Protein AF-A0A4C1VM02-F1 (afdb_monomer)

Radius of gyration: 30.29 Å; Cα contacts (8 Å, |Δi|>4): 1482; chains: 1; bounding box: 76×73×77 Å

pLDDT: mean 91.13, std 8.9, range [28.73, 98.75]

Structure (mmCIF, N/CA/C/O backbone):
data_AF-A0A4C1VM02-F1
#
_entry.id   AF-A0A4C1VM02-F1
#
loop_
_at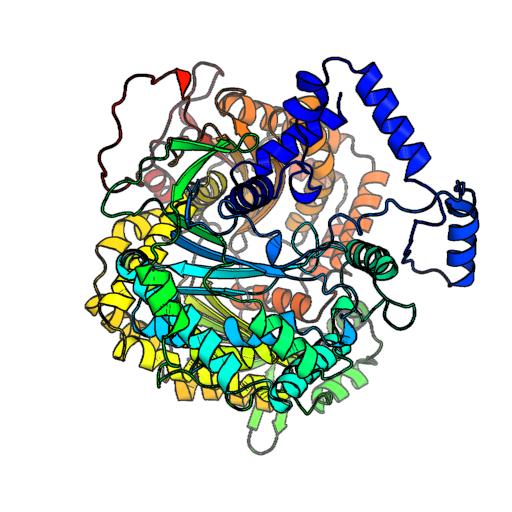om_site.group_PDB
_atom_site.id
_atom_site.type_symbol
_atom_site.label_atom_id
_atom_site.label_alt_id
_atom_site.label_comp_id
_atom_site.label_asym_id
_atom_site.label_entity_id
_atom_site.label_seq_id
_atom_site.pdbx_PDB_ins_code
_atom_site.Cartn_x
_atom_site.Cartn_y
_atom_site.Cartn_z
_atom_site.occupancy
_atom_site.B_iso_or_equiv
_atom_site.auth_seq_id
_atom_site.auth_comp_id
_atom_site.auth_asym_id
_atom_site.auth_atom_id
_atom_site.pdbx_PDB_model_num
ATOM 1 N N . MET A 1 1 ? -15.018 18.216 -27.702 1.00 53.81 1 MET A N 1
ATOM 2 C CA . MET A 1 1 ? -14.534 19.223 -26.729 1.00 53.81 1 MET A CA 1
ATOM 3 C C . MET A 1 1 ? -14.419 18.675 -25.298 1.00 53.81 1 MET A C 1
ATOM 5 O O . MET A 1 1 ? -13.305 18.647 -24.804 1.00 53.81 1 MET A O 1
ATOM 9 N N . ILE A 1 2 ? -15.485 18.165 -24.656 1.00 54.44 2 ILE A N 1
ATOM 10 C CA . ILE A 1 2 ? -15.432 17.633 -23.265 1.00 54.44 2 ILE A CA 1
ATOM 11 C C . ILE A 1 2 ? -14.379 16.519 -23.084 1.00 54.44 2 ILE A C 1
ATOM 13 O O . ILE A 1 2 ? -13.540 16.613 -22.197 1.00 54.44 2 ILE A O 1
ATOM 17 N N . THR A 1 3 ? -14.352 15.518 -23.970 1.00 60.91 3 THR A N 1
ATOM 18 C CA . THR A 1 3 ? -13.375 14.411 -23.918 1.00 60.91 3 THR A CA 1
ATOM 19 C C . THR A 1 3 ? -11.927 14.871 -24.117 1.00 60.91 3 THR A C 1
ATOM 21 O O . THR A 1 3 ? -11.017 14.317 -23.515 1.00 60.91 3 THR A O 1
ATOM 24 N N . VAL A 1 4 ? -11.705 15.912 -24.928 1.00 68.56 4 VAL A N 1
ATOM 25 C CA . VAL A 1 4 ? -10.360 16.463 -25.172 1.00 68.56 4 VAL A CA 1
ATOM 26 C C . VAL A 1 4 ? -9.853 17.197 -23.930 1.00 68.56 4 VAL A C 1
ATOM 28 O O . VAL A 1 4 ? -8.710 17.008 -23.536 1.00 68.56 4 VAL A O 1
ATOM 31 N N . VAL A 1 5 ? -10.718 17.976 -23.270 1.00 66.38 5 VAL A N 1
ATOM 32 C CA . VAL A 1 5 ? -10.384 18.635 -21.996 1.00 66.38 5 VAL A CA 1
ATOM 33 C C . VAL A 1 5 ? -10.113 17.602 -20.901 1.00 66.38 5 VAL A C 1
ATOM 35 O O . VAL A 1 5 ? -9.213 17.794 -20.094 1.00 66.38 5 VAL A O 1
ATOM 38 N N . GLN A 1 6 ? -10.848 16.487 -20.884 1.00 66.88 6 GLN A N 1
ATOM 39 C CA . GLN A 1 6 ? -10.584 15.394 -19.949 1.00 66.88 6 GLN A CA 1
ATOM 40 C C . GLN A 1 6 ? -9.211 14.748 -20.189 1.00 66.88 6 GLN A C 1
ATOM 42 O O . GLN A 1 6 ? -8.465 14.567 -19.232 1.00 66.88 6 GLN A O 1
ATOM 47 N N . LYS A 1 7 ? -8.852 14.465 -21.448 1.00 71.44 7 LYS A N 1
ATOM 48 C CA . LYS A 1 7 ? -7.531 13.925 -21.810 1.00 71.44 7 LYS A CA 1
ATOM 49 C C . LYS A 1 7 ? -6.387 14.869 -21.452 1.00 71.44 7 LYS A C 1
ATOM 51 O O . LYS A 1 7 ? -5.363 14.427 -20.950 1.00 71.44 7 LYS A O 1
ATOM 56 N N . ASP A 1 8 ? -6.582 16.168 -21.641 1.00 72.31 8 ASP A N 1
ATOM 57 C CA . ASP A 1 8 ? -5.615 17.180 -21.215 1.00 72.31 8 ASP A CA 1
ATOM 58 C C . ASP A 1 8 ? -5.427 17.203 -19.693 1.00 72.31 8 ASP A C 1
ATOM 60 O O . ASP A 1 8 ? -4.310 17.327 -19.201 1.00 72.31 8 ASP A O 1
ATOM 64 N N . LEU A 1 9 ? -6.511 16.997 -18.940 1.00 68.25 9 LEU A N 1
ATOM 65 C CA . LEU A 1 9 ? -6.456 16.875 -17.487 1.00 68.25 9 LEU A CA 1
ATOM 66 C C . LEU A 1 9 ? -5.727 15.596 -17.040 1.00 68.25 9 LEU A C 1
ATOM 68 O O . LEU A 1 9 ? -4.938 15.650 -16.100 1.00 68.25 9 LEU A O 1
ATOM 72 N N . GLU A 1 10 ? -5.966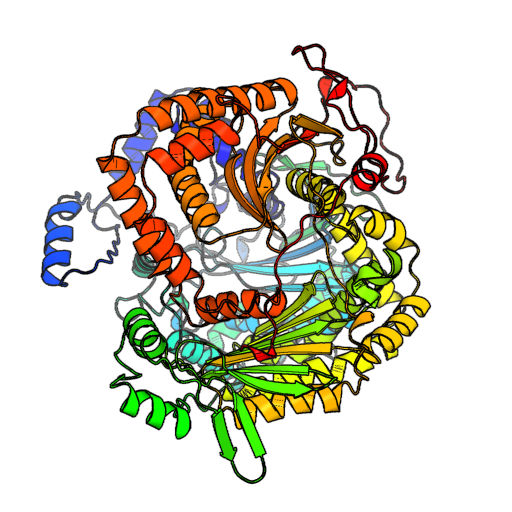 14.463 -17.711 1.00 72.50 10 GLU A N 1
ATOM 73 C CA . GLU A 1 10 ? -5.233 13.203 -17.494 1.00 72.50 10 GLU A CA 1
ATOM 74 C C . GLU A 1 10 ? -3.734 13.394 -17.764 1.00 72.50 10 GLU A C 1
ATOM 76 O O . GLU A 1 10 ? -2.906 13.064 -16.912 1.00 72.50 10 GLU A O 1
ATOM 81 N N . PHE A 1 11 ? -3.384 14.014 -18.895 1.00 79.56 11 PHE A N 1
ATOM 82 C CA . PHE A 1 11 ? -2.004 14.357 -19.228 1.00 79.56 11 PHE A CA 1
ATOM 83 C C . PHE A 1 11 ? -1.385 15.305 -18.193 1.00 79.56 11 PHE A C 1
ATOM 85 O O . PHE A 1 11 ? -0.263 15.072 -17.762 1.00 79.56 11 PHE A O 1
ATOM 92 N N . ALA A 1 12 ? -2.105 16.325 -17.719 1.00 71.50 12 ALA A N 1
ATOM 93 C CA . ALA A 1 12 ? -1.606 17.250 -16.700 1.00 71.50 12 ALA A CA 1
ATOM 94 C C . ALA A 1 12 ? -1.297 16.560 -15.356 1.00 71.50 12 ALA A C 1
ATOM 96 O O . ALA A 1 12 ? -0.389 16.986 -14.641 1.00 71.50 12 ALA A O 1
ATOM 97 N N . ILE A 1 13 ? -2.023 15.490 -15.013 1.00 72.62 13 ILE A N 1
ATOM 98 C CA . ILE A 1 13 ? -1.744 14.657 -13.831 1.00 72.62 13 ILE A CA 1
ATOM 99 C C . ILE A 1 13 ? -0.514 13.769 -14.064 1.00 72.62 13 ILE A C 1
ATOM 101 O O . ILE A 1 13 ? 0.285 13.582 -13.147 1.00 72.62 13 ILE A O 1
ATOM 105 N N . ALA A 1 14 ? -0.351 13.240 -15.278 1.00 76.12 14 ALA A N 1
ATOM 106 C CA . ALA A 1 14 ? 0.776 12.397 -15.669 1.00 76.12 14 ALA A CA 1
ATOM 107 C C . ALA A 1 14 ? 2.077 13.179 -15.933 1.00 76.12 14 ALA A C 1
ATOM 109 O O . ALA A 1 14 ? 3.157 12.618 -15.757 1.00 76.12 14 ALA A O 1
ATOM 110 N N . ALA A 1 15 ? 1.992 14.452 -16.324 1.00 79.44 15 ALA A N 1
ATOM 111 C CA . ALA A 1 15 ? 3.110 15.315 -16.704 1.00 79.44 15 ALA A CA 1
ATOM 112 C C . ALA A 1 15 ? 4.238 15.444 -15.655 1.00 79.44 15 ALA A C 1
ATOM 114 O O . ALA A 1 15 ? 5.406 15.419 -16.056 1.00 79.44 15 ALA A O 1
ATOM 115 N N . PRO A 1 16 ? 3.953 15.567 -14.337 1.00 79.06 16 PRO A N 1
ATOM 116 C CA . PRO A 1 16 ? 4.996 15.603 -13.312 1.00 79.06 16 PRO A CA 1
ATOM 117 C C . PRO A 1 16 ? 5.557 14.220 -12.933 1.00 79.06 16 PRO A C 1
ATOM 119 O O . PRO A 1 16 ? 6.432 14.160 -12.075 1.00 79.06 16 PRO A O 1
ATOM 122 N N . SER A 1 17 ? 5.063 13.114 -13.507 1.00 84.75 17 SER A N 1
ATOM 123 C CA . SER A 1 17 ? 5.568 11.766 -13.207 1.00 84.75 17 SER A CA 1
ATOM 124 C C . SER A 1 17 ? 6.902 11.515 -13.906 1.00 84.75 17 SER A C 1
ATOM 126 O O . SER A 1 17 ? 6.950 11.440 -15.134 1.00 84.75 17 SER A O 1
ATOM 128 N N . ASP A 1 18 ? 7.971 11.323 -13.132 1.00 87.38 18 ASP A N 1
ATOM 129 C CA . ASP A 1 18 ? 9.303 11.004 -13.663 1.00 87.38 18 ASP A CA 1
ATOM 130 C C . ASP A 1 18 ? 9.307 9.724 -14.527 1.00 87.38 18 ASP A C 1
ATOM 132 O O . ASP A 1 18 ? 9.963 9.700 -15.567 1.00 87.38 18 ASP A O 1
ATOM 136 N N . SER A 1 19 ? 8.492 8.713 -14.188 1.00 89.00 19 SER A N 1
ATOM 137 C CA . SER A 1 19 ? 8.353 7.486 -14.997 1.00 89.00 19 SER A CA 1
ATOM 138 C C . SER A 1 19 ? 7.801 7.781 -16.392 1.00 89.00 19 SER A C 1
ATOM 140 O O . SER A 1 19 ? 8.413 7.414 -17.388 1.00 89.00 19 SER A O 1
ATOM 142 N N . ASN A 1 20 ? 6.694 8.527 -16.484 1.00 90.75 20 ASN A N 1
ATOM 143 C CA . ASN A 1 20 ? 6.077 8.847 -17.778 1.00 90.75 20 ASN A CA 1
ATOM 144 C C . ASN A 1 20 ? 6.999 9.717 -18.647 1.00 90.75 20 ASN A C 1
ATOM 146 O O . ASN A 1 20 ? 7.056 9.553 -19.864 1.00 90.75 20 ASN A O 1
ATOM 150 N N . ARG A 1 21 ? 7.735 10.639 -18.013 1.00 92.44 21 ARG A N 1
ATOM 151 C CA . ARG A 1 21 ? 8.733 11.499 -18.666 1.00 92.44 21 ARG A CA 1
ATOM 152 C C . ARG A 1 21 ? 9.873 10.675 -19.264 1.00 92.44 21 ARG A C 1
ATOM 154 O O . ARG A 1 21 ? 10.265 10.934 -20.402 1.00 92.44 21 ARG A O 1
ATOM 161 N N . LYS A 1 22 ? 10.371 9.684 -18.515 1.00 93.38 22 LYS A N 1
ATOM 162 C CA . LYS A 1 22 ? 11.383 8.714 -18.957 1.00 93.38 22 LYS A CA 1
ATOM 163 C C . LYS A 1 22 ? 10.866 7.870 -20.118 1.00 93.38 22 LYS A C 1
ATOM 165 O O . LYS A 1 22 ? 11.532 7.787 -21.143 1.00 93.38 22 LYS A O 1
ATOM 170 N N . ASP A 1 23 ? 9.681 7.279 -19.985 1.00 92.38 23 ASP A N 1
ATOM 171 C CA . ASP A 1 23 ? 9.108 6.387 -21.001 1.00 92.38 23 ASP A CA 1
ATOM 172 C C . ASP A 1 23 ? 8.847 7.124 -22.318 1.00 92.38 23 ASP A C 1
ATOM 174 O O . ASP A 1 23 ? 9.139 6.605 -23.398 1.00 92.38 23 ASP A O 1
ATOM 178 N N . GLN A 1 24 ? 8.379 8.376 -22.249 1.00 94.50 24 GLN A N 1
ATOM 179 C CA . GLN A 1 24 ? 8.214 9.203 -23.441 1.00 94.50 24 GLN A CA 1
ATOM 180 C C . GLN A 1 24 ? 9.558 9.607 -24.066 1.00 94.50 24 GLN A C 1
ATOM 182 O O . GLN A 1 24 ? 9.666 9.616 -25.295 1.00 94.50 24 GLN A O 1
ATOM 187 N N . LEU A 1 25 ? 10.582 9.910 -23.257 1.00 95.69 25 LEU A N 1
ATOM 188 C CA . LEU A 1 25 ? 11.935 10.180 -23.754 1.00 95.69 25 LEU A CA 1
ATOM 189 C C . LEU A 1 25 ? 12.529 8.937 -24.434 1.00 95.69 25 LEU A C 1
ATOM 191 O O . LEU A 1 25 ? 13.024 9.040 -25.553 1.00 95.69 25 LEU A O 1
ATOM 195 N N . LEU A 1 26 ? 12.398 7.757 -23.824 1.00 94.38 26 LEU A N 1
ATOM 196 C CA . LEU A 1 26 ? 12.839 6.487 -24.404 1.00 94.38 26 LEU A CA 1
ATOM 197 C C . LEU A 1 26 ? 12.102 6.183 -25.717 1.00 94.38 26 LEU A C 1
ATOM 199 O O . LEU A 1 26 ? 12.716 5.807 -26.711 1.00 94.38 26 LEU A O 1
ATOM 203 N N . SER A 1 27 ? 10.792 6.422 -25.757 1.00 92.88 27 SER A N 1
ATOM 204 C CA . SER A 1 27 ? 9.992 6.303 -26.982 1.00 92.88 27 SER A CA 1
ATOM 205 C C . SER A 1 27 ? 10.488 7.258 -28.074 1.00 92.88 27 SER A C 1
ATOM 207 O O . SER A 1 27 ? 10.548 6.898 -29.249 1.00 92.88 27 SER A O 1
ATOM 209 N N . SER A 1 28 ? 10.900 8.474 -27.700 1.00 93.38 28 SER A N 1
ATOM 210 C CA . SER A 1 28 ? 11.355 9.501 -28.643 1.00 93.38 28 SER A CA 1
ATOM 211 C C . SER A 1 28 ? 12.677 9.177 -29.344 1.00 93.38 28 SER A C 1
ATOM 213 O O . SER A 1 28 ? 12.935 9.762 -30.391 1.00 93.38 28 SER A O 1
ATOM 215 N N . VAL A 1 29 ? 13.477 8.243 -28.817 1.00 92.50 29 VAL A N 1
ATOM 216 C CA . VAL A 1 29 ? 14.786 7.861 -29.385 1.00 92.50 29 VAL A CA 1
ATOM 217 C C . VAL A 1 29 ? 14.719 6.618 -30.280 1.00 92.50 29 VAL A C 1
ATOM 219 O O . VAL A 1 29 ? 15.728 6.207 -30.850 1.00 92.50 29 VAL A O 1
ATOM 222 N N . PHE A 1 30 ? 13.530 6.028 -30.462 1.00 90.81 30 PHE A N 1
ATOM 223 C CA . PHE A 1 30 ? 13.320 5.018 -31.502 1.00 90.81 30 PHE A CA 1
ATOM 224 C C . PHE A 1 30 ? 13.500 5.620 -32.911 1.00 90.81 30 PHE A C 1
ATOM 226 O O . PHE A 1 30 ? 13.250 6.821 -33.101 1.00 90.81 30 PHE A O 1
ATOM 233 N N . PRO A 1 31 ? 13.877 4.799 -33.917 1.00 88.38 31 PRO A N 1
ATOM 234 C CA . PRO A 1 31 ? 14.079 5.259 -35.290 1.00 88.38 31 PRO A CA 1
ATOM 235 C C . PRO A 1 31 ? 12.894 6.062 -35.842 1.00 88.38 31 PRO A C 1
ATOM 237 O O . PRO A 1 31 ? 11.730 5.777 -35.546 1.00 88.38 31 PRO A O 1
ATOM 240 N N . GLU A 1 32 ? 13.180 7.069 -36.669 1.00 87.44 32 GLU A N 1
ATOM 241 C CA . GLU A 1 32 ? 12.137 7.868 -37.314 1.00 87.44 32 GLU A CA 1
ATOM 242 C C . GLU A 1 32 ? 11.195 6.974 -38.143 1.00 87.44 32 GLU A C 1
ATOM 244 O O . GLU A 1 32 ? 11.627 6.060 -38.844 1.00 87.44 32 GLU A O 1
ATOM 249 N N . GLY A 1 33 ? 9.885 7.210 -38.026 1.00 87.62 33 GLY A N 1
ATOM 250 C CA . GLY A 1 33 ? 8.854 6.388 -38.668 1.00 87.62 33 GLY A CA 1
ATOM 251 C C . GLY A 1 33 ? 8.511 5.081 -37.940 1.00 87.62 33 GLY A C 1
ATOM 252 O O . GLY A 1 33 ? 7.565 4.407 -38.349 1.00 87.62 33 GLY A O 1
ATOM 253 N N . HIS A 1 34 ? 9.215 4.726 -36.858 1.00 91.00 34 HIS A N 1
ATOM 254 C CA . HIS A 1 34 ? 8.871 3.568 -36.033 1.00 91.00 34 HIS A CA 1
ATOM 255 C C . HIS A 1 34 ? 7.634 3.857 -35.148 1.00 91.00 34 HIS A C 1
ATOM 257 O O . HIS A 1 34 ? 7.614 4.886 -34.463 1.00 91.00 34 HIS A O 1
ATOM 263 N N . PRO A 1 35 ? 6.625 2.960 -35.071 1.00 92.00 35 PRO A N 1
ATOM 264 C CA . PRO A 1 35 ? 5.401 3.184 -34.288 1.00 92.00 35 PRO A CA 1
ATOM 265 C C . PRO A 1 35 ? 5.632 3.468 -32.798 1.00 92.00 35 PRO A C 1
ATOM 267 O O . PRO A 1 35 ? 4.889 4.247 -32.202 1.00 92.00 35 PRO A O 1
ATOM 270 N N . ALA A 1 36 ? 6.691 2.901 -32.210 1.00 90.00 36 ALA A N 1
ATOM 271 C CA . ALA A 1 36 ? 7.087 3.149 -30.817 1.00 90.00 36 ALA A CA 1
ATOM 272 C C . ALA A 1 36 ? 7.369 4.629 -30.492 1.00 90.00 36 ALA A C 1
ATOM 274 O O . ALA A 1 36 ? 7.287 5.019 -29.336 1.00 90.00 36 ALA A O 1
ATOM 275 N N . ARG A 1 37 ? 7.646 5.477 -31.494 1.00 91.12 37 ARG A N 1
ATOM 276 C CA . ARG A 1 37 ? 7.894 6.917 -31.303 1.00 91.12 37 ARG A CA 1
ATOM 277 C C . ARG A 1 37 ? 6.613 7.734 -31.059 1.00 91.12 37 ARG A C 1
ATOM 279 O O . ARG A 1 37 ? 6.670 8.950 -30.871 1.00 91.12 37 ARG A O 1
ATOM 286 N N . THR A 1 38 ? 5.444 7.094 -31.094 1.00 89.75 38 THR A N 1
ATOM 287 C CA . THR A 1 38 ? 4.135 7.755 -30.982 1.00 89.75 38 THR A CA 1
ATOM 288 C C . THR A 1 38 ? 3.884 8.302 -29.576 1.00 89.75 38 THR A C 1
ATOM 290 O O . THR A 1 38 ? 4.141 7.641 -28.577 1.00 89.75 38 THR A O 1
ATOM 293 N N . PHE A 1 39 ? 3.307 9.503 -29.490 1.00 91.81 39 PHE A N 1
ATOM 294 C CA . PHE A 1 39 ? 2.791 10.055 -28.235 1.00 91.81 39 PHE A CA 1
ATOM 295 C C . PHE A 1 39 ? 1.411 9.467 -27.917 1.00 91.81 39 PHE A C 1
ATOM 297 O O . PHE A 1 39 ? 0.426 9.795 -28.581 1.00 91.81 39 PHE A O 1
ATOM 304 N N . THR A 1 40 ? 1.340 8.595 -26.910 1.00 88.25 40 THR A N 1
ATOM 305 C CA . THR A 1 40 ? 0.159 7.759 -26.619 1.00 88.25 40 THR A CA 1
ATOM 306 C C . THR A 1 40 ? -0.864 8.396 -25.673 1.00 88.25 40 THR A C 1
ATOM 308 O O . THR A 1 40 ? -2.022 7.987 -25.673 1.00 88.25 40 THR A O 1
ATOM 311 N N . TRP A 1 41 ? -0.485 9.419 -24.900 1.00 87.06 41 TRP A N 1
ATOM 312 C CA . TRP A 1 41 ? -1.382 10.059 -23.924 1.00 87.06 41 TRP A CA 1
ATOM 313 C C . TRP A 1 41 ? -2.473 10.920 -24.574 1.00 87.06 41 TRP A C 1
ATOM 315 O O . TRP A 1 41 ? -3.638 10.875 -24.170 1.00 87.06 41 TRP A O 1
ATOM 325 N N . GLY A 1 42 ? -2.092 11.709 -25.584 1.00 87.12 42 GLY A N 1
ATOM 326 C CA . GLY A 1 42 ? -2.926 12.784 -26.120 1.00 87.12 42 GLY A CA 1
ATOM 327 C C . GLY A 1 42 ? -3.015 13.996 -25.178 1.00 87.12 42 GLY A C 1
ATOM 328 O O . GLY A 1 42 ? -2.939 13.868 -23.962 1.00 87.12 42 GLY A O 1
ATOM 329 N N . ASN A 1 43 ? -3.165 15.199 -25.733 1.00 84.56 43 ASN A N 1
ATOM 330 C CA . ASN A 1 43 ? -3.414 16.438 -24.981 1.00 84.56 43 ASN A CA 1
ATOM 331 C C . ASN A 1 43 ? -4.098 17.481 -25.885 1.00 84.56 43 ASN A C 1
ATOM 333 O O . ASN A 1 43 ? -4.375 17.199 -27.055 1.00 84.56 43 ASN A O 1
ATOM 337 N N . LEU A 1 44 ? -4.379 18.691 -25.376 1.00 84.62 44 LEU A N 1
ATOM 338 C CA . LEU A 1 44 ? -4.961 19.759 -26.207 1.00 84.62 44 LEU A CA 1
ATOM 339 C C . LEU A 1 44 ? -4.104 20.063 -27.436 1.00 84.62 44 LEU A C 1
ATOM 341 O O . LEU A 1 44 ? -4.643 20.261 -28.525 1.00 84.62 44 LEU A O 1
ATOM 345 N N . ARG A 1 45 ? -2.779 20.023 -27.286 1.00 87.25 45 ARG A N 1
ATOM 346 C CA . ARG A 1 45 ? -1.859 20.276 -28.389 1.00 87.25 45 ARG A CA 1
ATOM 347 C C . ARG A 1 45 ? -2.008 19.232 -29.498 1.00 87.25 45 ARG A C 1
ATOM 349 O O . ARG A 1 45 ? -2.219 19.611 -30.642 1.00 87.25 45 ARG A O 1
ATOM 356 N N . SER A 1 46 ? -1.942 17.938 -29.188 1.00 88.69 46 SER A N 1
ATOM 357 C CA . SER A 1 46 ? -1.965 16.870 -30.198 1.00 88.69 46 SER A CA 1
ATOM 358 C C . SER A 1 46 ? -3.354 16.588 -30.773 1.00 88.69 46 SER A C 1
ATOM 360 O O . SER A 1 46 ? -3.458 16.173 -31.923 1.00 88.69 46 SER A O 1
ATOM 362 N N . LEU A 1 47 ? -4.420 16.814 -29.998 1.00 87.62 47 LEU A N 1
ATOM 363 C CA . LEU A 1 47 ? -5.793 16.492 -30.400 1.00 87.62 47 LEU A CA 1
ATOM 364 C C . LEU A 1 47 ? -6.586 17.701 -30.907 1.00 87.62 47 LEU A C 1
ATOM 366 O O . LEU A 1 47 ? -7.631 17.504 -31.517 1.00 87.62 47 LEU A O 1
ATOM 370 N N . ARG A 1 48 ? -6.130 18.938 -30.671 1.00 85.19 48 ARG A N 1
ATOM 371 C CA . ARG A 1 48 ? -6.813 20.159 -31.127 1.00 85.19 48 ARG A CA 1
ATOM 372 C C . ARG A 1 48 ? -5.862 21.122 -31.826 1.00 85.19 48 ARG A C 1
ATOM 374 O O . ARG A 1 48 ? -6.079 21.426 -32.995 1.00 85.19 48 ARG A O 1
ATOM 381 N N . ASP A 1 49 ? -4.821 21.592 -31.142 1.00 86.31 49 ASP A N 1
ATOM 382 C CA . ASP A 1 49 ? -4.040 22.740 -31.621 1.00 86.31 49 ASP A CA 1
ATOM 383 C C . ASP A 1 49 ? -3.188 22.398 -32.864 1.00 86.31 49 ASP A C 1
ATOM 385 O O . ASP A 1 49 ? -3.181 23.162 -33.824 1.00 86.31 49 ASP A O 1
ATOM 389 N N . GLU A 1 50 ? -2.524 21.233 -32.894 1.00 87.62 50 GLU A N 1
ATOM 390 C CA . GLU A 1 50 ? -1.756 20.740 -34.056 1.00 87.62 50 GLU A CA 1
ATOM 391 C C . GLU A 1 50 ? -2.661 20.168 -35.164 1.00 87.62 50 GLU A C 1
ATOM 393 O O . GLU A 1 50 ? -2.256 20.120 -36.326 1.00 87.62 50 GLU A O 1
ATOM 398 N N . VAL A 1 51 ? -3.895 19.754 -34.841 1.00 86.88 51 VAL A N 1
ATOM 399 C CA . VAL A 1 51 ? -4.874 19.300 -35.847 1.00 86.88 51 VAL A CA 1
ATOM 400 C C . VAL A 1 51 ? -5.470 20.495 -36.592 1.00 86.88 51 VAL A C 1
ATOM 402 O O . VAL A 1 51 ? -5.653 20.424 -37.809 1.00 86.88 51 VAL A O 1
ATOM 405 N N . GLY A 1 52 ? -5.771 21.577 -35.864 1.00 82.00 52 GLY A N 1
ATOM 406 C CA . GLY A 1 52 ? -6.279 22.848 -36.387 1.00 82.00 52 GLY A CA 1
ATOM 407 C C . GLY A 1 52 ? -7.709 22.811 -36.943 1.00 82.00 52 GLY A C 1
ATOM 408 O O . GLY A 1 52 ? -8.203 23.847 -37.379 1.00 82.00 52 GLY A O 1
ATOM 409 N N . ASP A 1 53 ? -8.366 21.645 -36.944 1.00 85.69 53 ASP A N 1
ATOM 410 C CA . ASP A 1 53 ? -9.700 21.426 -37.513 1.00 85.69 53 ASP A CA 1
ATOM 411 C C . ASP A 1 53 ? -10.450 20.295 -36.779 1.00 85.69 53 ASP A C 1
ATOM 413 O O . ASP A 1 53 ? -10.102 19.112 -36.880 1.00 85.69 53 ASP A O 1
ATOM 417 N N . ASP A 1 54 ? -11.517 20.663 -36.065 1.00 84.31 54 ASP A N 1
ATOM 418 C CA . ASP A 1 54 ? -12.383 19.729 -35.339 1.00 84.31 54 ASP A CA 1
ATOM 419 C C . ASP A 1 54 ? -13.077 18.723 -36.282 1.00 84.31 54 ASP A C 1
ATOM 421 O O . ASP A 1 54 ? -13.287 17.568 -35.896 1.00 84.31 54 ASP A O 1
ATOM 425 N N . GLU A 1 55 ? -13.398 19.098 -37.532 1.00 87.62 55 GLU A N 1
ATOM 426 C CA . GLU A 1 55 ? -13.974 18.160 -38.505 1.00 87.62 55 GLU A CA 1
ATOM 427 C C . GLU A 1 55 ? -12.967 17.096 -38.935 1.00 87.62 55 GLU A C 1
ATOM 429 O O . GLU A 1 55 ? -13.343 15.942 -39.162 1.00 87.62 55 GLU A O 1
ATOM 434 N N . LYS A 1 56 ? -11.689 17.462 -39.052 1.00 88.75 56 LYS A N 1
ATOM 435 C CA . LYS A 1 56 ? -10.618 16.527 -39.400 1.00 88.75 56 LYS A CA 1
ATOM 436 C C . LYS A 1 56 ? -10.426 15.489 -38.298 1.00 88.75 56 LYS A C 1
ATOM 438 O O . LYS A 1 56 ? -10.371 14.298 -38.603 1.00 88.75 56 LYS A O 1
ATOM 443 N N . LEU A 1 57 ? -10.400 15.917 -37.031 1.00 88.25 57 LEU A N 1
ATOM 444 C CA . LEU A 1 57 ? -10.350 15.001 -35.887 1.00 88.25 57 LEU A CA 1
ATOM 445 C C . LEU A 1 57 ? -11.577 14.082 -35.860 1.00 88.25 57 LEU A C 1
ATOM 447 O O . LEU A 1 57 ? -11.445 12.872 -35.683 1.00 88.25 57 LEU A O 1
ATOM 451 N N . TYR A 1 58 ? -12.769 14.647 -36.069 1.00 88.88 58 TYR A N 1
ATOM 452 C CA . TYR A 1 58 ? -14.015 13.887 -36.113 1.00 88.88 58 TYR A CA 1
ATOM 453 C C . TYR A 1 58 ? -13.987 12.812 -37.211 1.00 88.88 58 TYR A C 1
ATOM 455 O O . TYR A 1 58 ? -14.259 11.640 -36.938 1.00 88.88 58 TYR A O 1
ATOM 463 N N . LYS A 1 59 ? -13.600 13.178 -38.440 1.00 93.00 59 LYS A N 1
ATOM 464 C CA . LYS A 1 59 ? -13.469 12.240 -39.567 1.00 93.00 59 LYS A CA 1
ATOM 465 C C . LYS A 1 59 ? -12.450 11.143 -39.263 1.00 93.00 59 LYS A C 1
ATOM 467 O O . LYS A 1 59 ? -12.791 9.971 -39.413 1.00 93.00 59 LYS A O 1
ATOM 472 N N . ALA A 1 60 ? -11.273 11.502 -38.745 1.00 91.38 60 ALA A N 1
ATOM 473 C CA . ALA A 1 60 ? -10.230 10.548 -38.371 1.00 91.38 60 ALA A CA 1
ATOM 474 C C . ALA A 1 60 ? -10.706 9.556 -37.294 1.00 91.38 60 ALA A C 1
ATOM 476 O O . ALA A 1 60 ? -10.527 8.350 -37.445 1.00 91.38 60 ALA A O 1
ATOM 477 N N . ALA A 1 61 ? -11.394 10.027 -36.248 1.00 91.38 61 ALA A N 1
ATOM 478 C CA . ALA A 1 61 ? -11.949 9.159 -35.209 1.00 91.38 61 ALA A CA 1
ATOM 479 C C . ALA A 1 61 ? -12.996 8.179 -35.772 1.00 91.38 61 ALA A C 1
ATOM 481 O O . ALA A 1 61 ? -13.018 6.998 -35.417 1.00 91.38 61 ALA A O 1
ATOM 482 N N . HIS A 1 62 ? -13.850 8.640 -36.691 1.00 94.00 62 HIS A N 1
ATOM 483 C CA . HIS A 1 62 ? -14.841 7.791 -37.352 1.00 94.00 62 HIS A CA 1
ATOM 484 C C . HIS A 1 62 ? -14.229 6.807 -38.358 1.00 94.00 62 HIS A C 1
ATOM 486 O O . HIS A 1 62 ? -14.751 5.703 -38.527 1.00 94.00 62 HIS A O 1
ATOM 492 N N . GLU A 1 63 ? -13.152 7.175 -39.046 1.00 95.00 63 GLU A N 1
ATOM 493 C CA . GLU A 1 63 ? -12.371 6.270 -39.897 1.00 95.00 63 GLU A CA 1
ATOM 494 C C . GLU A 1 63 ? -11.673 5.197 -39.066 1.00 95.00 63 GLU A C 1
ATOM 496 O O . GLU A 1 63 ? -11.841 4.009 -39.350 1.00 95.00 63 GLU A O 1
ATOM 501 N N . PHE A 1 64 ? -11.011 5.598 -37.979 1.00 93.50 64 PHE A N 1
ATOM 502 C CA . PHE A 1 64 ? -10.374 4.685 -37.038 1.00 93.50 64 PHE A CA 1
ATOM 503 C C . PHE A 1 64 ? -11.390 3.693 -36.458 1.00 93.50 64 PHE A C 1
ATOM 505 O O . PHE A 1 64 ? -11.197 2.479 -36.537 1.00 93.50 64 PHE A O 1
ATOM 512 N N . ARG A 1 65 ? -12.541 4.182 -35.973 1.00 94.00 65 ARG A N 1
ATOM 513 C CA . ARG A 1 65 ? -13.629 3.320 -35.487 1.00 94.00 65 ARG A CA 1
ATOM 514 C C . ARG A 1 65 ? -14.075 2.324 -36.561 1.00 94.00 65 ARG A C 1
ATOM 516 O O . ARG A 1 65 ? -14.137 1.134 -36.283 1.00 94.00 65 ARG A O 1
ATOM 523 N N . ARG A 1 66 ? -14.354 2.770 -37.791 1.00 93.19 66 ARG A N 1
ATOM 524 C CA . ARG A 1 66 ? -14.798 1.877 -38.883 1.00 93.19 66 ARG A CA 1
ATOM 525 C C . ARG A 1 66 ? -13.754 0.816 -39.253 1.00 93.19 66 ARG A C 1
ATOM 527 O O . ARG A 1 66 ? -14.126 -0.302 -39.607 1.00 93.19 66 ARG A O 1
ATOM 534 N N . ARG A 1 67 ? -12.462 1.149 -39.180 1.00 93.62 67 ARG A N 1
ATOM 535 C CA . ARG A 1 67 ? -11.345 0.256 -39.528 1.00 93.62 67 ARG A CA 1
ATOM 536 C C . ARG A 1 67 ? -10.998 -0.738 -38.418 1.00 93.62 67 ARG A C 1
ATOM 538 O O . ARG A 1 67 ? -10.659 -1.890 -38.726 1.00 93.62 67 ARG A O 1
ATOM 545 N N . HIS A 1 68 ? -11.042 -0.307 -37.159 1.00 93.44 68 HIS A N 1
ATOM 546 C CA . HIS A 1 68 ? -10.496 -1.064 -36.028 1.00 93.44 68 HIS A CA 1
ATOM 547 C C . HIS A 1 68 ? -11.561 -1.677 -35.109 1.00 93.44 68 HIS A C 1
ATOM 549 O O . HIS A 1 68 ? -11.336 -2.785 -34.631 1.00 93.44 68 HIS A O 1
ATOM 555 N N . TYR A 1 69 ? -12.734 -1.052 -34.928 1.00 94.56 69 TYR A N 1
ATOM 556 C CA . TYR A 1 69 ? -13.797 -1.562 -34.047 1.00 94.56 69 TYR A CA 1
ATOM 557 C C . TYR A 1 69 ? -14.698 -2.542 -34.811 1.00 94.56 69 TYR A C 1
ATOM 559 O O . TYR A 1 69 ? -15.800 -2.198 -35.239 1.00 94.56 69 TYR A O 1
ATOM 567 N N . SER A 1 70 ? -14.201 -3.764 -35.002 1.00 94.81 70 SER A N 1
ATOM 568 C CA . SER A 1 70 ? -14.867 -4.848 -35.729 1.00 94.81 70 SER A CA 1
ATOM 569 C C . SER A 1 70 ? -14.908 -6.118 -34.884 1.00 94.81 70 SER A C 1
ATOM 571 O O . SER A 1 70 ? -13.903 -6.455 -34.260 1.00 94.81 70 SER A O 1
ATOM 573 N N . ALA A 1 71 ? -16.032 -6.843 -34.897 1.00 94.69 71 ALA A N 1
ATOM 574 C CA . ALA A 1 71 ? -16.283 -7.951 -33.966 1.00 94.69 71 ALA A CA 1
ATOM 575 C C . ALA A 1 71 ? -15.212 -9.059 -33.987 1.00 94.69 71 ALA A C 1
ATOM 577 O O . ALA A 1 71 ? -14.885 -9.603 -32.943 1.00 94.69 71 ALA A O 1
ATOM 578 N N . HIS A 1 72 ? -14.599 -9.353 -35.142 1.00 93.69 72 HIS A N 1
ATOM 579 C CA . HIS A 1 72 ? -13.556 -10.389 -35.261 1.00 93.69 72 HIS A CA 1
ATOM 580 C C . HIS A 1 72 ? -12.220 -10.038 -34.585 1.00 93.69 72 HIS A C 1
ATOM 582 O O . HIS A 1 72 ? -11.317 -10.867 -34.576 1.00 93.69 72 HIS A O 1
ATOM 588 N N . ARG A 1 73 ? -12.073 -8.813 -34.062 1.00 93.00 73 ARG A N 1
ATOM 589 C CA . ARG A 1 73 ? -10.916 -8.362 -33.271 1.00 93.00 73 ARG A CA 1
ATOM 590 C C . ARG A 1 73 ? -11.278 -8.014 -31.831 1.00 93.00 73 ARG A C 1
ATOM 592 O O . ARG A 1 73 ? -10.450 -7.438 -31.141 1.00 93.00 73 ARG A O 1
ATOM 599 N N . MET A 1 74 ? -12.511 -8.271 -31.411 1.00 94.94 74 MET A N 1
ATOM 600 C CA . MET A 1 74 ? -12.961 -7.981 -30.056 1.00 94.94 74 MET A CA 1
ATOM 601 C C . MET A 1 74 ? -12.947 -9.257 -29.229 1.00 94.94 74 MET A C 1
ATOM 603 O O . MET A 1 74 ? -13.354 -10.318 -29.698 1.00 94.94 74 MET A O 1
ATOM 607 N N . THR A 1 75 ? -12.524 -9.121 -27.984 1.00 96.12 75 THR A N 1
ATOM 608 C CA . THR A 1 75 ? -12.705 -10.105 -26.922 1.00 96.12 75 THR A CA 1
ATOM 609 C C . THR A 1 75 ? -13.656 -9.505 -25.885 1.00 96.12 75 THR A C 1
ATOM 611 O O . THR A 1 75 ? -13.841 -8.287 -25.814 1.00 96.12 75 THR A O 1
ATOM 614 N N . LEU A 1 76 ? -14.346 -10.356 -25.127 1.00 95.69 76 LEU A N 1
ATOM 615 C CA . LEU A 1 76 ? -15.321 -9.918 -24.132 1.00 95.69 76 LEU A CA 1
ATOM 616 C C . LEU A 1 76 ? -15.387 -10.931 -22.995 1.00 95.69 76 LEU A C 1
ATOM 618 O O . LEU A 1 76 ? -15.653 -12.107 -23.235 1.00 95.69 76 LEU A O 1
ATOM 622 N N . ALA A 1 77 ? -15.235 -10.453 -21.766 1.00 95.50 77 ALA A N 1
ATOM 623 C CA . ALA A 1 77 ? -15.513 -11.208 -20.554 1.00 95.50 77 ALA A CA 1
ATOM 624 C C . ALA A 1 77 ? -16.675 -10.557 -19.786 1.00 95.50 77 ALA A C 1
ATOM 626 O O . ALA A 1 77 ? -16.788 -9.334 -19.719 1.00 95.50 77 ALA A O 1
ATOM 627 N N . VAL A 1 78 ? -17.561 -11.379 -19.217 1.00 94.38 78 VAL A N 1
ATOM 628 C CA . VAL A 1 78 ? -18.707 -10.929 -18.413 1.00 94.38 78 VAL A CA 1
ATOM 629 C C . VAL A 1 78 ? -18.818 -11.809 -17.174 1.00 94.38 78 VAL A C 1
ATOM 631 O O . VAL A 1 78 ? -18.896 -13.030 -17.287 1.00 94.38 78 VAL A O 1
ATOM 634 N N . GLN A 1 79 ? -18.893 -11.187 -15.997 1.00 92.12 79 GLN A N 1
ATOM 635 C CA . GLN A 1 79 ? -19.096 -11.864 -14.717 1.00 92.12 79 GLN A CA 1
ATOM 636 C C . GLN A 1 79 ? -20.426 -11.415 -14.099 1.00 92.12 79 GLN A C 1
ATOM 638 O O . GLN A 1 79 ? -20.646 -10.229 -13.859 1.00 92.12 79 GLN A O 1
ATOM 643 N N . ALA A 1 80 ? -21.331 -12.360 -13.825 1.00 91.25 80 ALA A N 1
ATOM 644 C CA . ALA A 1 80 ? -22.566 -12.095 -13.085 1.00 91.25 80 ALA A CA 1
ATOM 645 C C . ALA A 1 80 ? -23.063 -13.341 -12.342 1.00 91.25 80 ALA A C 1
ATOM 647 O O . ALA A 1 80 ? -22.706 -14.470 -12.668 1.00 91.25 80 ALA A O 1
ATOM 648 N N . ARG A 1 81 ? -23.968 -13.144 -11.376 1.00 89.25 81 ARG A N 1
ATOM 649 C CA . ARG A 1 81 ? -24.639 -14.226 -10.627 1.00 89.25 81 ARG A CA 1
ATOM 650 C C . ARG A 1 81 ? -25.819 -14.819 -11.409 1.00 89.25 81 ARG A C 1
ATOM 652 O O . ARG A 1 81 ? -26.941 -14.873 -10.911 1.00 89.25 81 ARG A O 1
ATOM 659 N N . MET A 1 82 ? -25.579 -15.201 -12.657 1.00 91.12 82 MET A N 1
ATOM 660 C CA . MET A 1 82 ? -26.560 -15.782 -13.576 1.00 91.12 82 MET A CA 1
ATOM 661 C C . MET A 1 82 ? -26.020 -17.112 -14.108 1.00 91.12 82 MET A C 1
ATOM 663 O O . MET A 1 82 ? -24.813 -17.335 -14.107 1.00 91.12 82 MET A O 1
ATOM 667 N N . SER A 1 83 ? -26.897 -18.009 -14.564 1.00 95.31 83 SER A N 1
ATOM 668 C CA . SER A 1 83 ? -26.457 -19.231 -15.250 1.00 95.31 83 SER A CA 1
ATOM 669 C C . SER A 1 83 ? -25.714 -18.890 -16.543 1.00 95.31 83 SER A C 1
ATOM 671 O O . SER A 1 83 ? -26.089 -17.922 -17.210 1.00 95.31 83 SER A O 1
ATOM 673 N N . LEU A 1 84 ? -24.753 -19.728 -16.941 1.00 96.69 84 LEU A N 1
ATOM 674 C CA . LEU A 1 84 ? -23.998 -19.553 -18.187 1.00 96.69 84 LEU A CA 1
ATOM 675 C C . LEU A 1 84 ? -24.907 -19.421 -19.419 1.00 96.69 84 LEU A C 1
ATOM 677 O O . LEU A 1 84 ? -24.675 -18.529 -20.223 1.00 96.69 84 LEU A O 1
ATOM 681 N N . ASP A 1 85 ? -25.990 -20.199 -19.514 1.00 96.50 85 ASP A N 1
ATOM 682 C CA . ASP A 1 85 ? -26.944 -20.108 -20.636 1.00 96.50 85 ASP A CA 1
ATOM 683 C C . ASP A 1 85 ? -27.597 -18.722 -20.739 1.00 96.50 85 ASP A C 1
ATOM 685 O O . ASP A 1 85 ? -27.699 -18.135 -21.815 1.00 96.50 85 ASP A O 1
ATOM 689 N N . ALA A 1 86 ? -28.010 -18.169 -19.595 1.00 96.19 86 ALA A N 1
ATOM 690 C CA . ALA A 1 86 ? -28.587 -16.833 -19.534 1.00 96.19 86 ALA A CA 1
ATOM 691 C C . ALA A 1 86 ? -27.539 -15.770 -19.888 1.00 96.19 86 ALA A C 1
ATOM 693 O O . ALA A 1 86 ? -27.823 -14.895 -20.699 1.00 96.19 86 ALA A O 1
ATOM 694 N N . LEU A 1 87 ? -26.325 -15.861 -19.331 1.00 96.31 87 LEU A N 1
ATOM 695 C CA . LEU A 1 87 ? -25.223 -14.951 -19.667 1.00 96.31 87 LEU A CA 1
ATOM 696 C C . LEU A 1 87 ? -24.887 -14.986 -21.155 1.00 96.31 87 LEU A C 1
ATOM 698 O O . LEU A 1 87 ? -24.756 -13.933 -21.771 1.00 96.31 87 LEU A O 1
ATOM 702 N N . GLN A 1 88 ? -24.808 -16.177 -21.742 1.00 96.62 88 GLN A N 1
ATOM 703 C CA . GLN A 1 88 ? -24.575 -16.352 -23.167 1.00 96.62 88 GLN A CA 1
ATOM 704 C C . GLN A 1 88 ? -25.675 -15.675 -23.986 1.00 96.62 88 GLN A C 1
ATOM 706 O O . GLN A 1 88 ? -25.359 -14.924 -24.905 1.00 96.62 88 GLN A O 1
ATOM 711 N N . GLN A 1 89 ? -26.950 -15.882 -23.640 1.00 96.69 89 GLN A N 1
ATOM 712 C CA . GLN A 1 89 ? -28.057 -15.232 -24.343 1.00 96.69 89 GLN A CA 1
ATOM 713 C C . GLN A 1 89 ? -27.973 -13.704 -24.231 1.00 96.69 89 GLN A C 1
ATOM 715 O O . GLN A 1 89 ? -28.089 -13.016 -25.239 1.00 96.69 89 GLN A O 1
ATOM 720 N N . TYR A 1 90 ? -27.670 -13.171 -23.043 1.00 95.81 90 TYR A N 1
ATOM 721 C CA . TYR A 1 90 ? -27.449 -11.735 -22.844 1.00 95.81 90 TYR A CA 1
ATOM 722 C C . TYR A 1 90 ? -26.299 -11.194 -23.699 1.00 95.81 90 TYR A C 1
ATOM 724 O O . TYR A 1 90 ? -26.427 -10.122 -24.294 1.00 95.81 90 TYR A O 1
ATOM 732 N N . VAL A 1 91 ? -25.183 -11.922 -23.779 1.00 96.25 91 VAL A N 1
ATOM 733 C CA . VAL A 1 91 ? -24.034 -11.542 -24.609 1.00 96.25 91 VAL A CA 1
ATOM 734 C C . VAL A 1 91 ? -24.412 -11.549 -26.090 1.00 96.25 91 VAL A C 1
ATOM 736 O O . VAL A 1 91 ? -24.116 -10.582 -26.789 1.00 96.25 91 VAL A O 1
ATOM 739 N N . VAL A 1 92 ? -25.110 -12.582 -26.567 1.00 96.56 92 VAL A N 1
ATOM 740 C CA . VAL A 1 92 ? -25.571 -12.680 -27.962 1.00 96.56 92 VAL A CA 1
ATOM 741 C C . VAL A 1 92 ? -26.551 -11.556 -28.300 1.00 96.56 92 VAL A C 1
ATOM 743 O O . VAL A 1 92 ? -26.371 -10.879 -29.311 1.00 96.56 92 VAL A O 1
ATOM 746 N N . ASP A 1 93 ? -27.538 -11.305 -27.442 1.00 96.25 93 ASP A N 1
ATOM 747 C CA . ASP A 1 93 ? -28.561 -10.279 -27.665 1.00 96.25 93 ASP A CA 1
ATOM 748 C C . ASP A 1 93 ? -27.971 -8.860 -27.664 1.00 96.25 93 ASP A C 1
ATOM 750 O O . ASP A 1 93 ? -28.445 -7.991 -28.397 1.00 96.25 93 ASP A O 1
ATOM 754 N N . THR A 1 94 ? -26.923 -8.625 -26.865 1.00 96.38 94 THR A N 1
ATOM 755 C CA . THR A 1 94 ? -26.310 -7.297 -26.692 1.00 96.38 94 THR A CA 1
ATOM 756 C C . THR A 1 94 ? -25.176 -7.035 -27.684 1.00 96.38 94 THR A C 1
ATOM 758 O O . THR A 1 94 ? -25.129 -5.975 -28.308 1.00 96.38 94 THR A O 1
ATOM 761 N N . PHE A 1 95 ? -24.249 -7.985 -27.835 1.00 96.19 95 PHE A N 1
ATOM 762 C CA . PHE A 1 95 ? -23.001 -7.816 -28.589 1.00 96.19 95 PHE A CA 1
ATOM 763 C C . PHE A 1 95 ? -22.980 -8.596 -29.910 1.00 96.19 95 PHE A C 1
ATOM 765 O O . PHE A 1 95 ? -22.175 -8.282 -30.785 1.00 96.19 95 PHE A O 1
ATOM 772 N N . GLY A 1 96 ? -23.888 -9.558 -30.115 1.00 94.31 96 GLY A N 1
ATOM 773 C CA . GLY A 1 96 ? -23.943 -10.372 -31.337 1.00 94.31 96 GLY A CA 1
ATOM 774 C C . GLY A 1 96 ? -24.279 -9.586 -32.610 1.00 94.31 96 GLY A C 1
ATOM 775 O O . GLY A 1 96 ? -24.071 -10.084 -33.712 1.00 94.31 96 GLY A O 1
ATOM 776 N N . GLN A 1 97 ? -24.765 -8.347 -32.475 1.00 94.56 97 GLN A N 1
ATOM 777 C CA . GLN A 1 97 ? -25.054 -7.448 -33.599 1.00 94.56 97 GLN A CA 1
ATOM 778 C C . GLN A 1 97 ? -23.866 -6.555 -33.999 1.00 94.56 97 GLN A C 1
ATOM 780 O O . GLN A 1 97 ? -23.990 -5.766 -34.940 1.00 94.56 97 GLN A O 1
ATOM 785 N N . ILE A 1 98 ? -22.721 -6.631 -33.305 1.00 95.31 98 ILE A N 1
ATOM 786 C CA . ILE A 1 98 ? -21.541 -5.834 -33.667 1.00 95.31 98 ILE A CA 1
ATOM 787 C C . ILE A 1 98 ? -21.037 -6.286 -35.047 1.00 95.31 98 ILE A C 1
ATOM 789 O O . ILE A 1 98 ? -20.787 -7.473 -35.256 1.00 95.31 98 ILE A O 1
ATOM 793 N N . PRO A 1 99 ? -20.861 -5.362 -36.009 1.00 94.12 99 PRO A N 1
ATOM 794 C CA . PRO A 1 99 ? -20.493 -5.730 -37.366 1.00 94.12 99 PRO A CA 1
ATOM 795 C C . PRO A 1 99 ? -19.048 -6.231 -37.463 1.00 94.12 99 PRO A C 1
ATOM 797 O O . PRO A 1 99 ? -18.140 -5.756 -36.776 1.00 94.12 99 PRO A O 1
ATOM 800 N N . THR A 1 100 ? -18.827 -7.141 -38.410 1.00 95.50 100 THR A N 1
ATOM 801 C CA . THR A 1 100 ? -17.499 -7.588 -38.835 1.00 95.50 100 THR A CA 1
ATOM 802 C C . THR A 1 100 ? -17.151 -6.950 -40.177 1.00 95.50 100 THR A C 1
ATOM 804 O O . THR A 1 100 ? -17.838 -7.171 -41.170 1.00 95.50 100 THR A O 1
ATOM 807 N N . ASN A 1 101 ? -16.066 -6.178 -40.238 1.00 94.62 101 ASN A N 1
ATOM 808 C CA . ASN A 1 101 ? -15.552 -5.615 -41.492 1.00 94.62 101 ASN A CA 1
ATOM 809 C C . ASN A 1 101 ? -14.596 -6.569 -42.240 1.00 94.62 101 ASN A C 1
ATOM 811 O O . ASN A 1 101 ? -14.244 -6.293 -43.382 1.00 94.62 101 ASN A O 1
ATOM 815 N N . SER A 1 102 ? -14.183 -7.679 -41.608 1.00 91.81 102 SER A N 1
ATOM 816 C CA . SER A 1 102 ? -13.279 -8.719 -42.141 1.00 91.81 102 SER A CA 1
ATOM 817 C C . SER A 1 102 ? -11.928 -8.210 -42.661 1.00 91.81 102 SER A C 1
ATOM 819 O O . SER A 1 102 ? -11.232 -8.912 -43.390 1.00 91.81 102 SER A O 1
ATOM 821 N N . LEU A 1 103 ? -11.527 -6.993 -42.288 1.00 94.00 103 LEU A N 1
ATOM 822 C CA . LEU A 1 103 ? -10.234 -6.447 -42.679 1.00 94.00 103 LEU A CA 1
ATOM 823 C C . LEU A 1 103 ? -9.111 -7.142 -41.888 1.00 94.00 103 LEU A C 1
ATOM 825 O O . LEU A 1 103 ? -9.310 -7.470 -40.709 1.00 94.00 103 LEU A O 1
ATOM 829 N N . PRO A 1 104 ? -7.912 -7.319 -42.467 1.00 90.75 104 PRO A N 1
ATOM 830 C CA . PRO A 1 104 ? -6.757 -7.824 -41.728 1.00 90.75 104 PRO A CA 1
ATOM 831 C C . PRO A 1 104 ? -6.284 -6.804 -40.681 1.00 90.75 104 PRO A C 1
ATOM 833 O O . PRO A 1 104 ? -6.542 -5.599 -40.808 1.00 90.75 104 PRO A O 1
ATOM 836 N N . SER A 1 105 ? -5.616 -7.271 -39.624 1.00 86.81 105 SER A N 1
ATOM 837 C CA . SER A 1 105 ? -4.867 -6.389 -38.719 1.00 86.81 105 SER A CA 1
ATOM 838 C C . SER A 1 105 ? -3.809 -5.596 -39.493 1.00 86.81 105 SER A C 1
ATOM 840 O O . SER A 1 105 ? -3.492 -5.916 -40.638 1.00 86.81 105 SER A O 1
ATOM 842 N N . GLU A 1 106 ? -3.305 -4.521 -38.896 1.00 89.19 106 GLU A N 1
ATOM 843 C CA . GLU A 1 106 ? -2.124 -3.860 -39.451 1.00 89.19 106 GLU A CA 1
ATOM 844 C C . GLU A 1 106 ? -0.916 -4.792 -39.338 1.00 89.19 106 GLU A C 1
ATOM 846 O O . GLU A 1 106 ? -0.802 -5.561 -38.380 1.00 89.19 106 GLU A O 1
ATOM 851 N N . ASP A 1 107 ? -0.061 -4.761 -40.358 1.00 89.75 107 ASP A N 1
ATOM 852 C CA . ASP A 1 107 ? 1.155 -5.560 -40.395 1.00 89.75 107 ASP A CA 1
ATOM 853 C C . ASP A 1 107 ? 2.306 -4.754 -39.792 1.00 89.75 107 ASP A C 1
ATOM 855 O O . ASP A 1 107 ? 2.801 -3.803 -40.397 1.00 89.75 107 ASP A O 1
ATOM 859 N N . PHE A 1 108 ? 2.710 -5.141 -38.584 1.00 91.69 108 PHE A N 1
ATOM 860 C CA . PHE A 1 108 ? 3.838 -4.541 -37.874 1.00 91.69 108 PHE A CA 1
ATOM 861 C C . PHE A 1 108 ? 5.150 -5.313 -38.064 1.00 91.69 108 PHE A C 1
ATOM 863 O O . PHE A 1 108 ? 6.176 -4.906 -37.522 1.00 91.69 108 PHE A O 1
ATOM 870 N N . SER A 1 109 ? 5.161 -6.391 -38.858 1.00 89.88 109 SER A N 1
ATOM 871 C CA . SER A 1 109 ? 6.378 -7.164 -39.128 1.00 89.88 109 SER A CA 1
ATOM 872 C C . SER A 1 109 ? 7.538 -6.355 -39.736 1.00 89.88 109 SER A C 1
ATOM 874 O O . SER A 1 109 ? 8.681 -6.664 -39.393 1.00 89.88 109 SER A O 1
ATOM 876 N N . PRO A 1 110 ? 7.326 -5.277 -40.530 1.00 91.94 110 PRO A N 1
ATOM 877 C CA . PRO A 1 110 ? 8.428 -4.431 -41.002 1.00 91.94 110 PRO A CA 1
ATOM 878 C C . PRO A 1 110 ? 9.179 -3.694 -39.883 1.00 91.94 110 PRO A C 1
ATOM 880 O O . PRO A 1 110 ? 10.307 -3.250 -40.089 1.00 91.94 110 PRO A O 1
ATOM 883 N N . TYR A 1 111 ? 8.553 -3.561 -38.713 1.00 91.31 111 TYR A N 1
ATOM 884 C CA . TYR A 1 111 ? 9.101 -2.909 -37.524 1.00 91.31 111 TYR A CA 1
ATOM 885 C C . TYR A 1 111 ? 9.612 -3.919 -36.489 1.00 91.31 111 TYR A C 1
ATOM 887 O O . TYR A 1 111 ? 9.956 -3.539 -35.373 1.00 91.31 111 TYR A O 1
ATOM 895 N N . ALA A 1 112 ? 9.648 -5.212 -36.832 1.00 91.19 112 ALA A N 1
ATOM 896 C CA . ALA A 1 112 ? 10.187 -6.231 -35.946 1.00 91.19 112 ALA A CA 1
ATOM 897 C C . ALA A 1 112 ? 11.658 -5.943 -35.618 1.00 91.19 112 ALA A C 1
ATOM 899 O O . ALA A 1 112 ? 12.447 -5.585 -36.496 1.00 91.19 112 ALA A O 1
ATOM 900 N N . PHE A 1 113 ? 12.019 -6.136 -34.351 1.00 87.31 113 PHE A N 1
ATOM 901 C CA . PHE A 1 113 ? 13.365 -5.892 -33.856 1.00 87.31 113 PHE A CA 1
ATOM 902 C C . PHE A 1 113 ? 14.415 -6.714 -34.604 1.00 87.31 113 PHE A C 1
ATOM 904 O O . PHE A 1 113 ? 14.321 -7.938 -34.726 1.00 87.31 113 PHE A O 1
ATOM 911 N N . THR A 1 114 ? 15.495 -6.039 -34.984 1.00 82.81 114 THR A N 1
ATOM 912 C CA . THR A 1 114 ? 16.765 -6.656 -35.357 1.00 82.81 114 THR A CA 1
ATOM 913 C C . THR A 1 114 ? 17.910 -5.953 -34.616 1.00 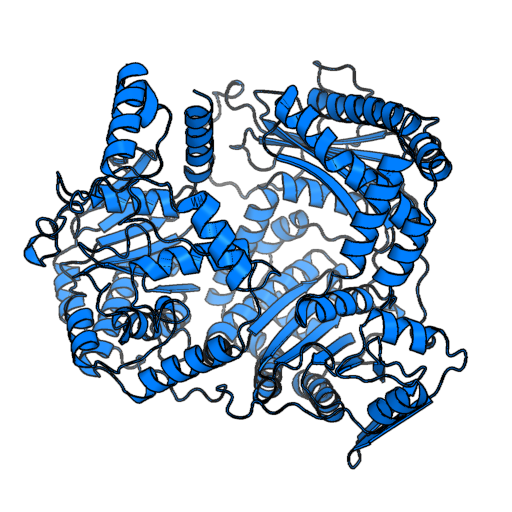82.81 114 THR A C 1
ATOM 915 O O . THR A 1 114 ? 17.892 -4.727 -34.494 1.00 82.81 114 THR A O 1
ATOM 918 N N . PRO A 1 115 ? 18.954 -6.673 -34.159 1.00 77.62 115 PRO A N 1
ATOM 919 C CA . PRO A 1 115 ? 20.058 -6.067 -33.397 1.00 77.62 115 PRO A CA 1
ATOM 920 C C . PRO A 1 115 ? 20.764 -4.892 -34.099 1.00 77.62 115 PRO A C 1
ATOM 922 O O . PRO A 1 115 ? 21.326 -4.010 -33.446 1.00 77.62 115 PRO A O 1
ATOM 925 N N . ASN A 1 116 ? 20.723 -4.865 -35.435 1.00 78.12 116 ASN A N 1
ATOM 926 C CA . ASN A 1 116 ? 21.338 -3.826 -36.263 1.00 78.12 116 ASN A CA 1
ATOM 927 C C . ASN A 1 116 ? 20.504 -2.536 -36.355 1.00 78.12 116 ASN A C 1
ATOM 929 O O . ASN A 1 116 ? 21.023 -1.528 -36.819 1.00 78.12 116 ASN A O 1
ATOM 933 N N . GLN A 1 117 ? 19.231 -2.552 -35.944 1.00 77.19 117 GLN A N 1
ATOM 934 C CA . GLN A 1 117 ? 18.357 -1.369 -35.945 1.00 77.19 117 GLN A CA 1
ATOM 935 C C . GLN A 1 117 ? 18.529 -0.486 -34.705 1.00 77.19 117 GLN A C 1
ATOM 937 O O . GLN A 1 117 ? 17.997 0.622 -34.680 1.00 77.19 117 GLN A O 1
ATOM 942 N N . ILE A 1 118 ? 19.253 -0.956 -33.685 1.00 84.50 118 ILE A N 1
ATOM 943 C CA . ILE A 1 118 ? 19.592 -0.130 -32.525 1.00 84.50 118 ILE A CA 1
ATOM 944 C C . ILE A 1 118 ? 20.574 0.946 -32.968 1.00 84.50 118 ILE A C 1
ATOM 946 O O . ILE A 1 118 ? 21.702 0.637 -33.359 1.00 84.50 118 ILE A O 1
ATOM 950 N N . THR A 1 119 ? 20.103 2.190 -32.933 1.00 89.88 119 THR A N 1
ATOM 951 C CA . THR A 1 119 ? 20.854 3.385 -33.310 1.00 89.88 119 THR A CA 1
ATOM 952 C C . THR A 1 119 ? 21.817 3.791 -32.202 1.00 89.88 119 THR A C 1
ATOM 954 O O . THR A 1 119 ? 21.582 3.503 -31.027 1.00 89.88 119 THR A O 1
ATOM 957 N N . ASP A 1 120 ? 22.862 4.533 -32.564 1.00 90.50 120 ASP A N 1
ATOM 958 C CA . ASP A 1 120 ? 23.768 5.149 -31.587 1.00 90.50 120 ASP A CA 1
ATOM 959 C C . ASP A 1 120 ? 23.018 6.135 -30.677 1.00 90.50 120 ASP A C 1
ATOM 961 O O . ASP A 1 120 ? 23.363 6.296 -29.510 1.00 90.50 120 ASP A O 1
ATOM 965 N N . GLU A 1 121 ? 21.941 6.752 -31.182 1.00 92.44 121 GLU A N 1
ATOM 966 C CA . GLU A 1 121 ? 21.040 7.577 -30.373 1.00 92.44 121 GLU A CA 1
ATOM 967 C C . GLU A 1 121 ? 20.402 6.756 -29.248 1.00 92.44 121 GLU A C 1
ATOM 969 O O . GLU A 1 121 ? 20.518 7.130 -28.086 1.00 92.44 121 GLU A O 1
ATOM 974 N N . PHE A 1 122 ? 19.821 5.593 -29.555 1.00 93.81 122 PHE A N 1
ATOM 975 C CA . PHE A 1 122 ? 19.281 4.709 -28.524 1.00 93.81 122 PHE A CA 1
ATOM 976 C C . PHE A 1 122 ? 20.381 4.214 -27.568 1.00 93.81 122 PHE A C 1
ATOM 978 O O . PHE A 1 122 ? 20.194 4.247 -26.352 1.00 93.81 122 PHE A O 1
ATOM 985 N N . ALA A 1 123 ? 21.529 3.783 -28.097 1.00 95.31 123 ALA A N 1
ATOM 986 C CA . ALA A 1 123 ? 22.646 3.228 -27.330 1.00 95.31 123 ALA A CA 1
ATOM 987 C C . ALA A 1 123 ? 23.554 4.317 -26.711 1.00 95.31 123 ALA A C 1
ATOM 989 O O . ALA A 1 123 ? 24.751 4.388 -26.983 1.00 95.31 123 ALA A O 1
ATOM 990 N N . SER A 1 124 ? 22.970 5.198 -25.896 1.00 97.31 124 SER A N 1
ATOM 991 C CA . SER A 1 124 ? 23.640 6.353 -25.278 1.00 97.31 124 SER A CA 1
ATOM 992 C C . SER A 1 124 ? 23.332 6.484 -23.781 1.00 97.31 124 SER A C 1
ATOM 994 O O . SER A 1 124 ? 22.414 5.849 -23.252 1.00 97.31 124 SER A O 1
ATOM 996 N N . ILE A 1 125 ? 24.090 7.352 -23.104 1.00 97.94 125 ILE A N 1
ATOM 997 C CA . ILE A 1 125 ? 23.814 7.833 -21.747 1.00 97.94 125 ILE A CA 1
ATOM 998 C C . ILE A 1 125 ? 22.965 9.105 -21.834 1.00 97.94 125 ILE A C 1
ATOM 1000 O O . ILE A 1 125 ? 23.261 10.025 -22.595 1.00 97.94 125 ILE A O 1
ATOM 1004 N N . TYR A 1 126 ? 21.925 9.171 -21.015 1.00 98.12 126 TYR A N 1
ATOM 1005 C CA . TYR A 1 126 ? 21.034 10.311 -20.876 1.00 98.12 126 TYR A CA 1
ATOM 1006 C C . TYR A 1 126 ? 21.028 10.771 -19.423 1.00 98.12 126 TYR A C 1
ATOM 1008 O O . TYR A 1 126 ? 20.556 10.060 -18.536 1.00 98.12 126 TYR A O 1
ATOM 1016 N N . TYR A 1 127 ? 21.507 11.983 -19.176 1.00 97.44 127 TYR A N 1
ATOM 1017 C CA . TYR A 1 127 ? 21.316 12.662 -17.901 1.00 97.44 127 TYR A CA 1
ATOM 1018 C C . TYR A 1 127 ? 19.978 13.387 -17.958 1.00 97.44 127 TYR A C 1
ATOM 1020 O O . TYR A 1 127 ? 19.801 14.307 -18.753 1.00 97.44 127 TYR A O 1
ATOM 1028 N N . VAL A 1 128 ? 19.021 12.959 -17.144 1.00 96.75 128 VAL A N 1
ATOM 1029 C CA . VAL A 1 128 ? 17.632 13.424 -17.206 1.00 96.75 128 VAL A CA 1
ATOM 1030 C C . VAL A 1 128 ? 17.313 14.208 -15.944 1.00 96.75 128 VAL A C 1
ATOM 1032 O O . VAL A 1 128 ? 17.551 13.724 -14.838 1.00 96.75 128 VAL A O 1
ATOM 1035 N N . LYS A 1 129 ? 16.755 15.413 -16.091 1.00 93.81 129 LYS A N 1
ATOM 1036 C CA . LYS A 1 129 ? 16.368 16.249 -14.952 1.00 93.81 129 LYS A CA 1
ATOM 1037 C C . LYS A 1 129 ? 15.078 15.727 -14.311 1.00 93.81 129 LYS A C 1
ATOM 1039 O O . LYS A 1 129 ? 14.018 15.817 -14.947 1.00 93.81 129 LYS A O 1
ATOM 1044 N N . PRO A 1 130 ? 15.117 15.232 -13.061 1.00 91.25 130 PRO A N 1
ATOM 1045 C CA . PRO A 1 130 ? 13.915 14.753 -12.406 1.00 91.25 130 PRO A CA 1
ATOM 1046 C C . PRO A 1 130 ? 13.092 15.908 -11.822 1.00 91.25 130 PRO A C 1
ATOM 1048 O O . PRO A 1 130 ? 13.619 16.942 -11.396 1.00 91.25 130 PRO A O 1
ATOM 1051 N N . VAL A 1 131 ? 11.778 15.705 -11.769 1.00 84.44 131 VAL A N 1
ATOM 1052 C CA . VAL A 1 131 ? 10.817 16.570 -11.073 1.00 84.44 131 VAL A CA 1
ATOM 1053 C C . VAL A 1 131 ? 10.868 16.309 -9.568 1.00 84.44 131 VAL A C 1
ATOM 1055 O O . VAL A 1 131 ? 10.798 17.243 -8.767 1.00 84.44 131 VAL A O 1
ATOM 1058 N N . SER A 1 132 ? 10.999 15.041 -9.178 1.00 80.50 132 SER A N 1
ATOM 1059 C CA . SER A 1 132 ? 11.111 14.617 -7.782 1.00 80.50 132 SER A CA 1
ATOM 1060 C C . SER A 1 132 ? 12.567 14.639 -7.297 1.00 80.50 132 SER A C 1
ATOM 1062 O O . SER A 1 132 ? 13.505 14.561 -8.087 1.00 80.50 132 SER A O 1
ATOM 1064 N N . ASP A 1 133 ? 12.789 14.686 -5.978 1.00 79.94 133 ASP A N 1
ATOM 1065 C CA . ASP A 1 133 ? 14.119 14.446 -5.387 1.00 79.94 133 ASP A CA 1
ATOM 1066 C C . ASP A 1 133 ? 14.456 12.941 -5.411 1.00 79.94 133 ASP A C 1
ATOM 1068 O O . ASP A 1 133 ? 14.369 12.245 -4.392 1.00 79.94 133 ASP A O 1
ATOM 1072 N N . THR A 1 134 ? 14.775 12.430 -6.604 1.00 85.00 134 THR A N 1
ATOM 1073 C CA . THR A 1 134 ? 15.201 11.044 -6.848 1.00 85.00 134 THR A CA 1
ATOM 1074 C C . THR A 1 134 ? 16.661 10.975 -7.300 1.00 85.00 134 THR A C 1
ATOM 1076 O O . THR A 1 134 ? 17.260 11.966 -7.721 1.00 85.00 134 THR A O 1
ATOM 1079 N N . THR A 1 135 ? 17.262 9.802 -7.140 1.00 92.69 135 THR A N 1
ATOM 1080 C CA . THR A 1 135 ? 18.607 9.479 -7.622 1.00 92.69 135 THR A CA 1
ATOM 1081 C C . THR A 1 135 ? 18.596 8.019 -8.053 1.00 92.69 135 THR A C 1
ATOM 1083 O O . THR A 1 135 ? 18.547 7.121 -7.216 1.00 92.69 135 THR A O 1
ATOM 1086 N N . GLU A 1 136 ? 18.583 7.779 -9.357 1.00 95.19 136 GLU A N 1
ATOM 1087 C CA . GLU A 1 136 ? 18.426 6.440 -9.924 1.00 95.19 136 GLU A CA 1
ATOM 1088 C C . GLU A 1 136 ? 19.087 6.325 -11.297 1.00 95.19 136 GLU A C 1
ATOM 1090 O O . GLU A 1 136 ? 19.248 7.317 -12.012 1.00 95.19 136 GLU A O 1
ATOM 1095 N N . VAL A 1 137 ? 19.455 5.098 -11.660 1.00 97.62 137 VAL A N 1
ATOM 1096 C CA . VAL A 1 137 ? 19.958 4.746 -12.989 1.00 97.62 137 VAL A CA 1
ATOM 1097 C C . VAL A 1 137 ? 19.098 3.643 -13.590 1.00 97.62 137 VAL A C 1
ATOM 1099 O O . VAL A 1 137 ? 18.760 2.673 -12.914 1.00 97.62 137 VAL A O 1
ATOM 1102 N N . HIS A 1 138 ? 18.748 3.797 -14.863 1.00 97.56 138 HIS A N 1
ATOM 1103 C CA . HIS A 1 138 ? 17.968 2.844 -15.645 1.00 97.56 138 HIS A CA 1
ATOM 1104 C C . HIS A 1 138 ? 18.809 2.336 -16.806 1.00 97.56 138 HIS A C 1
ATOM 1106 O O . HIS A 1 138 ? 19.355 3.138 -17.556 1.00 97.56 138 HIS A O 1
ATOM 1112 N N . LEU A 1 139 ? 18.881 1.020 -16.975 1.00 97.81 139 LEU A N 1
ATOM 1113 C CA . LEU A 1 139 ? 19.491 0.362 -18.125 1.00 97.81 139 LEU A CA 1
ATOM 1114 C C . LEU A 1 139 ? 18.382 -0.337 -18.899 1.00 97.81 139 LEU A C 1
ATOM 1116 O O . LEU A 1 139 ? 17.643 -1.114 -18.303 1.00 97.81 139 LEU A O 1
ATOM 1120 N N . THR A 1 140 ? 18.252 -0.075 -20.196 1.00 96.75 140 THR A N 1
ATOM 1121 C CA . THR A 1 140 ? 17.213 -0.681 -21.040 1.00 96.75 140 THR A CA 1
ATOM 1122 C C . THR A 1 140 ? 17.837 -1.326 -22.270 1.00 96.75 140 THR A C 1
ATOM 1124 O O . THR A 1 140 ? 18.574 -0.680 -23.014 1.00 96.75 140 THR A O 1
ATOM 1127 N N . TRP A 1 141 ? 17.500 -2.593 -22.507 1.00 95.50 141 TRP A N 1
ATOM 1128 C CA . TRP A 1 141 ? 17.819 -3.317 -23.734 1.00 95.50 141 TRP A CA 1
ATOM 1129 C C . TRP A 1 141 ? 16.547 -3.571 -24.530 1.00 95.50 141 TRP A C 1
ATOM 1131 O O . TRP A 1 141 ? 15.543 -4.025 -23.984 1.00 95.50 141 TRP A O 1
ATOM 1141 N N . CYS A 1 142 ? 16.611 -3.320 -25.832 1.00 93.69 142 CYS A N 1
ATOM 1142 C CA . CYS A 1 142 ? 15.576 -3.731 -26.767 1.00 93.69 142 CYS A CA 1
ATOM 1143 C C . CYS A 1 142 ? 15.951 -5.094 -27.357 1.00 93.69 142 CYS A C 1
ATOM 1145 O O . CYS A 1 142 ? 17.101 -5.316 -27.739 1.00 93.69 142 CYS A O 1
ATOM 1147 N N . MET A 1 143 ? 14.994 -6.015 -27.391 1.00 92.56 143 MET A N 1
ATOM 1148 C CA . MET A 1 143 ? 15.169 -7.388 -27.853 1.00 92.56 143 MET A CA 1
ATOM 1149 C C . MET A 1 143 ? 14.006 -7.819 -28.746 1.00 92.56 143 MET A C 1
ATOM 1151 O O . MET A 1 143 ? 13.010 -7.110 -28.907 1.00 92.56 143 MET A O 1
ATOM 1155 N N . ARG A 1 144 ? 14.135 -9.009 -29.343 1.00 93.44 144 ARG A N 1
ATOM 1156 C CA . ARG A 1 144 ? 13.063 -9.614 -30.144 1.00 93.44 144 ARG A CA 1
ATOM 1157 C C . ARG A 1 144 ? 11.767 -9.712 -29.334 1.00 93.44 144 ARG A C 1
ATOM 1159 O O . ARG A 1 144 ? 11.813 -9.829 -28.114 1.00 93.44 144 ARG A O 1
ATOM 1166 N N . SER A 1 145 ? 10.625 -9.708 -30.020 1.00 93.94 145 SER A N 1
ATOM 1167 C CA . SER A 1 145 ? 9.338 -9.931 -29.359 1.00 93.94 145 SER A CA 1
ATOM 1168 C C . SER A 1 145 ? 9.340 -11.271 -28.616 1.00 93.94 145 SER A C 1
ATOM 1170 O O . SER A 1 145 ? 9.761 -12.298 -29.161 1.00 93.94 145 SER A O 1
ATOM 1172 N N . LEU A 1 146 ? 8.881 -11.239 -27.366 1.00 94.31 146 LEU A N 1
ATOM 1173 C CA . LEU A 1 146 ? 8.759 -12.405 -26.492 1.00 94.31 146 LEU A CA 1
ATOM 1174 C C . LEU A 1 146 ? 7.307 -12.865 -26.307 1.00 94.31 146 LEU A C 1
ATOM 1176 O O . LEU A 1 146 ? 7.084 -13.848 -25.607 1.00 94.31 146 LEU A O 1
ATOM 1180 N N . VAL A 1 147 ? 6.335 -12.215 -26.963 1.00 91.94 147 VAL A N 1
ATOM 1181 C CA . VAL A 1 147 ? 4.884 -12.469 -26.804 1.00 91.94 147 VAL A CA 1
ATOM 1182 C C . VAL A 1 147 ? 4.524 -13.944 -27.021 1.00 91.94 147 VAL A C 1
ATOM 1184 O O . VAL A 1 147 ? 3.720 -14.517 -26.290 1.00 91.94 147 VAL A O 1
ATOM 1187 N N . SER A 1 148 ? 5.155 -14.603 -27.996 1.00 91.88 148 SER A N 1
ATOM 1188 C CA . SER A 1 148 ? 4.921 -16.025 -28.283 1.00 91.88 148 SER A CA 1
ATOM 1189 C C . SER A 1 148 ? 5.573 -16.989 -27.282 1.00 91.88 148 SER A C 1
ATOM 1191 O O . SER A 1 148 ? 5.327 -18.191 -27.348 1.00 91.88 148 SER A O 1
ATOM 1193 N N . GLU A 1 149 ? 6.415 -16.496 -26.373 1.00 94.56 149 GLU A N 1
ATOM 1194 C CA . GLU A 1 149 ? 7.197 -17.286 -25.409 1.00 94.56 149 GLU A CA 1
ATOM 1195 C C . GLU A 1 149 ? 6.641 -17.221 -23.986 1.00 94.56 149 GLU A C 1
ATOM 1197 O O . GLU A 1 149 ? 7.321 -17.578 -23.023 1.00 94.56 149 GLU A O 1
ATOM 1202 N N . TYR A 1 150 ? 5.364 -16.861 -23.846 1.00 94.38 150 TYR A N 1
ATOM 1203 C CA . TYR A 1 150 ? 4.664 -16.830 -22.560 1.00 94.38 150 TYR A CA 1
ATOM 1204 C C . TYR A 1 150 ? 4.700 -18.170 -21.804 1.00 94.38 150 TYR A C 1
ATOM 1206 O O . TYR A 1 150 ? 4.496 -18.196 -20.598 1.00 94.38 150 TYR A O 1
ATOM 1214 N N . GLN A 1 151 ? 4.950 -19.302 -22.472 1.00 96.00 151 GLN A N 1
ATOM 1215 C CA . GLN A 1 151 ? 5.035 -20.601 -21.796 1.00 96.00 151 GLN A CA 1
ATOM 1216 C C . GLN A 1 151 ? 6.325 -20.794 -20.991 1.00 96.00 151 GLN A C 1
ATOM 1218 O O . GLN A 1 151 ? 6.324 -21.537 -20.005 1.00 96.00 151 GLN A O 1
ATOM 1223 N N . SER A 1 152 ? 7.421 -20.166 -21.424 1.00 95.25 152 SER A N 1
ATOM 1224 C CA . SER A 1 152 ? 8.746 -20.289 -20.808 1.00 95.25 152 SER A CA 1
ATOM 1225 C C . SER A 1 152 ? 9.212 -19.023 -20.094 1.00 95.25 152 SER A C 1
ATOM 1227 O O . SER A 1 152 ? 10.042 -19.139 -19.196 1.00 95.25 152 SER A O 1
ATOM 1229 N N . LYS A 1 153 ? 8.681 -17.846 -20.468 1.00 95.56 153 LYS A N 1
ATOM 1230 C CA . LYS A 1 153 ? 8.942 -16.531 -19.847 1.00 95.56 153 LYS A CA 1
ATOM 1231 C C . LYS A 1 153 ? 10.438 -16.280 -19.572 1.00 95.56 153 LYS A C 1
ATOM 1233 O O . LYS A 1 153 ? 10.830 -16.005 -18.434 1.00 95.56 153 LYS A O 1
ATOM 1238 N N . PRO A 1 154 ? 11.314 -16.384 -20.591 1.00 96.06 154 PRO A N 1
ATOM 1239 C CA . PRO A 1 154 ? 12.761 -16.329 -20.381 1.00 96.06 154 PRO A CA 1
ATOM 1240 C C . PRO A 1 154 ? 13.233 -14.992 -19.789 1.00 96.06 154 PRO A C 1
ATOM 1242 O O . PRO A 1 154 ? 14.164 -14.974 -18.985 1.00 96.06 154 PRO A O 1
ATOM 1245 N N . HIS A 1 155 ? 12.583 -13.877 -20.136 1.00 95.12 155 HIS A N 1
ATOM 1246 C CA . HIS A 1 155 ? 12.877 -12.558 -19.569 1.00 95.12 155 HIS A CA 1
ATOM 1247 C C . HIS A 1 155 ? 12.500 -12.460 -18.092 1.00 95.12 155 HIS A C 1
ATOM 1249 O O . HIS A 1 155 ? 13.268 -11.884 -17.328 1.00 95.12 155 HIS A O 1
ATOM 1255 N N . GLN A 1 156 ? 11.384 -13.056 -17.663 1.00 95.31 156 GLN A N 1
ATOM 1256 C CA . GLN A 1 156 ? 11.015 -13.071 -16.246 1.00 95.31 156 GLN A CA 1
ATOM 1257 C C . GLN A 1 156 ? 11.996 -13.909 -15.414 1.00 95.31 156 GLN A C 1
ATOM 1259 O O . GLN A 1 156 ? 12.396 -13.479 -14.338 1.00 95.31 156 GLN A O 1
ATOM 1264 N N . TYR A 1 157 ? 12.482 -15.045 -15.935 1.00 96.75 157 TYR A N 1
ATOM 1265 C CA . TYR A 1 157 ? 13.540 -15.826 -15.274 1.00 96.75 157 TYR A CA 1
ATOM 1266 C C . TYR A 1 157 ? 14.815 -14.989 -15.048 1.00 96.75 157 TYR A C 1
ATOM 1268 O O . TYR A 1 157 ? 15.412 -15.019 -13.972 1.00 96.75 157 TYR A O 1
ATOM 1276 N N . ILE A 1 158 ? 15.236 -14.216 -16.055 1.00 96.94 158 ILE A N 1
ATOM 1277 C CA . ILE A 1 158 ? 16.418 -13.344 -15.952 1.00 96.94 158 ILE A CA 1
ATOM 1278 C C . ILE A 1 158 ? 16.158 -12.198 -14.976 1.00 96.94 158 ILE A C 1
ATOM 1280 O O . ILE A 1 158 ? 17.027 -11.880 -14.165 1.00 96.94 158 ILE A O 1
ATOM 1284 N N . SER A 1 159 ? 14.965 -11.605 -15.029 1.00 96.00 159 SER A N 1
ATOM 1285 C CA . SER A 1 159 ? 14.529 -10.569 -14.096 1.00 96.00 159 SER A CA 1
ATOM 1286 C C . SER A 1 159 ? 14.542 -11.071 -12.649 1.00 96.00 159 SER A C 1
ATOM 1288 O O . SER A 1 159 ? 15.095 -10.400 -11.781 1.00 96.00 159 SER A O 1
ATOM 1290 N N . HIS A 1 160 ? 14.062 -12.290 -12.392 1.00 95.06 160 HIS A N 1
ATOM 1291 C CA . HIS A 1 160 ? 14.088 -12.896 -11.061 1.00 95.06 160 HIS A CA 1
ATOM 1292 C C . HIS A 1 160 ? 15.513 -12.978 -10.487 1.00 95.06 160 HIS A C 1
ATOM 1294 O O . HIS A 1 160 ? 15.723 -12.711 -9.308 1.00 95.06 160 HIS A O 1
ATOM 1300 N N . LEU A 1 161 ? 16.512 -13.294 -11.317 1.00 96.69 161 LEU A N 1
ATOM 1301 C CA . LEU A 1 161 ? 17.911 -13.376 -10.885 1.00 96.69 161 LEU A CA 1
ATOM 1302 C C . LEU A 1 161 ? 18.587 -12.008 -10.768 1.00 96.69 161 LEU A C 1
ATOM 1304 O O . LEU A 1 161 ? 19.258 -11.734 -9.776 1.00 96.69 161 LEU A O 1
ATOM 1308 N N . LEU A 1 162 ? 18.426 -11.143 -11.771 1.00 96.12 162 LEU A N 1
ATOM 1309 C CA . LEU A 1 162 ? 19.071 -9.829 -11.791 1.00 96.12 162 LEU A CA 1
ATOM 1310 C C . LEU A 1 162 ? 18.472 -8.883 -10.741 1.00 96.12 162 LEU A C 1
ATOM 1312 O O . LEU A 1 162 ? 19.190 -8.060 -10.177 1.00 96.12 162 LEU A O 1
ATOM 1316 N N . GLY A 1 163 ? 17.175 -9.025 -10.465 1.00 95.25 163 GLY A N 1
ATOM 1317 C CA . GLY A 1 163 ? 16.446 -8.326 -9.411 1.00 95.25 163 GLY A CA 1
ATOM 1318 C C . GLY A 1 163 ? 16.430 -9.046 -8.060 1.00 95.25 163 GLY A C 1
ATOM 1319 O O . GLY A 1 163 ? 15.748 -8.577 -7.154 1.00 95.25 163 GLY A O 1
ATOM 1320 N N . HIS A 1 164 ? 17.148 -10.165 -7.905 1.00 94.69 164 HIS A N 1
ATOM 1321 C CA . HIS A 1 164 ? 17.210 -10.886 -6.634 1.00 94.69 164 HIS A CA 1
ATOM 1322 C C . HIS A 1 164 ? 17.807 -9.984 -5.543 1.00 94.69 164 HIS A C 1
ATOM 1324 O O . HIS A 1 164 ? 18.827 -9.336 -5.774 1.00 94.69 164 HIS A O 1
ATOM 1330 N N . GLU A 1 165 ? 17.229 -9.957 -4.339 1.00 93.69 165 GLU A N 1
ATOM 1331 C CA . GLU A 1 165 ? 17.731 -9.097 -3.248 1.00 93.69 165 GLU A CA 1
ATOM 1332 C C . GLU A 1 165 ? 18.397 -9.870 -2.102 1.00 93.69 165 GLU A C 1
ATOM 1334 O O . GLU A 1 165 ? 18.978 -9.266 -1.198 1.00 93.69 165 GLU A O 1
ATOM 1339 N N . GLY A 1 166 ? 18.356 -11.204 -2.141 1.00 92.50 166 GLY A N 1
ATOM 1340 C CA . GLY A 1 166 ? 19.019 -12.052 -1.151 1.00 92.50 166 GLY A CA 1
ATOM 1341 C C . GLY A 1 166 ? 20.544 -12.107 -1.302 1.00 92.50 166 GLY A C 1
ATOM 1342 O O . GLY A 1 166 ? 21.143 -11.481 -2.183 1.00 92.50 166 GLY A O 1
ATOM 1343 N N . LYS A 1 167 ? 21.189 -12.885 -0.434 1.00 92.12 167 LYS A N 1
ATOM 1344 C CA . LYS A 1 167 ? 22.651 -13.021 -0.368 1.00 92.12 167 LYS A CA 1
ATOM 1345 C C . LYS A 1 167 ? 23.272 -13.466 -1.695 1.00 92.12 167 LYS A C 1
ATOM 1347 O O . LYS A 1 167 ? 22.753 -14.353 -2.365 1.00 92.12 167 LYS A O 1
ATOM 1352 N N . GLY A 1 168 ? 24.392 -12.838 -2.056 1.00 92.75 168 GLY A N 1
ATOM 1353 C CA . GLY A 1 168 ? 25.117 -13.106 -3.308 1.00 92.75 168 GLY A CA 1
ATOM 1354 C C . GLY A 1 168 ? 24.572 -12.375 -4.536 1.00 92.75 168 GLY A C 1
ATOM 1355 O O . GLY A 1 168 ? 25.142 -12.488 -5.621 1.00 92.75 168 GLY A O 1
ATOM 1356 N N . SER A 1 169 ? 23.493 -11.605 -4.379 1.00 96.12 169 SER A N 1
ATOM 1357 C CA . SER A 1 169 ? 22.907 -10.805 -5.453 1.00 96.12 169 SER A CA 1
ATOM 1358 C C . SER A 1 169 ? 23.687 -9.530 -5.777 1.00 96.12 169 SER A C 1
ATOM 1360 O O . SER A 1 169 ? 24.494 -9.032 -4.982 1.00 96.12 169 SER A O 1
ATOM 1362 N N . LEU A 1 170 ? 23.365 -8.953 -6.939 1.00 96.88 170 LEU A N 1
ATOM 1363 C CA . LEU A 1 170 ? 23.796 -7.620 -7.346 1.00 96.88 170 LEU A CA 1
ATOM 1364 C C . LEU A 1 170 ? 23.417 -6.561 -6.300 1.00 96.88 170 LEU A C 1
ATOM 1366 O O . LEU A 1 170 ? 24.279 -5.798 -5.863 1.00 96.88 170 LEU A O 1
ATOM 1370 N N . LEU A 1 171 ? 22.160 -6.538 -5.837 1.00 95.06 171 LEU A N 1
ATOM 1371 C CA . LEU A 1 171 ? 21.733 -5.547 -4.849 1.00 95.06 171 LEU A CA 1
ATOM 1372 C C . LEU A 1 171 ? 22.446 -5.733 -3.501 1.00 95.06 171 LEU A C 1
ATOM 1374 O O . LEU A 1 171 ? 22.846 -4.735 -2.904 1.00 95.06 171 LEU A O 1
ATOM 1378 N N . SER A 1 172 ? 22.661 -6.970 -3.032 1.00 93.38 172 SER A N 1
ATOM 1379 C CA . SER A 1 172 ? 23.418 -7.231 -1.792 1.00 93.38 172 SER A CA 1
ATOM 1380 C C . SER A 1 172 ? 24.829 -6.630 -1.859 1.00 93.38 172 SER A C 1
ATOM 1382 O O . SER A 1 172 ? 25.273 -5.972 -0.915 1.00 93.38 172 SER A O 1
ATOM 1384 N N . TYR A 1 173 ? 25.524 -6.780 -2.991 1.00 95.19 173 TYR A N 1
ATOM 1385 C CA . TYR A 1 173 ? 26.842 -6.174 -3.205 1.00 95.19 173 TYR A CA 1
ATOM 1386 C C . TYR A 1 173 ? 26.794 -4.640 -3.193 1.00 95.19 173 TYR A C 1
ATOM 1388 O O . TYR A 1 173 ? 27.553 -4.006 -2.455 1.00 95.19 173 TYR A O 1
ATOM 1396 N N . LEU A 1 174 ? 25.876 -4.039 -3.959 1.00 94.88 174 LEU A N 1
ATOM 1397 C CA . LEU A 1 174 ? 25.738 -2.581 -4.039 1.00 94.88 174 LEU A CA 1
ATOM 1398 C C . LEU A 1 174 ? 25.344 -1.969 -2.685 1.00 94.88 174 LEU A C 1
ATOM 1400 O O . LEU A 1 174 ? 25.837 -0.902 -2.317 1.00 94.88 174 LEU A O 1
ATOM 1404 N N . ARG A 1 175 ? 24.506 -2.659 -1.902 1.00 90.25 175 ARG A N 1
ATOM 1405 C CA . ARG A 1 175 ? 24.112 -2.243 -0.548 1.00 90.25 175 ARG A CA 1
ATOM 1406 C C . ARG A 1 175 ? 25.273 -2.274 0.438 1.00 90.25 175 ARG A C 1
ATOM 1408 O O . ARG A 1 175 ? 25.408 -1.336 1.217 1.00 90.25 175 ARG A O 1
ATOM 1415 N N . LYS A 1 176 ? 26.137 -3.296 0.392 1.00 89.56 176 LYS A N 1
ATOM 1416 C CA . LYS A 1 176 ? 27.331 -3.390 1.262 1.00 89.56 176 LYS A CA 1
ATOM 1417 C C . LYS A 1 176 ? 28.314 -2.241 1.039 1.00 89.56 176 LYS A C 1
ATOM 1419 O O . LYS A 1 176 ? 28.996 -1.832 1.973 1.00 89.56 176 LYS A O 1
ATOM 1424 N N . LYS A 1 177 ? 28.351 -1.695 -0.178 1.00 91.12 177 LYS A N 1
ATOM 1425 C CA . LYS A 1 177 ? 29.108 -0.484 -0.528 1.00 91.12 177 LYS A CA 1
ATOM 1426 C C . LYS A 1 177 ? 28.336 0.818 -0.302 1.00 91.12 177 LYS A C 1
ATOM 1428 O O . LYS A 1 177 ? 28.881 1.889 -0.527 1.00 91.12 177 LYS A O 1
ATOM 1433 N N . VAL A 1 178 ? 27.087 0.737 0.162 1.00 89.12 178 VAL A N 1
ATOM 1434 C CA . VAL A 1 178 ? 26.184 1.881 0.360 1.00 89.12 178 VAL A CA 1
ATOM 1435 C C . VAL A 1 178 ? 25.934 2.642 -0.949 1.00 89.12 178 VAL A C 1
ATOM 1437 O O . VAL A 1 178 ? 25.648 3.830 -0.929 1.00 89.12 178 VAL A O 1
ATOM 1440 N N . TRP A 1 179 ? 26.015 1.973 -2.103 1.00 94.31 179 TRP A N 1
ATOM 1441 C CA . TRP A 1 179 ? 25.794 2.587 -3.417 1.00 94.31 179 TRP A CA 1
ATOM 1442 C C . TRP A 1 179 ? 24.328 2.551 -3.859 1.00 94.31 179 TRP A C 1
ATOM 1444 O O . TRP A 1 179 ? 23.865 3.473 -4.524 1.00 94.31 179 TRP A O 1
ATOM 1454 N N . ALA A 1 180 ? 23.571 1.524 -3.468 1.00 92.25 180 ALA A N 1
ATOM 1455 C CA . ALA A 1 180 ? 22.168 1.375 -3.856 1.00 92.25 180 ALA A CA 1
ATOM 1456 C C . ALA A 1 180 ? 21.268 0.971 -2.683 1.00 92.25 180 ALA A C 1
ATOM 1458 O O . ALA A 1 180 ? 21.712 0.348 -1.719 1.00 92.25 180 ALA A O 1
ATOM 1459 N N . LEU A 1 181 ? 19.984 1.319 -2.787 1.00 85.44 181 LEU A N 1
ATOM 1460 C CA . LEU A 1 181 ? 18.945 1.028 -1.790 1.00 85.44 181 LEU A CA 1
ATOM 1461 C C . LEU A 1 181 ? 17.879 0.041 -2.283 1.00 85.44 181 LEU A C 1
ATOM 1463 O O . LEU A 1 181 ? 17.174 -0.541 -1.450 1.00 85.44 181 LEU A O 1
ATOM 1467 N N . GLY A 1 182 ? 17.757 -0.130 -3.599 1.00 89.75 182 GLY A N 1
ATOM 1468 C CA . GLY A 1 182 ? 16.787 -1.013 -4.242 1.00 89.75 182 GLY A CA 1
ATOM 1469 C C . GLY A 1 182 ? 17.124 -1.245 -5.712 1.00 89.75 182 GLY A C 1
ATOM 1470 O O . GLY A 1 182 ? 17.858 -0.455 -6.315 1.00 89.75 182 GLY A O 1
ATOM 1471 N N . ILE A 1 183 ? 16.591 -2.331 -6.265 1.00 94.06 183 ILE A N 1
ATOM 1472 C CA . ILE A 1 183 ? 16.701 -2.693 -7.676 1.00 94.06 183 ILE A CA 1
ATOM 1473 C C . ILE A 1 183 ? 15.336 -3.169 -8.174 1.00 94.06 183 ILE A C 1
ATOM 1475 O O . ILE A 1 183 ? 14.618 -3.849 -7.450 1.00 94.06 183 ILE A O 1
ATOM 1479 N N . TYR A 1 184 ? 14.984 -2.825 -9.405 1.00 94.00 184 TYR A N 1
ATOM 1480 C CA . TYR A 1 184 ? 13.782 -3.309 -10.078 1.00 94.00 184 TYR A CA 1
ATOM 1481 C C . TYR A 1 184 ? 14.184 -3.742 -11.478 1.00 94.00 184 TYR A C 1
ATOM 1483 O O . TYR A 1 184 ? 14.910 -3.018 -12.156 1.00 94.00 184 TYR A O 1
ATOM 1491 N N . THR A 1 185 ? 13.773 -4.930 -11.908 1.00 94.25 185 THR A N 1
ATOM 1492 C CA . THR A 1 185 ? 14.167 -5.457 -13.218 1.00 94.25 185 THR A CA 1
ATOM 1493 C C . THR A 1 185 ? 12.986 -6.078 -13.940 1.00 94.25 185 THR A C 1
ATOM 1495 O O . THR A 1 185 ? 12.002 -6.440 -13.301 1.00 94.25 185 THR A O 1
ATOM 1498 N N . GLY A 1 186 ? 13.112 -6.239 -15.254 1.00 89.44 186 GLY A N 1
ATOM 1499 C CA . GLY A 1 186 ? 12.123 -6.901 -16.094 1.00 89.44 186 GLY A CA 1
ATOM 1500 C C . GLY A 1 186 ? 11.327 -5.913 -16.935 1.00 89.44 186 GLY A C 1
ATOM 1501 O O . GLY A 1 186 ? 11.831 -4.859 -17.329 1.00 89.44 186 GLY A O 1
ATOM 1502 N N . ASN A 1 187 ? 10.096 -6.293 -17.255 1.00 84.81 187 ASN A N 1
ATOM 1503 C CA . ASN A 1 187 ? 9.138 -5.453 -17.955 1.00 84.81 187 ASN A CA 1
ATOM 1504 C C . ASN A 1 187 ? 7.725 -5.689 -17.426 1.00 84.81 187 ASN A C 1
ATOM 1506 O O . ASN A 1 187 ? 7.471 -6.636 -16.687 1.00 84.81 187 ASN A O 1
ATOM 1510 N N . SER A 1 188 ? 6.818 -4.801 -17.811 1.00 75.50 188 SER A N 1
ATOM 1511 C CA . SER A 1 188 ? 5.417 -4.820 -17.395 1.00 75.50 188 SER A CA 1
ATOM 1512 C C . SER A 1 188 ? 4.531 -5.786 -18.199 1.00 75.50 188 SER A C 1
ATOM 1514 O O . SER A 1 188 ? 3.317 -5.763 -18.016 1.00 75.50 188 SER A O 1
ATOM 1516 N N . GLU A 1 189 ? 5.106 -6.559 -19.135 1.00 79.75 189 GLU A N 1
ATOM 1517 C CA . GLU A 1 189 ? 4.401 -7.378 -20.146 1.00 79.75 189 GLU A CA 1
ATOM 1518 C C . GLU A 1 189 ? 3.231 -6.674 -20.857 1.00 79.75 189 GLU A C 1
ATOM 1520 O O . GLU A 1 189 ? 2.335 -7.303 -21.415 1.00 79.75 189 GLU A O 1
ATOM 1525 N N . SER A 1 190 ? 3.262 -5.343 -20.889 1.00 76.69 190 SER A N 1
ATOM 1526 C CA . SER A 1 190 ? 2.204 -4.508 -21.437 1.00 76.69 190 SER A CA 1
ATOM 1527 C C . SER A 1 190 ? 2.777 -3.227 -22.046 1.00 76.69 190 SER A C 1
ATOM 1529 O O . SER A 1 190 ? 3.983 -2.957 -22.007 1.00 76.69 190 SER A O 1
ATOM 1531 N N . GLY A 1 191 ? 1.900 -2.435 -22.666 1.00 82.94 191 GLY A N 1
ATOM 1532 C CA . GLY A 1 191 ? 2.245 -1.116 -23.188 1.00 82.94 191 GLY A CA 1
ATOM 1533 C C . GLY A 1 191 ? 3.407 -1.136 -24.185 1.00 82.94 191 GLY A C 1
ATOM 1534 O O . GLY A 1 191 ? 3.427 -1.921 -25.132 1.00 82.94 191 GLY A O 1
ATOM 1535 N N . ILE A 1 192 ? 4.360 -0.220 -23.996 1.00 83.19 192 ILE A N 1
ATOM 1536 C CA . ILE A 1 192 ? 5.511 -0.058 -24.895 1.00 83.19 192 ILE A CA 1
ATOM 1537 C C . ILE A 1 192 ? 6.631 -1.071 -24.636 1.00 83.19 192 ILE A C 1
ATOM 1539 O O . ILE A 1 192 ? 7.514 -1.200 -25.484 1.00 83.19 192 ILE A O 1
ATOM 1543 N N . ASP A 1 193 ? 6.604 -1.780 -23.504 1.00 85.38 193 ASP A N 1
ATOM 1544 C CA . ASP A 1 193 ? 7.677 -2.694 -23.110 1.00 85.38 193 ASP A CA 1
ATOM 1545 C C . ASP A 1 193 ? 7.525 -4.083 -23.737 1.00 85.38 193 ASP A C 1
ATOM 1547 O O . ASP A 1 193 ? 8.488 -4.846 -23.806 1.00 85.38 193 ASP A O 1
ATOM 1551 N N . TYR A 1 194 ? 6.321 -4.445 -24.180 1.00 89.31 194 TYR A N 1
ATOM 1552 C CA . TYR A 1 194 ? 6.019 -5.800 -24.623 1.00 89.31 194 TYR A CA 1
ATOM 1553 C C . TYR A 1 194 ? 5.055 -5.785 -25.807 1.00 89.31 194 TYR A C 1
ATOM 1555 O O . TYR A 1 194 ? 3.839 -5.692 -25.661 1.00 89.31 194 TYR A O 1
ATOM 1563 N N . THR A 1 195 ? 5.614 -5.844 -27.016 1.00 91.81 195 THR A N 1
ATOM 1564 C CA . THR A 1 195 ? 4.855 -5.682 -28.260 1.00 91.81 195 THR A CA 1
ATOM 1565 C C . THR A 1 195 ? 5.113 -6.832 -29.230 1.00 91.81 195 THR A C 1
ATOM 1567 O O . THR A 1 195 ? 6.055 -7.614 -29.080 1.00 91.81 195 THR A O 1
ATOM 1570 N N . SER A 1 196 ? 4.310 -6.915 -30.292 1.00 91.50 196 SER A N 1
ATOM 1571 C CA . SER A 1 196 ? 4.563 -7.826 -31.418 1.00 91.50 196 SER A CA 1
ATOM 1572 C C . SER A 1 196 ? 5.806 -7.455 -32.242 1.00 91.50 196 SER A C 1
ATOM 1574 O O . SER A 1 196 ? 6.268 -8.269 -33.037 1.00 91.50 196 SER A O 1
ATOM 1576 N N . MET A 1 197 ? 6.360 -6.252 -32.055 1.00 93.44 197 MET A N 1
ATOM 1577 C CA . MET A 1 197 ? 7.551 -5.767 -32.761 1.00 93.44 197 MET A CA 1
ATOM 1578 C C . MET A 1 197 ? 8.835 -6.086 -31.984 1.00 93.44 197 MET A C 1
ATOM 1580 O O . MET A 1 197 ? 9.822 -6.544 -32.556 1.00 93.44 197 MET A O 1
ATOM 1584 N N . TYR A 1 198 ? 8.822 -5.851 -30.675 1.00 93.62 198 TYR A N 1
ATOM 1585 C CA . TYR A 1 198 ? 9.981 -5.955 -29.791 1.00 93.62 198 TYR A CA 1
ATOM 1586 C C . TYR A 1 198 ? 9.536 -6.115 -28.333 1.00 93.62 198 TYR A C 1
ATOM 1588 O O . TYR A 1 198 ? 8.381 -5.848 -27.988 1.00 93.62 198 TYR A O 1
ATOM 1596 N N . SER A 1 199 ? 10.478 -6.490 -27.475 1.00 95.00 199 SER A N 1
ATOM 1597 C CA . SER A 1 199 ? 10.334 -6.403 -26.023 1.00 95.00 199 SER A CA 1
ATOM 1598 C C . SER A 1 199 ? 11.463 -5.543 -25.453 1.00 95.00 199 SER A C 1
ATOM 1600 O O . SER A 1 199 ? 12.584 -5.576 -25.957 1.00 95.00 199 SER A O 1
ATOM 1602 N N . LEU A 1 200 ? 11.177 -4.752 -24.426 1.00 94.50 200 LEU A N 1
ATOM 1603 C CA . LEU A 1 200 ? 12.177 -4.051 -23.630 1.00 94.50 200 LEU A CA 1
ATOM 1604 C C . LEU A 1 200 ? 12.437 -4.855 -22.366 1.00 94.50 200 LEU A C 1
ATOM 1606 O O . LEU A 1 200 ? 11.525 -5.447 -21.794 1.00 94.50 200 LEU A O 1
ATOM 1610 N N . PHE A 1 201 ? 13.689 -4.882 -21.939 1.00 95.69 201 PHE A N 1
ATOM 1611 C CA . PHE A 1 201 ? 14.074 -5.344 -20.616 1.00 95.69 201 PHE A CA 1
ATOM 1612 C C . PHE A 1 201 ? 14.795 -4.201 -19.928 1.00 95.69 201 PHE A C 1
ATOM 1614 O O . PHE A 1 201 ? 15.802 -3.711 -20.449 1.00 95.69 201 PHE A O 1
ATOM 1621 N N . SER A 1 202 ? 14.297 -3.801 -18.765 1.00 95.06 202 SER A N 1
ATOM 1622 C CA . SER A 1 202 ? 14.855 -2.690 -18.011 1.00 95.06 202 SER A CA 1
ATOM 1623 C C . SER A 1 202 ? 15.368 -3.140 -16.650 1.00 95.06 202 SER A C 1
ATOM 1625 O O . SER A 1 202 ? 14.807 -4.032 -16.021 1.00 95.06 202 SER A O 1
ATOM 1627 N N . THR A 1 203 ? 16.435 -2.492 -16.192 1.00 96.69 203 THR A N 1
ATOM 1628 C CA . THR A 1 203 ? 16.990 -2.603 -14.842 1.00 96.69 203 THR A CA 1
ATOM 1629 C C . THR A 1 203 ? 17.120 -1.205 -14.261 1.00 96.69 203 THR A C 1
ATOM 1631 O O . THR A 1 203 ? 17.933 -0.411 -14.729 1.00 96.69 203 THR A O 1
ATOM 1634 N N . GLN A 1 204 ? 16.333 -0.909 -13.236 1.00 96.12 204 GLN A N 1
ATOM 1635 C CA . GLN A 1 204 ? 16.390 0.316 -12.449 1.00 96.12 204 GLN A CA 1
ATOM 1636 C C . GLN A 1 204 ? 17.138 0.048 -11.145 1.00 96.12 204 GLN A C 1
ATOM 1638 O O . GLN A 1 204 ? 16.786 -0.865 -10.401 1.00 96.12 204 GLN A O 1
ATOM 1643 N N . VAL A 1 205 ? 18.123 0.880 -10.820 1.00 96.62 205 VAL A N 1
ATOM 1644 C CA . VAL A 1 205 ? 18.821 0.870 -9.530 1.00 96.62 205 VAL A CA 1
ATOM 1645 C C . VAL A 1 205 ? 18.586 2.205 -8.833 1.00 96.62 205 VAL A C 1
ATOM 1647 O O . VAL A 1 205 ? 18.906 3.264 -9.374 1.00 96.62 205 VAL A O 1
ATOM 1650 N N . VAL A 1 206 ? 18.047 2.159 -7.614 1.00 94.06 206 VAL A N 1
ATOM 1651 C CA . VAL A 1 206 ? 17.860 3.342 -6.762 1.00 94.06 206 VAL A CA 1
ATOM 1652 C C . VAL A 1 206 ? 19.162 3.612 -6.020 1.00 94.06 206 VAL A C 1
ATOM 1654 O O . VAL A 1 206 ? 19.558 2.826 -5.155 1.00 94.06 206 VAL A O 1
ATOM 1657 N N . LEU A 1 207 ? 19.825 4.718 -6.346 1.00 93.38 207 LEU A N 1
ATOM 1658 C CA . LEU A 1 207 ? 21.166 5.042 -5.870 1.00 93.38 207 LEU A CA 1
ATOM 1659 C C . LEU A 1 207 ? 21.140 5.899 -4.601 1.00 93.38 207 LEU A C 1
ATOM 1661 O O . LEU A 1 207 ? 20.211 6.666 -4.329 1.00 93.38 207 LEU A O 1
ATOM 1665 N N . THR A 1 208 ? 22.210 5.794 -3.823 1.00 90.56 208 THR A N 1
ATOM 1666 C CA . THR A 1 208 ? 22.581 6.812 -2.836 1.00 90.56 208 THR A CA 1
ATOM 1667 C C . THR A 1 208 ? 23.386 7.927 -3.512 1.00 90.56 208 THR A C 1
ATOM 1669 O O . THR A 1 208 ? 23.726 7.839 -4.692 1.00 90.56 208 THR A O 1
ATOM 1672 N N . LYS A 1 209 ? 23.727 8.981 -2.761 1.00 87.81 209 LYS A N 1
ATOM 1673 C CA . LYS A 1 209 ? 24.678 9.992 -3.239 1.00 87.81 209 LYS A CA 1
ATOM 1674 C C . LYS A 1 209 ? 26.048 9.367 -3.543 1.00 87.81 209 LYS A C 1
ATOM 1676 O O . LYS A 1 209 ? 26.546 9.543 -4.644 1.00 87.81 209 LYS A O 1
ATOM 1681 N N . GLU A 1 210 ? 26.568 8.537 -2.638 1.00 89.75 210 GLU A N 1
ATOM 1682 C CA . GLU A 1 210 ? 27.818 7.792 -2.856 1.00 89.75 210 GLU A CA 1
ATOM 1683 C C . GLU A 1 210 ? 27.763 6.913 -4.113 1.00 89.75 210 GLU A C 1
ATOM 1685 O O . GLU A 1 210 ? 28.712 6.883 -4.889 1.00 89.75 210 GLU A O 1
ATOM 1690 N N . GLY A 1 211 ? 26.644 6.223 -4.357 1.00 94.00 211 GLY A N 1
ATOM 1691 C CA . GLY A 1 211 ? 26.478 5.400 -5.557 1.00 94.00 211 GLY A CA 1
ATOM 1692 C C . GLY A 1 211 ? 26.399 6.201 -6.853 1.00 94.00 211 GLY A C 1
ATOM 1693 O O . GLY A 1 211 ? 26.846 5.718 -7.886 1.00 94.00 211 GLY A O 1
ATOM 1694 N N . LEU A 1 212 ? 25.866 7.427 -6.808 1.00 94.69 212 LEU A N 1
ATOM 1695 C CA . LEU A 1 212 ? 25.901 8.348 -7.946 1.00 94.69 212 LEU A CA 1
ATOM 1696 C C . LEU A 1 212 ? 27.335 8.786 -8.267 1.00 94.69 212 LEU A C 1
ATOM 1698 O O . LEU A 1 212 ? 27.694 8.879 -9.437 1.00 94.69 212 LEU A O 1
ATOM 1702 N N . ASP A 1 213 ? 28.143 9.031 -7.239 1.00 93.44 213 ASP A N 1
ATOM 1703 C CA . ASP A 1 213 ? 29.534 9.464 -7.402 1.00 93.44 213 ASP A CA 1
ATOM 1704 C C . ASP A 1 213 ? 30.450 8.314 -7.878 1.00 93.44 213 ASP A C 1
ATOM 1706 O O . ASP A 1 213 ? 31.509 8.568 -8.440 1.00 93.44 213 ASP A O 1
ATOM 1710 N N . HIS A 1 214 ? 29.997 7.060 -7.739 1.00 95.44 214 HIS A N 1
ATOM 1711 C CA . HIS A 1 214 ? 30.661 5.837 -8.222 1.00 95.44 214 HIS A CA 1
ATOM 1712 C C . HIS A 1 214 ? 29.855 5.147 -9.340 1.00 95.44 214 HIS A C 1
ATOM 1714 O O . HIS A 1 214 ? 29.798 3.916 -9.423 1.00 95.44 214 HIS A O 1
ATOM 1720 N N . ILE A 1 215 ? 29.164 5.926 -10.182 1.00 95.25 215 ILE A N 1
ATOM 1721 C CA . ILE A 1 215 ? 28.241 5.386 -11.192 1.00 95.25 215 ILE A CA 1
ATOM 1722 C C . ILE A 1 215 ? 28.919 4.419 -12.174 1.00 95.25 215 ILE A C 1
ATOM 1724 O O . ILE A 1 215 ? 28.297 3.453 -12.610 1.00 95.25 215 ILE A O 1
ATOM 1728 N N . ASP A 1 216 ? 30.191 4.633 -12.502 1.00 94.62 216 ASP A N 1
ATOM 1729 C CA . ASP A 1 216 ? 30.950 3.766 -13.400 1.00 94.62 216 ASP A CA 1
ATOM 1730 C C . ASP A 1 216 ? 31.184 2.374 -12.791 1.00 94.62 216 ASP A C 1
ATOM 1732 O O . ASP A 1 216 ? 30.976 1.365 -13.470 1.00 94.62 216 ASP A O 1
ATOM 1736 N N . GLU A 1 217 ? 31.523 2.303 -11.500 1.00 96.38 217 GLU A N 1
ATOM 1737 C CA . GLU A 1 217 ? 31.665 1.044 -10.760 1.00 96.38 217 GLU A CA 1
ATOM 1738 C C . GLU A 1 217 ? 30.313 0.348 -10.537 1.00 96.38 217 GLU A C 1
ATOM 1740 O O . GLU A 1 217 ? 30.231 -0.883 -10.566 1.00 96.38 217 GLU A O 1
ATOM 1745 N N . VAL A 1 218 ? 29.230 1.112 -10.346 1.00 97.50 218 VAL A N 1
ATOM 1746 C CA . VAL A 1 218 ? 27.870 0.555 -10.268 1.00 97.50 218 VAL A CA 1
ATOM 1747 C C . VAL A 1 218 ? 27.494 -0.113 -11.591 1.00 97.50 218 VAL A C 1
ATOM 1749 O O . VAL A 1 218 ? 27.041 -1.258 -11.586 1.00 97.50 218 VAL A O 1
ATOM 1752 N N . LEU A 1 219 ? 27.708 0.565 -12.723 1.00 97.75 219 LEU A N 1
ATOM 1753 C CA . LEU A 1 219 ? 27.439 0.011 -14.053 1.00 97.75 219 LEU A CA 1
ATOM 1754 C C . LEU A 1 219 ? 28.314 -1.219 -14.335 1.00 97.75 219 LEU A C 1
ATOM 1756 O O . LEU A 1 219 ? 27.806 -2.234 -14.813 1.00 97.75 219 LEU A O 1
ATOM 1760 N N . GLU A 1 220 ? 29.599 -1.179 -13.972 1.00 97.44 220 GLU A N 1
ATOM 1761 C CA . GLU A 1 220 ? 30.489 -2.340 -14.079 1.00 97.44 220 GLU A CA 1
ATOM 1762 C C . GLU A 1 220 ? 29.972 -3.538 -13.269 1.00 97.44 220 GLU A C 1
ATOM 1764 O O . GLU A 1 220 ? 29.951 -4.656 -13.784 1.00 97.44 220 GLU A O 1
ATOM 1769 N N . ALA A 1 221 ? 29.502 -3.323 -12.036 1.00 97.75 221 ALA A N 1
ATOM 1770 C CA . ALA A 1 221 ? 28.947 -4.387 -11.203 1.00 97.75 221 ALA A CA 1
ATOM 1771 C C . ALA A 1 221 ? 27.709 -5.041 -11.843 1.00 97.75 221 ALA A C 1
ATOM 1773 O O . ALA A 1 221 ? 27.563 -6.264 -11.775 1.00 97.75 221 ALA A O 1
ATOM 1774 N N . ILE A 1 222 ? 26.848 -4.255 -12.504 1.00 97.88 222 ILE A N 1
ATOM 1775 C CA . ILE A 1 222 ? 25.686 -4.771 -13.246 1.00 97.88 222 ILE A CA 1
ATOM 1776 C C . ILE A 1 222 ? 26.150 -5.681 -14.389 1.00 97.88 222 ILE A C 1
ATOM 1778 O O . ILE A 1 222 ? 25.680 -6.815 -14.504 1.00 97.88 222 ILE A O 1
ATOM 1782 N N . PHE A 1 223 ? 27.107 -5.230 -15.205 1.00 97.88 223 PHE A N 1
ATOM 1783 C CA . PHE A 1 223 ? 27.635 -6.034 -16.311 1.00 97.88 223 PHE A CA 1
ATOM 1784 C C . PHE A 1 223 ? 28.420 -7.263 -15.835 1.00 97.88 223 PHE A C 1
ATOM 1786 O O . PHE A 1 223 ? 28.282 -8.333 -16.428 1.00 97.88 223 PHE A O 1
ATOM 1793 N N . SER A 1 224 ? 29.161 -7.166 -14.729 1.00 97.69 224 SER A N 1
ATOM 1794 C CA . SER A 1 224 ? 29.816 -8.311 -14.085 1.00 97.69 224 SER A CA 1
ATOM 1795 C C . SER A 1 224 ? 28.797 -9.360 -13.626 1.00 97.69 224 SER A C 1
ATOM 1797 O O . SER A 1 224 ? 29.006 -10.556 -13.841 1.00 97.69 224 SER A O 1
ATOM 1799 N N . TYR A 1 225 ? 27.649 -8.938 -13.082 1.00 97.94 225 TYR A N 1
ATOM 1800 C CA . TYR A 1 225 ? 26.568 -9.857 -12.721 1.00 97.94 225 TYR A CA 1
ATOM 1801 C C . TYR A 1 225 ? 25.919 -10.501 -13.956 1.00 97.94 225 TYR A C 1
ATOM 1803 O O . TYR A 1 225 ? 25.708 -11.712 -13.979 1.00 97.94 225 TYR A O 1
ATOM 1811 N N . ILE A 1 226 ? 25.667 -9.739 -15.025 1.00 97.25 226 ILE A N 1
ATOM 1812 C CA . ILE A 1 226 ? 25.168 -10.291 -16.299 1.00 97.25 226 ILE A CA 1
ATOM 1813 C C . ILE A 1 226 ? 26.164 -11.316 -16.874 1.00 97.25 226 ILE A C 1
ATOM 1815 O O . ILE A 1 226 ? 25.756 -12.384 -17.333 1.00 97.25 226 ILE A O 1
ATOM 1819 N N . ASN A 1 227 ? 27.470 -11.043 -16.808 1.00 95.94 227 ASN A N 1
ATOM 1820 C CA . ASN A 1 227 ? 28.511 -11.979 -17.240 1.00 95.94 227 ASN A CA 1
ATOM 1821 C C . ASN A 1 227 ? 28.548 -13.243 -16.368 1.00 95.94 227 ASN A C 1
ATOM 1823 O O . ASN A 1 227 ? 28.724 -14.338 -16.902 1.00 95.94 227 ASN A O 1
ATOM 1827 N N . MET A 1 228 ? 28.298 -13.126 -15.060 1.00 97.00 228 MET A N 1
ATOM 1828 C CA . MET A 1 228 ? 28.107 -14.279 -14.174 1.00 97.00 228 MET A CA 1
ATOM 1829 C C . MET A 1 228 ? 26.933 -15.146 -14.644 1.00 97.00 228 MET A C 1
ATOM 1831 O O . MET A 1 228 ? 27.106 -16.350 -14.831 1.00 97.00 228 MET A O 1
ATOM 1835 N N . LEU A 1 229 ? 25.773 -14.540 -14.925 1.00 96.94 229 LEU A N 1
ATOM 1836 C CA . LEU A 1 229 ? 24.594 -15.263 -15.419 1.00 96.94 229 LEU A CA 1
ATOM 1837 C C . LEU A 1 229 ? 24.856 -15.958 -16.764 1.00 96.94 229 LEU A C 1
ATOM 1839 O O . LEU A 1 229 ? 24.403 -17.082 -16.972 1.00 96.94 229 LEU A O 1
ATOM 1843 N N . ARG A 1 230 ? 25.629 -15.333 -17.662 1.00 95.50 230 ARG A N 1
ATOM 1844 C CA . ARG A 1 230 ? 26.064 -15.955 -18.926 1.00 95.50 230 ARG A CA 1
ATOM 1845 C C . ARG A 1 230 ? 27.005 -17.135 -18.708 1.00 95.50 230 ARG A C 1
ATOM 1847 O O . ARG A 1 230 ? 26.874 -18.136 -19.404 1.00 95.50 230 ARG A O 1
ATOM 1854 N N . HIS A 1 231 ? 27.950 -17.012 -17.777 1.00 94.19 231 HIS A N 1
ATOM 1855 C CA . HIS A 1 231 ? 28.946 -18.047 -17.502 1.00 94.19 231 HIS A CA 1
ATOM 1856 C C . HIS A 1 231 ? 28.330 -19.276 -16.827 1.00 94.19 231 HIS A C 1
ATOM 1858 O O . HIS A 1 231 ? 28.619 -20.404 -17.216 1.00 94.19 231 HIS A O 1
ATOM 1864 N N . VAL A 1 232 ? 27.474 -19.056 -15.826 1.00 95.19 232 VAL A N 1
ATOM 1865 C CA . VAL A 1 232 ? 26.794 -20.133 -15.093 1.00 95.19 232 VAL A CA 1
ATOM 1866 C C . VAL A 1 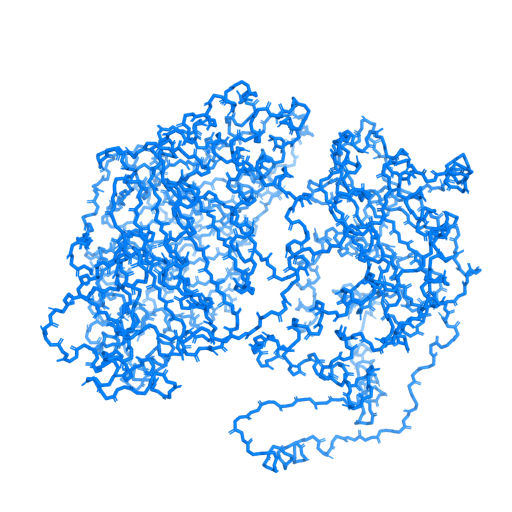232 ? 25.695 -20.774 -15.944 1.00 95.19 232 VAL A C 1
ATOM 1868 O O . VAL A 1 232 ? 25.512 -21.989 -15.900 1.00 95.19 232 VAL A O 1
ATOM 1871 N N . GLY A 1 233 ? 24.994 -19.968 -16.746 1.00 95.12 233 GLY A N 1
ATOM 1872 C CA . GLY A 1 233 ? 23.905 -20.410 -17.605 1.00 95.12 233 GLY A CA 1
ATOM 1873 C C . GLY A 1 233 ? 22.583 -20.673 -16.861 1.00 95.12 233 GLY A C 1
ATOM 1874 O O . GLY A 1 233 ? 22.478 -20.476 -15.646 1.00 95.12 233 GLY A O 1
ATOM 1875 N N . PRO A 1 234 ? 21.536 -21.093 -17.596 1.00 97.06 234 PRO A N 1
ATOM 1876 C CA . PRO A 1 234 ? 20.223 -21.397 -17.028 1.00 97.06 234 PRO A CA 1
ATOM 1877 C C . PRO A 1 234 ? 20.274 -22.549 -16.012 1.00 97.06 234 PRO A C 1
ATOM 1879 O O . PRO A 1 234 ? 20.950 -23.551 -16.234 1.00 97.06 234 PRO A O 1
ATOM 1882 N N . ASN A 1 235 ? 19.499 -22.445 -14.928 1.00 97.06 235 ASN A N 1
ATOM 1883 C CA . ASN A 1 235 ? 19.441 -23.432 -13.850 1.00 97.06 235 ASN A CA 1
ATOM 1884 C C . ASN A 1 235 ? 18.003 -23.939 -13.648 1.00 97.06 235 ASN A C 1
ATOM 1886 O O . ASN A 1 235 ? 17.097 -23.168 -13.333 1.00 97.06 235 ASN A O 1
ATOM 1890 N N . GLU A 1 236 ? 17.797 -25.245 -13.816 1.00 97.00 236 GLU A N 1
ATOM 1891 C CA . GLU A 1 236 ? 16.464 -25.859 -13.763 1.00 97.00 236 GLU A CA 1
ATOM 1892 C C . GLU A 1 236 ? 15.838 -25.830 -12.361 1.00 97.00 236 GLU A C 1
ATOM 1894 O O . GLU A 1 236 ? 14.626 -25.670 -12.242 1.00 97.00 236 GLU A O 1
ATOM 1899 N N . ARG A 1 237 ? 16.638 -25.912 -11.285 1.00 96.38 237 ARG A N 1
ATOM 1900 C CA . ARG A 1 237 ? 16.120 -25.787 -9.910 1.00 96.38 237 ARG A CA 1
ATOM 1901 C C . ARG A 1 237 ? 15.447 -24.431 -9.719 1.00 96.38 237 ARG A C 1
ATOM 1903 O O . ARG A 1 237 ? 14.322 -24.388 -9.245 1.00 96.38 237 ARG A O 1
ATOM 1910 N N . ILE A 1 238 ? 16.109 -23.349 -10.127 1.00 96.56 238 ILE A N 1
ATOM 1911 C CA . ILE A 1 238 ? 15.580 -21.984 -9.974 1.00 96.56 238 ILE A CA 1
ATOM 1912 C C . ILE A 1 238 ? 14.297 -21.815 -10.786 1.00 96.56 238 ILE A C 1
ATOM 1914 O O . ILE A 1 238 ? 13.320 -21.266 -10.289 1.00 96.56 238 ILE A O 1
ATOM 1918 N N . TYR A 1 239 ? 14.265 -22.348 -12.010 1.00 97.12 239 TYR A N 1
ATOM 1919 C CA . TYR A 1 239 ? 13.040 -22.366 -12.805 1.00 97.12 239 TYR A CA 1
ATOM 1920 C C . TYR A 1 239 ? 11.901 -23.098 -12.076 1.00 97.12 239 TYR A C 1
ATOM 1922 O O . TYR A 1 239 ? 10.784 -22.592 -12.012 1.00 97.12 239 TYR A O 1
ATOM 1930 N N . ASN A 1 240 ? 12.183 -24.268 -11.497 1.00 96.56 240 ASN A N 1
ATOM 1931 C CA . ASN A 1 240 ? 11.191 -25.049 -10.761 1.00 96.56 240 ASN A CA 1
ATOM 1932 C C . ASN A 1 240 ? 10.731 -24.354 -9.472 1.00 96.56 240 ASN A C 1
ATOM 1934 O O . ASN A 1 240 ? 9.559 -24.476 -9.119 1.00 96.56 240 ASN A O 1
ATOM 1938 N N . GLU A 1 241 ? 11.606 -23.615 -8.789 1.00 95.94 241 GLU A N 1
ATOM 1939 C CA . GLU A 1 241 ? 11.238 -22.791 -7.632 1.00 95.94 241 GLU A CA 1
ATOM 1940 C C . GLU A 1 241 ? 10.287 -21.662 -8.045 1.00 95.94 241 GLU A C 1
ATOM 1942 O O . GLU A 1 241 ? 9.203 -21.569 -7.474 1.00 95.94 241 GLU A O 1
ATOM 1947 N N . ILE A 1 242 ? 10.619 -20.888 -9.089 1.00 95.44 242 ILE A N 1
ATOM 1948 C CA . ILE A 1 242 ? 9.739 -19.838 -9.642 1.00 95.44 242 ILE A CA 1
ATOM 1949 C C . ILE A 1 242 ? 8.386 -20.435 -10.040 1.00 95.44 242 ILE A C 1
ATOM 1951 O O . ILE A 1 242 ? 7.336 -19.939 -9.639 1.00 95.44 242 ILE A O 1
ATOM 1955 N N . LYS A 1 243 ? 8.401 -21.551 -10.776 1.00 96.06 243 LYS A N 1
ATOM 1956 C CA . LYS A 1 243 ? 7.180 -22.254 -11.175 1.00 96.06 243 LYS A CA 1
ATOM 1957 C C . LYS A 1 243 ? 6.353 -22.694 -9.963 1.00 96.06 243 LYS A C 1
ATOM 1959 O O . LYS A 1 243 ? 5.139 -22.546 -9.982 1.00 96.06 243 LYS A O 1
ATOM 1964 N N . THR A 1 244 ? 6.988 -23.225 -8.918 1.00 95.31 244 THR A N 1
ATOM 1965 C CA . THR A 1 244 ? 6.298 -23.665 -7.693 1.00 95.31 244 THR A CA 1
ATOM 1966 C C . THR A 1 244 ? 5.668 -22.489 -6.954 1.00 95.31 244 THR A C 1
ATOM 1968 O O . THR A 1 244 ? 4.544 -22.621 -6.467 1.00 95.31 244 THR A O 1
ATOM 1971 N N . ILE A 1 245 ? 6.368 -21.353 -6.885 1.00 94.44 245 ILE A N 1
ATOM 1972 C CA . ILE A 1 245 ? 5.856 -20.107 -6.307 1.00 94.44 245 ILE A CA 1
ATOM 1973 C C . ILE A 1 245 ? 4.596 -19.681 -7.061 1.00 94.44 245 ILE A C 1
ATOM 1975 O O . ILE A 1 245 ? 3.535 -19.582 -6.449 1.00 94.44 245 ILE A O 1
ATOM 1979 N N . GLU A 1 246 ? 4.667 -19.543 -8.386 1.00 94.94 246 GLU A N 1
ATOM 1980 C CA . GLU A 1 246 ? 3.524 -19.094 -9.190 1.00 94.94 246 GLU A CA 1
ATOM 1981 C C . GLU A 1 246 ? 2.356 -20.087 -9.193 1.00 94.94 246 GLU A C 1
ATOM 1983 O O . GLU A 1 246 ? 1.205 -19.676 -9.047 1.00 94.94 246 GLU A O 1
ATOM 1988 N N . ASP A 1 247 ? 2.625 -21.395 -9.280 1.00 95.12 247 ASP A N 1
ATOM 1989 C CA . ASP A 1 247 ? 1.597 -22.443 -9.195 1.00 95.12 247 ASP A CA 1
ATOM 1990 C C . ASP A 1 247 ? 0.858 -22.384 -7.849 1.00 95.12 247 ASP A C 1
ATOM 1992 O O . ASP A 1 247 ? -0.369 -22.510 -7.785 1.00 95.12 247 ASP A O 1
ATOM 1996 N N . THR A 1 248 ? 1.604 -22.189 -6.760 1.00 93.81 248 THR A N 1
ATOM 1997 C CA . THR A 1 248 ? 1.049 -22.093 -5.406 1.00 93.81 248 THR A CA 1
ATOM 1998 C C . THR A 1 248 ? 0.234 -20.815 -5.250 1.00 93.81 248 THR A C 1
ATOM 2000 O O . THR A 1 248 ? -0.918 -20.865 -4.815 1.00 93.81 248 THR A O 1
ATOM 2003 N N . SER A 1 249 ? 0.807 -19.685 -5.658 1.00 92.44 249 SER A N 1
ATOM 2004 C CA . SER A 1 249 ? 0.186 -18.368 -5.587 1.00 92.44 249 SER A CA 1
ATOM 2005 C C . SER A 1 249 ? -1.102 -18.301 -6.413 1.00 92.44 249 SER A C 1
ATOM 2007 O O . SER A 1 249 ? -2.104 -17.750 -5.965 1.00 92.44 249 SER A O 1
ATOM 2009 N N . PHE A 1 250 ? -1.130 -18.941 -7.586 1.00 93.31 250 PHE A N 1
ATOM 2010 C CA . PHE A 1 250 ? -2.334 -19.082 -8.403 1.00 93.31 250 PHE A CA 1
ATOM 2011 C C . PHE A 1 250 ? -3.378 -20.004 -7.760 1.00 93.31 250 PHE A C 1
ATOM 2013 O O . PHE A 1 250 ? -4.563 -19.677 -7.744 1.00 93.31 250 PHE A O 1
ATOM 2020 N N . ARG A 1 251 ? -2.963 -21.146 -7.193 1.00 92.75 251 ARG A N 1
ATOM 2021 C CA . ARG A 1 251 ? -3.878 -22.100 -6.541 1.00 92.75 251 ARG A CA 1
ATOM 2022 C C . ARG A 1 251 ? -4.660 -21.473 -5.384 1.00 92.75 251 ARG A C 1
ATOM 2024 O O . ARG A 1 251 ? -5.794 -21.887 -5.139 1.00 92.75 251 ARG A O 1
ATOM 2031 N N . PHE A 1 252 ? -4.050 -20.532 -4.668 1.00 90.69 252 PHE A N 1
ATOM 2032 C CA . PHE A 1 252 ? -4.621 -19.892 -3.482 1.00 90.69 252 PHE A CA 1
ATOM 2033 C C . PHE A 1 252 ? -4.885 -18.395 -3.660 1.00 90.69 252 PHE A C 1
ATOM 2035 O O . PHE A 1 252 ? -5.062 -17.699 -2.661 1.00 90.69 252 PHE A O 1
ATOM 2042 N N . ILE A 1 253 ? -4.940 -17.899 -4.900 1.00 87.25 253 ILE A N 1
ATOM 2043 C CA . ILE A 1 253 ? -5.303 -16.506 -5.151 1.00 87.25 253 ILE A CA 1
ATOM 2044 C C . ILE A 1 253 ? -6.727 -16.233 -4.644 1.00 87.25 253 ILE A C 1
ATOM 2046 O O . ILE A 1 253 ? -7.644 -17.040 -4.825 1.00 87.25 253 ILE A O 1
ATOM 2050 N N . GLU A 1 254 ? -6.907 -15.090 -3.994 1.00 81.62 254 GLU A N 1
ATOM 2051 C CA . GLU A 1 254 ? -8.219 -14.605 -3.573 1.00 81.62 254 GLU A CA 1
ATOM 2052 C C . GLU A 1 254 ? -8.967 -13.972 -4.765 1.00 81.62 254 GLU A C 1
ATOM 2054 O O . GLU A 1 254 ? -8.366 -13.575 -5.765 1.00 81.62 254 GLU A O 1
ATOM 2059 N N . GLU A 1 255 ? -10.301 -13.916 -4.699 1.00 79.12 255 GLU A N 1
ATOM 2060 C CA . GLU A 1 255 ? -11.113 -13.340 -5.779 1.00 79.12 255 GLU A CA 1
ATOM 2061 C C . GLU A 1 255 ? -10.830 -11.832 -5.897 1.00 79.12 255 GLU A C 1
ATOM 2063 O O . GLU A 1 255 ? -11.068 -11.073 -4.957 1.00 79.12 255 GLU A O 1
ATOM 2068 N N . SER A 1 256 ? -10.319 -11.393 -7.050 1.00 78.44 256 SER A N 1
ATOM 2069 C CA . SER A 1 256 ? -10.066 -9.976 -7.324 1.00 78.44 256 SER A CA 1
ATOM 2070 C C . SER A 1 256 ? -11.365 -9.209 -7.591 1.00 78.44 256 SER A C 1
ATOM 2072 O O . SER A 1 256 ? -12.456 -9.782 -7.690 1.00 78.44 256 SER A O 1
ATOM 2074 N N . GLN A 1 257 ? -11.282 -7.878 -7.703 1.00 81.81 257 GLN A N 1
ATOM 2075 C CA . GLN A 1 257 ? -12.466 -7.093 -8.039 1.00 81.81 257 GLN A CA 1
ATOM 2076 C C . GLN A 1 257 ? -13.016 -7.531 -9.406 1.00 81.81 257 GLN A C 1
ATOM 2078 O O . GLN A 1 257 ? -12.263 -7.546 -10.380 1.00 81.81 257 GLN A O 1
ATOM 2083 N N . PRO A 1 258 ? -14.331 -7.811 -9.532 1.00 86.00 258 PRO A N 1
ATOM 2084 C CA . PRO A 1 258 ? -14.904 -8.324 -10.775 1.00 86.00 258 PRO A CA 1
ATOM 2085 C C . PRO A 1 258 ? -14.597 -7.484 -12.018 1.00 86.00 258 PRO A C 1
ATOM 2087 O O . PRO A 1 258 ? -14.470 -8.034 -13.103 1.00 86.00 258 PRO A O 1
ATOM 2090 N N . ALA A 1 259 ? -14.480 -6.159 -11.868 1.00 88.31 259 ALA A N 1
ATOM 2091 C CA . ALA A 1 259 ? -14.138 -5.261 -12.968 1.00 88.31 259 ALA A CA 1
ATOM 2092 C C . ALA A 1 259 ? -12.705 -5.489 -13.482 1.00 88.31 259 ALA A C 1
ATOM 2094 O O . ALA A 1 259 ? -12.520 -5.644 -14.684 1.00 88.31 259 ALA A O 1
ATOM 2095 N N . GLU A 1 260 ? -11.730 -5.577 -12.575 1.00 87.94 260 GLU A N 1
ATOM 2096 C CA . GLU A 1 260 ? -10.324 -5.849 -12.905 1.00 87.94 260 GLU A CA 1
ATOM 2097 C C . GLU A 1 260 ? -10.164 -7.261 -13.488 1.00 87.94 260 GLU A C 1
ATOM 2099 O O . GLU A 1 260 ? -9.431 -7.469 -14.452 1.00 87.94 260 GLU A O 1
ATOM 2104 N N . TYR A 1 261 ? -10.902 -8.238 -12.948 1.00 91.06 261 TYR A N 1
ATOM 2105 C CA . TYR A 1 261 ? -10.848 -9.620 -13.421 1.00 91.06 261 TYR A CA 1
ATOM 2106 C C . TYR A 1 261 ? -11.331 -9.770 -14.869 1.00 91.06 261 TYR A C 1
ATOM 2108 O O . TYR A 1 261 ? -10.665 -10.409 -15.684 1.00 91.06 261 TYR A O 1
ATOM 2116 N N . VAL A 1 262 ? -12.483 -9.179 -15.215 1.00 94.44 262 VAL A N 1
ATOM 2117 C CA . VAL A 1 262 ? -12.996 -9.260 -16.594 1.00 94.44 262 VAL A CA 1
ATOM 2118 C C . VAL A 1 262 ? -12.163 -8.430 -17.571 1.00 94.44 262 VAL A C 1
ATOM 2120 O O . VAL A 1 262 ? -12.072 -8.809 -18.735 1.00 94.44 262 VAL A O 1
ATOM 2123 N N . GLU A 1 263 ? -11.548 -7.336 -17.118 1.00 94.12 263 GLU A N 1
ATOM 2124 C CA . GLU A 1 263 ? -10.600 -6.547 -17.912 1.00 94.12 263 GLU A CA 1
ATOM 2125 C C . GLU A 1 263 ? -9.377 -7.392 -18.287 1.00 94.12 263 GLU A C 1
ATOM 2127 O O . GLU A 1 263 ? -9.147 -7.630 -19.472 1.00 94.12 263 GLU A O 1
ATOM 2132 N N . SER A 1 264 ? -8.687 -7.959 -17.292 1.00 91.81 264 SER A N 1
ATOM 2133 C CA . SER A 1 264 ? -7.534 -8.843 -17.507 1.00 91.81 264 SER A CA 1
ATOM 2134 C C . SER A 1 264 ? -7.886 -10.051 -18.381 1.00 91.81 264 SER A C 1
ATOM 2136 O O . SER A 1 264 ? -7.167 -10.364 -19.328 1.00 91.81 264 SER A O 1
ATOM 2138 N N . LEU A 1 265 ? -9.034 -10.699 -18.152 1.00 94.50 265 LEU A N 1
ATOM 2139 C CA . LEU A 1 265 ? -9.444 -11.844 -18.966 1.00 94.50 265 LEU A CA 1
ATOM 2140 C C . LEU A 1 265 ? -9.701 -11.448 -20.429 1.00 94.50 265 LEU A C 1
ATOM 2142 O O . LEU A 1 265 ? -9.345 -12.195 -21.342 1.00 94.50 265 LEU A O 1
ATOM 2146 N N . ALA A 1 266 ? -10.314 -10.284 -20.668 1.00 96.06 266 ALA A N 1
ATOM 2147 C CA . ALA A 1 266 ? -10.521 -9.767 -22.016 1.00 96.06 266 ALA A CA 1
ATOM 2148 C C . ALA A 1 266 ? -9.191 -9.496 -22.734 1.00 96.06 266 ALA A C 1
ATOM 2150 O O . ALA A 1 266 ? -9.056 -9.849 -23.908 1.00 96.06 266 ALA A O 1
ATOM 2151 N N . GLU A 1 267 ? -8.198 -8.954 -22.034 1.00 93.12 267 GLU A N 1
ATOM 2152 C CA . GLU A 1 267 ? -6.850 -8.754 -22.571 1.00 93.12 267 GLU A CA 1
ATOM 2153 C C . GLU A 1 267 ? -6.141 -10.082 -22.855 1.00 93.12 267 GLU A C 1
ATOM 2155 O O . GLU A 1 267 ? -5.663 -10.302 -23.967 1.00 93.12 267 GLU A O 1
ATOM 2160 N N . ASN A 1 268 ? -6.164 -11.018 -21.908 1.00 94.62 268 ASN A N 1
ATOM 2161 C CA . ASN A 1 268 ? -5.540 -12.336 -22.025 1.00 94.62 268 ASN A CA 1
ATOM 2162 C C . ASN A 1 268 ? -6.058 -13.131 -23.234 1.00 94.62 268 ASN A C 1
ATOM 2164 O O . ASN A 1 268 ? -5.296 -13.858 -23.878 1.00 94.62 268 ASN A O 1
ATOM 2168 N N . MET A 1 269 ? -7.329 -12.943 -23.608 1.00 96.12 269 MET A N 1
ATOM 2169 C CA . MET A 1 269 ? -7.910 -13.549 -24.810 1.00 96.12 269 MET A CA 1
ATOM 2170 C C . MET A 1 269 ? -7.270 -13.082 -26.128 1.00 96.12 269 MET A C 1
ATOM 2172 O O . MET A 1 269 ? -7.429 -13.758 -27.147 1.00 96.12 269 MET A O 1
ATOM 2176 N N . HIS A 1 270 ? -6.542 -11.961 -26.133 1.00 91.81 270 HIS A N 1
ATOM 2177 C CA . HIS A 1 270 ? -5.767 -11.508 -27.289 1.00 91.81 270 HIS A CA 1
ATOM 2178 C C . HIS A 1 270 ? -4.396 -12.182 -27.413 1.00 91.81 270 HIS A C 1
ATOM 2180 O O . HIS A 1 270 ? -3.860 -12.237 -28.521 1.00 91.81 270 HIS A O 1
ATOM 2186 N N . PHE A 1 271 ? -3.833 -12.686 -26.313 1.00 90.81 271 PHE A N 1
ATOM 2187 C CA . PHE A 1 271 ? -2.445 -13.154 -26.260 1.00 90.81 271 PHE A CA 1
ATOM 2188 C C . PHE A 1 271 ? -2.314 -14.669 -26.114 1.00 90.81 271 PHE A C 1
ATOM 2190 O O . PHE A 1 271 ? -1.365 -15.260 -26.633 1.00 90.81 271 PHE A O 1
ATOM 2197 N N . PHE A 1 272 ? -3.264 -15.312 -25.439 1.00 95.06 272 PHE A N 1
ATOM 2198 C CA . PHE A 1 272 ? -3.152 -16.713 -25.042 1.00 95.06 272 PHE A CA 1
ATOM 2199 C C . PHE A 1 272 ? -4.188 -17.593 -25.747 1.00 95.06 272 PHE A C 1
ATOM 2201 O O . PHE A 1 272 ? -5.217 -17.101 -26.204 1.00 95.06 272 PHE A O 1
ATOM 2208 N N . PRO A 1 273 ? -3.944 -18.907 -25.875 1.00 95.44 273 PRO A N 1
ATOM 2209 C CA . PRO A 1 273 ? -4.972 -19.842 -26.315 1.00 95.44 273 PRO A CA 1
ATOM 2210 C C . PRO A 1 273 ? -6.045 -20.049 -25.222 1.00 95.44 273 PRO A C 1
ATOM 2212 O O . PRO A 1 273 ? -5.782 -19.756 -24.052 1.00 95.44 273 PRO A O 1
ATOM 2215 N N . PRO A 1 274 ? -7.238 -20.578 -25.566 1.00 95.81 274 PRO A N 1
ATOM 2216 C CA . PRO A 1 274 ? -8.368 -20.699 -24.638 1.00 95.81 274 PRO A CA 1
ATOM 2217 C C . PRO A 1 274 ? -8.076 -21.430 -23.327 1.00 95.81 274 PRO A C 1
ATOM 2219 O O . PRO A 1 274 ? -8.568 -21.033 -22.273 1.00 95.81 274 PRO A O 1
ATOM 2222 N N . GLU A 1 275 ? -7.249 -22.472 -23.368 1.00 95.44 275 GLU A N 1
ATOM 2223 C CA . GLU A 1 275 ? -6.813 -23.223 -22.191 1.00 95.44 275 GLU A CA 1
ATOM 2224 C C . GLU A 1 275 ? -5.979 -22.392 -21.203 1.00 95.44 275 GLU A C 1
ATOM 2226 O O . GLU A 1 275 ? -5.852 -22.783 -20.045 1.00 95.44 275 GLU A O 1
ATOM 2231 N N . HIS A 1 276 ? -5.438 -21.247 -21.636 1.00 96.38 276 HIS A N 1
ATOM 2232 C CA . HIS A 1 276 ? -4.550 -20.387 -20.858 1.00 96.38 276 HIS A CA 1
ATOM 2233 C C . HIS A 1 276 ? -5.091 -18.965 -20.645 1.00 96.38 276 HIS A C 1
ATOM 2235 O O . HIS A 1 276 ? -4.358 -18.121 -20.145 1.00 96.38 276 HIS A O 1
ATOM 2241 N N . TYR A 1 277 ? -6.360 -18.667 -20.948 1.00 95.25 277 TYR A N 1
ATOM 2242 C CA . TYR A 1 277 ? -6.915 -17.321 -20.719 1.00 95.25 277 TYR A CA 1
ATOM 2243 C C . TYR A 1 277 ? -6.811 -16.845 -19.258 1.00 95.25 277 TYR A C 1
ATOM 2245 O O . TYR A 1 277 ? -6.664 -15.654 -19.008 1.00 95.25 277 TYR A O 1
ATOM 2253 N N . ILE A 1 278 ? -6.874 -17.770 -18.296 1.00 94.31 278 ILE A N 1
ATOM 2254 C CA . ILE A 1 278 ? -6.832 -17.461 -16.855 1.00 94.31 278 ILE A CA 1
ATOM 2255 C C . ILE A 1 278 ? -5.402 -17.544 -16.288 1.00 94.31 278 ILE A C 1
ATOM 2257 O O . ILE A 1 278 ? -5.135 -17.035 -15.207 1.00 94.31 278 ILE A O 1
ATOM 2261 N N . THR A 1 279 ? -4.492 -18.228 -16.983 1.00 95.06 279 THR A N 1
ATOM 2262 C CA . THR A 1 279 ? -3.205 -18.671 -16.420 1.00 95.06 279 THR A CA 1
ATOM 2263 C C . THR A 1 279 ? -1.984 -18.266 -17.246 1.00 95.06 279 THR A C 1
ATOM 2265 O O . THR A 1 279 ? -0.863 -18.449 -16.785 1.00 95.06 279 THR A O 1
ATOM 2268 N N . GLY A 1 280 ? -2.166 -17.798 -18.483 1.00 94.12 280 GLY A N 1
ATOM 2269 C CA . GLY A 1 280 ? -1.099 -17.617 -19.471 1.00 94.12 280 GLY A CA 1
ATOM 2270 C C . GLY A 1 280 ? -0.121 -16.492 -19.143 1.00 94.12 280 GLY A C 1
ATOM 2271 O O . GLY A 1 280 ? 1.076 -16.638 -19.383 1.00 94.12 280 GLY A O 1
ATOM 2272 N N . ASP A 1 281 ? -0.607 -15.420 -18.534 1.00 91.06 281 ASP A N 1
ATOM 2273 C CA . ASP A 1 281 ? 0.172 -14.296 -18.006 1.00 91.06 281 ASP A CA 1
ATOM 2274 C C . ASP A 1 281 ? 1.014 -14.688 -16.782 1.00 91.06 281 ASP A C 1
ATOM 2276 O O . ASP A 1 281 ? 2.100 -14.154 -16.580 1.00 91.06 281 ASP A O 1
ATOM 2280 N N . ARG A 1 282 ? 0.575 -15.686 -16.008 1.00 91.44 282 ARG A N 1
ATOM 2281 C CA . ARG A 1 282 ? 1.182 -16.011 -14.711 1.00 91.44 282 ARG A CA 1
ATOM 2282 C C . ARG A 1 282 ? 1.985 -17.308 -14.669 1.00 91.44 282 ARG A C 1
ATOM 2284 O O . ARG A 1 282 ? 3.134 -17.318 -14.243 1.00 91.44 282 ARG A O 1
ATOM 2291 N N . LEU A 1 283 ? 1.402 -18.418 -15.115 1.00 96.06 283 LEU A N 1
ATOM 2292 C CA . LEU A 1 283 ? 1.985 -19.745 -14.918 1.00 96.06 283 LEU A CA 1
ATOM 2293 C C . LEU A 1 283 ? 3.131 -20.045 -15.886 1.00 96.06 283 LEU A C 1
ATOM 2295 O O . LEU A 1 283 ? 3.196 -19.545 -17.013 1.00 96.06 283 LEU A O 1
ATOM 2299 N N . TYR A 1 284 ? 4.023 -20.922 -15.435 1.00 96.25 284 TYR A N 1
ATOM 2300 C CA . TYR A 1 284 ? 5.184 -21.400 -16.175 1.00 96.25 284 TYR A CA 1
ATOM 2301 C C . TYR A 1 284 ? 4.932 -22.833 -16.644 1.00 96.25 284 TYR A C 1
ATOM 2303 O O . TYR A 1 284 ? 4.684 -23.728 -15.837 1.00 96.25 284 TYR A O 1
ATOM 2311 N N . TYR A 1 285 ? 5.008 -23.072 -17.953 1.00 96.25 285 TYR A N 1
ATOM 2312 C CA . TYR A 1 285 ? 4.620 -24.355 -18.552 1.00 96.25 285 TYR A CA 1
ATOM 2313 C C . TYR A 1 285 ? 5.803 -25.173 -19.066 1.00 96.25 285 TYR A C 1
ATOM 2315 O O . TYR A 1 285 ? 5.741 -26.402 -19.080 1.00 96.25 285 TYR A O 1
ATOM 2323 N N . LYS A 1 286 ? 6.873 -24.508 -19.515 1.00 95.88 286 LYS A N 1
ATOM 2324 C CA . LYS A 1 286 ? 8.029 -25.152 -20.149 1.00 95.88 286 LYS A CA 1
ATOM 2325 C C . LYS A 1 286 ? 9.345 -24.513 -19.712 1.00 95.88 286 LYS A C 1
ATOM 2327 O O . LYS A 1 286 ? 9.537 -23.314 -19.897 1.00 95.88 286 LYS A O 1
ATOM 2332 N N . TYR A 1 287 ? 10.289 -25.326 -19.238 1.00 97.75 287 TYR A N 1
ATOM 2333 C CA . TYR A 1 287 ? 11.674 -24.892 -19.068 1.00 97.75 287 TYR A CA 1
ATOM 2334 C C . TYR A 1 287 ? 12.361 -24.789 -20.438 1.00 97.75 287 TYR A C 1
ATOM 2336 O O . TYR A 1 287 ? 12.456 -25.778 -21.170 1.00 97.75 287 TYR A O 1
ATOM 2344 N N . ASP A 1 288 ? 12.814 -23.589 -20.811 1.00 97.44 288 ASP A N 1
ATOM 2345 C CA . ASP A 1 288 ? 13.494 -23.333 -22.086 1.00 97.44 288 ASP A CA 1
ATOM 2346 C C . ASP A 1 288 ? 14.873 -22.691 -21.864 1.00 97.44 288 ASP A C 1
ATOM 2348 O O . ASP A 1 288 ? 15.018 -21.466 -21.954 1.00 97.44 288 ASP A O 1
ATOM 2352 N N . PRO A 1 289 ? 15.914 -23.495 -21.571 1.00 97.75 289 PRO A N 1
ATOM 2353 C CA . PRO A 1 289 ? 17.251 -22.962 -21.325 1.00 97.75 289 PRO A CA 1
ATOM 2354 C C . PRO A 1 289 ? 17.806 -22.220 -22.546 1.00 97.75 289 PRO A C 1
ATOM 2356 O O . PRO A 1 289 ? 18.515 -21.231 -22.389 1.00 97.75 289 PRO A O 1
ATOM 2359 N N . LYS A 1 290 ? 17.445 -22.638 -23.767 1.00 97.25 290 LYS A N 1
ATOM 2360 C CA . LYS A 1 290 ? 17.905 -21.982 -24.993 1.00 97.25 290 LYS A CA 1
ATOM 2361 C C . LYS A 1 290 ? 17.331 -20.568 -25.110 1.00 97.25 290 LYS A C 1
ATOM 2363 O O . LYS A 1 290 ? 18.095 -19.639 -25.364 1.00 97.25 290 LYS A O 1
ATOM 2368 N N . GLY A 1 291 ? 16.027 -20.400 -24.877 1.00 96.00 291 GLY A N 1
ATOM 2369 C CA . GLY A 1 291 ? 15.385 -19.081 -24.864 1.00 96.00 291 GLY A CA 1
ATOM 2370 C C . GLY A 1 291 ? 16.005 -18.142 -23.823 1.00 96.00 291 GLY A C 1
ATOM 2371 O O . GLY A 1 291 ? 16.317 -16.995 -24.138 1.00 96.00 291 GLY A O 1
ATOM 2372 N N . ILE A 1 292 ? 16.282 -18.648 -22.614 1.00 97.12 292 ILE A N 1
ATOM 2373 C CA . ILE A 1 292 ? 16.964 -17.883 -21.553 1.00 97.12 292 ILE A CA 1
ATOM 2374 C C . ILE A 1 292 ? 18.364 -17.440 -22.008 1.00 97.12 292 ILE A C 1
ATOM 2376 O O . ILE A 1 292 ? 18.726 -16.273 -21.852 1.00 97.12 292 ILE A O 1
ATOM 2380 N N . THR A 1 293 ? 19.152 -18.342 -22.602 1.00 97.31 293 THR A N 1
ATOM 2381 C CA . THR A 1 293 ? 20.490 -18.011 -23.113 1.00 97.31 293 THR A CA 1
ATOM 2382 C C . THR A 1 293 ? 20.437 -16.955 -24.217 1.00 97.31 293 THR A C 1
ATOM 2384 O O . THR A 1 293 ? 21.213 -16.006 -24.168 1.00 97.31 293 THR A O 1
ATOM 2387 N N . GLU A 1 294 ? 19.519 -17.064 -25.180 1.00 94.62 294 GLU A N 1
ATOM 2388 C CA . GLU A 1 294 ? 19.386 -16.091 -26.276 1.00 94.62 294 GLU A CA 1
ATOM 2389 C C . GLU A 1 294 ? 19.018 -14.684 -25.778 1.00 94.62 294 GLU A C 1
ATOM 2391 O O . GLU A 1 294 ? 19.574 -13.689 -26.258 1.00 94.62 294 GLU A O 1
ATOM 2396 N N . VAL A 1 295 ? 18.130 -14.584 -24.781 1.00 94.44 295 VAL A N 1
ATOM 2397 C CA . VAL A 1 295 ? 17.789 -13.296 -24.158 1.00 94.44 295 VAL A CA 1
ATOM 2398 C C . VAL A 1 295 ? 19.002 -12.714 -23.420 1.00 94.44 295 VAL A C 1
ATOM 2400 O O . VAL A 1 295 ? 19.356 -11.559 -23.660 1.00 94.44 295 VAL A O 1
ATOM 2403 N N . LEU A 1 296 ? 19.720 -13.508 -22.612 1.00 94.94 296 LEU A N 1
ATOM 2404 C CA . LEU A 1 296 ? 20.956 -13.065 -21.938 1.00 94.94 296 LEU A CA 1
ATOM 2405 C C . LEU A 1 296 ? 22.050 -12.622 -22.924 1.00 94.94 296 LEU A C 1
ATOM 2407 O O . LEU A 1 296 ? 22.791 -11.666 -22.661 1.00 94.94 296 LEU A O 1
ATOM 2411 N N . SER A 1 297 ? 22.171 -13.299 -24.067 1.00 92.81 297 SER A N 1
ATOM 2412 C CA . SER A 1 297 ? 23.111 -12.936 -25.133 1.00 92.81 297 SER A CA 1
ATOM 2413 C C . SER A 1 297 ? 22.766 -11.607 -25.808 1.00 92.81 297 SER A C 1
ATOM 2415 O O . SER A 1 297 ? 23.653 -10.987 -26.383 1.00 92.81 297 SER A O 1
ATOM 2417 N N . SER A 1 298 ? 21.518 -11.140 -25.707 1.00 91.56 298 SER A N 1
ATOM 2418 C CA . SER A 1 298 ? 21.075 -9.863 -26.284 1.00 91.56 298 SER A CA 1
ATOM 2419 C C . SER A 1 298 ? 21.404 -8.650 -25.399 1.00 91.56 298 SER A C 1
ATOM 2421 O O . SER A 1 298 ? 21.398 -7.520 -25.883 1.00 91.56 298 SER A O 1
ATOM 2423 N N . MET A 1 299 ? 21.730 -8.860 -24.117 1.00 93.75 299 MET A N 1
ATOM 2424 C CA . MET A 1 299 ? 22.026 -7.795 -23.140 1.00 93.75 299 MET A CA 1
ATOM 2425 C C . MET A 1 299 ? 23.450 -7.221 -23.293 1.00 93.75 299 MET A C 1
ATOM 2427 O O . MET A 1 299 ? 24.258 -7.241 -22.359 1.00 93.75 299 MET A O 1
ATOM 2431 N N . LEU A 1 300 ? 23.814 -6.802 -24.502 1.00 92.81 300 LEU A N 1
ATOM 2432 C CA . LEU A 1 300 ? 25.173 -6.381 -24.846 1.00 92.81 300 LEU A CA 1
ATOM 2433 C C . LEU A 1 300 ? 25.490 -4.965 -24.319 1.00 92.81 300 LEU A C 1
ATOM 2435 O O . LEU A 1 300 ? 24.603 -4.103 -24.354 1.00 92.81 300 LEU A O 1
ATOM 2439 N N . PRO A 1 301 ? 26.730 -4.701 -23.853 1.00 94.75 301 PRO A N 1
ATOM 2440 C CA . PRO A 1 301 ? 27.168 -3.372 -23.416 1.00 94.75 301 PRO A CA 1
ATOM 2441 C C . PRO A 1 301 ? 26.959 -2.272 -24.463 1.00 94.75 301 PRO A C 1
ATOM 2443 O O . PRO A 1 301 ? 26.531 -1.177 -24.132 1.00 94.75 301 PRO A O 1
ATOM 2446 N N . GLU A 1 302 ? 27.195 -2.564 -25.737 1.00 93.62 302 GLU A N 1
ATOM 2447 C CA . GLU A 1 302 ? 27.093 -1.616 -26.851 1.00 93.62 302 GLU A CA 1
ATOM 2448 C C . GLU A 1 302 ? 25.659 -1.391 -27.363 1.00 93.62 302 GLU A C 1
ATOM 2450 O O . GLU A 1 302 ? 25.450 -0.630 -28.305 1.00 93.62 302 GLU A O 1
ATOM 2455 N N . LYS A 1 303 ? 24.660 -2.069 -26.781 1.00 93.44 303 LYS A N 1
ATOM 2456 C CA . LYS A 1 303 ? 23.240 -1.979 -27.176 1.00 93.44 303 LYS A CA 1
ATOM 2457 C C . LYS A 1 303 ? 22.328 -1.453 -26.065 1.00 93.44 303 LYS A C 1
ATOM 2459 O O . LYS A 1 303 ? 21.108 -1.485 -26.217 1.00 93.44 303 LYS A O 1
ATOM 2464 N N . VAL A 1 304 ? 22.904 -1.001 -24.954 1.00 96.25 304 VAL A N 1
ATOM 2465 C CA . VAL A 1 304 ? 22.164 -0.520 -23.784 1.00 96.25 304 VAL A CA 1
ATOM 2466 C C . VAL A 1 304 ? 21.810 0.961 -23.916 1.00 96.25 304 VAL A C 1
ATOM 2468 O O . VAL A 1 304 ? 22.638 1.772 -24.321 1.00 96.25 304 VAL A O 1
ATOM 2471 N N . ASN A 1 305 ? 20.597 1.327 -23.514 1.00 97.38 305 ASN A N 1
ATOM 2472 C CA . ASN A 1 305 ? 20.227 2.707 -23.215 1.00 97.38 305 ASN A CA 1
ATOM 2473 C C . ASN A 1 305 ? 20.381 2.955 -21.707 1.00 97.38 305 ASN A C 1
ATOM 2475 O O . ASN A 1 305 ? 19.839 2.179 -20.916 1.00 97.38 305 ASN A O 1
ATOM 2479 N N . ILE A 1 306 ? 21.100 4.007 -21.306 1.00 98.31 306 ILE A N 1
ATOM 2480 C CA . ILE A 1 306 ? 21.332 4.342 -19.892 1.00 98.31 306 ILE A CA 1
ATOM 2481 C C . ILE A 1 306 ? 20.694 5.695 -19.586 1.00 98.31 306 ILE A C 1
ATOM 2483 O O . ILE A 1 306 ? 21.067 6.693 -20.190 1.00 98.31 306 ILE A O 1
ATOM 2487 N N . MET A 1 307 ? 19.779 5.762 -18.618 1.00 98.12 307 MET A N 1
ATOM 2488 C CA . MET A 1 307 ? 19.200 7.024 -18.139 1.00 98.12 307 MET A CA 1
ATOM 2489 C C . MET A 1 307 ? 19.526 7.240 -16.660 1.00 98.12 307 MET A C 1
ATOM 2491 O O . MET A 1 307 ? 19.175 6.410 -15.824 1.00 98.12 307 MET A O 1
ATOM 2495 N N . ILE A 1 308 ? 20.172 8.359 -16.329 1.00 97.50 308 ILE A N 1
ATOM 2496 C CA . ILE A 1 308 ? 20.540 8.746 -14.961 1.00 97.50 308 ILE A CA 1
ATOM 2497 C C . ILE A 1 308 ? 19.676 9.940 -14.551 1.00 97.50 308 ILE A C 1
ATOM 2499 O O . ILE A 1 308 ? 19.761 11.017 -15.145 1.00 97.50 308 ILE A O 1
ATOM 2503 N N . LEU A 1 309 ? 18.838 9.751 -13.532 1.00 95.69 309 LEU A N 1
ATOM 2504 C CA . LEU A 1 309 ? 17.929 10.770 -13.010 1.00 95.69 309 LEU A CA 1
ATOM 2505 C C . LEU A 1 309 ? 18.441 11.229 -11.647 1.00 95.69 309 LEU A C 1
ATOM 2507 O O . LEU A 1 309 ? 18.404 10.461 -10.687 1.00 95.69 309 LEU A O 1
ATOM 2511 N N . SER A 1 310 ? 18.922 12.470 -11.544 1.00 92.81 310 SER A N 1
ATOM 2512 C CA . SER A 1 310 ? 19.384 13.042 -10.273 1.00 92.81 310 SER A CA 1
ATOM 2513 C C . SER A 1 310 ? 19.429 14.569 -10.294 1.00 92.81 310 SER A C 1
ATOM 2515 O O . SER A 1 310 ? 19.701 15.181 -11.321 1.00 92.81 310 SER A O 1
ATOM 2517 N N . ASN A 1 311 ? 19.220 15.189 -9.131 1.00 87.62 311 ASN A N 1
ATOM 2518 C CA . ASN A 1 311 ? 19.500 16.612 -8.887 1.00 87.62 311 ASN A CA 1
ATOM 2519 C C . ASN A 1 311 ? 20.753 16.820 -8.007 1.00 87.62 311 ASN A C 1
ATOM 2521 O O . ASN A 1 311 ? 21.000 17.928 -7.536 1.00 87.62 311 ASN A O 1
ATOM 2525 N N . LYS A 1 312 ? 21.526 15.755 -7.741 1.00 87.12 312 LYS A N 1
ATOM 2526 C CA . LYS A 1 312 ? 22.591 15.722 -6.721 1.00 87.12 312 LYS A CA 1
ATOM 2527 C C . LYS A 1 312 ? 24.003 15.555 -7.286 1.00 87.12 312 LYS A C 1
ATOM 2529 O O . LYS A 1 312 ? 24.892 15.114 -6.562 1.00 87.12 312 LYS A O 1
ATOM 2534 N N . TYR A 1 313 ? 24.228 15.857 -8.559 1.00 86.56 313 TYR A N 1
ATOM 2535 C CA . TYR A 1 313 ? 25.570 15.796 -9.144 1.00 86.56 313 TYR A CA 1
ATOM 2536 C C . TYR A 1 313 ? 26.533 16.749 -8.418 1.00 86.56 313 TYR A C 1
ATOM 2538 O O . TYR A 1 313 ? 26.133 17.847 -8.031 1.00 86.56 313 TYR A O 1
ATOM 2546 N N . GLU A 1 314 ? 27.793 16.340 -8.217 1.00 81.69 314 GLU A N 1
ATOM 2547 C CA . GLU A 1 314 ? 28.817 17.244 -7.660 1.00 81.69 314 GLU A CA 1
ATOM 2548 C C . GLU A 1 314 ? 29.072 18.430 -8.590 1.00 81.69 314 GLU A C 1
ATOM 2550 O O . GLU A 1 314 ? 29.144 19.578 -8.154 1.00 81.69 314 GLU A O 1
ATOM 2555 N N . THR A 1 315 ? 29.160 18.137 -9.887 1.00 82.88 315 THR A N 1
ATOM 2556 C CA . THR A 1 315 ? 29.217 19.139 -10.947 1.00 82.88 315 THR A CA 1
ATOM 2557 C C . THR A 1 315 ? 27.830 19.246 -11.577 1.00 82.88 315 THR A C 1
ATOM 2559 O O . THR A 1 315 ? 27.313 18.227 -12.038 1.00 82.88 315 THR A O 1
ATOM 2562 N N . PRO A 1 316 ? 27.199 20.435 -11.595 1.00 85.88 316 PRO A N 1
ATOM 2563 C CA . PRO A 1 316 ? 25.897 20.612 -12.225 1.00 85.88 316 PRO A CA 1
ATOM 2564 C C . PRO A 1 316 ? 25.910 20.152 -13.685 1.00 85.88 316 PRO A C 1
ATOM 2566 O O . PRO A 1 316 ? 26.794 20.534 -14.448 1.00 85.88 316 PRO A O 1
ATOM 2569 N N . VAL A 1 317 ? 24.917 19.349 -14.065 1.00 90.12 317 VAL A N 1
ATOM 2570 C CA . VAL A 1 317 ? 24.705 18.944 -15.458 1.00 90.12 317 VAL A CA 1
ATOM 2571 C C . VAL A 1 317 ? 24.004 20.079 -16.201 1.00 90.12 317 VAL A C 1
ATOM 2573 O O . VAL A 1 317 ? 22.971 20.578 -15.746 1.00 90.12 317 VAL A O 1
ATOM 2576 N N . GLU A 1 318 ? 24.555 20.481 -17.344 1.00 92.75 318 GLU A N 1
ATOM 2577 C CA . GLU A 1 318 ? 23.889 21.391 -18.275 1.00 92.75 318 GLU A CA 1
ATOM 2578 C C . GLU A 1 318 ? 22.947 20.589 -19.176 1.00 92.75 318 GLU A C 1
ATOM 2580 O O . GLU A 1 318 ? 23.388 19.769 -19.974 1.00 92.75 318 GLU A O 1
ATOM 2585 N N . TYR A 1 319 ? 21.640 20.807 -19.029 1.00 94.50 319 TYR A N 1
ATOM 2586 C CA . TYR A 1 319 ? 20.627 20.168 -19.868 1.00 94.50 319 TYR A CA 1
ATOM 2587 C C . TYR A 1 319 ? 20.410 21.000 -21.138 1.00 94.50 319 TYR A C 1
ATOM 2589 O O . TYR A 1 319 ? 19.870 22.107 -21.075 1.00 94.50 319 TYR A O 1
ATOM 2597 N N . ASP A 1 320 ? 20.845 20.478 -22.282 1.00 95.75 320 ASP A N 1
ATOM 2598 C CA . ASP A 1 320 ? 20.876 21.164 -23.578 1.00 95.75 320 ASP A CA 1
ATOM 2599 C C . ASP A 1 320 ? 19.755 20.733 -24.539 1.00 95.75 320 ASP A C 1
ATOM 2601 O O . ASP A 1 320 ? 19.572 21.346 -25.594 1.00 95.75 320 ASP A O 1
ATOM 2605 N N . ALA A 1 321 ? 18.958 19.729 -24.163 1.00 96.88 321 ALA A N 1
ATOM 2606 C CA . ALA A 1 321 ? 17.836 19.228 -24.946 1.00 96.88 321 ALA A CA 1
ATOM 2607 C C . ALA A 1 321 ? 16.538 19.127 -24.130 1.00 96.88 321 ALA A C 1
ATOM 2609 O O . ALA A 1 321 ? 16.542 19.003 -22.904 1.00 96.88 321 ALA A O 1
ATOM 2610 N N . ILE A 1 322 ? 15.400 19.192 -24.833 1.00 96.62 322 ILE A N 1
ATOM 2611 C CA . ILE A 1 322 ? 14.058 19.130 -24.242 1.00 96.62 322 ILE A CA 1
ATOM 2612 C C . ILE A 1 322 ? 13.171 18.194 -25.071 1.00 96.62 322 ILE A C 1
ATOM 2614 O O . ILE A 1 322 ? 12.970 18.415 -26.266 1.00 96.62 322 ILE A O 1
ATOM 2618 N N . GLU A 1 323 ? 12.599 17.173 -24.431 1.00 95.75 323 GLU A N 1
ATOM 2619 C CA . GLU A 1 323 ? 11.605 16.283 -25.044 1.00 95.75 323 GLU A CA 1
ATOM 2620 C C . GLU A 1 323 ? 10.300 17.045 -25.349 1.00 95.75 323 GLU A C 1
ATOM 2622 O O . GLU A 1 323 ? 9.814 17.836 -24.537 1.00 95.75 323 GLU A O 1
ATOM 2627 N N . LYS A 1 324 ? 9.720 16.803 -26.533 1.00 93.31 324 LYS A N 1
ATOM 2628 C CA . LYS A 1 324 ? 8.623 17.591 -27.121 1.00 93.31 324 LYS A CA 1
ATOM 2629 C C . LYS A 1 324 ? 7.361 17.672 -26.252 1.00 93.31 324 LYS A C 1
ATOM 2631 O O . LYS A 1 324 ? 6.718 18.727 -26.241 1.00 93.31 324 LYS A O 1
ATOM 2636 N N . TRP A 1 325 ? 6.933 16.568 -25.645 1.00 92.56 325 TRP A N 1
ATOM 2637 C CA . TRP A 1 325 ? 5.586 16.436 -25.086 1.00 92.56 325 TRP A CA 1
ATOM 2638 C C . TRP A 1 325 ? 5.530 16.737 -23.597 1.00 92.56 325 TRP A C 1
ATOM 2640 O O . TRP A 1 325 ? 4.709 17.550 -23.176 1.00 92.56 325 TRP A O 1
ATOM 2650 N N . PHE A 1 326 ? 6.407 16.121 -22.812 1.00 91.62 326 PHE A N 1
ATOM 2651 C CA . PHE A 1 326 ? 6.482 16.305 -21.367 1.00 91.62 326 PHE A CA 1
ATOM 2652 C C . PHE A 1 326 ? 7.408 17.460 -20.969 1.00 91.62 326 PHE A C 1
ATOM 2654 O O . PHE A 1 326 ? 7.394 17.873 -19.807 1.00 91.62 326 PHE A O 1
ATOM 2661 N N . GLY A 1 327 ? 8.210 18.000 -21.892 1.00 92.75 327 GLY A N 1
ATOM 2662 C CA . GLY A 1 327 ? 9.203 19.020 -21.557 1.00 92.75 327 GLY A CA 1
ATOM 2663 C C . GLY A 1 327 ? 10.301 18.451 -20.660 1.00 92.75 327 GLY A C 1
ATOM 2664 O O . GLY A 1 327 ? 10.699 19.078 -19.678 1.00 92.75 327 GLY A O 1
ATOM 2665 N N . THR A 1 328 ? 10.710 17.209 -20.914 1.00 94.62 328 THR A N 1
ATOM 2666 C CA . THR A 1 328 ? 11.798 16.555 -20.181 1.00 94.62 328 THR A CA 1
ATOM 2667 C C . THR A 1 328 ? 13.117 17.174 -20.596 1.00 94.62 328 THR A C 1
ATOM 2669 O O . THR A 1 328 ? 13.529 16.998 -21.734 1.00 94.62 328 THR A O 1
ATOM 2672 N N . GLU A 1 329 ? 13.751 17.916 -19.692 1.00 96.44 329 GLU A N 1
ATOM 2673 C CA . GLU A 1 329 ? 15.101 18.449 -19.887 1.00 96.44 329 GLU A CA 1
ATOM 2674 C C . GLU A 1 329 ? 16.120 17.316 -19.712 1.00 96.44 329 GLU A C 1
ATOM 2676 O O . GLU A 1 329 ? 16.072 16.582 -18.717 1.00 96.44 329 GLU A O 1
ATOM 2681 N N . TYR A 1 330 ? 17.020 17.154 -20.679 1.00 97.25 330 TYR A N 1
ATOM 2682 C CA . TYR A 1 330 ? 18.049 16.119 -20.649 1.00 97.25 330 TYR A CA 1
ATOM 2683 C C . TYR A 1 330 ? 19.336 16.561 -21.352 1.00 97.25 330 TYR A C 1
ATOM 2685 O O . TYR A 1 330 ? 19.346 17.530 -22.110 1.00 97.25 330 TYR A O 1
ATOM 2693 N N . HIS A 1 331 ? 20.409 15.821 -21.089 1.00 97.19 331 HIS A N 1
ATOM 2694 C CA . HIS A 1 331 ? 21.674 15.879 -21.810 1.00 97.19 331 HIS A CA 1
ATOM 2695 C C . HIS A 1 331 ? 22.035 14.477 -22.300 1.00 97.19 331 HIS A C 1
ATOM 2697 O O . HIS A 1 331 ? 21.971 13.517 -21.526 1.00 97.19 331 HIS A O 1
ATOM 2703 N N . ARG A 1 332 ? 22.385 14.346 -23.582 1.00 96.69 332 ARG A N 1
ATOM 2704 C CA . ARG A 1 332 ? 22.798 13.074 -24.191 1.00 96.69 332 ARG A CA 1
ATOM 2705 C C . ARG A 1 332 ? 24.316 13.030 -24.321 1.00 96.69 332 ARG A C 1
ATOM 2707 O O . ARG A 1 332 ? 24.922 13.975 -24.813 1.00 96.69 332 ARG A O 1
ATOM 2714 N N . GLN A 1 333 ? 24.891 11.881 -23.992 1.00 95.81 333 GLN A N 1
ATOM 2715 C CA . GLN A 1 333 ? 26.301 11.578 -24.177 1.00 95.81 333 GLN A CA 1
ATOM 2716 C C . GLN A 1 333 ? 26.466 10.168 -24.756 1.00 95.81 333 GLN A C 1
ATOM 2718 O O . GLN A 1 333 ? 25.802 9.230 -24.314 1.00 95.81 333 GLN A O 1
ATOM 2723 N N . ASP A 1 334 ? 27.376 9.995 -25.714 1.00 96.75 334 ASP A N 1
ATOM 2724 C CA . ASP A 1 334 ? 27.757 8.658 -26.177 1.00 96.75 334 ASP A CA 1
ATOM 2725 C C . ASP A 1 334 ? 28.463 7.881 -25.047 1.00 96.75 334 ASP A C 1
ATOM 2727 O O . ASP A 1 334 ? 29.163 8.460 -24.204 1.00 96.75 334 ASP A O 1
ATOM 2731 N N . ILE A 1 335 ? 28.292 6.556 -25.022 1.00 96.38 335 ILE A N 1
ATOM 2732 C CA . ILE A 1 335 ? 28.948 5.706 -24.022 1.00 96.38 335 ILE A CA 1
ATOM 2733 C C . ILE A 1 335 ? 30.468 5.748 -24.261 1.00 96.38 335 ILE A C 1
ATOM 2735 O O . ILE A 1 335 ? 30.916 5.425 -25.365 1.00 96.38 335 ILE A O 1
ATOM 2739 N N . PRO A 1 336 ? 31.292 6.104 -23.255 1.00 96.00 336 PRO A N 1
ATOM 2740 C CA . PRO A 1 336 ? 32.740 6.115 -23.420 1.00 96.00 336 PRO A CA 1
ATOM 2741 C C . PRO A 1 336 ? 33.276 4.739 -23.833 1.00 96.00 336 PRO A C 1
ATOM 2743 O O . PRO A 1 336 ? 32.949 3.728 -23.211 1.00 96.00 336 PRO A O 1
ATOM 2746 N N . GLN A 1 337 ? 34.170 4.692 -24.827 1.00 95.00 337 GLN A N 1
ATOM 2747 C CA . GLN A 1 337 ? 34.765 3.426 -25.282 1.00 95.00 337 GLN A CA 1
ATOM 2748 C C . GLN A 1 337 ? 35.493 2.686 -24.150 1.00 95.00 337 GLN A C 1
ATOM 2750 O O . GLN A 1 337 ? 35.469 1.461 -24.092 1.00 95.00 337 GLN A O 1
ATOM 2755 N N . GLU A 1 338 ? 36.100 3.427 -23.219 1.00 95.62 338 GLU A N 1
ATOM 2756 C CA . GLU A 1 338 ? 36.732 2.849 -22.033 1.00 95.62 338 GLU A CA 1
ATOM 2757 C C . GLU A 1 338 ? 35.734 2.045 -21.187 1.00 95.62 338 GLU A C 1
ATOM 2759 O O . GLU A 1 338 ? 36.071 0.967 -20.703 1.00 95.62 338 GLU A O 1
ATOM 2764 N N . TRP A 1 339 ? 34.500 2.537 -21.038 1.00 96.00 339 TRP A N 1
ATOM 2765 C CA . TRP A 1 339 ? 33.448 1.848 -20.293 1.00 96.00 339 TRP A CA 1
ATOM 2766 C C . TRP A 1 339 ? 32.993 0.591 -21.032 1.00 96.00 339 TRP A C 1
ATOM 2768 O O . TRP A 1 339 ? 32.954 -0.477 -20.430 1.00 96.00 339 TRP A O 1
ATOM 2778 N N . LEU A 1 340 ? 32.752 0.680 -22.346 1.00 95.44 340 LEU A N 1
ATOM 2779 C CA . LEU A 1 340 ? 32.398 -0.479 -23.177 1.00 95.44 340 LEU A CA 1
ATOM 2780 C C . LEU A 1 340 ? 33.460 -1.583 -23.109 1.00 95.44 340 LEU A C 1
ATOM 2782 O O . LEU A 1 340 ? 33.132 -2.756 -22.909 1.00 95.44 340 LEU A O 1
ATOM 2786 N N . ASP A 1 341 ? 34.736 -1.212 -23.227 1.00 94.12 341 ASP A N 1
ATOM 2787 C CA . ASP A 1 341 ? 35.862 -2.141 -23.138 1.00 94.12 341 ASP A CA 1
ATOM 2788 C C . ASP A 1 341 ? 35.946 -2.798 -21.757 1.00 94.12 341 ASP A C 1
ATOM 2790 O O . ASP A 1 341 ? 36.264 -3.987 -21.663 1.00 94.12 341 ASP A O 1
ATOM 2794 N N . ARG A 1 342 ? 35.663 -2.034 -20.696 1.00 95.12 342 ARG A N 1
ATOM 2795 C CA . ARG A 1 342 ? 35.667 -2.508 -19.310 1.00 95.12 342 ARG A CA 1
ATOM 2796 C C . ARG A 1 342 ? 34.518 -3.487 -19.069 1.00 95.12 342 ARG A C 1
ATOM 2798 O O . ARG A 1 342 ? 34.758 -4.616 -18.652 1.00 95.12 342 ARG A O 1
ATOM 2805 N N . TRP A 1 343 ? 33.290 -3.113 -19.423 1.00 96.25 343 TRP A N 1
ATOM 2806 C CA . TRP A 1 343 ? 32.083 -3.929 -19.248 1.00 96.25 343 TRP A CA 1
ATOM 2807 C C . TRP A 1 343 ? 32.098 -5.217 -20.076 1.00 96.25 343 TRP A C 1
ATOM 2809 O O . TRP A 1 343 ? 31.598 -6.250 -19.636 1.00 96.25 343 TRP A O 1
ATOM 2819 N N . SER A 1 344 ? 32.711 -5.190 -21.260 1.00 92.44 344 SER A N 1
ATOM 2820 C CA . SER A 1 344 ? 32.830 -6.379 -22.113 1.00 92.44 344 SER A CA 1
ATOM 2821 C C . SER A 1 344 ? 33.842 -7.401 -21.583 1.00 92.44 344 SER A C 1
ATOM 2823 O O . SER A 1 344 ? 33.759 -8.577 -21.930 1.00 92.44 344 SER A O 1
ATOM 2825 N N . LYS A 1 345 ? 34.810 -6.965 -20.765 1.00 93.19 345 LYS A N 1
ATOM 2826 C CA . LYS A 1 345 ? 35.918 -7.792 -20.251 1.00 93.19 345 LYS A CA 1
ATOM 2827 C C . LYS A 1 345 ? 35.826 -8.074 -18.752 1.00 93.19 345 LYS A C 1
ATOM 2829 O O . LYS A 1 345 ? 36.658 -8.816 -18.237 1.00 93.19 345 LYS A O 1
ATOM 2834 N N . VAL A 1 346 ? 34.880 -7.458 -18.042 1.00 96.06 346 VAL A N 1
ATOM 2835 C CA . VAL A 1 346 ? 34.772 -7.619 -16.591 1.00 96.06 346 VAL A CA 1
ATOM 2836 C C . VAL A 1 346 ? 34.402 -9.060 -16.244 1.00 96.06 346 VAL A C 1
ATOM 2838 O O . VAL A 1 346 ? 33.389 -9.599 -16.697 1.00 96.06 346 VAL A O 1
ATOM 2841 N N . GLU A 1 347 ? 35.241 -9.678 -15.419 1.00 95.00 347 GLU A N 1
ATOM 2842 C CA . GLU A 1 347 ? 35.001 -11.016 -14.890 1.00 95.00 347 GLU A CA 1
ATOM 2843 C C . GLU A 1 347 ? 33.935 -10.984 -13.779 1.00 95.00 347 GLU A C 1
ATOM 2845 O O . GLU A 1 347 ? 33.801 -9.977 -13.069 1.00 95.00 347 GLU A O 1
ATOM 2850 N N . PRO A 1 348 ? 33.185 -12.083 -13.575 1.00 95.19 348 PRO A N 1
ATOM 2851 C CA . PRO A 1 348 ? 32.263 -12.218 -12.454 1.00 95.19 348 PRO A CA 1
ATOM 2852 C C . PRO A 1 348 ? 32.937 -11.920 -11.108 1.00 95.19 348 PRO A C 1
ATOM 2854 O O . PRO A 1 348 ? 33.926 -12.559 -10.732 1.00 95.19 348 PRO A O 1
ATOM 2857 N N . TYR A 1 349 ? 32.397 -10.970 -10.343 1.00 96.31 349 TYR A N 1
ATOM 2858 C CA . TYR A 1 349 ? 32.903 -10.708 -8.998 1.00 96.31 349 TYR A CA 1
ATOM 2859 C C . TYR A 1 349 ? 32.711 -11.930 -8.094 1.00 96.31 349 TYR A C 1
ATOM 2861 O O . TYR A 1 349 ? 31.657 -12.558 -8.081 1.00 96.31 349 TYR A O 1
ATOM 2869 N N . LYS A 1 350 ? 33.711 -12.224 -7.253 1.00 93.06 350 LYS A N 1
ATOM 2870 C CA . LYS A 1 350 ? 33.729 -13.411 -6.370 1.00 93.06 350 LYS A CA 1
ATOM 2871 C C . LYS A 1 350 ? 32.560 -13.495 -5.384 1.00 93.06 350 LYS A C 1
ATOM 2873 O O . LYS A 1 350 ? 32.287 -14.566 -4.857 1.00 93.06 350 LYS A O 1
ATOM 2878 N N . HIS A 1 351 ? 31.929 -12.363 -5.082 1.00 90.62 351 HIS A N 1
ATOM 2879 C CA . HIS A 1 351 ? 30.786 -12.293 -4.174 1.00 90.62 351 HIS A CA 1
ATOM 2880 C C . HIS A 1 351 ? 29.464 -12.666 -4.850 1.00 90.62 351 HIS A C 1
ATOM 2882 O O . HIS A 1 351 ? 28.489 -12.906 -4.142 1.00 90.62 351 HIS A O 1
ATOM 2888 N N . PHE A 1 352 ? 29.423 -12.700 -6.184 1.00 96.94 352 PHE A N 1
ATOM 2889 C CA . PHE A 1 352 ? 28.230 -13.055 -6.934 1.00 96.94 352 PHE A CA 1
ATOM 2890 C C . PHE A 1 352 ? 28.069 -14.565 -7.020 1.00 96.94 352 PHE A C 1
ATOM 2892 O O . PHE A 1 352 ? 28.985 -15.287 -7.413 1.00 96.94 352 PHE A O 1
ATOM 2899 N N . HIS A 1 353 ? 26.878 -15.036 -6.675 1.00 95.56 353 HIS A N 1
ATOM 2900 C CA . HIS A 1 353 ? 26.470 -16.419 -6.863 1.00 95.56 353 HIS A CA 1
ATOM 2901 C C . HIS A 1 353 ? 24.957 -16.493 -7.074 1.00 95.56 353 HIS A C 1
ATOM 2903 O O . HIS A 1 353 ? 24.226 -15.543 -6.784 1.00 95.56 353 HIS A O 1
ATOM 2909 N N . LEU A 1 354 ? 24.487 -17.628 -7.594 1.00 95.75 354 LEU A N 1
ATOM 2910 C CA . LEU A 1 354 ? 23.055 -17.898 -7.678 1.00 95.75 354 LEU A CA 1
ATOM 2911 C C . LEU A 1 354 ? 22.436 -18.005 -6.269 1.00 95.75 354 LEU A C 1
ATOM 2913 O O . LEU A 1 354 ? 23.143 -18.396 -5.333 1.00 95.75 354 LEU A O 1
ATOM 2917 N N . PRO A 1 355 ? 21.136 -17.703 -6.112 1.00 94.56 355 PRO A N 1
ATOM 2918 C CA . PRO A 1 355 ? 20.423 -17.883 -4.849 1.00 94.56 355 PRO A CA 1
ATOM 2919 C C . PRO A 1 355 ? 20.537 -19.312 -4.311 1.00 94.56 355 PRO A C 1
ATOM 2921 O O . PRO A 1 355 ? 20.555 -20.272 -5.086 1.00 94.56 355 PRO A O 1
ATOM 2924 N N . GLU A 1 356 ? 20.586 -19.458 -2.988 1.00 93.69 356 GLU A N 1
ATOM 2925 C CA . GLU A 1 356 ? 20.475 -20.762 -2.321 1.00 93.69 356 GLU A CA 1
ATOM 2926 C C . GLU A 1 356 ? 19.038 -21.317 -2.430 1.00 93.69 356 GLU A C 1
ATOM 2928 O O . GLU A 1 356 ? 18.158 -20.688 -3.018 1.00 93.69 356 GLU A O 1
ATOM 2933 N N . GLU A 1 357 ? 18.801 -22.528 -1.928 1.00 94.25 357 GLU A N 1
ATOM 2934 C CA . GLU A 1 357 ? 17.460 -23.126 -1.902 1.00 94.25 357 GLU A CA 1
ATOM 2935 C C . GLU A 1 357 ? 16.545 -22.373 -0.928 1.00 94.25 357 GLU A C 1
ATOM 2937 O O . GLU A 1 357 ? 16.925 -22.075 0.209 1.00 94.25 357 GLU A O 1
ATOM 2942 N N . ASN A 1 358 ? 15.330 -22.051 -1.374 1.00 94.88 358 ASN A N 1
ATOM 2943 C CA . ASN A 1 358 ? 14.402 -21.258 -0.581 1.00 94.88 358 ASN A CA 1
ATOM 2944 C C . ASN A 1 358 ? 13.654 -22.108 0.462 1.00 94.88 358 ASN A C 1
ATOM 2946 O O . ASN A 1 358 ? 12.639 -22.741 0.169 1.00 94.88 358 ASN A O 1
ATOM 2950 N N . ILE A 1 359 ? 14.115 -22.048 1.714 1.00 94.31 359 ILE A N 1
ATOM 2951 C CA . ILE A 1 359 ? 13.537 -22.786 2.852 1.00 94.31 359 ILE A CA 1
ATOM 2952 C C . ILE A 1 359 ? 12.108 -22.362 3.230 1.00 94.31 359 ILE A C 1
ATOM 2954 O O . ILE A 1 359 ? 11.456 -23.049 4.014 1.00 94.31 359 ILE A O 1
ATOM 2958 N N . TYR A 1 360 ? 11.623 -21.227 2.719 1.00 95.75 360 TYR A N 1
ATOM 2959 C CA . TYR A 1 360 ? 10.295 -20.707 3.046 1.00 95.75 360 TYR A CA 1
ATOM 2960 C C . TYR A 1 360 ? 9.191 -21.255 2.139 1.00 95.75 360 TYR A C 1
ATOM 2962 O O . TYR A 1 360 ? 8.012 -21.044 2.440 1.00 95.75 360 TYR A O 1
ATOM 2970 N N . LEU A 1 361 ? 9.534 -21.992 1.074 1.00 94.50 361 LEU A N 1
ATOM 2971 C CA . LEU A 1 361 ? 8.549 -22.615 0.192 1.00 94.50 361 LEU A CA 1
ATOM 2972 C C . LEU A 1 361 ? 7.647 -23.575 0.976 1.00 94.50 361 LEU A C 1
ATOM 2974 O O . LEU A 1 361 ? 8.101 -24.495 1.660 1.00 94.50 361 LEU A O 1
ATOM 2978 N N . THR A 1 362 ? 6.341 -23.333 0.888 1.00 93.88 362 THR A N 1
ATOM 2979 C CA . THR A 1 362 ? 5.340 -24.138 1.590 1.00 93.88 362 THR A CA 1
ATOM 2980 C C . THR A 1 362 ? 5.085 -25.430 0.826 1.00 93.88 362 THR A C 1
ATOM 2982 O O . THR A 1 362 ? 4.874 -25.431 -0.383 1.00 93.88 362 THR A O 1
ATOM 2985 N N . THR A 1 363 ? 5.084 -26.542 1.552 1.00 93.38 363 THR A N 1
ATOM 2986 C CA . THR A 1 363 ? 4.814 -27.890 1.032 1.00 93.38 363 THR A CA 1
ATOM 2987 C C . THR A 1 363 ? 3.547 -28.497 1.628 1.00 93.38 363 THR A C 1
ATOM 2989 O O . THR A 1 363 ? 2.956 -29.396 1.031 1.00 93.38 363 THR A O 1
ATOM 2992 N N . ASN A 1 364 ? 3.102 -27.994 2.782 1.00 93.69 364 ASN A N 1
ATOM 2993 C CA . ASN A 1 364 ? 1.883 -28.407 3.456 1.00 93.69 364 ASN A CA 1
ATOM 2994 C C . ASN A 1 364 ? 0.833 -27.288 3.413 1.00 93.69 364 ASN A C 1
ATOM 2996 O O . ASN A 1 364 ? 1.005 -26.237 4.026 1.00 93.69 364 ASN A O 1
ATOM 3000 N N . PHE A 1 365 ? -0.279 -27.560 2.731 1.00 95.19 365 PHE A N 1
ATOM 3001 C CA . PHE A 1 365 ? -1.428 -26.657 2.612 1.00 95.19 365 PHE A CA 1
ATOM 3002 C C . PHE A 1 365 ? -2.679 -27.204 3.317 1.00 95.19 365 PHE A C 1
ATOM 3004 O O . PHE A 1 365 ? -3.799 -26.794 3.007 1.00 95.19 365 PHE A O 1
ATOM 3011 N N . ASP A 1 366 ? -2.510 -28.166 4.227 1.00 95.62 366 ASP A N 1
ATOM 3012 C CA . ASP A 1 366 ? -3.615 -28.755 4.970 1.00 95.62 366 ASP A CA 1
ATOM 3013 C C . ASP A 1 366 ? -4.252 -27.735 5.921 1.00 95.62 366 ASP A C 1
ATOM 3015 O O . ASP A 1 366 ? -3.597 -26.881 6.526 1.00 95.62 366 ASP A O 1
ATOM 3019 N N . LEU A 1 367 ? -5.570 -27.851 6.071 1.00 94.62 367 LEU A N 1
ATOM 3020 C CA . LEU A 1 367 ? -6.327 -2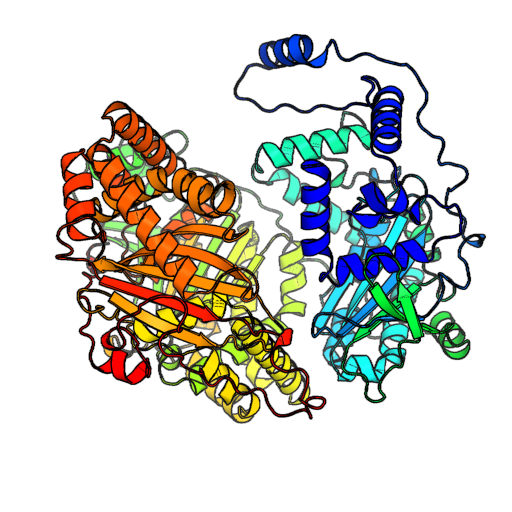7.020 6.996 1.00 94.62 367 LEU A CA 1
ATOM 3021 C C . LEU A 1 367 ? -6.287 -27.620 8.401 1.00 94.62 367 LEU A C 1
ATOM 3023 O O . LEU A 1 367 ? -6.687 -28.767 8.617 1.00 94.62 367 LEU A O 1
ATOM 3027 N N . VAL A 1 368 ? -5.864 -26.815 9.368 1.00 94.38 368 VAL A N 1
ATOM 3028 C CA . VAL A 1 368 ? -5.814 -27.167 10.783 1.00 94.38 368 VAL A CA 1
ATOM 3029 C C . VAL A 1 368 ? -7.246 -27.289 11.319 1.00 94.38 368 VAL A C 1
ATOM 3031 O O . VAL A 1 368 ? -8.030 -26.338 11.230 1.00 94.38 368 VAL A O 1
ATOM 3034 N N . PRO A 1 369 ? -7.638 -28.441 11.893 1.00 91.56 369 PRO A N 1
ATOM 3035 C CA . PRO A 1 369 ? -8.976 -28.603 12.436 1.00 91.56 369 PRO A CA 1
ATOM 3036 C C . PRO A 1 369 ? -9.179 -27.724 13.683 1.00 91.56 369 PRO A C 1
ATOM 3038 O O . PRO A 1 369 ? -8.264 -27.574 14.497 1.00 91.56 369 PRO A O 1
ATOM 3041 N N . PRO A 1 370 ? -10.393 -27.186 13.906 1.00 90.50 370 PRO A N 1
ATOM 3042 C CA . PRO A 1 370 ? -10.701 -26.460 15.130 1.00 90.50 370 PRO A CA 1
ATOM 3043 C C . PRO A 1 370 ? -10.486 -27.326 16.373 1.00 90.50 370 PRO A C 1
ATOM 3045 O O . PRO A 1 370 ? -10.894 -28.488 16.408 1.00 90.50 370 PRO A O 1
ATOM 3048 N N . ALA A 1 371 ? -9.913 -26.744 17.428 1.00 93.56 371 ALA A N 1
ATOM 3049 C CA . ALA A 1 371 ? -9.741 -27.445 18.696 1.00 93.56 371 ALA A CA 1
ATOM 3050 C C . ALA A 1 371 ? -11.093 -27.879 19.296 1.00 93.56 371 ALA A C 1
ATOM 3052 O O . ALA A 1 371 ? -12.116 -27.214 19.107 1.00 93.56 371 ALA A O 1
ATOM 3053 N N . GLY A 1 372 ? -11.083 -28.964 20.079 1.00 93.81 372 GLY A N 1
ATOM 3054 C CA . GLY A 1 372 ? -12.283 -29.585 20.659 1.00 93.81 372 GLY A CA 1
ATOM 3055 C C . GLY A 1 372 ? -13.301 -28.606 21.269 1.00 93.81 372 GLY A C 1
ATOM 3056 O O . GLY A 1 372 ? -14.484 -28.717 20.942 1.00 93.81 372 GLY A O 1
ATOM 3057 N N . PRO A 1 373 ? -12.887 -27.605 22.074 1.00 94.31 373 PRO A N 1
ATOM 3058 C CA . PRO A 1 373 ? -13.830 -26.644 22.644 1.00 94.31 373 PRO A CA 1
ATOM 3059 C C . PRO A 1 373 ? -14.580 -25.773 21.624 1.00 94.31 373 PRO A C 1
ATOM 3061 O O . PRO A 1 373 ? -15.753 -25.478 21.842 1.00 94.31 373 PRO A O 1
ATOM 3064 N N . TYR A 1 374 ? -13.966 -25.421 20.486 1.00 93.88 374 TYR A N 1
ATOM 3065 C CA . TYR A 1 374 ? -14.662 -24.713 19.400 1.00 93.88 374 TYR A CA 1
ATOM 3066 C C . TYR A 1 374 ? -15.742 -25.600 18.765 1.00 93.88 374 TYR A C 1
ATOM 3068 O O . TYR A 1 374 ? -16.862 -25.146 18.533 1.00 93.88 374 TYR A O 1
ATOM 3076 N N . LEU A 1 375 ? -15.431 -26.881 18.532 1.00 94.31 375 LEU A N 1
ATOM 3077 C CA . LEU A 1 375 ? -16.383 -27.853 17.980 1.00 94.31 375 LEU A CA 1
ATOM 3078 C C . LEU A 1 375 ? -17.550 -28.116 18.940 1.00 94.31 375 LEU A C 1
ATOM 3080 O O . LEU A 1 375 ? -18.701 -28.212 18.512 1.00 94.31 375 LEU A O 1
ATOM 3084 N N . GLN A 1 376 ? -17.261 -28.220 20.238 1.00 93.69 376 GLN A N 1
ATOM 3085 C CA . GLN A 1 376 ? -18.277 -28.412 21.266 1.00 93.69 376 GLN A CA 1
ATOM 3086 C C . GLN A 1 376 ? -19.220 -27.208 21.351 1.00 93.69 376 GLN A C 1
ATOM 3088 O O . GLN A 1 376 ? -20.435 -27.392 21.329 1.00 93.69 376 GLN A O 1
ATOM 3093 N N . GLU A 1 377 ? -18.679 -25.990 21.400 1.00 92.94 377 GLU A N 1
ATOM 3094 C CA . GLU A 1 377 ? -19.487 -24.769 21.462 1.00 92.94 377 GLU A CA 1
ATOM 3095 C C . GLU A 1 377 ? -20.359 -24.613 20.208 1.00 92.94 377 GLU A C 1
ATOM 3097 O O . GLU A 1 377 ? -21.545 -24.296 20.306 1.00 92.94 377 GLU A O 1
ATOM 3102 N N . ALA A 1 378 ? -19.816 -24.924 19.025 1.00 93.19 378 ALA A N 1
ATOM 3103 C CA . ALA A 1 378 ? -20.583 -24.907 17.784 1.00 93.19 378 ALA A CA 1
ATOM 3104 C C . ALA A 1 378 ? -21.745 -25.910 17.822 1.00 93.19 378 ALA A C 1
ATOM 3106 O O . ALA A 1 378 ? -22.873 -25.566 17.467 1.00 93.19 378 ALA A O 1
ATOM 3107 N N . LYS A 1 379 ? -21.506 -27.127 18.325 1.00 94.25 379 LYS A N 1
ATOM 3108 C CA . LYS A 1 379 ? -22.545 -28.151 18.489 1.00 94.25 379 LYS A CA 1
ATOM 3109 C C . LYS A 1 379 ? -23.624 -27.728 19.490 1.00 94.25 379 LYS A C 1
ATOM 3111 O O . LYS A 1 379 ? -24.803 -27.904 19.196 1.00 94.25 379 LYS A O 1
ATOM 3116 N N . GLU A 1 380 ? -23.241 -27.156 20.634 1.00 92.81 380 GLU A N 1
ATOM 3117 C CA . GLU A 1 380 ? -24.171 -26.640 21.654 1.00 92.81 380 GLU A CA 1
ATOM 3118 C C . GLU A 1 380 ? -25.087 -25.542 21.086 1.00 92.81 380 GLU A C 1
ATOM 3120 O O . GLU A 1 380 ? -26.277 -25.507 21.393 1.00 92.81 380 GLU A O 1
ATOM 3125 N N . LEU A 1 381 ? -24.556 -24.678 20.215 1.00 91.81 381 LEU A N 1
ATOM 3126 C CA . LEU A 1 381 ? -25.297 -23.590 19.570 1.00 91.81 381 LEU A CA 1
ATOM 3127 C C . LEU A 1 381 ? -26.027 -24.009 18.279 1.00 91.81 381 LEU A C 1
ATOM 3129 O O . LEU A 1 381 ? -26.710 -23.188 17.658 1.00 91.81 381 LEU A O 1
ATOM 3133 N N . GLY A 1 382 ? -25.878 -25.261 17.836 1.00 93.31 382 GLY A N 1
ATOM 3134 C CA . GLY A 1 382 ? -26.395 -25.728 16.548 1.00 93.31 382 GLY A CA 1
ATOM 3135 C C . GLY A 1 382 ? -25.812 -24.950 15.363 1.00 93.31 382 GLY A C 1
ATOM 3136 O O . GLY A 1 382 ? -26.537 -24.617 14.423 1.00 93.31 382 GLY A O 1
ATOM 3137 N N . ILE A 1 383 ? -24.539 -24.566 15.443 1.00 93.25 383 ILE A N 1
ATOM 3138 C CA . ILE A 1 383 ? -23.783 -23.860 14.408 1.00 93.25 383 ILE A CA 1
ATOM 3139 C C . ILE A 1 383 ? -23.019 -24.885 13.576 1.00 93.25 383 ILE A C 1
ATOM 3141 O O . ILE A 1 383 ? -22.219 -25.660 14.095 1.00 93.25 383 ILE A O 1
ATOM 3145 N N . ASP A 1 384 ? -23.226 -24.840 12.265 1.00 91.31 384 ASP A N 1
ATOM 3146 C CA . ASP A 1 384 ? -22.310 -25.455 11.314 1.00 91.31 384 ASP A CA 1
ATOM 3147 C C . ASP A 1 384 ? -21.198 -24.447 11.010 1.00 91.31 384 ASP A C 1
ATOM 3149 O O . ASP A 1 384 ? -21.452 -23.450 10.332 1.00 91.31 384 ASP A O 1
ATOM 3153 N N . LEU A 1 385 ? -19.987 -24.686 11.522 1.00 86.56 385 LEU A N 1
ATOM 3154 C CA . LEU A 1 385 ? -18.843 -23.786 11.332 1.00 86.56 385 LEU A CA 1
ATOM 3155 C C . LEU A 1 385 ? -18.479 -23.584 9.855 1.00 86.56 385 LEU A C 1
ATOM 3157 O O . LEU A 1 385 ? -17.877 -22.569 9.528 1.00 86.56 385 LEU A O 1
ATOM 3161 N N . LYS A 1 386 ? -18.845 -24.520 8.968 1.00 83.81 386 LYS A N 1
ATOM 3162 C CA . LYS A 1 386 ? -18.526 -24.438 7.537 1.00 83.81 386 LYS A CA 1
ATOM 3163 C C . LYS A 1 386 ? -19.546 -23.624 6.750 1.00 83.81 386 LYS A C 1
ATOM 3165 O O . LYS A 1 386 ? -19.173 -22.968 5.787 1.00 83.81 386 LYS A O 1
ATOM 3170 N N . ASN A 1 387 ? -20.824 -23.718 7.121 1.00 86.75 387 ASN A N 1
ATOM 3171 C CA . ASN A 1 387 ? -21.926 -23.222 6.289 1.00 86.75 387 ASN A CA 1
ATOM 3172 C C . ASN A 1 387 ? -22.748 -22.098 6.935 1.00 86.75 387 ASN A C 1
ATOM 3174 O O . ASN A 1 387 ? -23.522 -21.435 6.247 1.00 86.75 387 ASN A O 1
ATOM 3178 N N . SER A 1 388 ? -22.627 -21.876 8.246 1.00 87.31 388 SER A N 1
ATOM 3179 C CA . SER A 1 388 ? -23.379 -20.811 8.918 1.00 87.31 388 SER A CA 1
ATOM 3180 C C . SER A 1 388 ? -22.818 -19.445 8.542 1.00 87.31 388 SER A C 1
ATOM 3182 O O . SER A 1 388 ? -21.609 -19.226 8.597 1.00 87.31 388 SER A O 1
ATOM 3184 N N . SER A 1 389 ? -23.695 -18.492 8.223 1.00 85.12 389 SER A N 1
ATOM 3185 C CA . SER A 1 389 ? -23.258 -17.116 7.989 1.00 85.12 389 SER A CA 1
ATOM 3186 C C . SER A 1 389 ? -22.713 -16.492 9.278 1.00 85.12 389 SER A C 1
ATOM 3188 O O . SER A 1 389 ? -23.175 -16.813 10.375 1.00 85.12 389 SER A O 1
ATOM 3190 N N . VAL A 1 390 ? -21.783 -15.537 9.165 1.00 83.06 390 VAL A N 1
ATOM 3191 C CA . VAL A 1 390 ? -21.257 -14.795 10.331 1.00 83.06 390 VAL A CA 1
ATOM 3192 C C . VAL A 1 390 ? -22.393 -14.142 11.128 1.00 83.06 390 VAL A C 1
ATOM 3194 O O . VAL A 1 390 ? -22.366 -14.130 12.355 1.00 83.06 390 VAL A O 1
ATOM 3197 N N . LYS A 1 391 ? -23.442 -13.669 10.441 1.00 83.94 391 LYS A N 1
ATOM 3198 C CA . LYS A 1 391 ? -24.648 -13.110 11.068 1.00 83.94 391 LYS A CA 1
ATOM 3199 C C . LYS A 1 391 ? -25.404 -14.149 11.901 1.00 83.94 391 LYS A C 1
ATOM 3201 O O . LYS A 1 391 ? -25.845 -13.832 13.004 1.00 83.94 391 LYS A O 1
ATOM 3206 N N . ASP A 1 392 ? -25.543 -15.376 11.403 1.00 87.38 392 ASP A N 1
ATOM 3207 C CA . ASP A 1 392 ? -26.209 -16.458 12.135 1.00 87.38 392 ASP A CA 1
ATOM 3208 C C . ASP A 1 392 ? -25.383 -16.931 13.330 1.00 87.38 392 ASP A C 1
ATOM 3210 O O . ASP A 1 392 ? -25.947 -17.152 14.405 1.00 87.38 392 ASP A O 1
ATOM 3214 N N . ILE A 1 393 ? -24.060 -17.042 13.162 1.00 88.50 393 ILE A N 1
ATOM 3215 C CA . ILE A 1 393 ? -23.124 -17.340 14.253 1.00 88.50 393 ILE A CA 1
ATOM 3216 C C . ILE A 1 393 ? -23.275 -16.270 15.334 1.00 88.50 393 ILE A C 1
ATOM 3218 O O . ILE A 1 393 ? -23.611 -16.605 16.468 1.00 88.50 393 ILE A O 1
ATOM 3222 N N . HIS A 1 394 ? -23.133 -14.991 14.976 1.00 89.00 394 HIS A N 1
ATOM 3223 C CA . HIS A 1 394 ? -23.263 -13.881 15.917 1.00 89.00 394 HIS A CA 1
ATOM 3224 C C . HIS A 1 394 ? -24.615 -13.896 16.640 1.00 89.00 394 HIS A C 1
ATOM 3226 O O . HIS A 1 394 ? -24.666 -13.825 17.864 1.00 89.00 394 HIS A O 1
ATOM 3232 N N . LYS A 1 395 ? -25.726 -14.071 15.914 1.00 89.75 395 LYS A N 1
ATOM 3233 C CA . LYS A 1 395 ? -27.071 -14.126 16.505 1.00 89.75 395 LYS A CA 1
ATOM 3234 C C . LYS A 1 395 ? -27.218 -15.261 17.523 1.00 89.75 395 LYS A C 1
ATOM 3236 O O . LYS A 1 395 ? -27.801 -15.055 18.586 1.00 89.75 395 LYS A O 1
ATOM 3241 N N . LYS A 1 396 ? -26.708 -16.456 17.206 1.00 91.19 396 LYS A N 1
ATOM 3242 C CA . LYS A 1 396 ? -26.770 -17.624 18.096 1.00 91.19 396 LYS A CA 1
ATOM 3243 C C . LYS A 1 396 ? -25.890 -17.432 19.328 1.00 91.19 396 LYS A C 1
ATOM 3245 O O . LYS A 1 396 ? -26.382 -17.629 20.437 1.00 91.19 396 LYS A O 1
ATOM 3250 N N . VAL A 1 397 ? -24.652 -16.967 19.155 1.00 89.38 397 VAL A N 1
ATOM 3251 C CA . VAL A 1 397 ? -23.736 -16.690 20.273 1.00 89.38 397 VAL A CA 1
ATOM 3252 C C . VAL A 1 397 ? -24.309 -15.591 21.179 1.00 89.38 397 VAL A C 1
ATOM 3254 O O . VAL A 1 397 ? -24.383 -15.774 22.389 1.00 89.38 397 VAL A O 1
ATOM 3257 N N . SER A 1 398 ? -24.809 -14.488 20.617 1.00 87.00 398 SER A N 1
ATOM 3258 C CA . SER A 1 398 ? -25.380 -13.365 21.380 1.00 87.00 398 SER A CA 1
ATOM 3259 C C . SER A 1 398 ? -26.694 -13.695 22.098 1.00 87.00 398 SER A C 1
ATOM 3261 O O . SER A 1 398 ? -27.070 -13.000 23.038 1.00 87.00 398 SER A O 1
ATOM 3263 N N . SER A 1 399 ? -27.401 -14.758 21.698 1.00 85.88 399 SER A N 1
ATOM 3264 C CA . SER A 1 399 ? -28.603 -15.223 22.405 1.00 85.88 399 SER A CA 1
ATOM 3265 C C . SER A 1 399 ? -28.296 -15.969 23.713 1.00 85.88 399 SER A C 1
ATOM 3267 O O . SER A 1 399 ? -29.167 -16.082 24.581 1.00 85.88 399 SER A O 1
ATOM 3269 N N . LYS A 1 400 ? -27.057 -16.452 23.878 1.00 80.69 400 LYS A N 1
ATOM 3270 C CA . LYS A 1 400 ? -26.587 -17.152 25.076 1.00 80.69 400 LYS A CA 1
ATOM 3271 C C . LYS A 1 400 ? -26.240 -16.118 26.152 1.00 80.69 400 LYS A C 1
ATOM 3273 O O . LYS A 1 400 ? -25.373 -15.275 25.955 1.00 80.69 400 LYS A O 1
ATOM 3278 N N . LYS A 1 401 ? -26.940 -16.165 27.290 1.00 68.56 401 LYS A N 1
ATOM 3279 C CA . LYS A 1 401 ? -26.759 -15.210 28.405 1.00 68.56 401 LYS A CA 1
ATOM 3280 C C . LYS A 1 401 ? -25.653 -15.597 29.393 1.00 68.56 401 LYS A C 1
ATOM 3282 O O . LYS A 1 401 ? -25.313 -14.796 30.254 1.00 68.56 401 LYS A O 1
ATOM 3287 N N . GLU A 1 402 ? -25.133 -16.818 29.308 1.00 73.56 402 GLU A N 1
ATOM 3288 C CA . GLU A 1 402 ? -24.143 -17.342 30.251 1.00 73.56 402 GLU A CA 1
ATOM 3289 C C . GLU A 1 402 ? -22.720 -17.163 29.716 1.00 73.56 402 GLU A C 1
ATOM 3291 O O . GLU A 1 402 ? -22.383 -17.669 28.644 1.00 73.56 402 GLU A O 1
ATOM 3296 N N . HIS A 1 403 ? -21.873 -16.482 30.491 1.00 74.44 403 HIS A N 1
ATOM 3297 C CA . HIS A 1 403 ? -20.437 -16.425 30.238 1.00 74.44 403 HIS A CA 1
ATOM 3298 C C . HIS A 1 403 ? -19.794 -17.748 30.659 1.00 74.44 403 HIS A C 1
ATOM 3300 O O . HIS A 1 403 ? -19.846 -18.133 31.828 1.00 74.44 403 HIS A O 1
ATOM 3306 N N . LYS A 1 404 ? -19.181 -18.449 29.702 1.00 82.62 404 LYS A N 1
ATOM 3307 C CA . LYS A 1 404 ? -18.518 -19.736 29.928 1.00 82.62 404 LYS A CA 1
ATOM 3308 C C . LYS A 1 404 ? -17.007 -19.540 29.941 1.00 82.62 404 LYS A C 1
ATOM 3310 O O . LYS A 1 404 ? -16.446 -18.938 29.026 1.00 82.62 404 LYS A O 1
ATOM 3315 N N . GLN A 1 405 ? -16.359 -20.062 30.977 1.00 90.00 405 GLN A N 1
ATOM 3316 C CA . GLN A 1 405 ? -14.912 -20.228 30.997 1.00 90.00 405 GLN A CA 1
ATOM 3317 C C . GLN A 1 405 ? -14.560 -21.554 30.316 1.00 90.00 405 GLN A C 1
ATOM 3319 O O . GLN A 1 405 ? -15.169 -22.586 30.602 1.00 90.00 405 GLN A O 1
ATOM 3324 N N . VAL A 1 406 ? -13.588 -21.525 29.409 1.00 92.62 406 VAL A N 1
ATOM 3325 C CA . VAL A 1 406 ? -13.138 -22.688 28.639 1.00 92.62 406 VAL A CA 1
ATOM 3326 C C . VAL A 1 406 ? -11.633 -22.844 28.798 1.00 92.62 406 VAL A C 1
ATOM 3328 O O . VAL A 1 406 ? -10.892 -21.869 28.715 1.00 92.62 406 VAL A O 1
ATOM 3331 N N . ILE A 1 407 ? -11.180 -24.078 29.007 1.00 93.19 407 ILE A N 1
ATOM 3332 C CA . ILE A 1 407 ? -9.757 -24.414 29.085 1.00 93.19 407 ILE A CA 1
ATOM 3333 C C . ILE A 1 407 ? -9.372 -25.167 27.814 1.00 93.19 407 ILE A C 1
ATOM 3335 O O . ILE A 1 407 ? -9.930 -26.221 27.508 1.00 93.19 407 ILE A O 1
ATOM 3339 N N . LEU A 1 408 ? -8.409 -24.620 27.082 1.00 93.00 408 LEU A N 1
ATOM 3340 C CA . LEU A 1 408 ? -7.722 -25.277 25.977 1.00 93.00 408 LEU A CA 1
ATOM 3341 C C . LEU A 1 408 ? -6.480 -25.982 26.536 1.00 93.00 408 LEU A C 1
ATOM 3343 O O . LEU A 1 408 ? -5.739 -25.387 27.322 1.00 93.00 408 LEU A O 1
ATOM 3347 N N . LYS A 1 409 ? -6.266 -27.245 26.149 1.00 92.88 409 LYS A N 1
ATOM 3348 C CA . LYS A 1 409 ? -5.134 -28.066 26.595 1.00 92.88 409 LYS A CA 1
ATOM 3349 C C . LYS A 1 409 ? -4.529 -28.834 25.423 1.00 92.88 409 LYS A C 1
ATOM 3351 O O . LYS A 1 409 ? -5.270 -29.494 24.705 1.00 92.88 409 LYS A O 1
ATOM 3356 N N . GLU A 1 410 ? -3.209 -28.751 25.279 1.00 92.75 410 GLU A N 1
ATOM 3357 C CA . GLU A 1 410 ? -2.406 -29.492 24.299 1.00 92.75 410 GLU A CA 1
ATOM 3358 C C . GLU A 1 410 ? -1.060 -29.826 24.955 1.00 92.75 410 GLU A C 1
ATOM 3360 O O . GLU A 1 410 ? -0.291 -28.924 25.288 1.00 92.75 410 GLU A O 1
ATOM 3365 N N . GLY A 1 411 ? -0.795 -31.109 25.222 1.00 90.00 411 GLY A N 1
ATOM 3366 C CA . GLY A 1 411 ? 0.343 -31.509 26.059 1.00 90.00 411 GLY A CA 1
ATOM 3367 C C . GLY A 1 411 ? 0.332 -30.801 27.425 1.00 90.00 411 GLY A C 1
ATOM 3368 O O . GLY A 1 411 ? -0.650 -30.900 28.172 1.00 90.00 411 GLY A O 1
ATOM 3369 N N . ASP A 1 412 ? 1.411 -30.068 27.717 1.00 88.62 412 ASP A N 1
ATOM 3370 C CA . ASP A 1 412 ? 1.588 -29.261 28.935 1.00 88.62 412 ASP A CA 1
ATOM 3371 C C . ASP A 1 412 ? 1.098 -27.807 28.791 1.00 88.62 412 ASP A C 1
ATOM 3373 O O . ASP A 1 412 ? 1.006 -27.077 29.781 1.00 88.62 412 ASP A O 1
ATOM 3377 N N . LEU A 1 413 ? 0.757 -27.368 27.574 1.00 91.75 413 LEU A N 1
ATOM 3378 C CA . LEU A 1 413 ? 0.247 -26.021 27.334 1.00 91.75 413 LEU A CA 1
ATOM 3379 C C . LEU A 1 413 ? -1.221 -25.925 27.753 1.00 91.75 413 LEU A C 1
ATOM 3381 O O . LEU A 1 413 ? -2.055 -26.764 27.401 1.00 91.75 413 LEU A O 1
ATOM 3385 N N . LEU A 1 414 ? -1.539 -24.847 28.471 1.00 92.50 414 LEU A N 1
ATOM 3386 C CA . LEU A 1 414 ? -2.886 -24.500 28.911 1.00 92.50 414 LEU A CA 1
ATOM 3387 C C . LEU A 1 414 ? -3.209 -23.054 28.521 1.00 92.50 414 LEU A C 1
ATOM 3389 O O . LEU A 1 414 ? -2.376 -22.158 28.673 1.00 92.50 414 LEU A O 1
ATOM 3393 N N . ALA A 1 415 ? -4.432 -22.818 28.052 1.00 92.56 415 ALA A N 1
ATOM 3394 C CA . ALA A 1 415 ? -4.985 -21.478 27.887 1.00 92.56 415 ALA A CA 1
ATOM 3395 C C . ALA A 1 415 ? -6.411 -21.433 28.440 1.00 92.56 415 ALA A C 1
ATOM 3397 O O . ALA A 1 415 ? -7.283 -22.185 28.003 1.00 92.56 415 ALA A O 1
ATOM 3398 N N . THR A 1 416 ? -6.642 -20.546 29.405 1.00 91.81 416 THR A N 1
ATOM 3399 C CA . THR A 1 416 ? -7.964 -20.322 29.993 1.00 91.81 416 THR A CA 1
ATOM 3400 C C . THR A 1 416 ? -8.592 -19.108 29.336 1.00 91.81 416 THR A C 1
ATOM 3402 O O . THR A 1 416 ? -8.104 -17.993 29.496 1.00 91.81 416 THR A O 1
ATOM 3405 N N . VAL A 1 417 ? -9.689 -19.333 28.624 1.00 92.00 417 VAL A N 1
ATOM 3406 C CA . VAL A 1 417 ? -10.469 -18.291 27.965 1.00 92.00 417 VAL A CA 1
ATOM 3407 C C . VAL A 1 417 ? -11.693 -17.995 28.815 1.00 92.00 417 VAL A C 1
ATOM 3409 O O . VAL A 1 417 ? -12.548 -18.862 29.020 1.00 92.00 417 VAL A O 1
ATOM 3412 N N . ASN A 1 418 ? -11.779 -16.766 29.309 1.00 88.69 418 ASN A N 1
ATOM 3413 C CA . ASN A 1 418 ? -13.006 -16.251 29.901 1.00 88.69 418 ASN A CA 1
ATOM 3414 C C . ASN A 1 418 ? -13.923 -15.779 28.772 1.00 88.69 418 ASN A C 1
ATOM 3416 O O . ASN A 1 418 ? -13.429 -15.293 27.763 1.00 88.69 418 ASN A O 1
ATOM 3420 N N . ASN A 1 419 ? -15.238 -15.959 28.929 1.00 87.38 419 ASN A N 1
ATOM 3421 C CA . ASN A 1 419 ? -16.221 -15.526 27.931 1.00 87.38 419 ASN A CA 1
ATOM 3422 C C . ASN A 1 419 ? -15.914 -16.057 26.510 1.00 87.38 419 ASN A C 1
ATOM 3424 O O . ASN A 1 419 ? -15.892 -15.318 25.531 1.00 87.38 419 ASN A O 1
ATOM 3428 N N . PHE A 1 420 ? -15.671 -17.367 26.408 1.00 91.50 420 PHE A N 1
ATOM 3429 C CA . PHE A 1 420 ? -15.317 -18.022 25.148 1.00 91.50 420 PHE A CA 1
ATOM 3430 C C . PHE A 1 420 ? -16.393 -17.835 24.071 1.00 91.50 420 PHE A C 1
ATOM 3432 O O . PHE A 1 420 ? -17.575 -18.105 24.309 1.00 91.50 420 PHE A O 1
ATOM 3439 N N . ARG A 1 421 ? -15.982 -17.422 22.866 1.00 91.31 421 ARG A N 1
ATOM 3440 C CA . ARG A 1 421 ? -16.890 -17.130 21.748 1.00 91.31 421 ARG A CA 1
ATOM 3441 C C . ARG A 1 421 ? -16.354 -17.609 20.400 1.00 91.31 421 ARG A C 1
ATOM 3443 O O . ARG A 1 421 ? -15.150 -17.698 20.180 1.00 91.31 421 ARG A O 1
ATOM 3450 N N . LEU A 1 422 ? -17.277 -17.897 19.480 1.00 91.88 422 LEU A N 1
ATOM 3451 C CA . LEU A 1 422 ? -16.967 -18.340 18.112 1.00 91.88 422 LEU A CA 1
ATOM 3452 C C . LEU A 1 422 ? -16.867 -17.181 17.107 1.00 91.88 422 LEU A C 1
ATOM 3454 O O . LEU A 1 422 ? -16.223 -17.313 16.070 1.00 91.88 422 LEU A O 1
ATOM 3458 N N . ASP A 1 423 ? -17.528 -16.056 17.383 1.00 90.88 423 ASP A N 1
ATOM 3459 C CA . ASP A 1 423 ? -17.672 -14.925 16.461 1.00 90.88 423 ASP A CA 1
ATOM 3460 C C . ASP A 1 423 ? -16.578 -13.853 16.606 1.00 90.88 423 ASP A C 1
ATOM 3462 O O . ASP A 1 423 ? -16.491 -12.959 15.766 1.00 90.88 423 ASP A O 1
ATOM 3466 N N . GLN A 1 424 ? -15.693 -13.965 17.598 1.00 92.19 424 GLN A N 1
ATOM 3467 C CA . GLN A 1 424 ? -14.633 -12.991 17.887 1.00 92.19 424 GLN A CA 1
ATOM 3468 C C . GLN A 1 424 ? -13.305 -13.670 18.267 1.00 92.19 424 GLN A C 1
ATOM 3470 O O . GLN A 1 424 ? -13.301 -14.868 18.560 1.00 92.19 424 GLN A O 1
ATOM 3475 N N . PRO A 1 425 ? -12.182 -12.929 18.279 1.00 95.75 425 PRO A N 1
ATOM 3476 C CA . PRO A 1 425 ? -10.947 -13.403 18.887 1.00 95.75 425 PRO A CA 1
ATOM 3477 C C . PRO A 1 425 ? -11.103 -13.650 20.388 1.00 95.75 425 PRO A C 1
ATOM 3479 O O . PRO A 1 425 ? -11.759 -12.889 21.096 1.00 95.75 425 PRO A O 1
ATOM 3482 N N . ASN A 1 426 ? -10.456 -14.707 20.870 1.00 95.31 426 ASN A N 1
ATOM 3483 C CA . ASN A 1 426 ? -10.424 -15.087 22.276 1.00 95.31 426 ASN A CA 1
ATOM 3484 C C . ASN A 1 426 ? -9.064 -14.728 22.886 1.00 95.31 426 ASN A C 1
ATOM 3486 O O . ASN A 1 426 ? -8.020 -15.013 22.293 1.00 95.31 426 ASN A O 1
ATOM 3490 N N . LEU A 1 427 ? -9.068 -14.139 24.081 1.00 96.12 427 LEU A N 1
ATOM 3491 C CA . LEU A 1 427 ? -7.853 -13.818 24.828 1.00 96.12 427 LEU A CA 1
ATOM 3492 C C . LEU A 1 427 ? -7.274 -15.098 25.455 1.00 96.12 427 LEU A C 1
ATOM 3494 O O . LEU A 1 427 ? -7.823 -15.632 26.416 1.00 96.12 427 LEU A O 1
ATOM 3498 N N . LEU A 1 428 ? -6.165 -15.602 24.909 1.00 95.25 428 LEU A N 1
ATOM 3499 C CA . LEU A 1 428 ? -5.504 -16.828 25.378 1.00 95.25 428 LEU A CA 1
ATOM 3500 C C . LEU A 1 428 ? -4.485 -16.580 26.490 1.00 95.25 428 LEU A C 1
ATOM 3502 O O . LEU A 1 428 ? -4.198 -17.479 27.284 1.00 95.25 428 LEU A O 1
ATOM 3506 N N . ARG A 1 429 ? -3.868 -15.394 26.506 1.00 92.75 429 ARG A N 1
ATOM 3507 C CA . ARG A 1 429 ? -2.820 -15.033 27.465 1.00 92.75 429 ARG A CA 1
ATOM 3508 C C . ARG A 1 429 ? -2.912 -13.570 27.827 1.00 92.75 429 ARG A C 1
ATOM 3510 O O . ARG A 1 429 ? -3.077 -12.733 26.948 1.00 92.75 429 ARG A O 1
ATOM 3517 N N . LYS A 1 430 ? -2.721 -13.270 29.107 1.00 92.81 430 LYS A N 1
ATOM 3518 C CA . LYS A 1 430 ? -2.530 -11.912 29.604 1.00 92.81 430 LYS A CA 1
ATOM 3519 C C . LYS A 1 430 ? -1.563 -11.926 30.778 1.00 92.81 430 LYS A C 1
ATOM 3521 O O . LYS A 1 430 ? -1.794 -12.628 31.759 1.00 92.81 430 LYS A O 1
ATOM 3526 N N . ASN A 1 431 ? -0.485 -11.161 30.670 1.00 91.81 431 ASN A N 1
ATOM 3527 C CA . ASN A 1 431 ? 0.501 -10.952 31.728 1.00 91.81 431 ASN A CA 1
ATOM 3528 C C . ASN A 1 431 ? 1.117 -9.542 31.602 1.00 91.81 431 ASN A C 1
ATOM 3530 O O . ASN A 1 431 ? 0.618 -8.716 30.840 1.00 91.81 431 ASN A O 1
ATOM 3534 N N . ASN A 1 432 ? 2.186 -9.259 32.350 1.00 92.06 432 ASN A N 1
ATOM 3535 C CA . ASN A 1 432 ? 2.848 -7.946 32.329 1.00 92.06 432 ASN A CA 1
ATOM 3536 C C . ASN A 1 432 ? 3.621 -7.657 31.028 1.00 92.06 432 ASN A C 1
ATOM 3538 O O . ASN A 1 432 ? 3.972 -6.509 30.785 1.00 92.06 432 ASN A O 1
ATOM 3542 N N . HIS A 1 433 ? 3.889 -8.670 30.201 1.00 95.38 433 HIS A N 1
ATOM 3543 C CA . HIS A 1 433 ? 4.641 -8.526 28.952 1.00 95.38 433 HIS A CA 1
ATOM 3544 C C . HIS A 1 433 ? 3.733 -8.460 27.729 1.00 95.38 433 HIS A C 1
ATOM 3546 O O . HIS A 1 433 ? 4.092 -7.809 26.750 1.00 95.38 433 HIS A O 1
ATOM 3552 N N . MET A 1 434 ? 2.593 -9.156 27.750 1.00 95.75 434 MET A N 1
ATOM 3553 C CA . MET A 1 434 ? 1.744 -9.282 26.574 1.00 95.75 434 MET A CA 1
ATOM 3554 C C . MET A 1 434 ? 0.272 -9.575 26.870 1.00 95.75 434 MET A C 1
ATOM 3556 O O . MET A 1 434 ? -0.097 -10.096 27.928 1.00 95.75 434 MET A O 1
ATOM 3560 N N . GLU A 1 435 ? -0.545 -9.333 25.853 1.00 95.94 435 GLU A N 1
ATOM 3561 C CA . GLU A 1 435 ? -1.848 -9.959 25.655 1.00 95.94 435 GLU A CA 1
ATOM 3562 C C . GLU A 1 435 ? -1.892 -10.668 24.294 1.00 95.94 435 GLU A C 1
ATOM 3564 O O . GLU A 1 435 ? -1.476 -10.108 23.280 1.00 95.94 435 GLU A O 1
ATOM 3569 N N . LEU A 1 436 ? -2.373 -11.913 24.279 1.00 97.62 436 LEU A N 1
ATOM 3570 C CA . LEU A 1 436 ? -2.455 -12.751 23.082 1.00 97.62 436 LEU A CA 1
ATOM 3571 C C . LEU A 1 436 ? -3.907 -13.070 22.752 1.00 97.62 436 LEU A C 1
ATOM 3573 O O . LEU A 1 436 ? -4.553 -13.847 23.458 1.00 97.62 436 LEU A O 1
ATOM 3577 N N . TRP A 1 437 ? -4.373 -12.523 21.638 1.00 98.31 437 TRP A N 1
ATOM 3578 C CA . TRP A 1 437 ? -5.664 -12.811 21.036 1.00 98.31 437 TRP A CA 1
ATOM 3579 C C . TRP A 1 437 ? -5.514 -13.839 19.922 1.00 98.31 437 TRP A C 1
ATOM 3581 O O . TRP A 1 437 ? -4.601 -13.754 19.098 1.00 98.31 437 TRP A O 1
ATOM 3591 N N . TYR A 1 438 ? -6.431 -14.800 19.881 1.00 98.00 438 TYR A N 1
ATOM 3592 C CA . TYR A 1 438 ? -6.426 -15.860 18.883 1.00 98.00 438 TYR A CA 1
ATOM 3593 C C . TYR A 1 438 ? -7.816 -16.109 18.312 1.00 98.00 438 TYR A C 1
ATOM 3595 O O . TYR A 1 438 ? -8.802 -16.174 19.055 1.00 98.00 438 TYR A O 1
ATOM 3603 N N . LYS A 1 439 ? -7.882 -16.314 16.996 1.00 96.25 439 LYS A N 1
ATOM 3604 C CA . LYS A 1 439 ? -9.095 -16.765 16.315 1.00 96.25 439 LYS A CA 1
ATOM 3605 C C . LYS A 1 439 ? -8.755 -17.740 15.177 1.00 96.25 439 LYS A C 1
ATOM 3607 O O . LYS A 1 439 ? -8.064 -17.344 14.245 1.00 96.25 439 LYS A O 1
ATOM 3612 N N . PRO A 1 440 ? -9.245 -18.985 15.188 1.00 95.25 440 PRO A N 1
ATOM 3613 C CA . PRO A 1 440 ? -9.119 -19.860 14.021 1.00 95.25 440 PRO A CA 1
ATOM 3614 C C . PRO A 1 440 ? -9.997 -19.360 12.861 1.00 95.25 440 PRO A C 1
ATOM 3616 O O . PRO A 1 440 ? -11.047 -18.751 13.089 1.00 95.25 440 PRO A O 1
ATOM 3619 N N . ASP A 1 441 ? -9.602 -19.653 11.623 1.00 92.25 441 ASP A N 1
ATOM 3620 C CA . ASP A 1 441 ? -10.446 -19.397 10.452 1.00 92.25 441 ASP A CA 1
ATOM 3621 C C . ASP A 1 441 ? -11.417 -20.559 10.186 1.00 92.25 441 ASP A C 1
ATOM 3623 O O . ASP A 1 441 ? -11.023 -21.701 9.950 1.00 92.25 441 ASP A O 1
ATOM 3627 N N . PHE A 1 442 ? -12.714 -20.252 10.212 1.00 87.38 442 PHE A N 1
ATOM 3628 C CA . PHE A 1 442 ? -13.786 -21.185 9.854 1.00 87.38 442 PHE A CA 1
ATOM 3629 C C . PHE A 1 442 ? -14.422 -20.876 8.498 1.00 87.38 442 PHE A C 1
ATOM 3631 O O . PHE A 1 442 ? -15.099 -21.731 7.924 1.00 87.38 442 PHE A O 1
ATOM 3638 N N . LYS A 1 443 ? -14.246 -19.643 8.014 1.00 86.06 443 LYS A N 1
ATOM 3639 C CA . LYS A 1 443 ? -15.030 -19.053 6.933 1.00 86.06 443 LYS A CA 1
ATOM 3640 C C . LYS A 1 443 ? -14.310 -19.198 5.599 1.00 86.06 443 LYS A C 1
ATOM 3642 O O . LYS A 1 443 ? -14.898 -19.737 4.662 1.00 86.06 443 LYS A O 1
ATOM 3647 N N . PHE A 1 444 ? -13.070 -18.722 5.519 1.00 88.81 444 PHE A N 1
ATOM 3648 C CA . PHE A 1 444 ? -12.349 -18.592 4.252 1.00 88.81 444 PHE A CA 1
ATOM 3649 C C . PHE A 1 444 ? -11.666 -19.906 3.876 1.00 88.81 444 PHE A C 1
ATOM 3651 O O . PHE A 1 444 ? -11.794 -20.354 2.741 1.00 88.81 444 PHE A O 1
ATOM 3658 N N . ARG A 1 445 ? -11.082 -20.595 4.862 1.00 88.75 445 ARG A N 1
ATOM 3659 C CA . ARG A 1 445 ? -10.490 -21.936 4.749 1.00 88.75 445 ARG A CA 1
ATOM 3660 C C . ARG A 1 445 ? -9.347 -21.984 3.733 1.00 88.75 445 ARG A C 1
ATOM 3662 O O . ARG A 1 445 ? -9.236 -22.936 2.964 1.00 88.75 445 ARG A O 1
ATOM 3669 N N . PHE A 1 446 ? -8.505 -20.956 3.768 1.00 91.94 446 PHE A N 1
ATOM 3670 C CA . PHE A 1 446 ? -7.230 -20.912 3.057 1.00 91.94 446 PHE A CA 1
ATOM 3671 C C . PHE A 1 446 ? -6.100 -21.399 3.972 1.00 91.94 446 PHE A C 1
ATOM 3673 O O . PHE A 1 446 ? -6.213 -21.271 5.191 1.00 91.94 446 PHE A O 1
ATOM 3680 N N . PRO A 1 447 ? -4.989 -21.924 3.426 1.00 95.31 447 PRO A N 1
ATOM 3681 C CA . PRO A 1 447 ? -3.834 -22.364 4.209 1.00 95.31 447 PRO A CA 1
ATOM 3682 C C . PRO A 1 447 ? -2.986 -21.189 4.729 1.00 95.31 447 PRO A C 1
ATOM 3684 O O . PRO A 1 447 ? -1.766 -21.288 4.835 1.00 95.31 447 PRO A O 1
ATOM 3687 N N . THR A 1 448 ? -3.615 -20.054 5.025 1.00 95.69 448 THR A N 1
ATOM 3688 C CA . THR A 1 448 ? -2.954 -18.798 5.369 1.00 95.69 448 THR A CA 1
ATOM 3689 C C . THR A 1 448 ? -3.283 -18.367 6.791 1.00 95.69 448 THR A C 1
ATOM 3691 O O . THR A 1 448 ? -4.329 -18.699 7.354 1.00 95.69 448 THR A O 1
ATOM 3694 N N . ALA A 1 449 ? -2.367 -17.626 7.404 1.00 97.50 449 ALA A N 1
ATOM 3695 C CA . ALA A 1 449 ? -2.589 -16.998 8.698 1.00 97.50 449 ALA A CA 1
ATOM 3696 C C . ALA A 1 449 ? -1.969 -15.602 8.741 1.00 97.50 449 ALA A C 1
ATOM 3698 O O . ALA A 1 449 ? -1.040 -15.286 7.998 1.00 97.50 449 ALA A O 1
ATOM 3699 N N . LEU A 1 450 ? -2.508 -14.761 9.621 1.00 98.50 450 LEU A N 1
ATOM 3700 C CA . LEU A 1 450 ? -2.043 -13.404 9.863 1.00 98.50 450 LEU A CA 1
ATOM 3701 C C . LEU A 1 450 ? -1.671 -13.260 11.342 1.00 98.50 450 LEU A C 1
ATOM 3703 O O . LEU A 1 450 ? -2.471 -13.544 12.237 1.00 98.50 450 LEU A O 1
ATOM 3707 N N . LEU A 1 451 ? -0.429 -12.850 11.583 1.00 98.62 451 LEU A N 1
ATOM 3708 C CA . LEU A 1 451 ? 0.201 -12.741 12.891 1.00 98.62 451 LEU A CA 1
ATOM 3709 C C . LEU A 1 451 ? 0.621 -11.288 13.098 1.00 98.62 451 LEU A C 1
ATOM 3711 O O . LEU A 1 451 ? 1.597 -10.814 12.511 1.00 98.62 451 LEU A O 1
ATOM 3715 N N . TYR A 1 452 ? -0.153 -10.553 13.886 1.00 98.62 452 TYR A N 1
ATOM 3716 C CA . TYR A 1 452 ? 0.044 -9.129 14.128 1.00 98.62 452 TYR A CA 1
ATOM 3717 C C . TYR A 1 452 ? 0.525 -8.901 15.556 1.00 98.62 452 TYR A C 1
ATOM 3719 O O . TYR A 1 452 ? -0.052 -9.417 16.510 1.00 98.62 452 TYR A O 1
ATOM 3727 N N . PHE A 1 453 ? 1.569 -8.093 15.694 1.00 98.56 453 PHE A N 1
ATOM 3728 C CA . PHE A 1 453 ? 2.243 -7.781 16.946 1.00 98.56 453 PHE A CA 1
ATOM 3729 C C . PHE A 1 453 ? 2.363 -6.265 17.077 1.00 98.56 453 PHE A C 1
ATOM 3731 O O . PHE A 1 453 ? 2.802 -5.581 16.151 1.00 98.56 453 PHE A O 1
ATOM 3738 N N . TYR A 1 454 ? 1.993 -5.729 18.235 1.00 98.12 454 TYR A N 1
ATOM 3739 C CA . TYR A 1 454 ? 2.141 -4.317 18.549 1.00 98.12 454 TYR A CA 1
ATOM 3740 C C . TYR A 1 454 ? 2.986 -4.135 19.801 1.00 98.12 454 TYR A C 1
ATOM 3742 O O . TYR A 1 454 ? 2.516 -4.370 20.912 1.00 98.12 454 TYR A O 1
ATOM 3750 N N . PHE A 1 455 ? 4.232 -3.713 19.603 1.00 97.88 455 PHE A N 1
ATOM 3751 C CA . PHE A 1 455 ? 5.212 -3.444 20.646 1.00 97.88 455 PHE A CA 1
ATOM 3752 C C . PHE A 1 455 ? 5.044 -2.010 21.150 1.00 97.88 455 PHE A C 1
ATOM 3754 O O . PHE A 1 455 ? 5.504 -1.046 20.535 1.00 97.88 455 PHE A O 1
ATOM 3761 N N . ILE A 1 456 ? 4.353 -1.866 22.273 1.00 97.19 456 ILE A N 1
ATOM 3762 C CA . ILE A 1 456 ? 4.061 -0.589 22.916 1.00 97.19 456 ILE A CA 1
ATOM 3763 C C . ILE A 1 456 ? 5.220 -0.199 23.827 1.00 97.19 456 ILE A C 1
ATOM 3765 O O . ILE A 1 456 ? 5.674 -0.996 24.648 1.00 97.19 456 ILE A O 1
ATOM 3769 N N . THR A 1 457 ? 5.648 1.059 23.721 1.00 95.81 457 THR A N 1
ATOM 3770 C CA . THR A 1 457 ? 6.739 1.628 24.520 1.00 95.81 457 THR A CA 1
ATOM 3771 C C . THR A 1 457 ? 6.369 3.020 25.045 1.00 95.81 457 THR A C 1
ATOM 3773 O O . THR A 1 457 ? 5.768 3.812 24.305 1.00 95.81 457 THR A O 1
ATOM 3776 N N . PRO A 1 458 ? 6.748 3.379 26.289 1.00 92.44 458 PRO A N 1
ATOM 3777 C CA . PRO A 1 458 ? 6.596 4.745 26.799 1.00 92.44 458 PRO A CA 1
ATOM 3778 C C . PRO A 1 458 ? 7.398 5.779 25.993 1.00 92.44 458 PRO A C 1
ATOM 3780 O O . PRO A 1 458 ? 7.035 6.954 25.966 1.00 92.44 458 PRO A O 1
ATOM 3783 N N . LEU A 1 459 ? 8.477 5.361 25.318 1.00 93.69 459 LEU A N 1
ATOM 3784 C CA . LEU A 1 459 ? 9.382 6.264 24.601 1.00 93.69 459 LEU A CA 1
ATOM 3785 C C . LEU A 1 459 ? 8.730 6.916 23.373 1.00 93.69 459 LEU A C 1
ATOM 3787 O O . LEU A 1 459 ? 9.091 8.032 23.012 1.00 93.69 459 LEU A O 1
ATOM 3791 N N . SER A 1 460 ? 7.722 6.268 22.781 1.00 92.38 460 SER A N 1
ATOM 3792 C CA . SER A 1 460 ? 7.039 6.720 21.557 1.00 92.38 460 SER A CA 1
ATOM 3793 C C . SER A 1 460 ? 6.438 8.128 21.662 1.00 92.38 460 SER A C 1
ATOM 3795 O O . SER A 1 460 ? 6.431 8.871 20.683 1.00 92.38 460 SER A O 1
ATOM 3797 N N . LEU A 1 461 ? 5.964 8.511 22.852 1.00 91.38 461 LEU A N 1
ATOM 3798 C CA . LEU A 1 461 ? 5.331 9.807 23.125 1.00 91.38 461 LEU A CA 1
ATOM 3799 C C . LEU A 1 461 ? 6.075 10.625 24.193 1.00 91.38 461 LEU A C 1
ATOM 3801 O O . LEU A 1 461 ? 5.570 11.661 24.626 1.00 91.38 461 LEU A O 1
ATOM 3805 N N . LYS A 1 462 ? 7.262 10.178 24.628 1.00 92.00 462 LYS A N 1
ATOM 3806 C CA . LYS A 1 462 ? 8.055 10.840 25.677 1.00 92.00 462 LYS A CA 1
ATOM 3807 C C . LYS A 1 462 ? 8.620 12.178 25.207 1.00 92.00 462 LYS A C 1
ATOM 3809 O O . LYS A 1 462 ? 8.538 13.170 25.929 1.00 92.00 462 LYS A O 1
ATOM 3814 N N . SER A 1 463 ? 9.195 12.210 24.007 1.00 94.19 463 SER A N 1
ATOM 3815 C CA . SER A 1 463 ? 9.701 13.432 23.387 1.00 94.19 463 SER A CA 1
ATOM 3816 C C . SER A 1 463 ? 9.709 13.323 21.857 1.00 94.19 463 SER A C 1
ATOM 3818 O O . SER A 1 463 ? 9.779 12.216 21.317 1.00 94.19 463 SER A O 1
ATOM 3820 N N . PRO A 1 464 ? 9.709 14.453 21.122 1.00 94.75 464 PRO A N 1
ATOM 3821 C CA . PRO A 1 464 ? 9.893 14.428 19.673 1.00 94.75 464 PRO A CA 1
ATOM 3822 C C . PRO A 1 464 ? 11.218 13.795 19.226 1.00 94.75 464 PRO A C 1
ATOM 3824 O O . PRO A 1 464 ? 11.291 13.242 18.130 1.00 94.75 464 PRO A O 1
ATOM 3827 N N . ARG A 1 465 ? 12.258 13.854 20.073 1.00 96.06 465 ARG A N 1
ATOM 3828 C CA . ARG A 1 465 ? 13.566 13.246 19.793 1.00 96.06 465 ARG A CA 1
ATOM 3829 C C . ARG A 1 465 ? 13.484 11.719 19.855 1.00 96.06 465 ARG A C 1
ATOM 3831 O O . ARG A 1 465 ? 13.923 11.075 18.911 1.00 96.06 465 ARG A O 1
ATOM 3838 N N . ASP A 1 466 ? 12.851 11.165 20.890 1.00 95.75 466 ASP A N 1
ATOM 3839 C CA . ASP A 1 466 ? 12.642 9.714 21.044 1.00 95.75 466 ASP A CA 1
ATOM 3840 C C . ASP A 1 466 ? 11.764 9.143 19.921 1.00 95.75 466 ASP A C 1
ATOM 3842 O O . ASP A 1 466 ? 12.077 8.111 19.335 1.00 95.75 466 ASP A O 1
ATOM 3846 N N . ALA A 1 467 ? 10.698 9.852 19.544 1.00 95.88 467 ALA A N 1
ATOM 3847 C CA . ALA A 1 467 ? 9.852 9.452 18.420 1.00 95.88 467 ALA A CA 1
ATOM 3848 C C . ALA A 1 467 ? 10.606 9.472 17.076 1.00 95.88 467 ALA A C 1
ATOM 3850 O O . ALA A 1 467 ? 10.386 8.612 16.227 1.00 95.88 467 ALA A O 1
ATOM 3851 N N . CYS A 1 468 ? 11.508 10.440 16.875 1.00 96.94 468 CYS A N 1
ATOM 3852 C CA . CYS A 1 468 ? 12.376 10.484 15.697 1.00 96.94 468 CYS A CA 1
ATOM 3853 C C . CYS A 1 468 ? 13.378 9.316 15.687 1.00 96.94 468 CYS A C 1
ATOM 3855 O O . CYS A 1 468 ? 13.621 8.727 14.636 1.00 96.94 468 CYS A O 1
ATOM 3857 N N . LEU A 1 469 ? 13.920 8.952 16.854 1.00 96.88 469 LEU A N 1
ATOM 3858 C CA . LEU A 1 469 ? 14.801 7.794 17.019 1.00 96.88 469 LEU A CA 1
ATOM 3859 C C . LEU A 1 469 ? 14.068 6.474 16.748 1.00 96.88 469 LEU A C 1
ATOM 3861 O O . LEU A 1 469 ? 14.641 5.608 16.096 1.00 96.88 469 LEU A O 1
ATOM 3865 N N . LEU A 1 470 ? 12.799 6.341 17.149 1.00 96.88 470 LEU A N 1
ATOM 3866 C CA . LEU A 1 470 ? 11.969 5.173 16.828 1.00 96.88 470 LEU A CA 1
ATOM 3867 C C . LEU A 1 470 ? 11.750 5.020 15.317 1.00 96.88 470 LEU A C 1
ATOM 3869 O O . LEU A 1 470 ? 11.899 3.922 14.777 1.00 96.88 470 LEU A O 1
ATOM 3873 N N . ASP A 1 471 ? 11.439 6.122 14.629 1.00 96.50 471 ASP A N 1
ATOM 3874 C CA . ASP A 1 471 ? 11.284 6.145 13.172 1.00 96.50 471 ASP A CA 1
ATOM 3875 C C . ASP A 1 471 ? 12.594 5.758 12.459 1.00 96.50 471 ASP A C 1
ATOM 3877 O O . ASP A 1 471 ? 12.561 4.996 11.492 1.00 96.50 471 ASP A O 1
ATOM 3881 N N . LEU A 1 472 ? 13.742 6.257 12.936 1.00 95.75 472 LEU A N 1
ATOM 3882 C CA . LEU A 1 472 ? 15.064 5.934 12.385 1.00 95.75 472 LEU A CA 1
ATOM 3883 C C . LEU A 1 472 ? 15.473 4.486 12.664 1.00 95.75 472 LEU A C 1
ATOM 3885 O O . LEU A 1 472 ? 15.947 3.806 11.762 1.00 95.75 472 LEU A O 1
ATOM 3889 N N . TRP A 1 473 ? 15.281 4.003 13.892 1.00 95.75 473 TRP A N 1
ATOM 3890 C CA . TRP A 1 473 ? 15.603 2.626 14.266 1.00 95.75 473 TRP A CA 1
ATOM 3891 C C . TRP A 1 473 ? 14.788 1.632 13.435 1.00 95.75 473 TRP A C 1
ATOM 3893 O O . TRP A 1 473 ? 15.331 0.643 12.950 1.00 95.75 473 TRP A O 1
ATOM 3903 N N . THR A 1 474 ? 13.509 1.942 13.197 1.00 95.62 474 THR A N 1
ATOM 3904 C CA . THR A 1 474 ? 12.632 1.120 12.353 1.00 95.62 474 THR A CA 1
ATOM 3905 C C . THR A 1 474 ? 13.122 1.076 10.904 1.00 95.62 474 THR A C 1
ATOM 3907 O O . THR A 1 474 ? 13.158 -0.006 10.326 1.00 95.62 474 THR A O 1
ATOM 3910 N N . ASP A 1 475 ? 13.550 2.206 10.325 1.00 93.31 475 ASP A N 1
ATOM 3911 C CA . ASP A 1 475 ? 14.115 2.214 8.964 1.00 93.31 475 ASP A CA 1
ATOM 3912 C C . ASP A 1 475 ? 15.414 1.421 8.870 1.00 93.31 475 ASP A C 1
ATOM 3914 O O . ASP A 1 475 ? 15.637 0.723 7.884 1.00 93.31 475 ASP A O 1
ATOM 3918 N N . VAL A 1 476 ? 16.280 1.536 9.883 1.00 92.38 476 VAL A N 1
ATOM 3919 C CA . VAL A 1 476 ? 17.524 0.766 9.938 1.00 92.38 476 VAL A CA 1
ATOM 3920 C C . VAL A 1 476 ? 17.201 -0.726 9.976 1.00 92.38 476 VAL A C 1
ATOM 3922 O O . VAL A 1 476 ? 17.738 -1.477 9.169 1.00 92.38 476 VAL A O 1
ATOM 3925 N N . LEU A 1 477 ? 16.281 -1.152 10.847 1.00 93.31 477 LEU A N 1
ATOM 3926 C CA . LEU A 1 477 ? 15.847 -2.546 10.923 1.00 93.31 477 LEU A CA 1
ATOM 3927 C C . LEU A 1 477 ? 15.280 -3.038 9.589 1.00 93.31 477 LEU A C 1
ATOM 3929 O O . LEU A 1 477 ? 15.673 -4.099 9.116 1.00 93.31 477 LEU A O 1
ATOM 3933 N N . GLN A 1 478 ? 14.408 -2.260 8.947 1.00 91.69 478 GLN A N 1
ATOM 3934 C CA . GLN A 1 478 ? 13.882 -2.608 7.626 1.00 91.69 478 GLN A CA 1
ATOM 3935 C C . GLN A 1 478 ? 14.986 -2.732 6.581 1.00 91.69 478 GLN A C 1
ATOM 3937 O O . GLN A 1 478 ? 14.952 -3.652 5.769 1.00 91.69 478 GLN A O 1
ATOM 3942 N N . GLN A 1 479 ? 15.959 -1.821 6.594 1.00 86.50 479 GLN A N 1
ATOM 3943 C CA . GLN A 1 479 ? 17.055 -1.849 5.644 1.00 86.50 479 GLN A CA 1
ATOM 3944 C C . GLN A 1 479 ? 17.922 -3.092 5.844 1.00 86.50 479 GLN A C 1
ATOM 3946 O O . GLN A 1 479 ? 18.190 -3.767 4.858 1.00 86.50 479 GLN A O 1
ATOM 3951 N N . GLU A 1 480 ? 18.312 -3.438 7.072 1.00 86.25 480 GLU A N 1
ATOM 3952 C CA . GLU A 1 480 ? 19.118 -4.639 7.338 1.00 86.25 480 GLU A CA 1
ATOM 3953 C C . GLU A 1 480 ? 18.367 -5.931 6.982 1.00 86.25 480 GLU A C 1
ATOM 3955 O O . GLU A 1 480 ? 18.921 -6.806 6.316 1.00 86.25 480 GLU A O 1
ATOM 3960 N N . LEU A 1 481 ? 17.072 -6.007 7.303 1.00 91.19 481 LEU A N 1
ATOM 3961 C CA . LEU A 1 481 ? 16.247 -7.189 7.048 1.00 91.19 481 LEU A CA 1
ATOM 3962 C C . LEU A 1 481 ? 16.045 -7.514 5.566 1.00 91.19 481 LEU A C 1
ATOM 3964 O O . LEU A 1 481 ? 15.831 -8.679 5.246 1.00 91.19 481 LEU A O 1
ATOM 3968 N N . LYS A 1 482 ? 16.123 -6.534 4.652 1.00 88.44 482 LYS A N 1
ATOM 3969 C CA . LYS A 1 482 ? 15.827 -6.730 3.217 1.00 88.44 482 LYS A CA 1
ATOM 3970 C C . LYS A 1 482 ? 16.499 -7.962 2.604 1.00 88.44 482 LYS A C 1
ATOM 3972 O O . LYS A 1 482 ? 15.854 -8.679 1.852 1.00 88.44 482 LYS A O 1
ATOM 3977 N N . GLU A 1 483 ? 17.773 -8.214 2.927 1.00 89.75 483 GLU A N 1
ATOM 3978 C CA . GLU A 1 483 ? 18.517 -9.348 2.347 1.00 89.75 483 GLU A CA 1
ATOM 3979 C C . GLU A 1 483 ? 18.037 -10.694 2.911 1.00 89.75 483 GLU A C 1
ATOM 3981 O O . GLU A 1 483 ? 17.890 -11.659 2.162 1.00 89.75 483 GLU A O 1
ATOM 3986 N N . SER A 1 484 ? 17.778 -10.771 4.220 1.00 91.44 484 SER A N 1
ATOM 3987 C CA . SER A 1 484 ? 17.445 -12.024 4.907 1.00 91.44 484 SER A CA 1
ATOM 3988 C C . SER A 1 484 ? 15.982 -12.433 4.741 1.00 91.44 484 SER A C 1
ATOM 3990 O O . SER A 1 484 ? 15.687 -13.623 4.667 1.00 91.44 484 SER A O 1
ATOM 3992 N N . VAL A 1 485 ? 15.065 -11.467 4.634 1.00 94.69 485 VAL A N 1
ATOM 3993 C CA . VAL A 1 485 ? 13.625 -11.724 4.453 1.00 94.69 485 VAL A CA 1
ATOM 3994 C C . VAL A 1 485 ? 13.233 -11.950 2.992 1.00 94.69 485 VAL A C 1
ATOM 3996 O O . VAL A 1 485 ? 12.123 -12.408 2.731 1.00 94.69 485 VAL A O 1
ATOM 3999 N N . TYR A 1 486 ? 14.111 -11.645 2.028 1.00 93.75 486 TYR A N 1
ATOM 4000 C CA . TYR A 1 486 ? 13.787 -11.755 0.603 1.00 93.75 486 TYR A CA 1
ATOM 4001 C C . TYR A 1 486 ? 13.332 -13.164 0.179 1.00 93.75 486 TYR A C 1
ATOM 4003 O O . TYR A 1 486 ? 12.296 -13.259 -0.481 1.00 93.75 486 TYR A O 1
ATOM 4011 N N . PRO A 1 487 ? 13.995 -14.267 0.594 1.00 94.50 487 PRO A N 1
ATOM 4012 C CA . PRO A 1 487 ? 13.507 -15.612 0.285 1.00 94.50 487 PRO A CA 1
ATOM 4013 C C . PRO A 1 487 ? 12.090 -15.871 0.823 1.00 94.50 487 PRO A C 1
ATOM 4015 O O . PRO A 1 487 ? 11.271 -16.476 0.136 1.00 94.50 487 PRO A O 1
ATOM 4018 N N . ALA A 1 488 ? 11.758 -15.348 2.008 1.00 95.56 488 ALA A N 1
ATOM 4019 C CA . ALA A 1 488 ? 10.412 -15.457 2.567 1.00 95.56 488 ALA A CA 1
ATOM 4020 C C . ALA A 1 488 ? 9.382 -14.696 1.717 1.00 95.56 488 ALA A C 1
ATOM 4022 O O . ALA A 1 488 ? 8.338 -15.254 1.386 1.00 95.56 488 ALA A O 1
ATOM 4023 N N . ASN A 1 489 ? 9.709 -13.472 1.287 1.00 93.69 489 ASN A N 1
ATOM 4024 C CA . ASN A 1 489 ? 8.849 -12.678 0.405 1.00 93.69 489 ASN A CA 1
ATOM 4025 C C . ASN A 1 489 ? 8.585 -13.387 -0.936 1.00 93.69 489 ASN A C 1
ATOM 4027 O O . ASN A 1 489 ? 7.462 -13.349 -1.424 1.00 93.69 489 ASN A O 1
ATOM 4031 N N . MET A 1 490 ? 9.593 -14.058 -1.508 1.00 92.06 490 MET A N 1
ATOM 4032 C CA . MET A 1 490 ? 9.432 -14.866 -2.728 1.00 92.06 490 MET A CA 1
ATOM 4033 C C . MET A 1 490 ? 8.548 -16.099 -2.518 1.00 92.06 490 MET A C 1
ATOM 4035 O O . MET A 1 490 ? 7.953 -16.586 -3.465 1.00 92.06 490 MET A O 1
ATOM 4039 N N . ALA A 1 491 ? 8.434 -16.601 -1.290 1.00 93.50 491 ALA A N 1
ATOM 4040 C CA . ALA A 1 491 ? 7.557 -17.717 -0.944 1.00 93.50 491 ALA A CA 1
ATOM 4041 C C . ALA A 1 491 ? 6.148 -17.264 -0.497 1.00 93.50 491 ALA A C 1
ATOM 4043 O O . ALA A 1 491 ? 5.491 -17.979 0.263 1.00 93.50 491 ALA A O 1
ATOM 4044 N N . ASP A 1 492 ? 5.702 -16.072 -0.920 1.00 93.19 492 ASP A N 1
ATOM 4045 C CA . ASP A 1 492 ? 4.437 -15.431 -0.519 1.00 93.19 492 ASP A CA 1
ATOM 4046 C C . ASP A 1 492 ? 4.278 -15.241 1.006 1.00 93.19 492 ASP A C 1
ATOM 4048 O O . ASP A 1 492 ? 3.166 -15.166 1.543 1.00 93.19 492 ASP A O 1
ATOM 4052 N N . LEU A 1 493 ? 5.390 -15.129 1.742 1.00 95.69 493 LEU A N 1
ATOM 4053 C CA . LEU A 1 493 ? 5.382 -14.704 3.141 1.00 95.69 493 LEU A CA 1
ATOM 4054 C C . LEU A 1 493 ? 5.703 -13.216 3.214 1.00 95.69 493 LEU A C 1
ATOM 4056 O O . LEU A 1 493 ? 6.827 -12.774 3.007 1.00 95.69 493 LEU A O 1
ATOM 4060 N N . SER A 1 494 ? 4.694 -12.432 3.553 1.00 95.50 494 SER A N 1
ATOM 4061 C CA . SER A 1 494 ? 4.784 -10.982 3.660 1.00 95.50 494 SER A CA 1
ATOM 4062 C C . SER A 1 494 ? 5.028 -10.543 5.098 1.00 95.50 494 SER A C 1
ATOM 4064 O O . SER A 1 494 ? 4.517 -11.130 6.057 1.00 95.50 494 SER A O 1
ATOM 4066 N N . HIS A 1 495 ? 5.771 -9.450 5.250 1.00 96.81 495 HIS A N 1
ATOM 4067 C CA . HIS A 1 495 ? 5.905 -8.754 6.519 1.00 96.81 495 HIS A CA 1
ATOM 4068 C C . HIS A 1 495 ? 5.756 -7.243 6.331 1.00 96.81 495 HIS A C 1
ATOM 4070 O O . HIS A 1 495 ? 6.028 -6.690 5.267 1.00 96.81 495 HIS A O 1
ATOM 4076 N N . SER A 1 496 ? 5.328 -6.552 7.384 1.00 96.81 496 SER A N 1
ATOM 4077 C CA . SER A 1 496 ? 5.329 -5.093 7.433 1.00 96.81 496 SER A CA 1
ATOM 4078 C C . SER A 1 496 ? 5.751 -4.621 8.815 1.00 96.81 496 SER A C 1
ATOM 4080 O O . SER A 1 496 ? 5.238 -5.116 9.821 1.00 96.81 496 SER A O 1
ATOM 4082 N N . LEU A 1 497 ? 6.654 -3.646 8.849 1.00 96.50 497 LEU A N 1
ATOM 4083 C CA . LEU A 1 497 ? 7.103 -2.965 10.058 1.00 96.50 497 LEU A CA 1
ATOM 4084 C C . LEU A 1 497 ? 6.770 -1.484 9.917 1.00 96.50 497 LEU A C 1
ATOM 4086 O O . LEU A 1 497 ? 7.102 -0.867 8.908 1.00 96.50 497 LEU A O 1
ATOM 4090 N N . TYR A 1 498 ? 6.087 -0.904 10.896 1.00 96.12 498 TYR A N 1
ATOM 4091 C CA . TYR A 1 498 ? 5.820 0.530 10.894 1.00 96.12 498 TYR A CA 1
ATOM 4092 C C . TYR A 1 498 ? 5.579 1.063 12.299 1.00 96.12 498 TYR A C 1
ATOM 4094 O O . TYR A 1 498 ? 5.067 0.373 13.182 1.00 96.12 498 TYR A O 1
ATOM 4102 N N . VAL A 1 499 ? 5.914 2.333 12.494 1.00 95.88 499 VAL A N 1
ATOM 4103 C CA . VAL A 1 499 ? 5.658 3.037 13.748 1.00 95.88 499 VAL A CA 1
ATOM 4104 C C . VAL A 1 499 ? 4.189 3.463 13.797 1.00 95.88 499 VAL A C 1
ATOM 4106 O O . VAL A 1 499 ? 3.687 4.147 12.904 1.00 95.88 499 VAL A O 1
ATOM 4109 N N . GLY A 1 500 ? 3.486 3.018 14.835 1.00 91.38 500 GLY A N 1
ATOM 4110 C CA . GLY A 1 500 ? 2.152 3.480 15.210 1.00 91.38 500 GLY A CA 1
ATOM 4111 C C . GLY A 1 500 ? 2.208 4.499 16.350 1.00 91.38 500 GLY A C 1
ATOM 4112 O O . GLY A 1 500 ? 3.273 4.825 16.865 1.00 91.38 500 GLY A O 1
ATOM 4113 N N . ASP A 1 501 ? 1.046 4.966 16.808 1.00 88.50 501 ASP A N 1
ATOM 4114 C CA . ASP A 1 501 ? 0.976 6.103 17.742 1.00 88.50 501 ASP A CA 1
ATOM 4115 C C . ASP A 1 501 ? 1.611 5.838 19.127 1.00 88.50 501 ASP A C 1
ATOM 4117 O O . ASP A 1 501 ? 2.041 6.769 19.800 1.00 88.50 501 ASP A O 1
ATOM 4121 N N . ARG A 1 502 ? 1.657 4.574 19.568 1.00 93.06 502 ARG A N 1
ATOM 4122 C CA . ARG A 1 502 ? 2.171 4.122 20.879 1.00 93.06 502 ARG A CA 1
ATOM 4123 C C . ARG A 1 502 ? 3.428 3.237 20.807 1.00 93.06 502 ARG A C 1
ATOM 4125 O O . ARG A 1 502 ? 3.871 2.736 21.842 1.00 93.06 502 ARG A O 1
ATOM 4132 N N . GLY A 1 503 ? 3.989 2.994 19.620 1.00 95.44 503 GLY A N 1
ATOM 4133 C CA . GLY A 1 503 ? 5.116 2.066 19.459 1.00 95.44 503 GLY A CA 1
ATOM 4134 C C . GLY A 1 503 ? 5.224 1.445 18.066 1.00 95.44 503 GLY A C 1
ATOM 4135 O O . GLY A 1 503 ? 4.737 2.016 17.096 1.00 95.44 503 GLY A O 1
ATOM 4136 N N . LEU A 1 504 ? 5.838 0.268 17.961 1.00 97.38 504 LEU A N 1
ATOM 4137 C CA . LEU A 1 504 ? 6.134 -0.417 16.697 1.00 97.38 504 LEU A CA 1
ATOM 4138 C C . LEU A 1 504 ? 5.103 -1.508 16.395 1.00 97.38 504 LEU A C 1
ATOM 4140 O O . LEU A 1 504 ? 4.856 -2.376 17.227 1.00 97.38 504 LEU A O 1
ATOM 4144 N N . THR A 1 505 ? 4.541 -1.511 15.189 1.00 98.31 505 THR A N 1
ATOM 4145 C CA . THR A 1 505 ? 3.716 -2.616 14.685 1.00 98.31 505 THR A CA 1
ATOM 4146 C C . THR A 1 505 ? 4.532 -3.506 13.756 1.00 98.31 505 THR A C 1
ATOM 4148 O O . THR A 1 505 ? 5.166 -3.011 12.826 1.00 98.31 505 THR A O 1
ATOM 4151 N N . MET A 1 506 ? 4.459 -4.815 13.985 1.00 98.12 506 MET A N 1
ATOM 4152 C CA . MET A 1 506 ? 4.957 -5.864 13.103 1.00 98.12 506 MET A CA 1
ATOM 4153 C C . MET A 1 506 ? 3.783 -6.734 12.666 1.00 98.12 506 MET A C 1
ATOM 4155 O O . MET A 1 506 ? 3.065 -7.277 13.500 1.00 98.12 506 MET A O 1
ATOM 4159 N N . LYS A 1 507 ? 3.582 -6.879 11.361 1.00 98.38 507 LYS A N 1
ATOM 4160 C CA . LYS A 1 507 ? 2.591 -7.797 10.789 1.00 98.38 507 LYS A CA 1
ATOM 4161 C C . LYS A 1 507 ? 3.312 -8.821 9.939 1.00 98.38 507 LYS A C 1
ATOM 4163 O O . LYS A 1 507 ? 4.184 -8.432 9.169 1.00 98.38 507 LYS A O 1
ATOM 4168 N N . VAL A 1 508 ? 2.935 -10.084 10.071 1.00 98.31 508 VAL A N 1
ATOM 4169 C CA . VAL A 1 508 ? 3.448 -11.194 9.266 1.00 98.31 508 VAL A CA 1
ATOM 4170 C C . VAL A 1 508 ? 2.254 -11.977 8.731 1.00 98.31 508 VAL A C 1
ATOM 4172 O O . VAL A 1 508 ? 1.326 -12.271 9.486 1.00 98.31 508 VAL A O 1
ATOM 4175 N N . SER A 1 509 ? 2.233 -12.278 7.437 1.00 97.31 509 SER A N 1
ATOM 4176 C CA . SER A 1 509 ? 1.105 -12.954 6.788 1.00 97.31 509 SER A CA 1
ATOM 4177 C C . SER A 1 509 ? 1.537 -13.780 5.587 1.00 97.31 509 SER A C 1
ATOM 4179 O O . SER A 1 509 ? 2.464 -13.401 4.882 1.00 97.31 509 SER A O 1
ATOM 4181 N N . GLY A 1 510 ? 0.850 -14.890 5.337 1.00 95.69 510 GLY A N 1
ATOM 4182 C CA . GLY A 1 510 ? 1.160 -15.801 4.232 1.00 95.69 510 GLY A CA 1
ATOM 4183 C C . GLY A 1 510 ? 0.744 -17.229 4.563 1.00 95.69 510 GLY A C 1
ATOM 4184 O O . GLY A 1 510 ? -0.126 -17.437 5.414 1.00 95.69 510 GLY A O 1
ATOM 4185 N N . TYR A 1 511 ? 1.371 -18.209 3.917 1.00 95.81 511 TYR A N 1
ATOM 4186 C CA . TYR A 1 511 ? 1.116 -19.632 4.151 1.00 95.81 511 TYR A CA 1
ATOM 4187 C C . TYR A 1 511 ? 1.589 -20.101 5.530 1.00 95.81 511 TYR A C 1
ATOM 4189 O O . TYR A 1 511 ? 2.730 -19.868 5.928 1.00 95.81 511 TYR A O 1
ATOM 4197 N N . SER A 1 512 ? 0.717 -20.783 6.274 1.00 94.94 512 SER A N 1
ATOM 4198 C CA . SER A 1 512 ? 0.885 -20.950 7.720 1.00 94.94 512 SER A CA 1
ATOM 4199 C C . SER A 1 512 ? 2.064 -21.822 8.155 1.00 94.94 512 SER A C 1
ATOM 4201 O O . SER A 1 512 ? 2.620 -21.560 9.223 1.00 94.94 512 SER A O 1
ATOM 4203 N N . GLN A 1 513 ? 2.498 -22.785 7.333 1.00 95.06 513 GLN A N 1
ATOM 4204 C CA . GLN A 1 513 ? 3.574 -23.731 7.666 1.00 95.06 513 GLN A CA 1
ATOM 4205 C C . GLN A 1 513 ? 4.854 -23.025 8.143 1.00 95.06 513 GLN A C 1
ATOM 4207 O O . GLN A 1 513 ? 5.418 -23.402 9.168 1.00 95.06 513 GLN A O 1
ATOM 4212 N N . ASN A 1 514 ? 5.288 -21.981 7.430 1.00 94.94 514 ASN A N 1
ATOM 4213 C CA . ASN A 1 514 ? 6.614 -21.379 7.601 1.00 94.94 514 ASN A CA 1
ATOM 4214 C C . ASN A 1 514 ? 6.589 -19.976 8.244 1.00 94.94 514 ASN A C 1
ATOM 4216 O O . ASN A 1 514 ? 7.645 -19.377 8.444 1.00 94.94 514 ASN A O 1
ATOM 4220 N N . LEU A 1 515 ? 5.419 -19.444 8.632 1.00 95.50 515 LEU A N 1
ATOM 4221 C CA . LEU A 1 515 ? 5.308 -18.090 9.214 1.00 95.50 515 LEU A CA 1
ATOM 4222 C C . LEU A 1 515 ? 6.116 -17.912 10.502 1.00 95.50 515 LEU A C 1
ATOM 4224 O O . LEU A 1 515 ? 6.653 -16.833 10.754 1.00 95.50 515 LEU A O 1
ATOM 4228 N N . HIS A 1 516 ? 6.215 -18.964 11.314 1.00 95.94 516 HIS A N 1
ATOM 4229 C CA . HIS A 1 516 ? 6.974 -18.934 12.561 1.00 95.94 516 HIS A CA 1
ATOM 4230 C C . HIS A 1 516 ? 8.470 -18.665 12.325 1.00 95.94 516 HIS A C 1
ATOM 4232 O O . HIS A 1 516 ? 9.064 -17.916 13.097 1.00 95.94 516 HIS A O 1
ATOM 4238 N N . LEU A 1 517 ? 9.047 -19.185 11.233 1.00 96.88 517 LEU A N 1
ATOM 4239 C CA . LEU A 1 517 ? 10.444 -18.949 10.850 1.00 96.88 517 LEU A CA 1
ATOM 4240 C C . LEU A 1 517 ? 10.690 -17.477 10.507 1.00 96.88 517 LEU A C 1
ATOM 4242 O O . LEU A 1 517 ? 11.727 -16.918 10.852 1.00 96.88 517 LEU A O 1
ATOM 4246 N N . LEU A 1 518 ? 9.727 -16.830 9.843 1.00 97.31 518 LEU A N 1
ATOM 4247 C CA . LEU A 1 518 ? 9.831 -15.410 9.515 1.00 97.31 518 LEU A CA 1
ATOM 4248 C C . LEU A 1 518 ? 9.685 -14.536 10.769 1.00 97.31 518 LEU A C 1
ATOM 4250 O O . LEU A 1 518 ? 10.445 -13.588 10.936 1.00 97.31 518 LEU A O 1
ATOM 4254 N N . VAL A 1 519 ? 8.777 -14.872 11.694 1.00 97.88 519 VAL A N 1
ATOM 4255 C CA . VAL A 1 519 ? 8.697 -14.188 13.000 1.00 97.88 519 VAL A CA 1
ATOM 4256 C C . VAL A 1 519 ? 10.001 -14.354 13.789 1.00 97.88 519 VAL A C 1
ATOM 4258 O O . VAL A 1 519 ? 10.485 -13.392 14.388 1.00 97.88 519 VAL A O 1
ATOM 4261 N N . GLU A 1 520 ? 10.590 -15.549 13.785 1.00 96.19 520 GLU A N 1
ATOM 4262 C CA . GLU A 1 520 ? 11.865 -15.818 14.450 1.00 96.19 520 GLU A CA 1
ATOM 4263 C C . GLU A 1 520 ? 12.996 -14.967 13.865 1.00 96.19 520 GLU A C 1
ATOM 4265 O O . GLU A 1 520 ? 13.641 -14.248 14.625 1.00 96.19 520 GLU A O 1
ATOM 4270 N N . LEU A 1 521 ? 13.146 -14.945 12.535 1.00 95.31 521 LEU A N 1
ATOM 4271 C CA . LEU A 1 521 ? 14.121 -14.102 11.835 1.00 95.31 521 LEU A CA 1
ATOM 4272 C C . LEU A 1 521 ? 13.944 -12.613 12.169 1.00 95.31 521 LEU A C 1
ATOM 4274 O O . LEU A 1 521 ? 14.896 -11.932 12.538 1.00 95.31 521 LEU A O 1
ATOM 4278 N N . LEU A 1 522 ? 12.718 -12.089 12.069 1.00 96.38 522 LEU A N 1
ATOM 4279 C CA . LEU A 1 522 ? 12.455 -10.672 12.339 1.00 96.38 522 LEU A CA 1
ATOM 4280 C C . LEU A 1 522 ? 12.822 -10.295 13.778 1.00 96.38 522 LEU A C 1
ATOM 4282 O O . LEU A 1 522 ? 13.361 -9.218 14.019 1.00 96.38 522 LEU A O 1
ATOM 4286 N N . THR A 1 523 ? 12.525 -11.172 14.738 1.00 95.44 523 THR A N 1
ATOM 4287 C CA . THR A 1 523 ? 12.741 -10.902 16.165 1.00 95.44 523 THR A CA 1
ATOM 4288 C C . THR A 1 523 ? 14.177 -11.133 16.623 1.00 95.44 523 THR A C 1
ATOM 4290 O O . THR A 1 523 ? 14.616 -10.438 17.540 1.00 95.44 523 THR A O 1
ATOM 4293 N N . SER A 1 524 ? 14.928 -12.045 15.994 1.00 92.50 524 SER A N 1
ATOM 4294 C CA . SER A 1 524 ? 16.356 -12.233 16.278 1.00 92.50 524 SER A CA 1
ATOM 4295 C C . SER A 1 524 ? 17.185 -11.020 15.854 1.00 92.50 524 SER A C 1
ATOM 4297 O O . SER A 1 524 ? 18.093 -10.610 16.577 1.00 92.50 524 SER A O 1
ATOM 4299 N N . GLU A 1 525 ? 16.825 -10.391 14.735 1.00 92.31 525 GLU A N 1
ATOM 4300 C CA . GLU A 1 525 ? 17.548 -9.235 14.194 1.00 92.31 525 GLU A CA 1
ATOM 4301 C C . GLU A 1 525 ? 17.315 -7.937 14.983 1.00 92.31 525 GLU A C 1
ATOM 4303 O O . GLU A 1 525 ? 18.180 -7.059 14.996 1.00 92.31 525 GLU A O 1
ATOM 4308 N N . MET A 1 526 ? 16.199 -7.807 15.718 1.00 92.81 526 MET A N 1
ATOM 4309 C CA . MET A 1 526 ? 15.863 -6.569 16.443 1.00 92.81 526 MET A CA 1
ATOM 4310 C C . MET A 1 526 ? 16.967 -6.103 17.403 1.00 92.81 526 MET A C 1
ATOM 4312 O O . MET A 1 526 ? 17.231 -4.904 17.486 1.00 92.81 526 MET A O 1
ATOM 4316 N N . ARG A 1 527 ? 17.639 -7.019 18.117 1.00 87.69 527 ARG A N 1
ATOM 4317 C CA . ARG A 1 527 ? 18.750 -6.650 19.017 1.00 87.69 527 ARG A CA 1
ATOM 4318 C C . ARG A 1 527 ? 20.092 -6.484 18.302 1.00 87.69 527 ARG A C 1
ATOM 4320 O O . ARG A 1 527 ? 20.910 -5.687 18.759 1.00 87.69 527 ARG A O 1
ATOM 4327 N N . MET A 1 528 ? 20.310 -7.199 17.201 1.00 84.88 528 MET A N 1
ATOM 4328 C CA . MET A 1 528 ? 21.585 -7.217 16.472 1.00 84.88 528 MET A CA 1
ATOM 4329 C C . MET A 1 528 ? 21.783 -5.967 15.612 1.00 84.88 528 MET A C 1
ATOM 4331 O O . MET A 1 528 ? 22.882 -5.406 15.552 1.00 84.88 528 MET A O 1
ATOM 4335 N N . VAL A 1 529 ? 20.694 -5.460 15.029 1.00 82.75 529 VAL A N 1
ATOM 4336 C CA . VAL A 1 529 ? 20.719 -4.377 14.039 1.00 82.75 529 VAL A CA 1
ATOM 4337 C C . VAL A 1 529 ? 21.482 -3.136 14.515 1.00 82.75 529 VAL A C 1
ATOM 4339 O O . VAL A 1 529 ? 22.250 -2.520 13.781 1.00 82.75 529 VAL A O 1
ATOM 4342 N N . SER A 1 530 ? 21.316 -2.763 15.785 1.00 74.69 530 SER A N 1
ATOM 4343 C CA . SER A 1 530 ? 21.924 -1.543 16.326 1.00 74.69 530 SER A CA 1
ATOM 4344 C C . SER A 1 530 ? 23.389 -1.735 16.713 1.00 74.69 530 SER A C 1
ATOM 4346 O O . SER A 1 530 ? 24.141 -0.759 16.758 1.00 74.69 530 SER A O 1
ATOM 4348 N N . THR A 1 531 ? 23.827 -2.971 16.966 1.00 78.06 531 THR A N 1
ATOM 4349 C CA . THR A 1 531 ? 25.236 -3.251 17.268 1.00 78.06 531 THR A CA 1
ATOM 4350 C C . THR A 1 531 ? 26.109 -3.157 16.020 1.00 78.06 531 THR A C 1
ATOM 4352 O O . THR A 1 531 ? 27.178 -2.546 16.079 1.00 78.06 531 THR A O 1
ATOM 4355 N N . GLU A 1 532 ? 25.611 -3.649 14.885 1.00 78.75 532 GLU A N 1
ATOM 4356 C CA . GLU A 1 532 ? 26.354 -3.755 13.621 1.00 78.75 532 GLU A CA 1
ATOM 4357 C C . GLU A 1 532 ? 26.237 -2.505 12.731 1.00 78.75 532 GLU A C 1
ATOM 4359 O O . GLU A 1 532 ? 26.978 -2.353 11.761 1.00 78.75 532 GLU A O 1
ATOM 4364 N N . LEU A 1 533 ? 25.366 -1.557 13.099 1.00 85.19 533 LEU A N 1
ATOM 4365 C CA . LEU A 1 533 ? 25.139 -0.330 12.339 1.00 85.19 533 LEU A CA 1
ATOM 4366 C C . LEU A 1 533 ? 26.413 0.523 12.194 1.00 85.19 533 LEU A C 1
ATOM 4368 O O . LEU A 1 533 ? 27.020 0.950 13.190 1.00 85.19 533 LEU A O 1
ATOM 4372 N N . THR A 1 534 ? 26.761 0.812 10.937 1.00 87.06 534 THR A N 1
ATOM 4373 C CA . THR A 1 534 ? 27.894 1.654 10.524 1.00 87.06 534 THR A CA 1
ATOM 4374 C C . THR A 1 534 ? 27.480 3.119 10.330 1.00 87.06 534 THR A C 1
ATOM 4376 O O . THR A 1 534 ? 26.322 3.417 10.034 1.00 87.06 534 THR A O 1
ATOM 4379 N N . GLU A 1 535 ? 28.428 4.053 10.465 1.00 88.88 535 GLU A N 1
ATOM 4380 C CA . GLU A 1 535 ? 28.173 5.494 10.270 1.00 88.88 535 GLU A CA 1
ATOM 4381 C C . GLU A 1 535 ? 27.678 5.847 8.849 1.00 88.88 535 GLU A C 1
ATOM 4383 O O . GLU A 1 535 ? 26.744 6.649 8.738 1.00 88.88 535 GLU A O 1
ATOM 4388 N N . PRO A 1 536 ? 28.213 5.247 7.761 1.00 86.12 536 PRO A N 1
ATOM 4389 C CA . PRO A 1 536 ? 27.699 5.492 6.413 1.00 86.12 536 PRO A CA 1
ATOM 4390 C C . PRO A 1 536 ? 26.252 5.016 6.230 1.00 86.12 536 PRO A C 1
ATOM 4392 O O . PRO A 1 536 ? 25.427 5.767 5.712 1.00 86.12 536 PRO A O 1
ATOM 4395 N N . MET A 1 537 ? 25.911 3.812 6.716 1.00 83.38 537 MET A N 1
ATOM 4396 C CA . MET A 1 537 ? 24.538 3.292 6.646 1.00 83.38 537 MET A CA 1
ATOM 4397 C C . MET A 1 537 ? 23.578 4.169 7.456 1.00 83.38 537 MET A C 1
ATOM 4399 O O . MET A 1 537 ? 22.527 4.572 6.957 1.00 83.38 537 MET A O 1
ATOM 4403 N N . PHE A 1 538 ? 23.964 4.537 8.681 1.00 90.62 538 PHE A N 1
ATOM 4404 C CA . PHE A 1 538 ? 23.193 5.459 9.511 1.00 90.62 538 PHE A CA 1
ATOM 4405 C C . PHE A 1 538 ? 22.958 6.802 8.810 1.00 90.62 538 PHE A C 1
ATOM 4407 O O . PHE A 1 538 ? 21.831 7.299 8.790 1.00 90.62 538 PHE A O 1
ATOM 4414 N N . SER A 1 539 ? 23.996 7.374 8.196 1.00 89.12 539 SER A N 1
ATOM 4415 C CA . SER A 1 539 ? 23.894 8.643 7.473 1.00 89.12 539 SER A CA 1
ATOM 4416 C C . SER A 1 539 ? 22.945 8.550 6.279 1.00 89.12 539 SER A C 1
ATOM 4418 O O . SER A 1 539 ? 22.089 9.425 6.129 1.00 89.12 539 SER A O 1
ATOM 4420 N N . ALA A 1 540 ? 23.030 7.471 5.495 1.00 84.69 540 ALA A N 1
ATOM 4421 C CA . ALA A 1 540 ? 22.144 7.221 4.361 1.00 84.69 540 ALA A CA 1
ATOM 4422 C C . ALA A 1 540 ? 20.677 7.064 4.801 1.00 84.69 540 ALA A C 1
ATOM 4424 O O . ALA A 1 540 ? 19.789 7.726 4.259 1.00 84.69 540 ALA A O 1
ATOM 4425 N N . VAL A 1 541 ? 20.410 6.250 5.830 1.00 88.44 541 VAL A N 1
ATOM 4426 C CA . VAL A 1 541 ? 19.055 6.050 6.373 1.00 88.44 541 VAL A CA 1
ATOM 4427 C C . VAL A 1 541 ? 18.496 7.351 6.955 1.00 88.44 541 VAL A C 1
ATOM 4429 O O . VAL A 1 541 ? 17.347 7.711 6.692 1.00 88.44 541 VAL A O 1
ATOM 4432 N N . ARG A 1 542 ? 19.314 8.123 7.678 1.00 92.38 542 ARG A N 1
ATOM 4433 C CA . ARG A 1 542 ? 18.925 9.432 8.221 1.00 92.38 542 ARG A CA 1
ATOM 4434 C C . ARG A 1 542 ? 18.561 10.425 7.119 1.00 92.38 542 ARG A C 1
ATOM 4436 O O . ARG A 1 542 ? 17.590 11.165 7.274 1.00 92.38 542 ARG A O 1
ATOM 4443 N N . GLU A 1 543 ? 19.293 10.436 6.005 1.00 87.50 543 GLU A N 1
ATOM 4444 C CA . GLU A 1 543 ? 18.963 11.264 4.840 1.00 87.50 543 GLU A CA 1
ATOM 4445 C C . GLU A 1 543 ? 17.636 10.830 4.197 1.00 87.50 543 GLU A C 1
ATOM 4447 O O . GLU A 1 543 ? 16.782 11.672 3.912 1.00 87.50 543 GLU A O 1
ATOM 4452 N N . VAL A 1 544 ? 17.416 9.523 4.011 1.00 86.56 544 VAL A N 1
ATOM 4453 C CA . VAL A 1 544 ? 16.140 8.974 3.515 1.00 86.56 544 VAL A CA 1
ATOM 4454 C C . VAL A 1 544 ? 14.980 9.390 4.424 1.00 86.56 544 VAL A C 1
ATOM 4456 O O . VAL A 1 544 ? 13.970 9.902 3.935 1.00 86.56 544 VAL A O 1
ATOM 4459 N N . ARG A 1 545 ? 15.129 9.262 5.747 1.00 92.44 545 ARG A N 1
ATOM 4460 C CA . ARG A 1 545 ? 14.095 9.664 6.709 1.00 92.44 545 ARG A CA 1
ATOM 4461 C C . ARG A 1 545 ? 13.836 11.169 6.688 1.00 92.44 545 ARG A C 1
ATOM 4463 O O . ARG A 1 545 ? 12.676 11.585 6.700 1.00 92.44 545 ARG A O 1
ATOM 4470 N N . ALA A 1 546 ? 14.882 11.991 6.606 1.00 90.94 546 ALA A N 1
ATOM 4471 C CA . ALA A 1 546 ? 14.745 13.442 6.491 1.00 90.94 546 ALA A CA 1
ATOM 4472 C C . ALA A 1 546 ? 13.955 13.839 5.233 1.00 90.94 546 ALA A C 1
ATOM 4474 O O . ALA A 1 546 ? 13.016 14.638 5.318 1.00 90.94 546 ALA A O 1
ATOM 4475 N N . ARG A 1 547 ? 14.262 13.213 4.088 1.00 85.62 547 ARG A N 1
ATOM 4476 C CA . ARG A 1 547 ? 13.497 13.375 2.842 1.00 85.62 547 ARG A CA 1
ATOM 4477 C C . ARG A 1 547 ? 12.054 12.913 2.997 1.00 85.62 547 ARG A C 1
ATOM 4479 O O . ARG A 1 547 ? 11.142 13.615 2.571 1.00 85.62 547 ARG A O 1
ATOM 4486 N N . SER A 1 548 ? 11.817 11.781 3.660 1.00 89.25 548 SER A N 1
ATOM 4487 C CA . SER A 1 548 ? 10.462 11.298 3.944 1.00 89.25 548 SER A CA 1
ATOM 4488 C C . SER A 1 548 ? 9.651 12.322 4.743 1.00 89.25 548 SER A C 1
ATOM 4490 O O . SER A 1 548 ? 8.494 12.573 4.404 1.00 89.25 548 SER A O 1
ATOM 4492 N N . TYR A 1 549 ? 10.226 12.942 5.780 1.00 92.88 549 TYR A N 1
ATOM 4493 C CA . TYR A 1 549 ? 9.535 13.999 6.522 1.00 92.88 549 TYR A CA 1
ATOM 4494 C C . TYR A 1 549 ? 9.247 15.219 5.646 1.00 92.88 549 TYR A C 1
ATOM 4496 O O . TYR A 1 549 ? 8.114 15.704 5.639 1.00 92.88 549 TYR A O 1
ATOM 4504 N N . HIS A 1 550 ? 10.232 15.676 4.868 1.00 89.25 550 HIS A N 1
ATOM 4505 C CA . HIS A 1 550 ? 10.059 16.788 3.936 1.00 89.25 550 HIS A CA 1
ATOM 4506 C C . HIS A 1 550 ? 8.914 16.519 2.947 1.00 89.25 550 HIS A C 1
ATOM 4508 O O . HIS A 1 550 ? 7.965 17.299 2.868 1.00 89.25 550 HIS A O 1
ATOM 4514 N N . ASN A 1 551 ? 8.937 15.359 2.285 1.00 86.19 551 ASN A N 1
ATOM 4515 C CA . ASN A 1 551 ? 7.945 14.926 1.300 1.00 86.19 551 ASN A CA 1
ATOM 4516 C C . ASN A 1 551 ? 6.528 14.817 1.881 1.00 86.19 551 ASN A C 1
ATOM 4518 O O . ASN A 1 551 ? 5.543 15.048 1.175 1.00 86.19 551 ASN A O 1
ATOM 4522 N N . VAL A 1 552 ? 6.398 14.471 3.165 1.00 88.56 552 VAL A N 1
ATOM 4523 C CA . VAL A 1 552 ? 5.111 14.502 3.873 1.00 88.56 552 VAL A CA 1
ATOM 4524 C C . VAL A 1 552 ? 4.663 15.944 4.115 1.00 88.56 552 VAL A C 1
ATOM 4526 O O . VAL A 1 552 ? 3.501 16.258 3.877 1.00 88.56 552 VAL A O 1
ATOM 4529 N N . LEU A 1 553 ? 5.558 16.828 4.554 1.00 90.31 553 LEU A N 1
ATOM 4530 C CA . LEU A 1 553 ? 5.233 18.205 4.940 1.00 90.31 553 LEU A CA 1
ATOM 4531 C C . LEU A 1 553 ? 4.916 19.126 3.751 1.00 90.31 553 LEU A C 1
ATOM 4533 O O . LEU A 1 553 ? 4.067 20.007 3.884 1.00 90.31 553 LEU A O 1
ATOM 4537 N N . ILE A 1 554 ? 5.524 18.902 2.583 1.00 85.94 554 ILE A N 1
ATOM 4538 C CA . ILE A 1 554 ? 5.249 19.683 1.362 1.00 85.94 554 ILE A CA 1
ATOM 4539 C C . ILE A 1 554 ? 3.909 19.331 0.698 1.00 85.94 554 ILE A C 1
ATOM 4541 O O . ILE A 1 554 ? 3.440 20.071 -0.166 1.00 85.94 554 ILE A O 1
ATOM 4545 N N . LYS A 1 555 ? 3.274 18.212 1.081 1.00 87.50 555 LYS A N 1
ATOM 4546 C CA . LYS A 1 555 ? 1.964 17.793 0.560 1.00 87.50 555 LYS A CA 1
ATOM 4547 C C . LYS A 1 555 ? 0.844 18.493 1.348 1.00 87.50 555 LYS A C 1
ATOM 4549 O O . LYS A 1 555 ? 0.638 18.152 2.517 1.00 87.50 555 LYS A O 1
ATOM 4554 N N . PRO A 1 556 ? 0.030 19.379 0.732 1.00 89.00 556 PRO A N 1
ATOM 4555 C CA . PRO A 1 556 ? -0.948 20.189 1.469 1.00 89.00 556 PRO A CA 1
ATOM 4556 C C . PRO A 1 556 ? -1.949 19.369 2.295 1.00 89.00 556 PRO A C 1
ATOM 4558 O O . PRO A 1 556 ? -2.252 19.715 3.433 1.00 89.00 556 PRO A O 1
ATOM 4561 N N . HIS A 1 557 ? -2.425 18.232 1.777 1.00 89.50 557 HIS A N 1
ATOM 4562 C CA . HIS A 1 557 ? -3.370 17.377 2.504 1.00 89.50 557 HIS A CA 1
ATOM 4563 C C . HIS A 1 557 ? -2.761 16.708 3.752 1.00 89.50 557 HIS A C 1
ATOM 4565 O O . HIS A 1 557 ? -3.455 16.514 4.752 1.00 89.50 557 HIS A O 1
ATOM 4571 N N . LYS A 1 558 ? -1.466 16.355 3.721 1.00 92.56 558 LYS A N 1
ATOM 4572 C CA . LYS A 1 558 ? -0.758 15.795 4.882 1.00 92.56 558 LYS A CA 1
ATOM 4573 C C . LYS A 1 558 ? -0.495 16.880 5.920 1.00 92.56 558 LYS A C 1
ATOM 4575 O O . LYS A 1 558 ? -0.734 16.637 7.100 1.00 92.56 558 LYS A O 1
ATOM 4580 N N . LEU A 1 559 ? -0.105 18.079 5.483 1.00 93.94 559 LEU A N 1
ATOM 4581 C CA . LEU A 1 559 ? 0.052 19.235 6.363 1.00 93.94 559 LEU A CA 1
ATOM 4582 C C . LEU A 1 559 ? -1.272 19.616 7.046 1.00 93.94 559 LEU A C 1
ATOM 4584 O O . LEU A 1 559 ? -1.294 19.838 8.253 1.00 93.94 559 LEU A O 1
ATOM 4588 N N . ALA A 1 560 ? -2.393 19.593 6.318 1.00 94.25 560 ALA A N 1
ATOM 4589 C CA . ALA A 1 560 ? -3.723 19.819 6.888 1.00 94.25 560 ALA A CA 1
ATOM 4590 C C . ALA A 1 560 ? -4.091 18.776 7.959 1.00 94.25 560 ALA A C 1
ATOM 4592 O O . ALA A 1 560 ? -4.636 19.125 9.010 1.00 94.25 560 ALA A O 1
ATOM 4593 N N . LYS A 1 561 ? -3.777 17.491 7.720 1.00 94.88 561 LYS A N 1
ATOM 4594 C CA . LYS A 1 561 ? -3.954 16.431 8.726 1.00 94.88 561 LYS A CA 1
ATOM 4595 C C . LYS A 1 561 ? -3.107 16.719 9.960 1.00 94.88 561 LYS A C 1
ATOM 4597 O O . LYS A 1 561 ? -3.631 16.610 11.063 1.00 94.88 561 LYS A O 1
ATOM 4602 N N . ASP A 1 562 ? -1.843 17.075 9.772 1.00 95.25 562 ASP A N 1
ATOM 4603 C CA . ASP A 1 562 ? -0.945 17.348 10.884 1.00 95.25 562 ASP A CA 1
ATOM 4604 C C . ASP A 1 562 ? -1.433 18.518 11.754 1.00 95.25 562 ASP A C 1
ATOM 4606 O O . ASP A 1 562 ? -1.589 18.351 12.959 1.00 95.25 562 ASP A O 1
ATOM 4610 N N . VAL A 1 563 ? -1.770 19.662 11.146 1.00 95.44 563 VAL A N 1
ATOM 4611 C CA . VAL A 1 563 ? -2.287 20.839 11.868 1.00 95.44 563 VAL A CA 1
ATOM 4612 C C . VAL A 1 563 ? -3.543 20.483 12.667 1.00 95.44 563 VAL A C 1
ATOM 4614 O O . VAL A 1 563 ? -3.672 20.867 13.829 1.00 95.44 563 VAL A O 1
ATOM 4617 N N . ARG A 1 564 ? -4.452 19.692 12.079 1.00 95.94 564 ARG A N 1
ATOM 4618 C CA . ARG A 1 564 ? -5.650 19.208 12.775 1.00 95.94 564 ARG A CA 1
ATOM 4619 C C . ARG A 1 564 ? -5.296 18.312 13.962 1.00 95.94 564 ARG A C 1
ATOM 4621 O O . ARG A 1 564 ? -5.836 18.514 15.045 1.00 95.94 564 ARG A O 1
ATOM 4628 N N . MET A 1 565 ? -4.425 17.321 13.771 1.00 95.81 565 MET A N 1
ATOM 4629 C CA . MET A 1 565 ? -4.049 16.395 14.845 1.00 95.81 565 MET A CA 1
ATOM 4630 C C . MET A 1 565 ? -3.286 17.094 15.962 1.00 95.81 565 MET A C 1
ATOM 4632 O O . MET A 1 565 ? -3.524 16.776 17.121 1.00 95.81 565 MET A O 1
ATOM 4636 N N . ASN A 1 566 ? -2.469 18.095 15.640 1.00 95.19 566 ASN A N 1
ATOM 4637 C CA . ASN A 1 566 ? -1.743 18.852 16.645 1.00 95.19 566 ASN A CA 1
ATOM 4638 C C . ASN A 1 566 ? -2.675 19.549 17.643 1.00 95.19 566 ASN A C 1
ATOM 4640 O O . ASN A 1 566 ? -2.438 19.509 18.846 1.00 95.19 566 ASN A O 1
ATOM 4644 N N . VAL A 1 567 ? -3.782 20.114 17.156 1.00 96.31 567 VAL A N 1
ATOM 4645 C CA . VAL A 1 567 ? -4.806 20.733 18.011 1.00 96.31 567 VAL A CA 1
ATOM 4646 C C . VAL A 1 567 ? -5.620 19.694 18.778 1.00 96.31 567 VAL A C 1
ATOM 4648 O O . VAL A 1 567 ? -5.953 19.908 19.942 1.00 96.31 567 VAL A O 1
ATOM 4651 N N . LEU A 1 568 ? -5.974 18.582 18.129 1.00 96.50 568 LEU A N 1
ATOM 4652 C CA . LEU A 1 568 ? -6.903 17.608 18.699 1.00 96.50 568 LEU A CA 1
ATOM 4653 C C . LEU A 1 568 ? -6.255 16.623 19.669 1.00 96.50 568 LEU A C 1
ATOM 4655 O O . LEU A 1 568 ? -6.948 16.158 20.561 1.00 96.50 568 LEU A O 1
ATOM 4659 N N . LEU A 1 569 ? -4.988 16.255 19.502 1.00 95.56 569 LEU A N 1
ATOM 4660 C CA . LEU A 1 569 ? -4.382 15.142 20.233 1.00 95.56 569 LEU A CA 1
ATOM 4661 C C . LEU A 1 569 ? -3.399 15.619 21.299 1.00 95.56 569 LEU A C 1
ATOM 4663 O O . LEU A 1 569 ? -2.603 16.527 21.067 1.00 95.56 569 LEU A O 1
ATOM 4667 N N . ASP A 1 570 ? -3.428 14.977 22.464 1.00 92.94 570 ASP A N 1
ATOM 4668 C CA . ASP A 1 570 ? -2.488 15.237 23.551 1.00 92.94 570 ASP A CA 1
ATOM 4669 C C . ASP A 1 570 ? -2.081 13.946 24.298 1.00 92.94 570 ASP A C 1
ATOM 4671 O O . ASP A 1 570 ? -2.958 13.289 24.872 1.00 92.94 570 ASP A O 1
ATOM 4675 N N . PRO A 1 571 ? -0.786 13.573 24.321 1.00 93.19 571 PRO A N 1
ATOM 4676 C CA . PRO A 1 571 ? 0.310 14.185 23.559 1.00 93.19 571 PRO A CA 1
ATOM 4677 C C . PRO A 1 571 ? 0.195 13.889 22.051 1.00 93.19 571 PRO A C 1
ATOM 4679 O O . PRO A 1 571 ? -0.462 12.936 21.635 1.00 93.19 571 PRO A O 1
ATOM 4682 N N . TYR A 1 572 ? 0.847 14.710 21.225 1.00 93.44 572 TYR A N 1
ATOM 4683 C CA . TYR A 1 572 ? 1.017 14.479 19.787 1.00 93.44 572 TYR A CA 1
ATOM 4684 C C . TYR A 1 572 ? 2.398 14.959 19.364 1.00 93.44 572 TYR A C 1
ATOM 4686 O O . TYR A 1 572 ? 2.744 16.114 19.600 1.00 93.44 572 TYR A O 1
ATOM 4694 N N . VAL A 1 573 ? 3.181 14.075 18.749 1.00 93.75 573 VAL A N 1
ATOM 4695 C CA . VAL A 1 573 ? 4.491 14.429 18.201 1.00 93.75 573 VAL A CA 1
ATOM 4696 C C . VAL A 1 573 ? 4.324 14.780 16.731 1.00 93.75 573 VAL A C 1
ATOM 4698 O O . VAL A 1 573 ? 3.976 13.921 15.917 1.00 93.75 573 VAL A O 1
ATOM 4701 N N . THR A 1 574 ? 4.595 16.033 16.371 1.00 93.19 574 THR A N 1
ATOM 4702 C CA . THR A 1 574 ? 4.386 16.475 14.995 1.00 93.19 574 THR A CA 1
ATOM 4703 C C . THR A 1 574 ? 5.516 15.970 14.082 1.00 93.19 574 THR A C 1
ATOM 4705 O O . THR A 1 574 ? 6.697 16.030 14.440 1.00 93.19 574 THR A O 1
ATOM 4708 N N . PRO A 1 575 ? 5.207 15.510 12.856 1.00 93.38 575 PRO A N 1
ATOM 4709 C CA . PRO A 1 575 ? 6.182 15.350 11.785 1.00 93.38 575 PRO A CA 1
ATOM 4710 C C . PRO A 1 575 ? 7.128 16.544 11.594 1.00 93.38 575 PRO A C 1
ATOM 4712 O O . PRO A 1 575 ? 8.276 16.332 11.213 1.00 93.38 575 PRO A O 1
ATOM 4715 N N . ARG A 1 576 ? 6.686 17.782 11.875 1.00 93.38 576 ARG A N 1
ATOM 4716 C CA . ARG A 1 576 ? 7.550 18.974 11.812 1.00 93.38 576 ARG A CA 1
ATOM 4717 C C . ARG A 1 576 ? 8.658 18.941 12.855 1.00 93.38 576 ARG A C 1
ATOM 4719 O O . ARG A 1 576 ? 9.808 19.179 12.500 1.00 93.38 576 ARG A O 1
ATOM 4726 N N . ASP A 1 577 ? 8.329 18.628 14.106 1.00 93.31 577 ASP A N 1
ATOM 4727 C CA . ASP A 1 577 ? 9.320 18.569 15.187 1.00 93.31 577 ASP A CA 1
ATOM 4728 C C . ASP A 1 577 ? 10.369 17.499 14.874 1.00 93.31 577 ASP A C 1
ATOM 4730 O O . ASP A 1 577 ? 11.572 17.736 14.984 1.00 93.31 577 ASP A O 1
ATOM 4734 N N . LYS A 1 578 ? 9.924 16.340 14.370 1.00 95.06 578 LYS A N 1
ATOM 4735 C CA . LYS A 1 578 ? 10.828 15.272 13.919 1.00 95.06 578 LYS A CA 1
ATOM 4736 C C . LYS A 1 578 ? 11.719 15.725 12.756 1.00 95.06 578 LYS A C 1
ATOM 4738 O O . LYS A 1 578 ? 12.926 15.492 12.795 1.00 95.06 578 LYS A O 1
ATOM 4743 N N . ALA A 1 579 ? 11.162 16.433 11.770 1.00 93.69 579 ALA A N 1
ATOM 4744 C CA . ALA A 1 579 ? 11.906 16.968 10.626 1.00 93.69 579 ALA A CA 1
ATOM 4745 C C . ALA A 1 579 ? 12.982 17.993 11.023 1.00 93.69 579 ALA A C 1
ATOM 4747 O O . ALA A 1 579 ? 14.041 18.047 10.403 1.00 93.69 579 ALA A O 1
ATOM 4748 N N . GLN A 1 580 ? 12.735 18.794 12.063 1.00 91.81 580 GLN A N 1
ATOM 4749 C CA . GLN A 1 580 ? 13.723 19.741 12.590 1.00 91.81 580 GLN A CA 1
ATOM 4750 C C . GLN A 1 580 ? 14.863 19.033 13.336 1.00 91.81 580 GLN A C 1
ATOM 4752 O O . GLN A 1 580 ? 16.004 19.496 13.312 1.00 91.81 580 GLN A O 1
ATOM 4757 N N . LEU A 1 581 ? 14.565 17.908 13.992 1.00 93.88 581 LEU A N 1
ATOM 4758 C CA . LEU A 1 581 ? 15.515 17.187 14.839 1.00 93.88 581 LEU A CA 1
ATOM 4759 C C . LEU A 1 581 ? 16.361 16.158 14.086 1.00 93.88 581 LEU A C 1
ATOM 4761 O O . LEU A 1 581 ? 17.496 15.924 14.494 1.00 93.88 581 LEU A O 1
ATOM 4765 N N . VAL A 1 582 ? 15.841 15.559 13.008 1.00 94.69 582 VAL A N 1
ATOM 4766 C CA . VAL A 1 582 ? 16.445 14.395 12.327 1.00 94.69 582 VAL A CA 1
ATOM 4767 C C . VAL A 1 582 ? 17.914 14.599 11.952 1.00 94.69 582 VAL A C 1
ATOM 4769 O O . VAL A 1 582 ? 18.723 13.703 12.156 1.00 94.69 582 VAL A O 1
ATOM 4772 N N . HIS A 1 583 ? 18.297 15.792 11.488 1.00 90.75 583 HIS A N 1
ATOM 4773 C CA . HIS A 1 583 ? 19.679 16.093 11.093 1.00 90.75 583 HIS A CA 1
ATOM 4774 C C . HIS A 1 583 ? 20.656 16.181 12.274 1.00 90.75 583 HIS A C 1
ATOM 4776 O O . HIS A 1 583 ? 21.862 16.060 12.077 1.00 90.75 583 HIS A O 1
ATOM 4782 N N . ASN A 1 584 ? 20.144 16.391 13.488 1.00 91.94 584 ASN A N 1
ATOM 4783 C CA . ASN A 1 584 ? 20.930 16.554 14.710 1.00 91.94 584 ASN A CA 1
ATOM 4784 C C . ASN A 1 584 ? 20.953 15.275 15.564 1.00 91.94 584 ASN A C 1
ATOM 4786 O O . ASN A 1 584 ? 21.436 15.316 16.696 1.00 91.94 584 ASN A O 1
ATOM 4790 N N . VAL A 1 585 ? 20.380 14.174 15.073 1.00 94.81 585 VAL A N 1
ATOM 4791 C CA . VAL A 1 585 ? 20.454 12.858 15.716 1.00 94.81 585 VAL A CA 1
ATOM 4792 C C . VAL A 1 585 ? 21.782 12.196 15.357 1.00 94.81 585 VAL A C 1
ATOM 4794 O O . VAL A 1 585 ? 22.197 12.227 14.194 1.00 94.81 585 VAL A O 1
ATOM 4797 N N . THR A 1 586 ? 22.435 11.593 16.347 1.00 95.06 586 THR A N 1
ATOM 4798 C CA . THR A 1 586 ? 23.722 10.895 16.203 1.00 95.06 586 THR A CA 1
ATOM 4799 C C . THR A 1 586 ? 23.567 9.373 16.239 1.00 95.06 586 THR A C 1
ATOM 4801 O O . THR A 1 586 ? 22.601 8.851 16.801 1.00 95.06 586 THR A O 1
ATOM 4804 N N . LEU A 1 587 ? 24.545 8.649 15.682 1.00 95.12 587 LEU A N 1
ATOM 4805 C CA . LEU A 1 587 ? 24.583 7.184 15.734 1.00 95.12 587 LEU A CA 1
ATOM 4806 C C . LEU A 1 587 ? 24.590 6.670 17.182 1.00 95.12 587 LEU A C 1
ATOM 4808 O O . LEU A 1 587 ? 23.880 5.723 17.508 1.00 95.12 587 LEU A O 1
ATOM 4812 N N . THR A 1 588 ? 25.351 7.317 18.067 1.00 94.81 588 THR A N 1
ATOM 4813 C CA . THR A 1 588 ? 25.430 6.947 19.488 1.00 94.81 588 THR A CA 1
ATOM 4814 C C . THR A 1 588 ? 24.070 7.034 20.178 1.00 94.81 588 THR A C 1
ATOM 4816 O O . THR A 1 588 ? 23.701 6.124 20.916 1.00 94.81 588 THR A O 1
ATOM 4819 N N . GLU A 1 589 ? 23.300 8.093 19.909 1.00 95.12 589 GLU A N 1
ATOM 4820 C CA . GLU A 1 589 ? 21.943 8.232 20.449 1.00 95.12 589 GLU A CA 1
ATOM 4821 C C . GLU A 1 589 ? 21.009 7.140 19.932 1.00 95.12 589 GLU A C 1
ATOM 4823 O O . GLU A 1 589 ? 20.231 6.598 20.711 1.00 95.12 589 GLU A O 1
ATOM 4828 N N . LEU A 1 590 ? 21.110 6.779 18.649 1.00 95.69 590 LEU A N 1
ATOM 4829 C CA . LEU A 1 590 ? 20.318 5.692 18.075 1.00 95.69 590 LEU A CA 1
ATOM 4830 C C . LEU A 1 590 ? 20.648 4.339 18.714 1.00 95.69 590 LEU A C 1
ATOM 4832 O O . LEU A 1 590 ? 19.735 3.589 19.053 1.00 95.69 590 LEU A O 1
ATOM 4836 N N . LYS A 1 591 ? 21.937 4.045 18.932 1.00 94.50 591 LYS A N 1
ATOM 4837 C CA . LYS A 1 591 ? 22.373 2.805 19.593 1.00 94.50 591 LYS A CA 1
ATOM 4838 C C . LYS A 1 591 ? 21.888 2.724 21.039 1.00 94.50 591 LYS A C 1
ATOM 4840 O O . LYS A 1 591 ? 21.438 1.661 21.454 1.00 94.50 591 LYS A O 1
ATOM 4845 N N . GLN A 1 592 ? 21.943 3.830 21.783 1.00 94.06 592 GLN A N 1
ATOM 4846 C CA . GLN A 1 592 ? 21.419 3.874 23.150 1.00 94.06 592 GLN A CA 1
ATOM 4847 C C . GLN A 1 592 ? 19.895 3.711 23.168 1.00 94.06 592 GLN A C 1
ATOM 4849 O O . GLN A 1 592 ? 19.378 2.876 23.904 1.00 94.06 592 GLN A O 1
ATOM 4854 N N . PHE A 1 593 ? 19.185 4.453 22.313 1.00 95.31 593 PHE A N 1
ATOM 4855 C CA . PHE A 1 593 ? 17.731 4.364 22.198 1.00 95.31 593 PHE A CA 1
ATOM 4856 C C . PHE A 1 593 ? 17.264 2.942 21.884 1.00 95.31 593 PHE A C 1
ATOM 4858 O O . PHE A 1 593 ? 16.280 2.490 22.457 1.00 95.31 593 PHE A O 1
ATOM 4865 N N . ALA A 1 594 ? 17.965 2.228 21.001 1.00 94.44 594 ALA A N 1
ATOM 4866 C CA . ALA A 1 594 ? 17.629 0.854 20.651 1.00 94.44 594 ALA A CA 1
ATOM 4867 C C . ALA A 1 594 ? 17.627 -0.087 21.866 1.00 94.44 594 ALA A C 1
ATOM 4869 O O . ALA A 1 594 ? 16.731 -0.921 21.983 1.00 94.44 594 ALA A O 1
ATOM 4870 N N . GLN A 1 595 ? 18.599 0.062 22.775 1.00 92.38 595 GLN A N 1
ATOM 4871 C CA . GLN A 1 595 ? 18.635 -0.712 24.019 1.00 92.38 595 GLN A CA 1
ATOM 4872 C C . GLN A 1 595 ? 17.460 -0.323 24.919 1.00 92.38 595 GLN A C 1
ATOM 4874 O O . GLN A 1 595 ? 16.643 -1.173 25.261 1.00 92.38 595 GLN A O 1
ATOM 4879 N N . ASP A 1 596 ? 17.295 0.976 25.192 1.00 93.75 596 ASP A N 1
ATOM 4880 C CA . ASP A 1 596 ? 16.230 1.486 26.063 1.00 93.75 596 ASP A CA 1
ATOM 4881 C C . ASP A 1 596 ? 14.823 1.095 25.564 1.00 93.75 596 ASP A C 1
ATOM 4883 O O . ASP A 1 596 ? 13.922 0.810 26.355 1.00 93.75 596 ASP A O 1
ATOM 4887 N N . PHE A 1 597 ? 14.625 1.087 24.242 1.00 94.62 597 PHE A N 1
ATOM 4888 C CA . PHE A 1 597 ? 13.384 0.680 23.590 1.00 94.62 597 PHE A CA 1
ATOM 4889 C C . PHE A 1 597 ? 13.105 -0.813 23.773 1.00 94.62 597 PHE A C 1
ATOM 4891 O O . PHE A 1 597 ? 12.001 -1.170 24.183 1.00 94.62 597 PHE A O 1
ATOM 4898 N N . LEU A 1 598 ? 14.081 -1.676 23.483 1.00 94.94 598 LEU A N 1
ATOM 4899 C CA . LEU A 1 598 ? 13.903 -3.131 23.519 1.00 94.94 598 LEU A CA 1
ATOM 4900 C C . LEU A 1 598 ? 13.928 -3.711 24.935 1.00 94.94 598 LEU A C 1
ATOM 4902 O O . LEU A 1 598 ? 13.471 -4.833 25.133 1.00 94.94 598 LEU A O 1
ATOM 4906 N N . ASP A 1 599 ? 14.419 -2.967 25.922 1.00 94.12 599 ASP A N 1
ATOM 4907 C CA . ASP A 1 599 ? 14.454 -3.416 27.312 1.00 94.12 599 ASP A CA 1
ATOM 4908 C C . ASP A 1 599 ? 13.092 -3.311 28.005 1.00 94.12 599 ASP A C 1
ATOM 4910 O O . ASP A 1 599 ? 12.841 -4.054 28.953 1.00 94.12 599 ASP A O 1
ATOM 4914 N N . LYS A 1 600 ? 12.181 -2.445 27.532 1.00 94.75 600 LYS A N 1
ATOM 4915 C CA . LYS A 1 600 ? 10.883 -2.227 28.187 1.00 94.75 600 LYS A CA 1
ATOM 4916 C C . LYS A 1 600 ? 9.717 -2.076 27.210 1.00 94.75 600 LYS A C 1
ATOM 4918 O O . LYS A 1 600 ? 9.475 -0.997 26.664 1.00 94.75 600 LYS A O 1
ATOM 4923 N N . LEU A 1 601 ? 8.939 -3.150 27.053 1.00 96.50 601 LEU A N 1
ATOM 4924 C CA . LEU A 1 601 ? 7.858 -3.264 26.067 1.00 96.50 601 LEU A CA 1
ATOM 4925 C C . LEU A 1 601 ? 6.597 -3.923 26.638 1.00 96.50 601 LEU A C 1
ATOM 4927 O O . LEU A 1 601 ? 6.649 -4.784 27.515 1.00 96.50 601 LEU A O 1
ATOM 4931 N N . TYR A 1 602 ? 5.444 -3.564 26.081 1.00 97.31 602 TYR A N 1
ATOM 4932 C CA . TYR A 1 602 ? 4.206 -4.327 26.231 1.00 97.31 602 TYR A CA 1
ATOM 4933 C C . TYR A 1 602 ? 3.688 -4.735 24.855 1.00 97.31 602 TYR A C 1
ATOM 4935 O O . TYR A 1 602 ? 3.553 -3.888 23.978 1.00 97.31 602 TYR A O 1
ATOM 4943 N N . MET A 1 603 ? 3.394 -6.015 24.650 1.00 97.50 603 MET A N 1
ATOM 4944 C CA . MET A 1 603 ? 3.041 -6.548 23.337 1.00 97.50 603 MET A CA 1
ATOM 4945 C C . MET A 1 603 ? 1.551 -6.910 23.253 1.00 97.50 603 MET A C 1
ATOM 4947 O O . MET A 1 603 ? 1.092 -7.805 23.956 1.00 97.50 603 MET A O 1
ATOM 4951 N N . GLN A 1 604 ? 0.793 -6.270 22.360 1.00 97.88 604 GLN A N 1
ATOM 4952 C CA . GLN A 1 604 ? -0.535 -6.768 21.968 1.00 97.88 604 GLN A CA 1
ATOM 4953 C C . GLN A 1 604 ? -0.387 -7.666 20.740 1.00 97.88 604 GLN A C 1
ATOM 4955 O O . GLN A 1 604 ? 0.253 -7.264 19.769 1.00 97.88 604 GLN A O 1
ATOM 4960 N N . VAL A 1 605 ? -0.964 -8.867 20.767 1.00 98.44 605 VAL A N 1
ATOM 4961 C CA . VAL A 1 605 ? -0.840 -9.848 19.681 1.00 98.44 605 VAL A CA 1
ATOM 4962 C C . VAL A 1 605 ? -2.213 -10.295 19.202 1.00 98.44 605 VAL A C 1
ATOM 4964 O O . VAL A 1 605 ? -3.074 -10.611 20.019 1.00 98.44 605 VAL A O 1
ATOM 4967 N N . LEU A 1 606 ? -2.393 -10.374 17.885 1.00 98.75 606 LEU A N 1
ATOM 4968 C CA . LEU A 1 606 ? -3.500 -11.075 17.242 1.00 98.75 606 LEU A CA 1
ATOM 4969 C C . LEU A 1 606 ? -2.935 -12.124 16.287 1.00 98.75 606 LEU A C 1
ATOM 4971 O O . LEU A 1 606 ? -2.243 -11.782 15.332 1.00 98.75 606 LEU A O 1
ATOM 4975 N N . ILE A 1 607 ? -3.265 -13.390 16.525 1.00 98.50 607 ILE A N 1
ATOM 4976 C CA . ILE A 1 607 ? -2.981 -14.486 15.597 1.00 98.50 607 ILE A CA 1
ATOM 4977 C C . ILE A 1 607 ? -4.309 -15.050 15.110 1.00 98.50 607 ILE A C 1
ATOM 4979 O O . ILE A 1 607 ? -5.110 -15.550 15.902 1.00 98.50 607 ILE A O 1
ATOM 4983 N N . GLN A 1 608 ? -4.554 -14.959 13.807 1.00 98.25 608 GLN A N 1
ATOM 4984 C CA . GLN A 1 608 ? -5.810 -15.408 13.223 1.00 98.25 608 GLN A CA 1
ATOM 4985 C C . GLN A 1 608 ? -5.603 -16.062 11.852 1.00 98.25 608 GLN A C 1
ATOM 4987 O O . GLN A 1 608 ? -4.872 -15.536 11.017 1.00 98.25 608 GLN A O 1
ATOM 4992 N N . GLY A 1 609 ? -6.246 -17.213 11.627 1.00 97.06 609 GLY A N 1
ATOM 4993 C CA . GLY A 1 609 ? -6.133 -17.983 10.381 1.00 97.06 609 GLY A CA 1
ATOM 4994 C C . GLY A 1 609 ? -5.947 -19.489 10.581 1.00 97.06 609 GLY A C 1
ATOM 4995 O O . GLY A 1 609 ? -6.391 -20.052 11.585 1.00 97.06 609 GLY A O 1
ATOM 4996 N N . ASN A 1 610 ? -5.283 -20.129 9.617 1.00 96.88 610 ASN A N 1
ATOM 4997 C CA . ASN A 1 610 ? -4.965 -21.558 9.579 1.00 96.88 610 ASN A CA 1
ATOM 4998 C C . ASN A 1 610 ? -3.762 -21.929 10.466 1.00 96.88 610 ASN A C 1
ATOM 5000 O O . ASN A 1 610 ? -2.723 -22.368 9.975 1.00 96.88 610 ASN A O 1
ATOM 5004 N N . LEU A 1 611 ? -3.878 -21.716 11.774 1.00 96.31 611 LEU A N 1
ATOM 5005 C CA . LEU A 1 611 ? -2.833 -22.035 12.749 1.00 96.31 611 LEU A CA 1
ATOM 5006 C C . LEU A 1 611 ? -3.474 -22.597 14.017 1.00 96.31 611 LEU A C 1
ATOM 5008 O O . LEU A 1 611 ? -4.537 -22.120 14.411 1.00 96.31 611 LEU A O 1
ATOM 5012 N N . ALA A 1 612 ? -2.848 -23.566 14.686 1.00 96.19 612 ALA A N 1
ATOM 5013 C CA . ALA A 1 612 ? -3.377 -24.072 15.947 1.00 96.19 612 ALA A CA 1
ATOM 5014 C C . ALA A 1 612 ? -3.140 -23.086 17.107 1.00 96.19 612 ALA A C 1
ATOM 5016 O O . ALA A 1 612 ? -2.158 -22.344 17.155 1.00 96.19 612 ALA A O 1
ATOM 5017 N N . TRP A 1 613 ? -4.017 -23.114 18.115 1.00 96.62 613 TRP A N 1
ATOM 5018 C CA . TRP A 1 613 ? -3.936 -22.195 19.261 1.00 96.62 613 TRP A CA 1
ATOM 5019 C C . TRP A 1 613 ? -2.637 -22.353 20.073 1.00 96.62 613 TRP A C 1
ATOM 5021 O O . TRP A 1 613 ? -2.125 -21.376 20.619 1.00 96.62 613 TRP A O 1
ATOM 5031 N N . HIS A 1 614 ? -2.098 -23.573 20.165 1.00 96.25 614 HIS A N 1
ATOM 5032 C CA . HIS A 1 614 ? -0.860 -23.847 20.897 1.00 96.25 614 HIS A CA 1
ATOM 5033 C C . HIS A 1 614 ? 0.374 -23.358 20.124 1.00 96.25 614 HIS A C 1
ATOM 5035 O O . HIS A 1 614 ? 1.337 -22.901 20.733 1.00 96.25 614 HIS A O 1
ATOM 5041 N N . GLU A 1 615 ? 0.333 -23.374 18.789 1.00 96.50 615 GLU A N 1
ATOM 5042 C CA . GLU A 1 615 ? 1.359 -22.747 17.950 1.00 96.50 615 GLU A CA 1
ATOM 5043 C C . GLU A 1 615 ? 1.320 -21.227 18.095 1.00 96.50 615 GLU A C 1
ATOM 5045 O O . GLU A 1 615 ? 2.364 -20.612 18.285 1.00 96.50 615 GLU A O 1
ATOM 5050 N N . ALA A 1 616 ? 0.125 -20.622 18.115 1.00 97.25 616 ALA A N 1
ATOM 5051 C CA . ALA A 1 616 ? -0.038 -19.185 18.349 1.00 97.25 616 ALA A CA 1
ATOM 5052 C C . ALA A 1 616 ? 0.614 -18.749 19.673 1.00 97.25 616 ALA A C 1
ATOM 5054 O O . ALA A 1 616 ? 1.333 -17.752 19.743 1.00 97.25 616 ALA A O 1
ATOM 5055 N N . VAL A 1 617 ? 0.394 -19.544 20.722 1.00 97.12 617 VAL A N 1
ATOM 5056 C CA . VAL A 1 617 ? 1.042 -19.387 22.024 1.00 97.12 617 VAL A CA 1
ATOM 5057 C C . VAL A 1 617 ? 2.564 -19.480 21.914 1.00 97.12 617 VAL A C 1
ATOM 5059 O O . VAL A 1 617 ? 3.257 -18.582 22.391 1.00 97.12 617 VAL A O 1
ATOM 5062 N N . ASN A 1 618 ? 3.082 -20.537 21.286 1.00 96.88 618 ASN A N 1
ATOM 5063 C CA . ASN A 1 618 ? 4.522 -20.762 21.172 1.00 96.88 618 ASN A CA 1
ATOM 5064 C C . ASN A 1 618 ? 5.213 -19.636 20.399 1.00 96.88 618 ASN A C 1
ATOM 5066 O O . ASN A 1 618 ? 6.265 -19.167 20.825 1.00 96.88 618 ASN A O 1
ATOM 5070 N N . ILE A 1 619 ? 4.609 -19.159 19.308 1.00 97.75 619 ILE A N 1
ATOM 5071 C CA . ILE A 1 619 ? 5.139 -18.043 18.518 1.00 97.75 619 ILE A CA 1
ATOM 5072 C C . ILE A 1 619 ? 5.213 -16.776 19.375 1.00 97.75 619 ILE A C 1
ATOM 5074 O O . ILE A 1 619 ? 6.270 -16.153 19.445 1.00 97.75 619 ILE A O 1
ATOM 5078 N N . ALA A 1 620 ? 4.137 -16.416 20.083 1.00 97.25 620 ALA A N 1
ATOM 5079 C CA . ALA A 1 620 ? 4.125 -15.231 20.942 1.00 97.25 620 ALA A CA 1
ATOM 5080 C C . ALA A 1 620 ? 5.158 -15.315 22.084 1.00 97.25 620 ALA A C 1
ATOM 5082 O O . ALA A 1 620 ? 5.812 -14.324 22.410 1.00 97.25 620 ALA A O 1
ATOM 5083 N N . GLU A 1 621 ? 5.347 -16.495 22.676 1.00 95.56 621 GLU A N 1
ATOM 5084 C CA . GLU A 1 621 ? 6.385 -16.708 23.688 1.00 95.56 621 GLU A CA 1
ATOM 5085 C C . GLU A 1 621 ? 7.799 -16.684 23.111 1.00 95.56 621 GLU A C 1
ATOM 5087 O O . GLU A 1 621 ? 8.712 -16.189 23.770 1.00 95.56 621 GLU A O 1
ATOM 5092 N N . ASN A 1 622 ? 8.000 -17.186 21.893 1.00 96.19 622 ASN A N 1
ATOM 5093 C CA . ASN A 1 622 ? 9.295 -17.142 21.223 1.00 96.19 622 ASN A CA 1
ATOM 5094 C C . ASN A 1 622 ? 9.714 -15.702 20.909 1.00 96.19 622 ASN A C 1
ATOM 5096 O O . ASN A 1 622 ? 10.872 -15.366 21.126 1.00 96.19 622 ASN A O 1
ATOM 5100 N N . VAL A 1 623 ? 8.777 -14.819 20.540 1.00 97.56 623 VAL A N 1
ATOM 5101 C CA . VAL A 1 623 ? 9.049 -13.373 20.415 1.00 97.56 623 VAL A CA 1
ATOM 5102 C C . VAL A 1 623 ? 9.626 -12.818 21.727 1.00 97.56 623 VAL A C 1
ATOM 5104 O O . VAL A 1 623 ? 10.656 -12.142 21.715 1.00 97.56 623 VAL A O 1
ATOM 5107 N N . LEU A 1 624 ? 9.016 -13.157 22.872 1.00 95.81 624 LEU A N 1
ATOM 5108 C CA . LEU A 1 624 ? 9.517 -12.762 24.196 1.00 95.81 624 LEU A CA 1
ATOM 5109 C C . LEU A 1 624 ? 10.883 -13.375 24.523 1.00 95.81 624 LEU A C 1
ATOM 5111 O O . LEU A 1 624 ? 11.734 -12.691 25.087 1.00 95.81 624 LEU A O 1
ATOM 5115 N N . LYS A 1 625 ? 11.130 -14.634 24.155 1.00 95.00 625 LYS A N 1
ATOM 5116 C CA . LYS A 1 625 ? 12.428 -15.298 24.373 1.00 95.00 625 LYS A CA 1
ATOM 5117 C C . LYS A 1 625 ? 13.544 -14.726 23.498 1.00 95.00 625 LYS A C 1
ATOM 5119 O O . LYS A 1 625 ? 14.686 -14.689 23.955 1.00 95.00 625 LYS A O 1
ATOM 5124 N N . ASN A 1 626 ? 13.223 -14.286 22.284 1.00 94.50 626 ASN A N 1
ATOM 5125 C CA . ASN A 1 626 ? 14.182 -13.727 21.334 1.00 94.50 626 ASN A CA 1
ATOM 5126 C C . ASN A 1 626 ? 14.570 -12.300 21.727 1.00 94.50 626 ASN A C 1
ATOM 5128 O O . ASN A 1 626 ? 15.754 -12.000 21.875 1.00 94.50 626 ASN A O 1
ATOM 5132 N N . ILE A 1 627 ? 13.577 -11.441 21.980 1.00 95.00 627 ILE A N 1
ATOM 5133 C CA . ILE A 1 627 ? 13.819 -10.030 22.302 1.00 95.00 627 ILE A CA 1
ATOM 5134 C C . ILE A 1 627 ? 14.136 -9.831 23.788 1.00 95.00 627 ILE A C 1
ATOM 5136 O O . ILE A 1 627 ? 14.937 -8.971 24.098 1.00 95.00 627 ILE A O 1
ATOM 5140 N N . LYS A 1 628 ? 13.589 -10.608 24.729 1.00 94.44 628 LYS A N 1
ATOM 5141 C CA . LYS A 1 628 ? 13.896 -10.523 26.179 1.00 94.44 628 LYS A CA 1
ATOM 5142 C C . LYS A 1 628 ? 13.727 -9.114 26.771 1.00 94.44 628 LYS A C 1
ATOM 5144 O O . LYS A 1 628 ? 14.713 -8.413 26.970 1.00 94.44 628 LYS A O 1
ATOM 5149 N N . TRP A 1 629 ? 12.496 -8.707 27.065 1.00 95.69 629 TRP A N 1
ATOM 5150 C CA . TRP A 1 629 ? 12.189 -7.386 27.637 1.00 95.69 629 TRP A CA 1
ATOM 5151 C C . TRP A 1 629 ? 11.444 -7.484 28.972 1.00 95.69 629 TRP A C 1
ATOM 5153 O O . TRP A 1 629 ? 10.790 -8.490 29.262 1.00 95.69 629 TRP A O 1
ATOM 5163 N N . ASP A 1 630 ? 11.444 -6.387 29.725 1.00 95.56 630 ASP A N 1
ATOM 5164 C CA . ASP A 1 630 ? 10.637 -6.197 30.927 1.00 95.56 630 ASP A CA 1
ATOM 5165 C C . ASP A 1 630 ? 9.306 -5.490 30.629 1.00 95.56 630 ASP A C 1
ATOM 5167 O O . ASP A 1 630 ? 9.208 -4.592 29.790 1.00 95.56 630 ASP A O 1
ATOM 5171 N N . GLY A 1 631 ? 8.247 -5.887 31.336 1.00 93.56 631 GLY A N 1
ATOM 5172 C CA . GLY A 1 631 ? 6.926 -5.273 31.192 1.00 93.56 631 GLY A CA 1
ATOM 5173 C C . GLY A 1 631 ? 6.860 -3.869 31.816 1.00 93.56 631 GLY A C 1
ATOM 5174 O O . GLY A 1 631 ? 7.250 -3.711 32.978 1.00 93.56 631 GLY A O 1
ATOM 5175 N N . PRO A 1 632 ? 6.347 -2.837 31.117 1.00 92.88 632 PRO A N 1
ATOM 5176 C CA . PRO A 1 632 ? 6.112 -1.529 31.713 1.00 92.88 632 PRO A CA 1
ATOM 5177 C C . PRO A 1 632 ? 4.989 -1.567 32.748 1.00 92.88 632 PRO A C 1
ATOM 5179 O O . PRO A 1 632 ? 4.039 -2.346 32.648 1.00 92.88 632 PRO A O 1
ATOM 5182 N N . ALA A 1 633 ? 5.070 -0.677 33.735 1.00 89.81 633 ALA A N 1
ATOM 5183 C CA . ALA A 1 633 ? 3.975 -0.472 34.667 1.00 89.81 633 ALA A CA 1
ATOM 5184 C C . ALA A 1 633 ? 2.777 0.160 33.940 1.00 89.81 633 ALA A C 1
ATOM 5186 O O . ALA A 1 633 ? 2.926 0.929 32.989 1.00 89.81 633 ALA A O 1
ATOM 5187 N N . GLN A 1 634 ? 1.563 -0.125 34.413 1.00 84.94 634 GLN A N 1
ATOM 5188 C CA . GLN A 1 634 ? 0.329 0.308 33.746 1.00 84.94 634 GLN A CA 1
ATOM 5189 C C . GLN A 1 634 ? 0.239 1.832 33.541 1.00 84.94 634 GLN A C 1
ATOM 5191 O O . GLN A 1 634 ? -0.350 2.289 32.565 1.00 84.94 634 GLN A O 1
ATOM 5196 N N . ASN A 1 635 ? 0.810 2.618 34.454 1.00 86.12 635 ASN A N 1
ATOM 5197 C CA . ASN A 1 635 ? 0.844 4.082 34.406 1.00 86.12 635 ASN A CA 1
ATOM 5198 C C . ASN A 1 635 ? 1.908 4.652 33.453 1.00 86.12 635 ASN A C 1
ATOM 5200 O O . ASN A 1 635 ? 1.851 5.837 33.135 1.00 86.12 635 ASN A O 1
ATOM 5204 N N . GLU A 1 636 ? 2.874 3.842 33.024 1.00 88.31 636 GLU A N 1
ATOM 5205 C CA . GLU A 1 636 ? 3.895 4.231 32.047 1.00 88.31 636 GLU A CA 1
ATOM 5206 C C . GLU A 1 636 ? 3.406 4.032 30.609 1.00 88.31 636 GLU A C 1
ATOM 5208 O O . GLU A 1 636 ? 3.976 4.600 29.679 1.00 88.31 636 GLU A O 1
ATOM 5213 N N . LEU A 1 637 ? 2.346 3.243 30.405 1.00 88.62 637 LEU A N 1
ATOM 5214 C CA . LEU A 1 637 ? 1.799 3.014 29.075 1.00 88.62 637 LEU A CA 1
ATOM 5215 C C . LEU A 1 637 ? 1.252 4.322 28.472 1.00 88.62 637 LEU A C 1
ATOM 5217 O O . LEU A 1 637 ? 0.480 5.035 29.119 1.00 88.62 637 LEU A O 1
ATOM 5221 N N . PRO A 1 638 ? 1.599 4.636 27.211 1.00 89.62 638 PRO A N 1
ATOM 5222 C CA . PRO A 1 638 ? 1.172 5.870 26.565 1.00 89.62 638 PRO A CA 1
ATOM 5223 C C . PRO A 1 638 ? -0.356 5.947 26.429 1.00 89.62 638 PRO A C 1
ATOM 5225 O O . PRO A 1 638 ? -1.030 5.001 26.000 1.00 89.62 638 PRO A O 1
ATOM 5228 N N . HIS A 1 639 ? -0.909 7.114 26.762 1.00 87.56 639 HIS A N 1
ATOM 5229 C CA . HIS A 1 639 ? -2.339 7.404 26.688 1.00 87.56 639 HIS A CA 1
ATOM 5230 C C . HIS A 1 639 ? -2.588 8.698 25.918 1.00 87.56 639 HIS A C 1
ATOM 5232 O O . HIS A 1 639 ? -2.271 9.783 26.401 1.00 87.56 639 HIS A O 1
ATOM 5238 N N . ILE A 1 640 ? -3.203 8.569 24.744 1.00 91.75 640 ILE A N 1
ATOM 5239 C CA . ILE A 1 640 ? -3.557 9.697 23.882 1.00 91.75 640 ILE A CA 1
ATOM 5240 C C . ILE A 1 640 ? -4.967 10.161 24.231 1.00 91.75 640 ILE A C 1
ATOM 5242 O O . ILE A 1 640 ? -5.893 9.357 24.353 1.00 91.75 640 ILE A O 1
ATOM 5246 N N . LYS A 1 641 ? -5.120 11.470 24.408 1.00 93.06 641 LYS A N 1
ATOM 5247 C CA . LYS A 1 641 ? -6.383 12.136 24.723 1.00 93.06 641 LYS A CA 1
ATOM 5248 C C . LYS A 1 641 ? -6.808 13.016 23.559 1.00 93.06 641 LYS A C 1
ATOM 5250 O O . LYS A 1 641 ? -5.963 13.546 22.839 1.00 93.06 641 LYS A O 1
ATOM 5255 N N . VAL A 1 642 ? -8.117 13.213 23.421 1.00 96.19 642 VAL A N 1
ATOM 5256 C CA . VAL A 1 642 ? -8.695 14.085 22.393 1.00 96.19 642 VAL A CA 1
ATOM 5257 C C . VAL A 1 642 ? -9.249 15.351 23.037 1.00 96.19 642 VAL A C 1
ATOM 5259 O O . VAL A 1 642 ? -10.068 15.287 23.955 1.00 96.19 642 VAL A O 1
ATOM 5262 N N . ARG A 1 643 ? -8.794 16.507 22.558 1.00 97.12 643 ARG A N 1
ATOM 5263 C CA . ARG A 1 643 ? -9.229 17.835 22.983 1.00 97.12 643 ARG A CA 1
ATOM 5264 C C . ARG A 1 643 ? -10.605 18.169 22.413 1.00 97.12 643 ARG A C 1
ATOM 5266 O O . ARG A 1 643 ? -10.916 17.842 21.268 1.00 97.12 643 ARG A O 1
ATOM 5273 N N . GLU A 1 644 ? -11.422 18.830 23.219 1.00 97.38 644 GLU A N 1
ATOM 5274 C CA . GLU A 1 644 ? -12.742 19.324 22.847 1.00 97.38 644 GLU A CA 1
ATOM 5275 C C . GLU A 1 644 ? -12.621 20.741 22.277 1.00 97.38 644 GLU A C 1
ATOM 5277 O O . GLU A 1 644 ? -12.204 21.672 22.963 1.00 97.38 644 GLU A O 1
ATOM 5282 N N . LEU A 1 645 ? -12.988 20.920 21.011 1.00 97.31 645 LEU A N 1
ATOM 5283 C CA . LEU A 1 645 ? -13.049 22.229 20.366 1.00 97.31 645 LEU A CA 1
ATOM 5284 C C . LEU A 1 645 ? -14.150 23.085 20.999 1.00 97.31 645 LEU A C 1
ATOM 5286 O O . LEU A 1 645 ? -15.173 22.535 21.384 1.00 97.31 645 LEU A O 1
ATOM 5290 N N . PRO A 1 646 ? -14.028 24.421 21.057 1.00 95.56 646 PRO A N 1
ATOM 5291 C CA . PRO A 1 646 ? -15.084 25.294 21.568 1.00 95.56 646 PRO A CA 1
ATOM 5292 C C . PRO A 1 646 ? -16.337 25.277 20.674 1.00 95.56 646 PRO A C 1
ATOM 5294 O O . PRO A 1 646 ? -16.277 24.900 19.504 1.00 95.56 646 PRO A O 1
ATOM 5297 N N . ILE A 1 647 ? -17.481 25.691 21.231 1.00 95.25 647 ILE A N 1
ATOM 5298 C CA . ILE A 1 647 ? -18.713 25.874 20.447 1.00 95.25 647 ILE A CA 1
ATOM 5299 C C . ILE A 1 647 ? -18.499 27.051 19.492 1.00 95.25 647 ILE A C 1
ATOM 5301 O O . ILE A 1 647 ? -17.943 28.081 19.875 1.00 95.25 647 ILE A O 1
ATOM 5305 N N . GLY A 1 648 ? -18.968 26.900 18.259 1.00 94.12 648 GLY A N 1
ATOM 5306 C CA . GLY A 1 648 ? -18.822 27.864 17.183 1.00 94.12 648 GLY A CA 1
ATOM 5307 C C . GLY A 1 648 ? -17.756 27.442 16.180 1.00 94.12 648 GLY A C 1
ATOM 5308 O O . GLY A 1 648 ? -17.569 26.260 15.889 1.00 94.12 648 GLY A O 1
ATOM 5309 N N . GLU A 1 649 ? -17.094 28.439 15.609 1.00 94.25 649 GLU A N 1
ATOM 5310 C CA . GLU A 1 649 ? -16.140 28.271 14.524 1.00 94.25 649 GLU A CA 1
ATOM 5311 C C . GLU A 1 649 ? -14.763 28.789 14.922 1.00 94.25 649 GLU A C 1
ATOM 5313 O O . GLU A 1 649 ? -14.624 29.863 15.506 1.00 94.25 649 GLU A O 1
ATOM 5318 N N . LYS A 1 650 ? -13.736 28.022 14.557 1.00 96.56 650 LYS A N 1
ATOM 5319 C CA . LYS A 1 650 ? -12.342 28.450 14.555 1.00 96.56 650 LYS A CA 1
ATOM 5320 C C . LYS A 1 650 ? -11.693 28.133 13.214 1.00 96.56 650 LYS A C 1
ATOM 5322 O O . LYS A 1 650 ? -12.056 27.161 12.551 1.00 96.56 650 LYS A O 1
ATOM 5327 N N . LYS A 1 651 ? -10.734 28.959 12.809 1.00 96.62 651 LYS A N 1
ATOM 5328 C CA . LYS A 1 651 ? -9.997 28.845 11.551 1.00 96.62 651 LYS A CA 1
ATOM 5329 C C . LYS A 1 651 ? -8.500 28.795 11.828 1.00 96.62 651 LYS A C 1
ATOM 5331 O O . LYS A 1 651 ? -7.968 29.637 12.543 1.00 96.62 651 LYS A O 1
ATOM 5336 N N . LEU A 1 652 ? -7.835 27.819 11.226 1.00 96.31 652 LEU A N 1
ATOM 5337 C CA . LEU A 1 652 ? -6.386 27.689 11.162 1.00 96.31 652 LEU A CA 1
ATOM 5338 C C . LEU A 1 652 ? -5.983 27.820 9.706 1.00 96.31 652 LEU A C 1
ATOM 5340 O O . LEU A 1 652 ? -6.119 26.876 8.927 1.00 96.31 652 LEU A O 1
ATOM 5344 N N . ARG A 1 653 ? -5.511 29.009 9.344 1.00 96.06 653 ARG A N 1
ATOM 5345 C CA . ARG A 1 653 ? -5.008 29.293 8.008 1.00 96.06 653 ARG A CA 1
ATOM 5346 C C . ARG A 1 653 ? -3.497 29.380 8.069 1.00 96.06 653 ARG A C 1
ATOM 5348 O O . ARG A 1 653 ? -2.963 30.213 8.795 1.00 96.06 653 ARG A O 1
ATOM 5355 N N . VAL A 1 654 ? -2.827 28.524 7.313 1.00 95.19 654 VAL A N 1
ATOM 5356 C CA . VAL A 1 654 ? -1.368 28.495 7.237 1.00 95.19 654 VAL A CA 1
ATOM 5357 C C . VAL A 1 654 ? -0.909 28.490 5.788 1.00 95.19 654 VAL A C 1
ATOM 5359 O O . VAL A 1 654 ? -1.588 27.953 4.907 1.00 95.19 654 VAL A O 1
ATOM 5362 N N . MET A 1 655 ? 0.250 29.087 5.537 1.00 94.00 655 MET A N 1
ATOM 5363 C CA . MET A 1 655 ? 0.891 28.974 4.232 1.00 94.00 655 MET A CA 1
ATOM 5364 C C . MET A 1 655 ? 1.392 27.541 4.007 1.00 94.00 655 MET A C 1
ATOM 5366 O O . MET A 1 655 ? 1.840 26.870 4.940 1.00 94.00 655 MET A O 1
ATOM 5370 N N . SER A 1 656 ? 1.302 27.064 2.768 1.00 91.94 656 SER A N 1
ATOM 5371 C CA . SER A 1 656 ? 1.915 25.809 2.339 1.00 91.94 656 SER A CA 1
ATOM 5372 C C . SER A 1 656 ? 3.413 25.828 2.640 1.00 91.94 656 SER A C 1
ATOM 5374 O O . SER A 1 656 ? 4.060 26.864 2.532 1.00 91.94 656 SER A O 1
ATOM 5376 N N . LEU A 1 657 ? 3.987 24.674 2.974 1.00 89.75 657 LEU A N 1
ATOM 5377 C CA . LEU A 1 657 ? 5.443 24.536 3.086 1.00 89.75 657 LEU A CA 1
ATOM 5378 C C . LEU A 1 657 ? 6.111 24.321 1.717 1.00 89.75 657 LEU A C 1
ATOM 5380 O O . LEU A 1 657 ? 7.330 24.394 1.607 1.00 89.75 657 LEU A O 1
ATOM 5384 N N . ASN A 1 658 ? 5.322 24.079 0.665 1.00 85.56 658 ASN A N 1
ATOM 5385 C CA . ASN A 1 658 ? 5.801 24.025 -0.712 1.00 85.56 658 ASN A CA 1
ATOM 5386 C C . ASN A 1 658 ? 5.633 25.393 -1.387 1.00 85.56 658 ASN A C 1
ATOM 5388 O O . ASN A 1 658 ? 4.518 25.762 -1.772 1.00 85.56 658 ASN A O 1
ATOM 5392 N N . THR A 1 659 ? 6.742 26.116 -1.548 1.00 82.81 659 THR A N 1
ATOM 5393 C CA . THR A 1 659 ? 6.799 27.451 -2.168 1.00 82.81 659 THR A CA 1
ATOM 5394 C C . THR A 1 659 ? 6.509 27.448 -3.667 1.00 82.81 659 THR A C 1
ATOM 5396 O O . THR A 1 659 ? 6.053 28.459 -4.192 1.00 82.81 659 THR A O 1
ATOM 5399 N N . ALA A 1 660 ? 6.700 26.316 -4.350 1.00 78.00 660 ALA A N 1
ATOM 5400 C CA . ALA A 1 660 ? 6.417 26.171 -5.779 1.00 78.00 660 ALA A CA 1
ATOM 5401 C C . ALA A 1 660 ? 4.948 25.812 -6.076 1.00 78.00 660 ALA A C 1
ATOM 5403 O O . ALA A 1 660 ? 4.490 25.935 -7.209 1.00 78.00 660 ALA A O 1
ATOM 5404 N N . SER A 1 661 ? 4.189 25.355 -5.076 1.00 78.38 661 SER A N 1
ATOM 5405 C CA . SER A 1 661 ? 2.818 24.878 -5.274 1.00 78.38 661 SER A CA 1
ATOM 5406 C C . SER A 1 661 ? 1.791 26.005 -5.181 1.00 78.38 661 SER A C 1
ATOM 5408 O O . SER A 1 661 ? 1.624 26.614 -4.123 1.00 78.38 661 SER A O 1
ATOM 5410 N N . THR A 1 662 ? 0.992 26.177 -6.235 1.00 85.44 662 THR A N 1
ATOM 5411 C CA . THR A 1 662 ? -0.227 27.010 -6.239 1.00 85.44 662 THR A CA 1
ATOM 5412 C C . THR A 1 662 ? -1.426 26.315 -5.582 1.00 85.44 662 THR A C 1
ATOM 5414 O O . THR A 1 662 ? -2.420 26.963 -5.242 1.00 85.44 662 THR A O 1
ATOM 5417 N N . ASN A 1 663 ? -1.348 24.996 -5.366 1.00 86.56 663 ASN A N 1
ATOM 5418 C CA . ASN A 1 663 ? -2.444 24.214 -4.800 1.00 86.56 663 ASN A CA 1
ATOM 5419 C C . ASN A 1 663 ? -2.737 24.631 -3.356 1.00 86.56 663 ASN A C 1
ATOM 5421 O O . ASN A 1 663 ? -1.838 24.702 -2.516 1.00 86.56 663 ASN A O 1
ATOM 5425 N N . SER A 1 664 ? -4.019 24.834 -3.074 1.00 92.38 664 SER A N 1
ATOM 5426 C CA . SER A 1 664 ? -4.563 25.122 -1.751 1.00 92.38 664 SER A CA 1
ATOM 5427 C C . SER A 1 664 ? -5.562 24.036 -1.353 1.00 92.38 664 SER A C 1
ATOM 5429 O O . SER A 1 664 ? -6.195 23.410 -2.202 1.00 92.38 664 SER A O 1
ATOM 5431 N N . ILE A 1 665 ? -5.738 23.813 -0.055 1.00 94.75 665 ILE A N 1
ATOM 5432 C CA . ILE A 1 665 ? -6.734 22.871 0.466 1.00 94.75 665 ILE A CA 1
ATOM 5433 C C . ILE A 1 665 ? -7.502 23.508 1.615 1.00 94.75 665 ILE A C 1
ATOM 5435 O O . ILE A 1 665 ? -6.917 24.088 2.529 1.00 94.75 665 ILE A O 1
ATOM 5439 N N . VAL A 1 666 ? -8.823 23.361 1.575 1.00 97.50 666 VAL A N 1
ATOM 5440 C CA . VAL A 1 666 ? -9.730 23.741 2.658 1.00 97.50 666 VAL A CA 1
ATOM 5441 C C . VAL A 1 666 ? -10.374 22.472 3.187 1.00 97.50 666 VAL A C 1
ATOM 5443 O O . VAL A 1 666 ? -11.014 21.736 2.440 1.00 97.50 666 VAL A O 1
ATOM 5446 N N . THR A 1 667 ? -10.183 22.194 4.472 1.00 97.62 667 THR A N 1
ATOM 5447 C CA . THR A 1 667 ? -10.828 21.088 5.182 1.00 97.62 667 THR A CA 1
ATOM 5448 C C . THR A 1 667 ? -11.606 21.643 6.359 1.00 97.62 667 THR A C 1
ATOM 5450 O O . THR A 1 667 ? -11.024 22.033 7.370 1.00 97.62 667 THR A O 1
ATOM 5453 N N . ASN A 1 668 ? -12.929 21.630 6.252 1.00 98.00 668 ASN A N 1
ATOM 5454 C CA . ASN A 1 668 ? -13.799 21.974 7.365 1.00 98.00 668 ASN A CA 1
ATOM 5455 C C . ASN A 1 668 ? -14.065 20.720 8.181 1.00 98.00 668 ASN A C 1
ATOM 5457 O O . ASN A 1 668 ? -14.742 19.813 7.705 1.00 98.00 668 ASN A O 1
ATOM 5461 N N . TYR A 1 669 ? -13.500 20.660 9.385 1.00 98.00 669 TYR A N 1
ATOM 5462 C CA . TYR A 1 669 ? -13.710 19.585 10.344 1.00 98.00 669 TYR A CA 1
ATOM 5463 C C . TYR A 1 669 ? -14.762 19.995 11.374 1.00 98.00 669 TYR A C 1
ATOM 5465 O O . TYR A 1 669 ? -14.657 21.055 11.988 1.00 98.00 669 TYR A O 1
ATOM 5473 N N . TYR A 1 670 ? -15.753 19.137 11.581 1.00 97.50 670 TYR A N 1
ATOM 5474 C CA . TYR A 1 670 ? -16.837 19.330 12.534 1.00 97.50 670 TYR A CA 1
ATOM 5475 C C . TYR A 1 670 ? -16.740 18.224 13.585 1.00 97.50 670 TYR A C 1
ATOM 5477 O O . TYR A 1 670 ? -16.942 17.048 13.273 1.00 97.50 670 TYR A O 1
ATOM 5485 N N . GLN A 1 671 ? -16.368 18.594 14.810 1.00 97.56 671 GLN A N 1
ATOM 5486 C CA . GLN A 1 671 ? -16.202 17.655 15.916 1.00 97.56 671 GLN A CA 1
ATOM 5487 C C . GLN A 1 671 ? -17.544 17.404 16.605 1.00 97.56 671 GLN A C 1
ATOM 5489 O O . GLN A 1 671 ? -18.286 18.340 16.900 1.00 97.56 671 GLN A O 1
ATOM 5494 N N . CYS A 1 672 ? -17.827 16.136 16.883 1.00 94.62 672 CYS A N 1
ATOM 5495 C CA . CYS A 1 672 ? -18.975 15.697 17.667 1.00 94.62 672 CYS A CA 1
ATOM 5496 C C . CYS A 1 672 ? -18.510 15.318 19.090 1.00 94.62 672 CYS A C 1
ATOM 5498 O O . CYS A 1 672 ? -17.545 15.878 19.610 1.00 94.62 672 CYS A O 1
ATOM 5500 N N . GLY A 1 673 ? -19.209 14.391 19.747 1.00 92.75 673 GLY A N 1
ATOM 5501 C CA . GLY A 1 673 ? -18.824 13.855 21.055 1.00 92.75 673 GLY A CA 1
ATOM 5502 C C . GLY A 1 673 ? -18.109 12.503 20.980 1.00 92.75 673 GLY A C 1
ATOM 5503 O O . GLY A 1 673 ? -17.663 12.062 19.917 1.00 92.75 673 GLY A O 1
ATOM 5504 N N . ALA A 1 674 ? -18.039 11.830 22.131 1.00 93.50 674 ALA A N 1
ATOM 5505 C CA . ALA A 1 674 ? -17.671 10.419 22.196 1.00 93.50 674 ALA A CA 1
ATOM 5506 C C . ALA A 1 674 ? -18.634 9.581 21.338 1.00 93.50 674 ALA A C 1
ATOM 5508 O O . ALA A 1 674 ? -19.846 9.816 21.327 1.00 93.50 674 ALA A O 1
ATOM 5509 N N . ALA A 1 675 ? -18.086 8.625 20.596 1.00 92.25 675 ALA A N 1
ATOM 5510 C CA . ALA A 1 675 ? -18.843 7.813 19.666 1.00 92.25 675 ALA A CA 1
ATOM 5511 C C . ALA A 1 675 ? -19.828 6.902 20.407 1.00 92.25 675 ALA A C 1
ATOM 5513 O O . ALA A 1 675 ? -19.487 6.229 21.377 1.00 92.25 675 ALA A O 1
ATOM 5514 N N . THR A 1 676 ? -21.060 6.856 19.907 1.00 91.62 676 THR A N 1
ATOM 5515 C CA . THR A 1 676 ? -22.062 5.861 20.297 1.00 91.62 676 THR A CA 1
ATOM 5516 C C . THR A 1 676 ? -22.612 5.209 19.032 1.00 91.62 676 THR A C 1
ATOM 5518 O O . THR A 1 676 ? -22.619 5.865 17.986 1.00 91.62 676 THR A O 1
ATOM 5521 N N . PRO A 1 677 ? -23.122 3.963 19.087 1.00 91.00 677 PRO A N 1
ATOM 5522 C CA . PRO A 1 677 ? -23.687 3.311 17.905 1.00 91.00 677 PRO A CA 1
ATOM 5523 C C . PRO A 1 677 ? -24.777 4.146 17.216 1.00 91.00 677 PRO A C 1
ATOM 5525 O O . PRO A 1 677 ? -24.856 4.170 15.992 1.00 91.00 677 PRO A O 1
ATOM 5528 N N . GLN A 1 678 ? -25.584 4.881 17.990 1.00 92.88 678 GLN A N 1
ATOM 5529 C CA . GLN A 1 678 ? -26.629 5.754 17.454 1.00 92.88 678 GLN A CA 1
ATOM 5530 C C . GLN A 1 678 ? -26.058 6.979 16.723 1.00 92.88 678 GLN A C 1
ATOM 5532 O O . GLN A 1 678 ? -26.500 7.285 15.618 1.00 92.88 678 GLN A O 1
ATOM 5537 N N . GLU A 1 679 ? -25.080 7.672 17.315 1.00 93.31 679 GLU A N 1
ATOM 5538 C CA . GLU A 1 679 ? -24.437 8.844 16.698 1.00 93.31 679 GLU A CA 1
ATOM 5539 C C . GLU A 1 679 ? -23.669 8.466 15.427 1.00 93.31 679 GLU A C 1
ATOM 5541 O O . GLU A 1 679 ? -23.770 9.157 14.413 1.00 93.31 679 GLU A O 1
ATOM 5546 N N . VAL A 1 680 ? -22.962 7.331 15.455 1.00 95.25 680 VAL A N 1
ATOM 5547 C CA . VAL A 1 680 ? -22.277 6.783 14.276 1.00 95.25 680 VAL A CA 1
ATOM 5548 C C . VAL A 1 680 ? -23.290 6.480 13.173 1.00 95.25 680 VAL A C 1
ATOM 5550 O O . VAL A 1 680 ? -23.136 6.975 12.061 1.00 95.25 680 VAL A O 1
ATOM 5553 N N . ALA A 1 681 ? -24.373 5.762 13.487 1.00 96.38 681 ALA A N 1
ATOM 5554 C CA . ALA A 1 681 ? -25.412 5.419 12.519 1.00 96.38 681 ALA A CA 1
ATOM 5555 C C . ALA A 1 681 ? -26.062 6.651 11.866 1.00 96.38 681 ALA A C 1
ATOM 5557 O O . ALA A 1 681 ? -26.257 6.682 10.650 1.00 96.38 681 ALA A O 1
ATOM 5558 N N . ILE A 1 682 ? -26.388 7.680 12.656 1.00 96.31 682 ILE A N 1
ATOM 5559 C CA . ILE A 1 682 ? -26.949 8.938 12.141 1.00 96.31 682 ILE A CA 1
ATOM 5560 C C . ILE A 1 682 ? -25.962 9.612 11.184 1.00 96.31 682 ILE A C 1
ATOM 5562 O O . ILE A 1 682 ? -26.353 10.028 10.091 1.00 96.31 682 ILE A O 1
ATOM 5566 N N . LEU A 1 683 ? -24.689 9.709 11.575 1.00 96.06 683 LEU A N 1
ATOM 5567 C CA . LEU A 1 683 ? -23.675 10.375 10.770 1.00 96.06 683 LEU A CA 1
ATOM 5568 C C . LEU A 1 683 ? -23.369 9.619 9.472 1.00 96.06 683 LEU A C 1
ATOM 5570 O O . LEU A 1 683 ? -23.234 10.251 8.427 1.00 96.06 683 LEU A O 1
ATOM 5574 N N . GLU A 1 684 ? -23.313 8.288 9.503 1.00 96.06 684 GLU A N 1
ATOM 5575 C CA . GLU A 1 684 ? -23.127 7.467 8.301 1.00 96.06 684 GLU A CA 1
ATOM 5576 C C . GLU A 1 684 ? -24.280 7.641 7.308 1.00 96.06 684 GLU A C 1
ATOM 5578 O O . GLU A 1 684 ? -24.040 7.841 6.116 1.00 96.06 684 GLU A O 1
ATOM 5583 N N . VAL A 1 685 ? -25.528 7.655 7.792 1.00 97.00 685 VAL A N 1
ATOM 5584 C CA . VAL A 1 685 ? -26.702 7.943 6.951 1.00 97.00 685 VAL A CA 1
ATOM 5585 C C . VAL A 1 685 ? -26.592 9.333 6.324 1.00 97.00 685 VAL A C 1
ATOM 5587 O O . VAL A 1 685 ? -26.835 9.484 5.126 1.00 97.00 685 VAL A O 1
ATOM 5590 N N . LEU A 1 686 ? -26.203 10.352 7.098 1.00 96.44 686 LEU A N 1
ATOM 5591 C CA . LEU A 1 686 ? -26.038 11.713 6.583 1.00 96.44 686 LEU A CA 1
ATOM 5592 C C . LEU A 1 686 ? -24.921 11.811 5.543 1.00 96.44 686 LEU A C 1
ATOM 5594 O O . LEU A 1 686 ? -25.112 12.478 4.531 1.00 96.44 686 LEU A O 1
ATOM 5598 N N . LEU A 1 687 ? -23.781 11.155 5.763 1.00 95.94 687 LEU A N 1
ATOM 5599 C CA . LEU A 1 687 ? -22.653 11.191 4.832 1.00 95.94 687 LEU A CA 1
ATOM 5600 C C . LEU A 1 687 ? -22.953 10.442 3.533 1.00 95.94 687 LEU A C 1
ATOM 5602 O O . LEU A 1 687 ? -22.653 10.975 2.469 1.00 95.94 687 LEU A O 1
ATOM 5606 N N . MET A 1 688 ? -23.631 9.291 3.591 1.00 95.75 688 MET A N 1
ATOM 5607 C CA . MET A 1 688 ? -24.063 8.584 2.379 1.00 95.75 688 MET A CA 1
ATOM 5608 C C . MET A 1 688 ? -25.053 9.418 1.553 1.00 95.75 688 MET A C 1
ATOM 5610 O O . MET A 1 688 ? -25.006 9.415 0.328 1.00 95.75 688 MET A O 1
ATOM 5614 N N . LEU A 1 689 ? -25.938 10.174 2.210 1.00 95.81 689 LEU A N 1
ATOM 5615 C CA . LEU A 1 689 ? -26.834 11.113 1.525 1.00 95.81 689 LEU A CA 1
ATOM 5616 C C . LEU A 1 689 ? -26.096 12.339 0.964 1.00 95.81 689 LEU A C 1
ATOM 5618 O O . LEU A 1 689 ? -26.596 12.971 0.037 1.00 95.81 689 LEU A O 1
ATOM 5622 N N . MET A 1 690 ? -24.952 12.708 1.543 1.00 95.62 690 MET A N 1
ATOM 5623 C CA . MET A 1 690 ? -24.184 13.905 1.193 1.00 95.62 690 MET A CA 1
ATOM 5624 C C . MET A 1 690 ? -23.151 13.665 0.089 1.00 95.62 690 MET A C 1
ATOM 5626 O O . MET A 1 690 ? -22.773 14.627 -0.577 1.00 95.62 690 MET A O 1
ATOM 5630 N N . GLU A 1 691 ? -22.709 12.422 -0.110 1.00 93.06 691 GLU A N 1
ATOM 5631 C CA . GLU A 1 691 ? -21.606 12.051 -1.005 1.00 93.06 691 GLU A CA 1
ATOM 5632 C C . GLU A 1 691 ? -21.792 12.539 -2.450 1.00 93.06 691 GLU A C 1
ATOM 5634 O O . GLU A 1 691 ? -20.928 13.240 -2.976 1.00 93.06 691 GLU A O 1
ATOM 5639 N N . GLU A 1 692 ? -22.934 12.247 -3.074 1.00 94.12 692 GLU A N 1
ATOM 5640 C CA . GLU A 1 692 ? -23.220 12.722 -4.434 1.00 94.12 692 GLU A CA 1
ATOM 5641 C C . GLU A 1 692 ? -23.476 14.244 -4.474 1.00 94.12 692 GLU A C 1
ATOM 5643 O O . GLU A 1 692 ? -22.792 14.931 -5.242 1.00 94.12 692 GLU A O 1
ATOM 5648 N N . PRO A 1 693 ? -24.324 14.834 -3.600 1.00 96.19 693 PRO A N 1
ATOM 5649 C CA . PRO A 1 693 ? -24.598 16.270 -3.648 1.00 96.19 693 PRO A CA 1
ATOM 5650 C C . PRO A 1 693 ? -23.383 17.168 -3.398 1.00 96.19 693 PRO A C 1
ATOM 5652 O O . PRO A 1 693 ? -23.314 18.264 -3.961 1.00 96.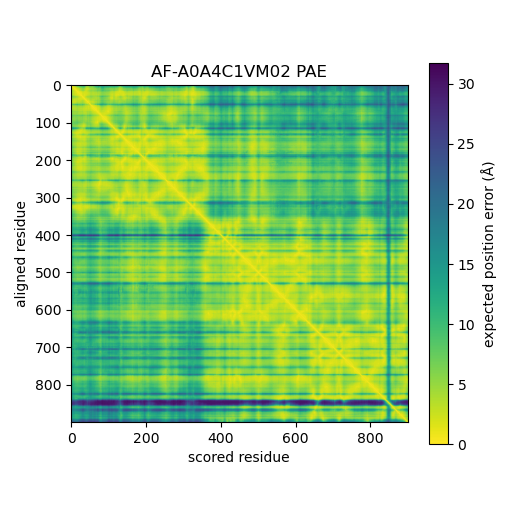19 693 PRO A O 1
ATOM 5655 N N . VAL A 1 694 ? -22.442 16.760 -2.532 1.00 95.62 694 VAL A N 1
ATOM 5656 C CA . VAL A 1 694 ? -21.236 17.561 -2.256 1.00 95.62 694 VAL A CA 1
ATOM 5657 C C . VAL A 1 694 ? -20.323 17.597 -3.476 1.00 95.62 694 VAL A C 1
ATOM 5659 O O . VAL A 1 694 ? -19.787 18.656 -3.807 1.00 95.62 694 VAL A O 1
ATOM 5662 N N . PHE A 1 695 ? -20.200 16.468 -4.176 1.00 91.50 695 PHE A N 1
ATOM 5663 C CA . PHE A 1 695 ? -19.420 16.354 -5.399 1.00 91.50 695 PHE A CA 1
ATOM 5664 C C . PHE A 1 695 ? -20.072 17.145 -6.538 1.00 91.50 695 PHE A C 1
ATOM 5666 O O . PHE A 1 695 ? -19.431 18.014 -7.128 1.00 91.50 695 PHE A O 1
ATOM 5673 N N . ASP A 1 696 ? -21.361 16.932 -6.803 1.00 92.44 696 ASP A N 1
ATOM 5674 C CA . ASP A 1 696 ? -22.087 17.649 -7.855 1.00 92.44 696 ASP A CA 1
ATOM 5675 C C . ASP A 1 696 ? -22.056 19.172 -7.642 1.00 92.44 696 ASP A C 1
ATOM 5677 O O . ASP A 1 696 ? -21.718 19.931 -8.554 1.00 92.44 696 ASP A O 1
ATOM 5681 N N . GLN A 1 697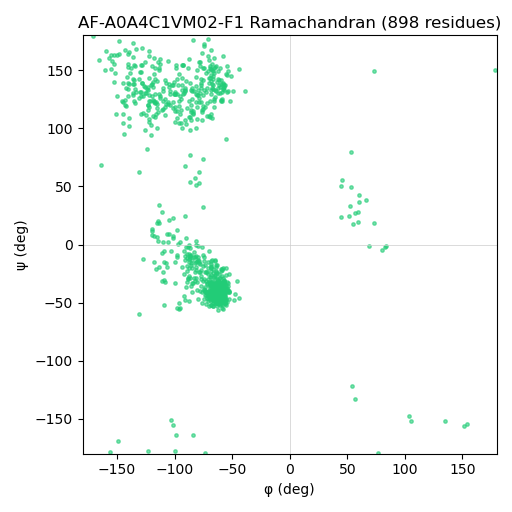 ? -22.333 19.647 -6.425 1.00 94.75 697 GLN A N 1
ATOM 5682 C CA . GLN A 1 697 ? -22.385 21.084 -6.165 1.00 94.75 697 GLN A CA 1
ATOM 5683 C C . GLN A 1 697 ? -20.997 21.736 -6.231 1.00 94.75 697 GLN A C 1
ATOM 5685 O O . GLN A 1 697 ? -20.835 22.723 -6.946 1.00 94.75 697 GLN A O 1
ATOM 5690 N N . LEU A 1 698 ? -20.007 21.224 -5.492 1.00 93.62 698 LEU A N 1
ATOM 5691 C CA . LEU A 1 698 ? -18.724 21.920 -5.327 1.00 93.62 698 LEU A CA 1
ATOM 5692 C C . LEU A 1 698 ? -17.720 21.602 -6.449 1.00 93.62 698 LEU A C 1
ATOM 5694 O O . LEU A 1 698 ? -16.897 22.459 -6.770 1.00 93.62 698 LEU A O 1
ATOM 5698 N N . ARG A 1 699 ? -17.785 20.412 -7.069 1.00 88.44 699 ARG A N 1
ATOM 5699 C CA . ARG A 1 699 ? -16.918 20.031 -8.201 1.00 88.44 699 ARG A CA 1
ATOM 5700 C C . ARG A 1 699 ? -17.598 20.229 -9.550 1.00 88.44 699 ARG A C 1
ATOM 5702 O O . ARG A 1 699 ? -17.029 20.906 -10.397 1.00 88.44 699 ARG A O 1
ATOM 5709 N N . THR A 1 700 ? -18.778 19.658 -9.783 1.00 87.62 700 THR A N 1
ATOM 5710 C CA . THR A 1 700 ? -19.377 19.672 -11.133 1.00 87.62 700 THR A CA 1
ATOM 5711 C C . THR A 1 700 ? -19.934 21.047 -11.505 1.00 87.62 700 THR A C 1
ATOM 5713 O O . THR A 1 700 ? -19.657 21.550 -12.593 1.00 87.62 700 THR A O 1
ATOM 5716 N N . LYS A 1 701 ? -20.698 21.675 -10.602 1.00 90.25 701 LYS A N 1
ATOM 5717 C CA . LYS A 1 701 ? -21.399 22.945 -10.859 1.00 90.25 701 LYS A CA 1
ATOM 5718 C C . LYS A 1 701 ? -20.551 24.174 -10.563 1.00 90.25 701 LYS A C 1
ATOM 5720 O O . LYS A 1 701 ? -20.509 25.087 -11.378 1.00 90.25 701 LYS A O 1
ATOM 5725 N N . GLU A 1 702 ? -19.909 24.213 -9.397 1.00 89.56 702 GLU A N 1
ATOM 5726 C CA . GLU A 1 702 ? -19.105 25.370 -8.974 1.00 89.56 702 GLU A CA 1
ATOM 5727 C C . GLU A 1 702 ? -17.633 25.270 -9.384 1.00 89.56 702 GLU A C 1
ATOM 5729 O O . GLU A 1 702 ? -16.929 26.273 -9.329 1.00 89.56 702 GLU A O 1
ATOM 5734 N N . GLN A 1 703 ? -17.172 24.087 -9.811 1.00 86.75 703 GLN A N 1
ATOM 5735 C CA . GLN A 1 703 ? -15.815 23.863 -10.326 1.00 86.75 703 GLN A CA 1
ATOM 5736 C C . GLN A 1 703 ? -14.703 24.359 -9.389 1.00 86.75 703 GLN A C 1
ATOM 5738 O O . GLN A 1 703 ? -13.629 24.756 -9.839 1.00 86.75 703 GLN A O 1
ATOM 5743 N N . LEU A 1 704 ? -14.932 24.290 -8.070 1.00 84.88 704 LEU A N 1
ATOM 5744 C CA . LEU A 1 704 ? -13.995 24.790 -7.057 1.00 84.88 704 LEU A CA 1
ATOM 5745 C C . LEU A 1 704 ? -12.706 23.969 -6.982 1.00 84.88 704 LEU A C 1
ATOM 5747 O O . LEU A 1 704 ? -11.707 24.431 -6.438 1.00 84.88 704 LEU A O 1
ATOM 5751 N N . GLY A 1 705 ? -12.737 22.733 -7.477 1.00 76.81 705 GLY A N 1
ATOM 5752 C CA . GLY A 1 705 ? -11.636 21.800 -7.334 1.00 76.81 705 GLY A CA 1
ATOM 5753 C C . GLY A 1 705 ? -11.912 20.437 -7.945 1.00 76.81 705 GLY A C 1
ATOM 5754 O O . GLY A 1 705 ? -13.050 19.976 -7.958 1.00 76.81 705 GLY A O 1
ATOM 5755 N N . TYR A 1 706 ? -10.859 19.760 -8.408 1.00 71.06 706 TYR A N 1
ATOM 5756 C CA . TYR A 1 706 ? -10.967 18.378 -8.889 1.00 71.06 706 TYR A CA 1
ATOM 5757 C C . TYR A 1 706 ? -11.234 17.399 -7.739 1.00 71.06 706 TYR A C 1
ATOM 5759 O O . TYR A 1 706 ? -12.038 16.484 -7.860 1.00 71.06 706 TYR A O 1
ATOM 5767 N N . SER A 1 707 ? -10.583 17.587 -6.593 1.00 84.38 707 SER A N 1
ATOM 5768 C CA . SER A 1 707 ? -10.780 16.719 -5.433 1.00 84.38 707 SER A CA 1
ATOM 5769 C C . SER A 1 707 ? -11.725 17.387 -4.443 1.00 84.38 707 SER A C 1
ATOM 5771 O O . SER A 1 707 ? -11.327 18.308 -3.727 1.00 84.38 707 SER A O 1
ATOM 5773 N N . VAL A 1 708 ? -12.959 16.889 -4.397 1.00 90.69 708 VAL A N 1
ATOM 5774 C CA . VAL A 1 708 ? -14.007 17.273 -3.448 1.00 90.69 708 VAL A CA 1
ATOM 5775 C C . VAL A 1 708 ? -14.567 16.002 -2.837 1.00 90.69 708 VAL A C 1
ATOM 5777 O O . VAL A 1 708 ? -14.972 15.103 -3.570 1.00 90.69 708 VAL A O 1
ATOM 5780 N N . PHE A 1 709 ? -14.608 15.929 -1.511 1.00 92.56 709 PHE A N 1
ATOM 5781 C CA . PHE A 1 709 ? -15.214 14.797 -0.818 1.00 92.56 709 PHE A CA 1
ATOM 5782 C C . PHE A 1 709 ? -15.646 15.168 0.601 1.00 92.56 709 PHE A C 1
ATOM 5784 O O . PHE A 1 709 ? -15.156 16.131 1.201 1.00 92.56 709 PHE A O 1
ATOM 5791 N N . SER A 1 710 ? -16.554 14.364 1.152 1.00 95.38 710 SER A N 1
ATOM 5792 C CA . SER A 1 710 ? -16.891 14.365 2.574 1.00 95.38 710 SER A CA 1
ATOM 5793 C C . SER A 1 710 ? -16.450 13.046 3.208 1.00 95.38 710 SER A C 1
ATOM 5795 O O . SER A 1 710 ? -16.336 12.036 2.519 1.00 95.38 710 SER A O 1
ATOM 5797 N N . MET A 1 711 ? -16.109 13.050 4.497 1.00 94.62 711 MET A N 1
ATOM 5798 C CA . MET A 1 711 ? -15.585 11.853 5.160 1.00 94.62 711 MET A CA 1
ATOM 5799 C C . MET A 1 711 ? -15.888 11.850 6.658 1.00 94.62 711 MET A C 1
ATOM 5801 O O . MET A 1 711 ? -15.736 12.878 7.326 1.00 94.62 711 MET A O 1
ATOM 5805 N N . MET A 1 712 ? -16.238 10.677 7.192 1.00 95.12 712 MET A N 1
ATOM 5806 C CA . MET A 1 712 ? -16.346 10.450 8.633 1.00 95.12 712 MET A CA 1
ATOM 5807 C C . MET A 1 712 ? -14.957 10.453 9.278 1.00 95.12 712 MET A C 1
ATOM 5809 O O . MET A 1 712 ? -13.972 9.978 8.711 1.00 95.12 712 MET A O 1
ATOM 5813 N N . ARG A 1 713 ? -14.858 10.996 10.486 1.00 95.31 713 ARG A N 1
ATOM 5814 C CA . ARG A 1 713 ? -13.629 11.056 11.271 1.00 95.31 713 ARG A CA 1
ATOM 5815 C C . ARG A 1 713 ? -13.871 10.369 12.604 1.00 95.31 713 ARG A C 1
ATOM 5817 O O . ARG A 1 713 ? -14.687 10.821 13.395 1.00 95.31 713 ARG A O 1
ATOM 5824 N N . TYR A 1 714 ? -13.115 9.309 12.848 1.00 92.38 714 TYR A N 1
ATOM 5825 C CA . TYR A 1 714 ? -13.071 8.617 14.127 1.00 92.38 714 TYR A CA 1
ATOM 5826 C C . TYR A 1 714 ? -11.673 8.800 14.714 1.00 92.38 714 TYR A C 1
ATOM 5828 O O . TYR A 1 714 ? -10.689 8.380 14.108 1.00 92.38 714 TYR A O 1
ATOM 5836 N N . THR A 1 715 ? -11.565 9.513 15.832 1.00 93.19 715 THR A N 1
ATOM 5837 C CA . THR A 1 715 ? -10.281 9.899 16.436 1.00 93.19 715 THR A CA 1
ATOM 5838 C C . THR A 1 715 ? -10.274 9.426 17.883 1.00 93.19 715 THR A C 1
ATOM 5840 O O . THR A 1 715 ? -10.877 10.085 18.719 1.00 93.19 715 THR A O 1
ATOM 5843 N N . PHE A 1 716 ? -9.650 8.275 18.166 1.00 90.88 716 PHE A N 1
ATOM 5844 C CA . PHE A 1 716 ? -9.572 7.670 19.511 1.00 90.88 716 PHE A CA 1
ATOM 5845 C C . PHE A 1 716 ? -10.914 7.679 20.274 1.00 90.88 716 PHE A C 1
ATOM 5847 O O . PHE A 1 716 ? -10.997 8.170 21.398 1.00 90.88 716 PHE A O 1
ATOM 5854 N N . GLY A 1 717 ? -11.986 7.206 19.631 1.00 91.06 717 GLY A N 1
ATOM 5855 C CA . GLY A 1 717 ? -13.328 7.161 20.223 1.00 91.06 717 GLY A CA 1
ATOM 5856 C C . GLY A 1 717 ? -14.142 8.455 20.137 1.00 91.06 717 GLY A C 1
ATOM 5857 O O . GLY A 1 717 ? -15.291 8.474 20.566 1.00 91.06 717 GLY A O 1
ATOM 5858 N N . VAL A 1 718 ? -13.601 9.537 19.566 1.00 95.06 718 VAL A N 1
ATOM 5859 C CA . VAL A 1 718 ? -14.340 10.783 19.296 1.00 95.06 718 VAL A CA 1
ATOM 5860 C C . VAL A 1 718 ? -14.774 10.842 17.836 1.00 95.06 718 VAL A C 1
ATOM 5862 O O . VAL A 1 718 ? -13.958 10.673 16.923 1.00 95.06 718 VAL A O 1
ATOM 5865 N N . LEU A 1 719 ? -16.060 11.121 17.623 1.00 95.75 719 LEU A N 1
ATOM 5866 C CA . LEU A 1 719 ? -16.673 11.212 16.304 1.00 95.75 719 LEU A CA 1
ATOM 5867 C C . LEU A 1 719 ? -16.561 12.633 15.728 1.00 95.75 719 LEU A C 1
ATOM 5869 O O . LEU A 1 719 ? -16.528 13.634 16.445 1.00 95.75 719 LEU A O 1
ATOM 5873 N N . GLY A 1 720 ? -16.539 12.726 14.406 1.00 96.31 720 GLY A N 1
ATOM 5874 C CA . GLY A 1 720 ? -16.660 13.965 13.654 1.00 96.31 720 GLY A CA 1
ATOM 5875 C C . GLY A 1 720 ? -16.817 13.681 12.166 1.00 96.31 720 GLY A C 1
ATOM 5876 O O . GLY A 1 720 ? -16.772 12.533 11.725 1.00 96.31 720 GLY A O 1
ATOM 5877 N N . TYR A 1 721 ? -16.951 14.727 11.363 1.00 97.38 721 TYR A N 1
ATOM 5878 C CA . TYR A 1 721 ? -16.898 14.616 9.906 1.00 97.38 721 TYR A CA 1
ATOM 5879 C C . TYR A 1 721 ? -16.137 15.790 9.304 1.00 97.38 721 TYR A C 1
ATOM 5881 O O . TYR A 1 721 ? -15.870 16.792 9.968 1.00 97.38 721 TYR A O 1
ATOM 5889 N N . SER A 1 722 ? -15.739 15.656 8.045 1.00 97.38 722 SER A N 1
ATOM 5890 C CA . SER A 1 722 ? -15.099 16.744 7.317 1.00 97.38 722 SER A CA 1
ATOM 5891 C C . SER A 1 722 ? -15.591 16.855 5.888 1.00 97.38 722 SER A C 1
ATOM 5893 O O . SER A 1 722 ? -15.833 15.828 5.260 1.00 97.38 722 SER A O 1
ATOM 5895 N N . VAL A 1 723 ? -15.629 18.079 5.368 1.00 97.75 723 VAL A N 1
ATOM 5896 C CA . VAL A 1 723 ? -15.743 18.365 3.932 1.00 97.75 723 VAL A CA 1
ATOM 5897 C C . VAL A 1 723 ? -14.432 18.994 3.470 1.00 97.75 723 VAL A C 1
ATOM 5899 O O . VAL A 1 723 ? -13.958 19.954 4.084 1.00 97.75 723 VAL A O 1
ATOM 5902 N N . THR A 1 724 ? -13.842 18.436 2.416 1.00 96.88 724 THR A N 1
ATOM 5903 C CA . THR A 1 724 ? -12.537 18.844 1.892 1.00 96.88 724 THR A CA 1
ATOM 5904 C C . THR A 1 724 ? -12.647 19.225 0.421 1.00 96.88 724 THR A C 1
ATOM 5906 O O . THR A 1 724 ? -13.234 18.488 -0.370 1.00 96.88 724 THR A O 1
ATOM 5909 N N . VAL A 1 725 ? -12.047 20.359 0.058 1.00 95.94 725 VAL A N 1
ATOM 5910 C CA . VAL A 1 72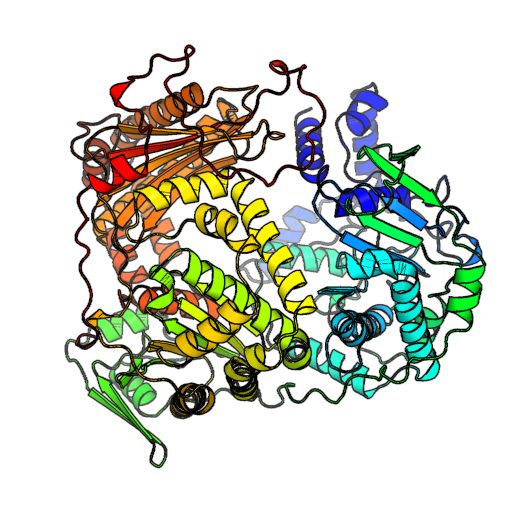5 ? -11.943 20.855 -1.319 1.00 95.94 725 VAL A CA 1
ATOM 5911 C C . VAL A 1 725 ? -10.491 21.239 -1.601 1.00 95.94 725 VAL A C 1
ATOM 5913 O O . VAL A 1 725 ? -9.905 22.048 -0.875 1.00 95.94 725 VAL A O 1
ATOM 5916 N N . ASN A 1 726 ? -9.921 20.679 -2.669 1.00 92.06 726 ASN A N 1
ATOM 5917 C CA . ASN A 1 726 ? -8.613 21.077 -3.190 1.00 92.06 726 ASN A CA 1
ATOM 5918 C C . ASN A 1 726 ? -8.807 22.084 -4.326 1.00 92.06 726 ASN A C 1
ATOM 5920 O O . ASN A 1 726 ? -9.393 21.736 -5.346 1.00 92.06 726 ASN A O 1
ATOM 5924 N N . THR A 1 727 ? -8.275 23.290 -4.168 1.00 90.19 727 THR A N 1
ATOM 5925 C CA . THR A 1 727 ? -8.360 24.384 -5.148 1.00 90.19 727 THR A CA 1
ATOM 5926 C C . THR A 1 727 ? -6.958 24.869 -5.537 1.00 90.19 727 THR A C 1
ATOM 5928 O O . THR A 1 727 ? -5.952 24.342 -5.061 1.00 90.19 727 THR A O 1
ATOM 5931 N N . GLN A 1 728 ? -6.873 25.885 -6.388 1.00 85.12 728 GLN A N 1
ATOM 5932 C CA . GLN A 1 728 ? -5.636 26.594 -6.708 1.00 85.12 728 GLN A CA 1
ATOM 5933 C C . GLN A 1 728 ? -5.784 28.068 -6.315 1.00 85.12 728 GLN A C 1
ATOM 5935 O O . GLN A 1 728 ? -6.854 28.655 -6.489 1.00 85.12 728 GLN A O 1
ATOM 5940 N N . VAL A 1 729 ? -4.723 28.648 -5.747 1.00 85.06 729 VAL A N 1
ATOM 5941 C CA . VAL A 1 729 ? -4.734 30.005 -5.163 1.00 85.06 729 VAL A CA 1
ATOM 5942 C C . VAL A 1 729 ? -5.020 31.107 -6.190 1.00 85.06 729 VAL A C 1
ATOM 5944 O O . VAL A 1 729 ? -5.495 32.182 -5.838 1.00 85.06 729 VAL A O 1
ATOM 5947 N N . ASP A 1 730 ? -4.734 30.842 -7.459 1.00 82.62 730 ASP A N 1
ATOM 5948 C CA . ASP A 1 730 ? -4.990 31.695 -8.618 1.00 82.62 730 ASP A CA 1
ATOM 5949 C C . ASP A 1 730 ? -6.435 31.600 -9.137 1.00 82.62 730 ASP A C 1
ATOM 5951 O O . ASP A 1 730 ? -6.890 32.516 -9.817 1.00 82.62 730 ASP A O 1
ATOM 5955 N N . LYS A 1 731 ? -7.175 30.537 -8.789 1.00 85.69 731 LYS A N 1
ATOM 5956 C CA . LYS A 1 731 ? -8.579 30.343 -9.193 1.00 85.69 731 LYS A CA 1
ATOM 5957 C C . LYS A 1 731 ? -9.570 30.830 -8.147 1.00 85.69 731 LYS A C 1
ATOM 5959 O O . LYS A 1 731 ? -10.448 31.630 -8.452 1.00 85.69 731 LYS A O 1
ATOM 5964 N N . PHE A 1 732 ? -9.442 30.334 -6.918 1.00 88.88 732 PHE A N 1
ATOM 5965 C CA . PHE A 1 732 ? -10.344 30.674 -5.820 1.00 88.88 732 PHE A CA 1
ATOM 5966 C C . PHE A 1 732 ? -9.559 30.844 -4.526 1.00 88.88 732 PHE A C 1
ATOM 5968 O O . PHE A 1 732 ? -8.686 30.036 -4.202 1.00 88.88 732 PHE A O 1
ATOM 5975 N N . SER A 1 733 ? -9.918 31.855 -3.735 1.00 91.88 733 SER A N 1
ATOM 5976 C CA . SER A 1 733 ? -9.361 31.993 -2.395 1.00 91.88 733 SER A CA 1
ATOM 5977 C C . SER A 1 733 ? -9.865 30.889 -1.465 1.00 91.88 733 SER A C 1
ATOM 5979 O O . SER A 1 733 ? -10.971 30.355 -1.607 1.00 91.88 733 SER A O 1
ATOM 5981 N N . VAL A 1 734 ? -9.064 30.572 -0.447 1.00 93.88 734 VAL A N 1
ATOM 5982 C CA . VAL A 1 734 ? -9.457 29.619 0.601 1.00 93.88 734 VAL A CA 1
ATOM 5983 C C . VAL A 1 734 ? -10.663 30.112 1.413 1.00 93.88 734 VAL A C 1
ATOM 5985 O O . VAL A 1 734 ? -11.471 29.295 1.853 1.00 93.88 734 VAL A O 1
ATOM 5988 N N . ALA A 1 735 ? -10.829 31.432 1.563 1.00 93.88 735 ALA A N 1
ATOM 5989 C CA . ALA A 1 735 ? -11.982 32.038 2.229 1.00 93.88 735 ALA A CA 1
ATOM 5990 C C . ALA A 1 735 ? -13.268 31.849 1.409 1.00 93.88 735 ALA A C 1
ATOM 5992 O O . ALA A 1 735 ? -14.303 31.451 1.953 1.00 93.88 735 ALA A O 1
ATOM 5993 N N . HIS A 1 736 ? -13.191 32.044 0.088 1.00 94.31 736 HIS A N 1
ATOM 5994 C CA . HIS A 1 736 ? -14.304 31.776 -0.812 1.00 94.31 736 HIS A CA 1
ATOM 5995 C C . HIS A 1 736 ? -14.723 30.305 -0.739 1.00 94.31 736 HIS A C 1
ATOM 5997 O O . HIS A 1 736 ? -15.893 30.022 -0.486 1.00 94.31 736 HIS A O 1
ATOM 6003 N N . VAL A 1 737 ? -13.778 29.368 -0.872 1.00 95.81 737 VAL A N 1
ATOM 6004 C CA . VAL A 1 737 ? -14.065 27.923 -0.828 1.00 95.81 737 VAL A CA 1
ATOM 6005 C C . VAL A 1 737 ? -14.698 27.500 0.503 1.00 95.81 737 VAL A C 1
ATOM 6007 O O . VAL A 1 737 ? -15.705 26.791 0.496 1.00 95.81 737 VAL A O 1
ATOM 6010 N N . ASP A 1 738 ? -14.181 27.977 1.639 1.00 96.19 738 ASP A N 1
ATOM 6011 C CA . ASP A 1 738 ? -14.793 27.756 2.958 1.00 96.19 738 ASP A CA 1
ATOM 6012 C C . ASP A 1 738 ? -16.247 28.260 2.998 1.00 96.19 738 ASP A C 1
ATOM 6014 O O . ASP A 1 738 ? -17.155 27.531 3.406 1.00 96.19 738 ASP A O 1
ATOM 6018 N N . SER A 1 739 ? -16.509 29.461 2.471 1.00 95.38 739 SER A N 1
ATOM 6019 C CA . SER A 1 739 ? -17.867 30.012 2.393 1.00 95.38 739 SER A CA 1
ATOM 6020 C C . SER A 1 739 ? -18.813 29.165 1.525 1.00 95.38 739 SER A C 1
ATOM 6022 O O . SER A 1 739 ? -20.002 29.047 1.845 1.00 95.38 739 SER A O 1
ATOM 6024 N N . ARG A 1 740 ? -18.300 28.536 0.455 1.00 96.38 740 ARG A N 1
ATOM 6025 C CA . ARG A 1 740 ? -19.071 27.655 -0.435 1.00 96.38 740 ARG A CA 1
ATOM 6026 C C . ARG A 1 740 ? -19.390 26.315 0.217 1.00 96.38 740 ARG A C 1
ATOM 6028 O O . ARG A 1 740 ? -20.534 25.874 0.123 1.00 96.38 740 ARG A O 1
ATOM 6035 N N . ILE A 1 741 ? -18.448 25.725 0.958 1.00 97.06 741 ILE A N 1
ATOM 6036 C CA . ILE A 1 741 ? -18.706 24.536 1.791 1.00 97.06 741 ILE A CA 1
ATOM 6037 C C . ILE A 1 741 ? -19.828 24.835 2.793 1.00 97.0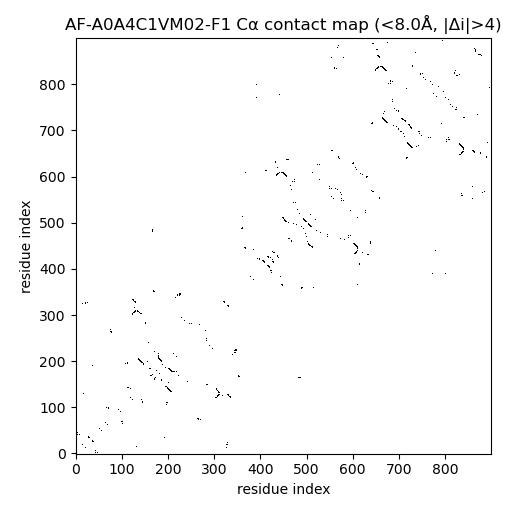6 741 ILE A C 1
ATOM 6039 O O . ILE A 1 741 ? -20.790 24.078 2.918 1.00 97.06 741 ILE A O 1
ATOM 6043 N N . GLU A 1 742 ? -19.755 25.980 3.469 1.00 95.00 742 GLU A N 1
ATOM 6044 C CA . GLU A 1 742 ? -20.769 26.415 4.431 1.00 95.00 742 GLU A CA 1
ATOM 6045 C C . GLU A 1 742 ? -22.137 26.671 3.778 1.00 95.00 742 GLU A C 1
ATOM 6047 O O . GLU A 1 742 ? -23.185 26.315 4.327 1.00 95.00 742 GLU A O 1
ATOM 6052 N N . ALA A 1 743 ? -22.155 27.275 2.587 1.00 96.00 743 ALA A N 1
ATOM 6053 C CA . ALA A 1 743 ? -23.374 27.474 1.810 1.00 96.00 743 ALA A CA 1
ATOM 6054 C C . ALA A 1 743 ? -23.999 26.137 1.385 1.00 96.00 743 ALA A C 1
ATOM 6056 O O . ALA A 1 743 ? -25.220 25.973 1.497 1.00 96.00 743 ALA A O 1
ATOM 6057 N N . PHE A 1 744 ? -23.170 25.178 0.966 1.00 97.06 744 PHE A N 1
ATOM 6058 C CA . PHE A 1 744 ? -23.586 23.816 0.659 1.00 97.06 744 PHE A CA 1
ATOM 6059 C C . PHE A 1 744 ? -24.196 23.131 1.884 1.00 97.06 744 PHE A C 1
ATOM 6061 O O . PHE A 1 744 ? -25.337 22.685 1.799 1.00 97.06 744 PHE A O 1
ATOM 6068 N N . LEU A 1 745 ? -23.528 23.125 3.043 1.00 96.19 745 LEU A N 1
ATOM 6069 C CA . LEU A 1 745 ? -24.071 22.495 4.254 1.00 96.19 745 LEU A CA 1
ATOM 6070 C C . LEU A 1 745 ? -25.384 23.140 4.701 1.00 96.19 745 LEU A C 1
ATOM 6072 O O . LEU A 1 745 ? -26.301 22.441 5.131 1.00 96.19 745 LEU A O 1
ATOM 6076 N N . ARG A 1 746 ? -25.537 24.463 4.539 1.00 95.50 746 ARG A N 1
ATOM 6077 C CA . ARG A 1 746 ? -26.821 25.132 4.798 1.00 95.50 746 ARG A CA 1
ATOM 6078 C C . ARG A 1 746 ? -27.926 24.664 3.854 1.00 95.50 746 ARG A C 1
ATOM 6080 O O . ARG A 1 746 ? -29.071 24.534 4.283 1.00 95.50 746 ARG A O 1
ATOM 6087 N N . LYS A 1 747 ? -27.610 24.464 2.573 1.00 95.38 747 LYS A N 1
ATOM 6088 C CA . LYS A 1 747 ? -28.544 23.931 1.572 1.00 95.38 747 LYS A CA 1
ATOM 6089 C C . LYS A 1 747 ? -28.898 22.480 1.896 1.00 95.38 747 LYS A C 1
ATOM 6091 O O . LYS A 1 747 ? -30.073 22.194 2.094 1.00 95.38 747 LYS A O 1
ATOM 6096 N N . PHE A 1 748 ? -27.895 21.628 2.082 1.00 95.50 748 PHE A N 1
ATOM 6097 C CA . PHE A 1 748 ? -28.062 20.225 2.442 1.00 95.50 748 PHE A CA 1
ATOM 6098 C C . PHE A 1 748 ? -28.883 20.049 3.723 1.00 95.50 748 PHE A C 1
ATOM 6100 O O . PHE A 1 748 ? -29.795 19.230 3.764 1.00 95.50 748 PHE A O 1
ATOM 6107 N N . GLY A 1 749 ? -28.642 20.869 4.751 1.00 93.81 749 GLY A N 1
ATOM 6108 C CA . GLY A 1 749 ? -29.427 20.839 5.984 1.00 93.81 749 GLY A CA 1
ATOM 6109 C C . GLY A 1 749 ? -30.909 21.170 5.763 1.00 93.81 749 GLY A C 1
ATOM 6110 O O . GLY A 1 749 ? -31.781 20.533 6.355 1.00 93.81 749 GLY A O 1
ATOM 6111 N N . ARG A 1 750 ? -31.232 22.115 4.865 1.00 92.06 750 ARG A N 1
ATOM 6112 C CA . ARG A 1 750 ? -32.628 22.390 4.467 1.00 92.06 750 ARG A CA 1
ATOM 6113 C C . ARG A 1 750 ? -33.238 21.232 3.683 1.00 92.06 750 ARG A C 1
ATOM 6115 O O . ARG A 1 750 ? -34.402 20.906 3.916 1.00 92.06 750 ARG A O 1
ATOM 6122 N N . ASP A 1 751 ? -32.466 20.617 2.796 1.00 92.19 751 ASP A N 1
ATOM 6123 C CA . ASP A 1 751 ? -32.912 19.488 1.978 1.00 92.19 751 ASP A CA 1
ATOM 6124 C C . ASP A 1 751 ? -33.172 18.250 2.857 1.00 92.19 751 ASP A C 1
ATOM 6126 O O . ASP A 1 751 ? -34.213 17.607 2.723 1.00 92.19 751 ASP A O 1
ATOM 6130 N N . CYS A 1 752 ? -32.335 18.009 3.874 1.00 90.44 752 CYS A N 1
ATOM 6131 C CA . CYS A 1 752 ? -32.536 16.966 4.887 1.00 90.44 752 CYS A CA 1
ATOM 6132 C C . CYS A 1 752 ? -33.859 17.118 5.651 1.00 90.44 752 CYS A C 1
ATOM 6134 O O . CYS A 1 752 ? -34.523 16.126 5.957 1.00 90.44 752 CYS A O 1
ATOM 6136 N N . ARG A 1 753 ? -34.315 18.351 5.923 1.00 88.00 753 ARG A N 1
ATOM 6137 C CA . ARG A 1 753 ? -35.624 18.574 6.571 1.00 88.00 753 ARG A CA 1
ATOM 6138 C C . ARG A 1 753 ? -36.800 18.106 5.705 1.00 88.00 753 ARG A C 1
ATOM 6140 O O . ARG A 1 753 ? -37.864 17.806 6.256 1.00 88.00 753 ARG A O 1
ATOM 6147 N N . ARG A 1 754 ? -36.604 18.024 4.385 1.00 90.69 754 ARG A N 1
ATOM 6148 C CA . ARG A 1 754 ? -37.578 17.589 3.369 1.00 90.69 754 ARG A CA 1
ATOM 6149 C C . ARG A 1 754 ? -37.303 16.172 2.845 1.00 90.69 754 ARG A C 1
ATOM 6151 O O . ARG A 1 754 ? -37.945 15.761 1.882 1.00 90.69 754 ARG A O 1
ATOM 6158 N N . LEU A 1 755 ? -36.375 15.437 3.464 1.00 93.31 755 LEU A N 1
ATOM 6159 C CA . LEU A 1 755 ? -35.973 14.103 3.024 1.00 93.31 755 LEU A CA 1
ATOM 6160 C C . LEU A 1 755 ? -37.177 13.137 3.015 1.00 93.31 755 LEU A C 1
ATOM 6162 O O . LEU A 1 755 ? -37.831 12.977 4.051 1.00 93.31 755 LEU A O 1
ATOM 6166 N N . PRO A 1 756 ? -37.473 12.472 1.882 1.00 94.56 756 PRO A N 1
ATOM 6167 C CA . PRO A 1 756 ? -38.518 11.456 1.825 1.00 94.56 756 PRO A CA 1
ATOM 6168 C C . PRO A 1 756 ? -38.140 10.197 2.619 1.00 94.56 756 PRO A C 1
ATOM 6170 O O . PRO A 1 756 ? -37.018 9.701 2.509 1.00 94.56 756 PRO A O 1
ATOM 6173 N N . GLU A 1 757 ? -39.106 9.597 3.323 1.00 94.94 757 GLU A N 1
ATOM 6174 C CA . GLU A 1 757 ? -38.900 8.331 4.057 1.00 94.94 757 GLU A CA 1
ATOM 6175 C C . GLU A 1 757 ? -38.438 7.192 3.131 1.00 94.94 757 GLU A C 1
ATOM 6177 O O . GLU A 1 757 ? -37.636 6.350 3.526 1.00 94.94 757 GLU A O 1
ATOM 6182 N N . LYS A 1 758 ? -38.884 7.190 1.865 1.00 96.06 758 LYS A N 1
ATOM 6183 C CA . LYS A 1 758 ? -38.448 6.209 0.858 1.00 96.06 758 LYS A CA 1
ATOM 6184 C C . LYS A 1 758 ? -36.936 6.271 0.615 1.00 96.06 758 LYS A C 1
ATOM 6186 O O . LYS A 1 758 ? -36.303 5.223 0.508 1.00 96.06 758 LYS A O 1
ATOM 6191 N N . THR A 1 759 ? -36.370 7.477 0.543 1.00 94.88 759 THR A N 1
ATOM 6192 C CA . THR A 1 759 ? -34.927 7.678 0.364 1.00 94.88 759 THR A CA 1
ATOM 6193 C C . THR A 1 759 ? -34.178 7.196 1.600 1.00 94.88 759 THR A C 1
ATOM 6195 O O . THR A 1 759 ? -33.263 6.393 1.466 1.00 94.88 759 THR A O 1
ATOM 6198 N N . LEU A 1 760 ? -34.638 7.565 2.803 1.00 95.56 760 LEU A N 1
ATOM 6199 C CA . LEU A 1 760 ? -34.054 7.075 4.057 1.00 95.56 760 LEU A CA 1
ATOM 6200 C C . LEU A 1 760 ? -34.079 5.540 4.147 1.00 95.56 760 LEU A C 1
ATOM 6202 O O . LEU A 1 760 ? -33.091 4.918 4.527 1.00 95.56 760 LEU A O 1
ATOM 6206 N N . ALA A 1 761 ? -35.194 4.904 3.783 1.00 96.25 761 ALA A N 1
ATOM 6207 C CA . ALA A 1 761 ? -35.307 3.449 3.771 1.00 96.25 761 ALA A CA 1
ATOM 6208 C C . ALA A 1 761 ? -34.326 2.787 2.788 1.00 96.25 761 ALA A C 1
ATOM 6210 O O . ALA A 1 761 ? -33.746 1.754 3.121 1.00 96.25 761 ALA A O 1
ATOM 6211 N N . ALA A 1 762 ? -34.116 3.379 1.608 1.00 96.12 762 ALA A N 1
ATOM 6212 C CA . ALA A 1 762 ? -33.136 2.895 0.639 1.00 96.12 762 ALA A CA 1
ATOM 6213 C C . ALA A 1 762 ? -31.696 3.044 1.160 1.00 96.12 762 ALA A C 1
ATOM 6215 O O . ALA A 1 762 ? -30.943 2.073 1.120 1.00 96.12 762 ALA A O 1
ATOM 6216 N N . THR A 1 763 ? -31.346 4.205 1.724 1.00 95.88 763 THR A N 1
ATOM 6217 C CA . THR A 1 763 ? -30.026 4.465 2.323 1.00 95.88 763 THR A CA 1
ATOM 6218 C C . THR A 1 763 ? -29.736 3.518 3.487 1.00 95.88 763 THR A C 1
ATOM 6220 O O . THR A 1 763 ? -28.684 2.888 3.503 1.00 95.88 763 THR A O 1
ATOM 6223 N N . ARG A 1 764 ? -30.685 3.331 4.421 1.00 96.50 764 ARG A N 1
ATOM 6224 C CA . ARG A 1 764 ? -30.543 2.354 5.517 1.00 96.50 764 ARG A CA 1
ATOM 6225 C C . ARG A 1 764 ? -30.273 0.955 4.981 1.00 96.50 764 ARG A C 1
ATOM 6227 O O . ARG A 1 764 ? -29.350 0.300 5.444 1.00 96.50 764 ARG A O 1
ATOM 6234 N N . ARG A 1 765 ? -31.054 0.504 3.992 1.00 95.38 765 ARG A N 1
ATOM 6235 C CA . ARG A 1 765 ? -30.883 -0.829 3.399 1.00 95.38 765 ARG A CA 1
ATOM 6236 C C . ARG A 1 765 ? -29.497 -0.992 2.776 1.00 95.38 765 ARG A C 1
ATOM 6238 O O . ARG A 1 765 ? -28.871 -2.022 2.999 1.00 95.38 765 ARG A O 1
ATOM 6245 N N . ALA A 1 766 ? -29.029 0.011 2.036 1.00 94.38 766 ALA A N 1
ATOM 6246 C CA . ALA A 1 766 ? -27.713 -0.013 1.409 1.00 94.38 766 ALA A CA 1
ATOM 6247 C C . ALA A 1 766 ? -26.579 -0.054 2.450 1.00 94.38 766 ALA A C 1
ATOM 6249 O O . ALA A 1 766 ? -25.691 -0.896 2.344 1.00 94.38 766 ALA A O 1
ATOM 6250 N N . LEU A 1 767 ? -26.648 0.775 3.499 1.00 94.50 767 LEU A N 1
ATOM 6251 C CA . LEU A 1 767 ? -25.656 0.773 4.582 1.00 94.50 767 LEU A CA 1
ATOM 6252 C C . LEU A 1 767 ? -25.651 -0.539 5.370 1.00 94.50 767 LEU A C 1
ATOM 6254 O O . LEU A 1 767 ? -24.589 -1.103 5.608 1.00 94.50 767 LEU A O 1
ATOM 6258 N N . VAL A 1 768 ? -26.820 -1.063 5.748 1.00 94.00 768 VAL A N 1
ATOM 6259 C CA . VAL A 1 768 ? -26.926 -2.347 6.464 1.00 94.00 768 VAL A CA 1
ATOM 6260 C C . VAL A 1 768 ? -26.349 -3.486 5.626 1.00 94.00 768 VAL A C 1
ATOM 6262 O O . VAL A 1 768 ? -25.638 -4.340 6.151 1.00 94.00 768 VAL A O 1
ATOM 6265 N N . GLN A 1 769 ? -26.615 -3.487 4.317 1.00 89.25 769 GLN A N 1
ATOM 6266 C CA . GLN A 1 769 ? -26.017 -4.457 3.407 1.00 89.25 769 GLN A CA 1
ATOM 6267 C C . GLN A 1 769 ? -24.487 -4.335 3.400 1.00 89.25 769 GLN A C 1
ATOM 6269 O O . GLN A 1 769 ? -23.819 -5.348 3.588 1.00 89.25 769 GLN A O 1
ATOM 6274 N N . LEU A 1 770 ? -23.947 -3.116 3.290 1.00 88.62 770 LEU A N 1
ATOM 6275 C CA . LEU A 1 770 ? -22.505 -2.854 3.315 1.00 88.62 770 LEU A CA 1
ATOM 6276 C C . LEU A 1 770 ? -21.841 -3.366 4.607 1.00 88.62 770 LEU A C 1
ATOM 6278 O O . LEU A 1 770 ? -20.793 -4.007 4.545 1.00 88.62 770 LEU A O 1
ATOM 6282 N N . LYS A 1 771 ? -22.474 -3.144 5.770 1.00 89.62 771 LYS A N 1
ATOM 6283 C CA . LYS A 1 771 ? -21.998 -3.625 7.083 1.00 89.62 771 LYS A CA 1
ATOM 6284 C C . LYS A 1 771 ? -22.017 -5.152 7.205 1.00 89.62 771 LYS A C 1
ATOM 6286 O O . LYS A 1 771 ? -21.244 -5.718 7.970 1.00 89.62 771 LYS A O 1
ATOM 6291 N N . HIS A 1 772 ? -22.910 -5.835 6.490 1.00 83.25 772 HIS A N 1
ATOM 6292 C CA . HIS A 1 772 ? -23.001 -7.298 6.510 1.00 83.25 772 HIS A CA 1
ATOM 6293 C C . HIS A 1 772 ? -22.091 -7.991 5.492 1.00 83.25 772 HIS A C 1
ATOM 6295 O O . HIS A 1 772 ? -21.799 -9.172 5.666 1.00 83.25 772 HIS A O 1
ATOM 6301 N N . THR A 1 773 ? -21.642 -7.286 4.454 1.00 76.06 773 THR A N 1
ATOM 6302 C CA . THR A 1 773 ? -20.764 -7.824 3.405 1.00 76.06 773 THR A CA 1
ATOM 6303 C C . THR A 1 773 ? -19.357 -7.232 3.468 1.00 76.06 773 THR A C 1
ATOM 6305 O O . THR A 1 773 ? -18.728 -7.095 2.433 1.00 76.06 773 THR A O 1
ATOM 6308 N N . THR A 1 774 ? -18.887 -6.806 4.646 1.00 75.81 774 THR A N 1
ATOM 6309 C CA . THR A 1 774 ? -17.607 -6.084 4.773 1.00 75.81 774 THR A CA 1
ATOM 6310 C C . THR A 1 774 ? -16.381 -6.985 4.626 1.00 75.81 774 THR A C 1
ATOM 6312 O O . THR A 1 774 ? -15.411 -6.556 4.021 1.00 75.81 774 THR A O 1
ATOM 6315 N N . ASP A 1 775 ? -16.420 -8.206 5.169 1.00 85.56 775 ASP A N 1
ATOM 6316 C CA . ASP A 1 775 ? -15.247 -9.087 5.183 1.00 85.56 775 ASP A CA 1
ATOM 6317 C C . ASP A 1 775 ? -15.288 -10.018 3.951 1.00 85.56 775 ASP A C 1
ATOM 6319 O O . ASP A 1 775 ? -16.033 -11.011 3.965 1.00 85.56 775 ASP A O 1
ATOM 6323 N N . PHE A 1 776 ? -14.533 -9.711 2.893 1.00 82.94 776 PHE A N 1
ATOM 6324 C CA . PHE A 1 776 ? -14.455 -10.527 1.669 1.00 82.94 776 PHE A CA 1
ATOM 6325 C C . PHE A 1 776 ? -13.342 -11.570 1.745 1.00 82.94 776 PHE A C 1
ATOM 6327 O O . PHE A 1 776 ? -13.549 -12.710 1.332 1.00 82.94 776 PHE A O 1
ATOM 6334 N N . GLU A 1 777 ? -12.230 -11.200 2.373 1.00 88.00 777 GLU A N 1
ATOM 6335 C CA . GLU A 1 777 ? -11.047 -12.032 2.608 1.00 88.00 777 GLU A CA 1
ATOM 6336 C C . GLU A 1 777 ? -10.726 -12.144 4.108 1.00 88.00 777 GLU A C 1
ATOM 6338 O O . GLU A 1 777 ? -11.256 -11.401 4.946 1.00 88.00 777 GLU A O 1
ATOM 6343 N N . LEU A 1 778 ? -9.846 -13.086 4.471 1.00 92.19 778 LEU A N 1
ATOM 6344 C CA . LEU A 1 778 ? -9.433 -13.283 5.866 1.00 92.19 778 LEU A CA 1
ATOM 6345 C C . LEU A 1 778 ? -8.804 -12.012 6.443 1.00 92.19 778 LEU A C 1
ATOM 6347 O O . LEU A 1 778 ? -9.061 -11.648 7.593 1.00 92.19 778 LEU A O 1
ATOM 6351 N N . LYS A 1 779 ? -8.015 -11.310 5.632 1.00 93.44 779 LYS A N 1
ATOM 6352 C CA . LYS A 1 779 ? -7.327 -10.083 6.023 1.00 93.44 779 LYS A CA 1
ATOM 6353 C C . LYS A 1 779 ? -8.287 -8.969 6.441 1.00 93.44 779 LYS A C 1
ATOM 6355 O O . LYS A 1 779 ? -8.005 -8.311 7.440 1.00 93.44 779 LYS A O 1
ATOM 6360 N N . ASP A 1 780 ? -9.431 -8.797 5.776 1.00 92.44 780 ASP A N 1
ATOM 6361 C CA . ASP A 1 780 ? -10.444 -7.804 6.169 1.00 92.44 780 ASP A CA 1
ATOM 6362 C C . ASP A 1 780 ? -10.935 -8.032 7.603 1.00 92.44 780 ASP A C 1
ATOM 6364 O O . ASP A 1 780 ? -10.996 -7.108 8.425 1.00 92.44 780 ASP A O 1
ATOM 6368 N N . GLU A 1 781 ? -11.244 -9.292 7.923 1.00 93.69 781 GLU A N 1
ATOM 6369 C CA . GLU A 1 781 ? -11.702 -9.684 9.250 1.00 93.69 781 GLU A CA 1
ATOM 6370 C C . GLU A 1 781 ? -10.605 -9.461 10.300 1.00 93.69 781 GLU A C 1
ATOM 6372 O O . GLU A 1 781 ? -10.875 -8.935 11.387 1.00 93.69 781 GLU A O 1
ATOM 6377 N N . VAL A 1 782 ? -9.362 -9.834 9.979 1.00 96.75 782 VAL A N 1
ATOM 6378 C CA . VAL A 1 782 ? -8.202 -9.636 10.856 1.00 96.75 782 VAL A CA 1
ATOM 6379 C C . VAL A 1 782 ? -7.957 -8.149 11.097 1.00 96.75 782 VAL A C 1
ATOM 6381 O O . VAL A 1 782 ? -7.812 -7.753 12.246 1.00 96.75 782 VAL A O 1
ATOM 6384 N N . GLU A 1 783 ? -7.958 -7.299 10.068 1.00 96.38 783 GLU A N 1
ATOM 6385 C CA . GLU A 1 783 ? -7.745 -5.850 10.199 1.00 96.38 783 GLU A CA 1
ATOM 6386 C C . GLU A 1 783 ? -8.871 -5.168 10.983 1.00 96.38 783 GLU A C 1
ATOM 6388 O O . GLU A 1 783 ? -8.653 -4.197 11.715 1.00 96.38 783 GLU A O 1
ATOM 6393 N N . ARG A 1 784 ? -10.106 -5.663 10.863 1.00 94.94 784 ARG A N 1
ATOM 6394 C CA . ARG A 1 784 ? -11.223 -5.217 11.700 1.00 94.94 784 ARG A CA 1
ATOM 6395 C C . ARG A 1 784 ? -11.000 -5.584 13.166 1.00 94.94 784 ARG A C 1
ATOM 6397 O O . ARG A 1 784 ? -11.093 -4.705 14.017 1.00 94.94 784 ARG A O 1
ATOM 6404 N N . ASN A 1 785 ? -10.662 -6.838 13.459 1.00 96.44 785 ASN A N 1
ATOM 6405 C CA . ASN A 1 785 ? -10.384 -7.288 14.825 1.00 96.44 785 ASN A CA 1
ATOM 6406 C C . ASN A 1 785 ? -9.147 -6.595 15.417 1.00 96.44 785 ASN A C 1
ATOM 6408 O O . ASN A 1 785 ? -9.148 -6.187 16.577 1.00 96.44 785 ASN A O 1
ATOM 6412 N N . TRP A 1 786 ? -8.111 -6.403 14.605 1.00 97.38 786 TRP A N 1
ATOM 6413 C CA . TRP A 1 786 ? -6.875 -5.735 14.985 1.00 97.38 786 TRP A CA 1
ATOM 6414 C C . TRP A 1 786 ? -7.120 -4.300 15.432 1.00 97.38 786 TRP A C 1
ATOM 6416 O O . TRP A 1 786 ? -6.601 -3.889 16.468 1.00 97.38 786 TRP A O 1
ATOM 6426 N N . ARG A 1 787 ? -7.970 -3.558 14.706 1.00 94.62 787 ARG A N 1
ATOM 6427 C CA . ARG A 1 787 ? -8.371 -2.193 15.076 1.00 94.62 787 ARG A CA 1
ATOM 6428 C C . ARG A 1 787 ? -8.997 -2.117 16.466 1.00 94.62 787 ARG A C 1
ATOM 6430 O O . ARG A 1 787 ? -8.689 -1.175 17.188 1.00 94.62 787 ARG A O 1
ATOM 6437 N N . GLU A 1 788 ? -9.821 -3.092 16.850 1.00 94.00 788 GLU A N 1
ATOM 6438 C CA . GLU A 1 788 ? -10.444 -3.146 18.183 1.00 94.00 788 GLU A CA 1
ATOM 6439 C C . GLU A 1 788 ? -9.426 -3.436 19.299 1.00 94.00 788 GLU A C 1
ATOM 6441 O O . GLU A 1 788 ? -9.548 -2.900 20.401 1.00 94.00 788 GLU A O 1
ATOM 6446 N N . ILE A 1 789 ? -8.396 -4.241 19.008 1.00 94.75 789 ILE A N 1
ATOM 6447 C CA . ILE A 1 789 ? -7.318 -4.575 19.953 1.00 94.75 789 ILE A CA 1
ATOM 6448 C C . ILE A 1 789 ? -6.384 -3.376 20.154 1.00 94.75 789 ILE A C 1
ATOM 6450 O O . ILE A 1 789 ? -6.136 -2.962 21.287 1.00 94.75 789 ILE A O 1
ATOM 6454 N N . VAL A 1 790 ? -5.886 -2.766 19.070 1.00 93.19 790 VAL A N 1
ATOM 6455 C CA . VAL A 1 790 ? -4.922 -1.653 19.172 1.00 93.19 790 VAL A CA 1
ATOM 6456 C C . VAL A 1 790 ? -5.552 -0.352 19.668 1.00 93.19 790 VAL A C 1
ATOM 6458 O O . VAL A 1 790 ? -4.837 0.491 20.214 1.00 93.19 790 VAL A O 1
ATOM 6461 N N . SER A 1 791 ? -6.866 -0.166 19.503 1.00 89.38 791 SER A N 1
ATOM 6462 C CA . SER A 1 791 ? -7.599 0.952 20.110 1.00 89.38 791 SER A CA 1
ATOM 6463 C C . SER A 1 791 ? -7.900 0.716 21.594 1.00 89.38 791 SER A C 1
ATOM 6465 O O . SER A 1 791 ? -8.061 1.678 22.346 1.00 89.38 791 SER A O 1
ATOM 6467 N N . GLY A 1 792 ? -7.935 -0.550 22.026 1.00 89.50 792 GLY A N 1
ATOM 6468 C CA . GLY A 1 792 ? -8.364 -0.955 23.362 1.00 89.50 792 GLY A CA 1
ATOM 6469 C C . GLY A 1 792 ? -9.878 -0.854 23.574 1.00 89.50 792 GLY A C 1
ATOM 6470 O O . GLY A 1 792 ? -10.325 -0.771 24.718 1.00 89.50 792 GLY A O 1
ATOM 6471 N N . GLU A 1 793 ? -10.662 -0.802 22.493 1.00 89.06 793 GLU A N 1
ATOM 6472 C CA . GLU A 1 793 ? -12.127 -0.757 22.549 1.00 89.06 793 GLU A CA 1
ATOM 6473 C C . GLU A 1 793 ? -12.754 -2.159 22.594 1.00 89.06 793 GLU A C 1
ATOM 6475 O O . GLU A 1 793 ? -13.833 -2.309 23.156 1.00 89.06 793 GLU A O 1
ATOM 6480 N N . TYR A 1 794 ? -12.081 -3.179 22.044 1.00 91.81 794 TYR A N 1
ATOM 6481 C CA . TYR A 1 794 ? -12.489 -4.597 22.071 1.00 91.81 794 TYR A CA 1
ATOM 6482 C C . TYR A 1 794 ? -13.932 -4.877 21.611 1.00 91.81 794 TYR A C 1
ATOM 6484 O O . TYR A 1 794 ? -14.525 -5.903 21.952 1.00 91.81 794 TYR A O 1
ATOM 6492 N N . HIS A 1 795 ? -14.521 -3.999 20.795 1.00 90.38 795 HIS A N 1
ATOM 6493 C CA . HIS A 1 795 ? -15.898 -4.138 20.329 1.00 90.38 795 HIS A CA 1
ATOM 6494 C C . HIS A 1 795 ? -15.924 -4.912 19.001 1.00 90.38 795 HIS A C 1
ATOM 6496 O O . HIS A 1 795 ? -16.257 -4.391 17.938 1.00 90.38 795 HIS A O 1
ATOM 6502 N N . PHE A 1 796 ? -15.565 -6.200 19.043 1.00 91.56 796 PHE A N 1
ATOM 6503 C CA . PHE A 1 796 ? -15.387 -7.039 17.842 1.00 91.56 796 PHE A CA 1
ATOM 6504 C C . PHE A 1 796 ? -16.638 -7.181 16.961 1.00 91.56 796 PHE A C 1
ATOM 6506 O O . PHE A 1 796 ? -16.531 -7.482 15.775 1.00 91.56 796 PHE A O 1
ATOM 6513 N N . HIS A 1 797 ? -17.831 -6.938 17.505 1.00 89.50 797 HIS A N 1
ATOM 6514 C CA . HIS A 1 797 ? -19.110 -7.047 16.800 1.00 89.50 797 HIS A CA 1
ATOM 6515 C C . HIS A 1 797 ? -19.675 -5.684 16.354 1.00 89.50 797 HIS A C 1
ATOM 6517 O O . HIS A 1 797 ? -20.878 -5.550 16.119 1.00 89.50 797 HIS A O 1
ATOM 6523 N N . ARG A 1 798 ? -18.812 -4.666 16.201 1.00 90.31 798 ARG A N 1
ATOM 6524 C CA . ARG A 1 798 ? -19.187 -3.283 15.847 1.00 90.31 798 ARG A CA 1
ATOM 6525 C C . ARG A 1 798 ? -20.128 -3.175 14.671 1.00 90.31 798 ARG A C 1
ATOM 6527 O O . ARG A 1 798 ? -21.146 -2.502 14.777 1.00 90.31 798 ARG A O 1
ATOM 6534 N N . LEU A 1 799 ? -19.823 -3.884 13.588 1.00 90.94 799 LEU A N 1
ATOM 6535 C CA . LEU A 1 799 ? -20.625 -3.842 12.369 1.00 90.94 799 LEU A CA 1
ATOM 6536 C C . LEU A 1 799 ? -22.073 -4.283 12.609 1.00 90.94 799 LEU A C 1
ATOM 6538 O O . LEU A 1 799 ? -22.985 -3.703 12.027 1.00 90.94 799 LEU A O 1
ATOM 6542 N N . PHE A 1 800 ? -22.302 -5.261 13.491 1.00 90.25 800 PHE A N 1
ATOM 6543 C CA . PHE A 1 800 ? -23.652 -5.696 13.851 1.00 90.25 800 PHE A CA 1
ATOM 6544 C C . PHE A 1 800 ? -24.366 -4.648 14.705 1.00 90.25 800 PHE A C 1
ATOM 6546 O O . PHE A 1 800 ? -25.498 -4.284 14.394 1.00 90.25 800 PHE A O 1
ATOM 6553 N N . SER A 1 801 ? -23.694 -4.106 15.725 1.00 90.69 801 SER A N 1
ATOM 6554 C CA . SER A 1 801 ? -24.259 -3.048 16.574 1.00 90.69 801 SER A CA 1
ATOM 6555 C C . SER A 1 801 ? -24.596 -1.781 15.782 1.00 90.69 801 SER A C 1
ATOM 6557 O O . SER A 1 801 ? -25.644 -1.174 15.999 1.00 90.69 801 SER A O 1
ATOM 6559 N N . GLU A 1 802 ? -23.729 -1.388 14.850 1.00 92.56 802 GLU A N 1
ATOM 6560 C CA . GLU A 1 802 ? -23.947 -0.251 13.957 1.00 92.56 802 GLU A CA 1
ATOM 6561 C C . GLU A 1 802 ? -25.067 -0.538 12.955 1.00 92.56 802 GLU A C 1
ATOM 6563 O O . GLU A 1 802 ? -25.943 0.304 12.793 1.00 92.56 802 GLU A O 1
ATOM 6568 N N . ALA A 1 803 ? -25.121 -1.728 12.345 1.00 93.06 803 ALA A N 1
ATOM 6569 C CA . ALA A 1 803 ? -26.217 -2.106 11.449 1.00 93.06 803 ALA A CA 1
ATOM 6570 C C . ALA A 1 803 ? -27.583 -2.037 12.155 1.00 93.06 803 ALA A C 1
ATOM 6572 O O . ALA A 1 803 ? -28.521 -1.435 11.631 1.00 93.06 803 ALA A O 1
ATOM 6573 N N . GLU A 1 804 ? -27.687 -2.571 13.375 1.00 93.56 804 GLU A N 1
ATOM 6574 C CA . GLU A 1 804 ? -28.907 -2.468 14.182 1.00 93.56 804 GLU A CA 1
ATOM 6575 C C . GLU A 1 804 ? -29.263 -1.018 14.534 1.00 93.56 804 GLU A C 1
ATOM 6577 O O . GLU A 1 804 ? -30.444 -0.662 14.595 1.00 93.56 804 GLU A O 1
ATOM 6582 N N . ALA A 1 805 ? -28.263 -0.173 14.796 1.00 96.12 805 ALA A N 1
ATOM 6583 C CA . ALA A 1 805 ? -28.479 1.243 15.057 1.00 96.12 805 ALA A CA 1
ATOM 6584 C C . ALA A 1 805 ? -28.967 1.976 13.795 1.00 96.12 805 ALA A C 1
ATOM 6586 O O . ALA A 1 805 ? -29.920 2.750 13.886 1.00 96.12 805 ALA A O 1
ATOM 6587 N N . ILE A 1 806 ? -28.398 1.675 12.622 1.00 97.06 806 ILE A N 1
ATOM 6588 C CA . ILE A 1 806 ? -28.787 2.233 11.315 1.00 97.06 806 ILE A CA 1
ATOM 6589 C C . ILE A 1 806 ? -30.237 1.885 10.979 1.00 97.06 806 ILE A C 1
ATOM 6591 O O . ILE A 1 806 ? -30.996 2.766 10.573 1.00 97.06 806 ILE A O 1
ATOM 6595 N N . GLU A 1 807 ? -30.667 0.637 11.194 1.00 95.75 807 GLU A N 1
ATOM 6596 C CA . GLU A 1 807 ? -32.064 0.231 10.981 1.00 95.75 807 GLU A CA 1
ATOM 6597 C C . GLU A 1 807 ? -33.046 1.075 11.811 1.00 95.75 807 GLU A C 1
ATOM 6599 O O . GLU A 1 807 ? -34.140 1.412 11.343 1.00 95.75 807 GLU A O 1
ATOM 6604 N N . LYS A 1 808 ? -32.639 1.466 13.025 1.00 96.19 808 LYS A N 1
ATOM 6605 C CA . LYS A 1 808 ? -33.455 2.230 13.977 1.00 96.19 808 LYS A CA 1
ATOM 6606 C C . LYS A 1 808 ? -33.466 3.740 13.718 1.00 96.19 808 LYS A C 1
ATOM 6608 O O . LYS A 1 808 ? -34.308 4.410 14.316 1.00 96.19 808 LYS A O 1
ATOM 6613 N N . VAL A 1 809 ? -32.605 4.273 12.843 1.00 97.12 809 VAL A N 1
ATOM 6614 C CA . VAL A 1 809 ? -32.556 5.712 12.515 1.00 97.12 809 VAL A CA 1
ATOM 6615 C C . VAL A 1 809 ? -33.875 6.169 11.890 1.00 97.12 809 VAL A C 1
ATOM 6617 O O . VAL A 1 809 ? -34.364 5.564 10.931 1.00 97.12 809 VAL A O 1
ATOM 6620 N N . LYS A 1 810 ? -34.438 7.268 12.402 1.00 95.56 810 LYS A N 1
ATOM 6621 C CA . LYS A 1 810 ? -35.667 7.898 11.900 1.00 95.56 810 LYS A CA 1
ATOM 6622 C C . LYS A 1 810 ? -35.396 9.317 11.397 1.00 95.56 810 LYS A C 1
ATOM 6624 O O . LYS A 1 810 ? -34.445 9.978 11.806 1.00 95.56 810 LYS A O 1
ATOM 6629 N N . LEU A 1 811 ? -36.297 9.840 10.561 1.00 95.12 811 LEU A N 1
ATOM 6630 C CA . LEU A 1 811 ? -36.218 11.223 10.070 1.00 95.12 811 LEU A CA 1
ATOM 6631 C C . LEU A 1 811 ? -36.078 12.289 11.180 1.00 95.12 811 LEU A C 1
ATOM 6633 O O . LEU A 1 811 ? -35.301 13.221 10.977 1.00 95.12 811 LEU A O 1
ATOM 6637 N N . PRO A 1 812 ? -36.782 12.215 12.333 1.00 95.38 812 PRO A N 1
ATOM 6638 C CA . PRO A 1 812 ? -36.585 13.177 13.418 1.00 95.38 812 PRO A CA 1
ATOM 6639 C C . PRO A 1 812 ? -35.167 13.165 13.996 1.00 95.38 812 PRO A C 1
ATOM 6641 O O . PRO A 1 812 ? -34.668 14.229 14.351 1.00 95.38 812 PRO A O 1
ATOM 6644 N N . ASP A 1 813 ? -34.507 12.004 14.038 1.00 94.88 813 ASP A N 1
ATOM 6645 C CA . ASP A 1 813 ? -33.138 11.880 14.548 1.00 94.88 813 ASP A CA 1
ATOM 6646 C C . ASP A 1 813 ? -32.172 12.657 13.648 1.00 94.88 813 ASP A C 1
ATOM 6648 O O . ASP A 1 813 ? -31.418 13.500 14.129 1.00 94.88 813 ASP A O 1
ATOM 6652 N N . LEU A 1 814 ? -32.287 12.471 12.325 1.00 95.12 814 LEU A N 1
ATOM 6653 C CA . LEU A 1 814 ? -31.492 13.206 11.335 1.00 95.12 814 LEU A CA 1
ATOM 6654 C C . LEU A 1 814 ? -31.719 14.719 11.426 1.00 95.12 814 LEU A C 1
ATOM 6656 O O . LEU A 1 814 ? -30.767 15.496 11.399 1.00 95.12 814 LEU A O 1
ATOM 6660 N N . LYS A 1 815 ? -32.982 15.146 11.549 1.00 92.81 815 LYS A N 1
ATOM 6661 C CA . LYS A 1 815 ? -33.346 16.569 11.638 1.00 92.81 815 LYS A CA 1
ATOM 6662 C C . LYS A 1 815 ? -32.772 17.213 12.893 1.00 92.81 815 LYS A C 1
ATOM 6664 O O . LYS A 1 815 ? -32.123 18.249 12.790 1.00 92.81 815 LYS A O 1
ATOM 6669 N N . ASN A 1 816 ? -32.961 16.581 14.050 1.00 93.31 816 ASN A N 1
ATOM 6670 C CA . ASN A 1 816 ? -32.430 17.071 15.320 1.00 93.31 816 ASN A CA 1
ATOM 6671 C C . ASN A 1 816 ? -30.903 17.135 15.294 1.00 93.31 816 ASN A C 1
ATOM 6673 O O . ASN A 1 816 ? -30.311 18.106 15.764 1.00 93.31 816 ASN A O 1
ATOM 6677 N N . TRP A 1 817 ? -30.261 16.116 14.722 1.00 94.19 817 TRP A N 1
ATOM 6678 C CA . TRP A 1 817 ? -28.813 16.071 14.621 1.00 94.19 817 TRP A CA 1
ATOM 6679 C C . TRP A 1 817 ? -28.275 17.199 13.734 1.00 94.19 817 TRP A C 1
ATOM 6681 O O . TRP A 1 817 ? -27.405 17.952 14.174 1.00 94.19 817 TRP A O 1
ATOM 6691 N N . VAL A 1 818 ? -28.848 17.386 12.538 1.00 93.88 818 VAL A N 1
ATOM 6692 C CA . VAL A 1 818 ? -28.518 18.501 11.634 1.00 93.88 818 VAL A CA 1
ATOM 6693 C C . VAL A 1 818 ? -28.767 19.842 12.324 1.00 93.88 818 VAL A C 1
ATOM 6695 O O . VAL A 1 818 ? -27.910 20.717 12.287 1.00 93.88 818 VAL A O 1
ATOM 6698 N N . ASP A 1 819 ? -29.893 20.022 13.011 1.00 91.75 819 ASP A N 1
ATOM 6699 C CA . ASP A 1 819 ? -30.208 21.296 13.659 1.00 91.75 819 ASP A CA 1
ATOM 6700 C C . ASP A 1 819 ? -29.224 21.653 14.787 1.00 91.75 819 ASP A C 1
ATOM 6702 O O . ASP A 1 819 ? -28.949 22.833 15.008 1.00 91.75 819 ASP A O 1
ATOM 6706 N N . ASN A 1 820 ? -28.643 20.668 15.470 1.00 92.44 820 ASN A N 1
ATOM 6707 C CA . ASN A 1 820 ? -27.669 20.921 16.532 1.00 92.44 820 ASN A CA 1
ATOM 6708 C C . ASN A 1 820 ? -26.233 21.103 16.012 1.00 92.44 820 ASN A C 1
ATOM 6710 O O . ASN A 1 820 ? -25.485 21.890 16.596 1.00 92.44 820 ASN A O 1
ATOM 6714 N N . HIS A 1 821 ? -25.858 20.407 14.932 1.00 92.38 821 HIS A N 1
ATOM 6715 C CA . HIS A 1 821 ? -24.472 20.327 14.454 1.00 92.38 821 HIS A CA 1
ATOM 6716 C C . HIS A 1 821 ? -24.190 21.116 13.174 1.00 92.38 821 HIS A C 1
ATOM 6718 O O . HIS A 1 821 ? -23.023 21.327 12.856 1.00 92.38 821 HIS A O 1
ATOM 6724 N N . PHE A 1 822 ? -25.208 21.532 12.409 1.00 91.62 822 PHE A N 1
ATOM 6725 C CA . PHE A 1 822 ? -25.004 22.230 11.138 1.00 91.62 822 PHE A CA 1
ATOM 6726 C C . PHE A 1 822 ? -25.135 23.751 11.271 1.00 91.62 822 PHE A C 1
ATOM 6728 O O . PHE A 1 822 ? -25.919 24.260 12.077 1.00 91.62 822 PHE A O 1
ATOM 6735 N N . PRO A 1 823 ? -24.474 24.505 10.374 1.00 85.44 823 PRO A N 1
ATOM 6736 C CA . PRO A 1 823 ? -24.616 25.956 10.289 1.00 85.44 823 PRO A CA 1
ATOM 6737 C C . PRO A 1 823 ? -26.052 26.449 10.016 1.00 85.44 823 PRO A C 1
ATOM 6739 O O . PRO A 1 823 ? -26.347 27.614 10.272 1.00 85.44 823 PRO A O 1
ATOM 6742 N N . SER A 1 824 ? -26.941 25.605 9.473 1.00 84.25 824 SER A N 1
ATOM 6743 C CA . SER A 1 824 ? -28.359 25.917 9.192 1.00 84.25 824 SER A CA 1
ATOM 6744 C C . SER A 1 824 ? -29.309 25.765 10.385 1.00 84.25 824 SER A C 1
ATOM 6746 O O . SER A 1 824 ? -30.505 26.039 10.248 1.00 84.25 824 SER A O 1
ATOM 6748 N N . GLY A 1 825 ? -28.811 25.251 11.506 1.00 84.38 825 GLY A N 1
ATOM 6749 C CA . GLY A 1 825 ? -29.601 24.917 12.682 1.00 84.38 825 GLY A CA 1
ATOM 6750 C C . GLY A 1 825 ? -29.510 25.942 13.815 1.00 84.38 825 GLY A C 1
ATOM 6751 O O . GLY A 1 825 ? -29.206 27.113 13.596 1.00 84.38 825 GLY A O 1
ATOM 6752 N N . ASN A 1 826 ? -29.759 25.477 15.041 1.00 85.19 826 ASN A N 1
ATOM 6753 C CA . ASN A 1 826 ? -29.600 26.242 16.281 1.00 85.19 826 ASN A CA 1
ATOM 6754 C C . ASN A 1 826 ? -28.131 26.326 16.752 1.00 85.19 826 ASN A C 1
ATOM 6756 O O . ASN A 1 826 ? -27.831 27.105 17.653 1.00 85.19 826 ASN A O 1
ATOM 6760 N N . LYS A 1 827 ? -27.229 25.541 16.135 1.00 86.69 827 LYS A N 1
ATOM 6761 C CA . LYS A 1 827 ? -25.773 25.531 16.365 1.00 86.69 827 LYS A CA 1
ATOM 6762 C C . LYS A 1 827 ? -25.351 25.203 17.805 1.00 86.69 827 LYS A C 1
ATOM 6764 O O . LYS A 1 827 ? -24.219 25.492 18.183 1.00 86.69 827 LYS A O 1
ATOM 6769 N N . ARG A 1 828 ? -26.223 24.581 18.608 1.00 90.75 828 ARG A N 1
ATOM 6770 C CA . ARG A 1 828 ? -25.961 24.279 20.027 1.00 90.75 828 ARG A CA 1
ATOM 6771 C C . ARG A 1 828 ? -24.733 23.387 20.233 1.00 90.75 828 ARG A C 1
ATOM 6773 O O . ARG A 1 828 ? -24.065 23.519 21.252 1.00 90.75 828 ARG A O 1
ATOM 6780 N N . LEU A 1 829 ? -24.462 22.488 19.287 1.00 93.56 829 LEU A N 1
ATOM 6781 C CA . LEU A 1 829 ? -23.353 21.529 19.320 1.00 93.56 829 LEU A CA 1
ATOM 6782 C C . LEU A 1 829 ? -22.390 21.717 18.136 1.00 93.56 829 LEU A C 1
ATOM 6784 O O . LEU A 1 829 ? -21.557 20.854 17.871 1.00 93.56 829 LEU A O 1
ATOM 6788 N N . LEU A 1 830 ? -22.491 22.831 17.403 1.00 95.81 830 LEU A N 1
ATOM 6789 C CA . LEU A 1 830 ? -21.602 23.112 16.280 1.00 95.81 830 LEU A CA 1
ATOM 6790 C C . LEU A 1 830 ? -20.202 23.422 16.819 1.00 95.81 830 LEU A C 1
ATOM 6792 O O . LEU A 1 830 ? -19.994 24.478 17.408 1.00 95.81 830 LEU A O 1
ATOM 6796 N N . ARG A 1 831 ? -19.247 22.519 16.588 1.00 96.62 831 ARG A N 1
ATOM 6797 C CA . ARG A 1 831 ? -17.821 22.711 16.880 1.00 96.62 831 ARG A CA 1
ATOM 6798 C C . ARG A 1 831 ? -17.029 22.567 15.582 1.00 96.62 831 ARG A C 1
ATOM 6800 O O . ARG A 1 831 ? -16.713 21.453 15.166 1.00 96.62 831 ARG A O 1
ATOM 6807 N N . LYS A 1 832 ? -16.755 23.683 14.905 1.00 97.00 832 LYS A N 1
ATOM 6808 C CA . LYS A 1 832 ? -16.063 23.713 13.608 1.00 97.00 832 LYS A CA 1
ATOM 6809 C C . LYS A 1 832 ? -14.614 24.169 13.770 1.00 97.00 832 LYS A C 1
ATOM 6811 O O . LYS A 1 832 ? -14.355 25.228 14.338 1.00 97.00 832 LYS A O 1
ATOM 6816 N N . LEU A 1 833 ? -13.695 23.427 13.160 1.00 97.75 833 LEU A N 1
ATOM 6817 C CA . LEU A 1 833 ? -12.331 23.856 12.869 1.00 97.75 833 LEU A CA 1
ATOM 6818 C C . LEU A 1 833 ? -12.106 23.833 11.349 1.00 97.75 833 LEU A C 1
ATOM 6820 O O . LEU A 1 833 ? -12.064 22.762 10.745 1.00 97.75 833 LEU A O 1
ATOM 6824 N N . SER A 1 834 ? -11.968 25.002 10.721 1.00 97.62 834 SER A N 1
ATOM 6825 C CA . SER A 1 834 ? -11.558 25.118 9.313 1.00 97.62 834 SER A CA 1
ATOM 6826 C C . SER A 1 834 ? -10.035 25.099 9.225 1.00 97.62 834 SER A C 1
ATOM 6828 O O . SER A 1 834 ? -9.379 26.001 9.744 1.00 97.62 834 SER A O 1
ATOM 6830 N N . ILE A 1 835 ? -9.466 24.078 8.586 1.00 97.94 835 ILE A N 1
ATOM 6831 C CA . ILE A 1 835 ? -8.033 23.981 8.300 1.00 97.94 835 ILE A CA 1
ATOM 6832 C C . ILE A 1 835 ? -7.810 24.394 6.848 1.00 97.94 835 ILE A C 1
ATOM 6834 O O . ILE A 1 835 ? -8.326 23.754 5.931 1.00 97.94 835 ILE A O 1
ATOM 6838 N N . GLN A 1 836 ? -7.036 25.455 6.643 1.00 97.19 836 GLN A N 1
ATOM 6839 C CA . GLN A 1 836 ? -6.805 26.061 5.337 1.00 97.19 836 GLN A CA 1
ATOM 6840 C C . GLN A 1 836 ? -5.304 26.119 5.068 1.00 97.19 836 GLN A C 1
ATOM 6842 O O . GLN A 1 836 ? -4.585 26.871 5.724 1.00 97.19 836 GLN A O 1
ATOM 6847 N N . ILE A 1 837 ? -4.832 25.324 4.109 1.00 96.00 837 ILE A N 1
ATOM 6848 C CA . ILE A 1 837 ? -3.452 25.398 3.622 1.00 96.00 837 ILE A CA 1
ATOM 6849 C C . ILE A 1 837 ? -3.475 26.190 2.322 1.00 96.00 837 ILE A C 1
ATOM 6851 O O . ILE A 1 837 ? -4.081 25.752 1.342 1.00 96.00 837 ILE A O 1
ATOM 6855 N N . MET A 1 838 ? -2.848 27.360 2.326 1.00 94.44 838 MET A N 1
ATOM 6856 C CA . MET A 1 838 ? -2.822 28.268 1.183 1.00 94.44 838 MET A CA 1
ATOM 6857 C C . MET A 1 838 ? -1.585 28.008 0.315 1.00 94.44 838 MET A C 1
ATOM 6859 O O . MET A 1 838 ? -0.474 27.927 0.830 1.00 94.44 838 MET A O 1
ATOM 6863 N N . GLY A 1 839 ? -1.775 27.855 -0.994 1.00 90.38 839 GLY A N 1
ATOM 6864 C CA . GLY A 1 839 ? -0.689 27.783 -1.972 1.00 90.38 839 GLY A CA 1
ATOM 6865 C C . GLY A 1 839 ? -0.055 29.151 -2.239 1.00 90.38 839 GLY A C 1
ATOM 6866 O O . GLY A 1 839 ? -0.578 30.188 -1.833 1.00 90.38 839 GLY A O 1
ATOM 6867 N N . HIS A 1 840 ? 1.062 29.166 -2.960 1.00 88.38 840 HIS A N 1
ATOM 6868 C CA . HIS A 1 840 ? 1.795 30.388 -3.285 1.00 88.38 840 HIS A CA 1
ATOM 6869 C C . HIS A 1 840 ? 1.370 30.950 -4.640 1.00 88.38 840 HIS A C 1
ATOM 6871 O O . HIS A 1 840 ? 1.205 30.211 -5.608 1.00 88.38 840 HIS A O 1
ATOM 6877 N N . ASN A 1 841 ? 1.200 32.272 -4.722 1.00 79.00 841 ASN A N 1
ATOM 6878 C CA . ASN A 1 841 ? 0.874 32.942 -5.977 1.00 79.00 841 ASN A CA 1
ATOM 6879 C C . ASN A 1 841 ? 2.165 33.353 -6.703 1.00 79.00 841 ASN A C 1
ATOM 6881 O O . ASN A 1 841 ? 2.808 34.338 -6.334 1.00 79.00 841 ASN A O 1
ATOM 6885 N N . VAL A 1 842 ? 2.524 32.598 -7.742 1.00 61.47 842 VAL A N 1
ATOM 6886 C CA . VAL A 1 842 ? 3.770 32.765 -8.513 1.00 61.47 842 VAL A CA 1
ATOM 6887 C C . VAL A 1 842 ? 3.825 34.125 -9.238 1.00 61.47 842 VAL A C 1
ATOM 6889 O O . VAL A 1 842 ? 4.906 34.652 -9.480 1.00 61.47 842 VAL A O 1
ATOM 6892 N N . HIS A 1 843 ? 2.679 34.765 -9.505 1.00 52.38 843 HIS A N 1
ATOM 6893 C CA . HIS A 1 843 ? 2.609 36.026 -10.257 1.00 52.38 843 HIS A CA 1
ATOM 6894 C C . HIS A 1 843 ? 2.777 37.306 -9.416 1.00 52.38 843 HIS A C 1
ATOM 6896 O O . HIS A 1 843 ? 2.925 38.381 -9.991 1.00 52.38 843 HIS A O 1
ATOM 6902 N N . LYS A 1 844 ? 2.776 37.234 -8.074 1.00 47.69 844 LYS A N 1
ATOM 6903 C CA . LYS A 1 844 ? 2.980 38.417 -7.203 1.00 47.69 844 LYS A CA 1
ATOM 6904 C C . LYS A 1 844 ? 4.412 38.585 -6.679 1.00 47.69 844 LYS A C 1
ATOM 6906 O O . LYS A 1 844 ? 4.726 39.641 -6.138 1.00 47.69 844 LYS A O 1
ATOM 6911 N N . HIS A 1 845 ? 5.286 37.599 -6.879 1.00 39.97 845 HIS A N 1
ATOM 6912 C CA . HIS A 1 845 ? 6.680 37.640 -6.426 1.00 39.97 845 HIS A CA 1
ATOM 6913 C C . HIS A 1 845 ? 7.654 37.259 -7.548 1.00 39.97 845 HIS A C 1
ATOM 6915 O O . HIS A 1 845 ? 8.407 36.299 -7.443 1.00 39.97 845 HIS A O 1
ATOM 6921 N N . SER A 1 846 ? 7.684 38.047 -8.624 1.00 31.61 846 SER A N 1
ATOM 6922 C CA . SER A 1 846 ? 8.763 38.007 -9.619 1.00 31.61 846 SER A CA 1
ATOM 6923 C C . SER A 1 846 ? 9.926 38.912 -9.196 1.00 31.61 846 SER A C 1
ATOM 6925 O O . SER A 1 846 ? 10.272 39.836 -9.922 1.00 31.61 846 SER A O 1
ATOM 6927 N N . ASN A 1 847 ? 10.455 38.723 -7.984 1.00 31.66 847 ASN A N 1
ATOM 6928 C CA . ASN A 1 847 ? 11.707 39.334 -7.523 1.00 31.66 847 ASN A CA 1
ATOM 6929 C C . ASN A 1 847 ? 12.209 38.597 -6.274 1.00 31.66 847 ASN A C 1
ATOM 6931 O O . ASN A 1 847 ? 12.218 39.142 -5.173 1.00 31.66 847 ASN A O 1
ATOM 6935 N N . THR A 1 848 ? 12.641 37.351 -6.446 1.00 31.80 848 THR A N 1
ATOM 6936 C CA . THR A 1 848 ? 13.574 36.740 -5.498 1.00 31.80 848 THR A CA 1
ATOM 6937 C C . THR A 1 848 ? 14.524 35.822 -6.249 1.00 31.80 848 THR A C 1
ATOM 6939 O O . THR A 1 848 ? 14.118 34.926 -6.984 1.00 31.80 848 THR A O 1
ATOM 6942 N N . THR A 1 849 ? 15.803 36.132 -6.080 1.00 32.28 849 THR A N 1
ATOM 6943 C CA . THR A 1 849 ? 16.991 35.378 -6.467 1.00 32.28 849 THR A CA 1
ATOM 6944 C C . THR A 1 849 ? 16.877 33.892 -6.129 1.00 32.28 849 THR A C 1
ATOM 6946 O O . THR A 1 849 ? 16.207 33.515 -5.166 1.00 32.28 849 THR A O 1
ATOM 6949 N N . GLN A 1 850 ? 17.565 33.065 -6.927 1.00 28.73 850 GLN A N 1
ATOM 6950 C CA . GLN A 1 850 ? 17.742 31.626 -6.706 1.00 28.73 850 GLN A CA 1
ATOM 6951 C C . GLN A 1 850 ? 17.959 31.313 -5.213 1.00 28.73 850 GLN A C 1
ATOM 6953 O O . GLN A 1 850 ? 18.783 31.979 -4.577 1.00 28.73 850 GLN A O 1
ATOM 6958 N N . PRO A 1 851 ? 17.257 30.321 -4.636 1.00 32.91 851 PRO A N 1
ATOM 6959 C CA . PRO A 1 851 ? 17.472 29.958 -3.249 1.00 32.91 851 PRO A CA 1
ATOM 6960 C C . PRO A 1 851 ? 18.854 29.313 -3.116 1.00 32.91 851 PRO A C 1
ATOM 6962 O O . PRO A 1 851 ? 19.090 28.193 -3.563 1.00 32.91 851 PRO A O 1
ATOM 6965 N N . THR A 1 852 ? 19.775 30.022 -2.471 1.00 30.25 852 THR A N 1
ATOM 6966 C CA . THR A 1 852 ? 20.922 29.404 -1.812 1.00 30.25 852 THR A CA 1
ATOM 6967 C C . THR A 1 852 ? 20.405 28.333 -0.853 1.00 30.25 852 THR A C 1
ATOM 6969 O O . THR A 1 852 ? 19.472 28.582 -0.086 1.00 30.25 852 THR A O 1
ATOM 6972 N N . VAL A 1 853 ? 21.002 27.137 -0.917 1.00 35.03 853 VAL A N 1
ATOM 6973 C CA . VAL A 1 853 ? 20.665 25.956 -0.107 1.00 35.03 853 VAL A CA 1
ATOM 6974 C C . VAL A 1 853 ? 20.736 26.311 1.381 1.00 35.03 853 VAL A C 1
ATOM 6976 O O . VAL A 1 853 ? 21.776 26.240 2.029 1.00 35.03 853 VAL A O 1
ATOM 6979 N N . THR A 1 854 ? 19.606 26.741 1.926 1.00 44.03 854 THR A N 1
ATOM 6980 C CA . THR A 1 854 ? 19.379 26.948 3.351 1.00 44.03 854 THR A CA 1
ATOM 6981 C C . THR A 1 854 ? 18.505 25.798 3.826 1.00 44.03 854 THR A C 1
ATOM 6983 O O . THR A 1 854 ? 17.594 25.366 3.120 1.00 44.03 854 THR A O 1
ATOM 6986 N N . LYS A 1 855 ? 18.819 25.243 5.005 1.00 57.00 855 LYS A N 1
ATOM 6987 C CA . LYS A 1 855 ? 18.046 24.143 5.601 1.00 57.00 855 LYS A CA 1
ATOM 6988 C C . LYS A 1 855 ? 16.545 24.495 5.579 1.00 57.00 855 LYS A C 1
ATOM 6990 O O . LYS A 1 855 ? 16.204 25.608 5.988 1.00 57.00 855 LYS A O 1
ATOM 6995 N N . PRO A 1 856 ? 15.656 23.588 5.131 1.00 63.41 856 PRO A N 1
ATOM 6996 C CA . PRO A 1 856 ? 14.231 23.881 5.030 1.00 63.41 856 PRO A CA 1
ATOM 6997 C C . PRO A 1 856 ? 13.656 24.247 6.404 1.00 63.41 856 PRO A C 1
ATOM 6999 O O . PRO A 1 856 ? 13.770 23.486 7.365 1.00 63.41 856 PRO A O 1
ATOM 7002 N N . SER A 1 857 ? 13.046 25.430 6.496 1.00 77.75 857 SER A N 1
ATOM 7003 C CA . SER A 1 857 ? 12.305 25.860 7.682 1.00 77.75 857 SER A CA 1
ATOM 7004 C C . SER A 1 857 ? 10.909 25.247 7.648 1.00 77.75 857 SER A C 1
ATOM 7006 O O . SER A 1 857 ? 10.155 25.458 6.701 1.00 77.75 857 SER A O 1
ATOM 7008 N N . TYR A 1 858 ? 10.557 24.499 8.692 1.00 88.44 858 TYR A N 1
ATOM 7009 C CA . TYR A 1 858 ? 9.237 23.875 8.831 1.00 88.44 858 TYR A CA 1
ATOM 7010 C C . TYR A 1 858 ? 8.282 24.686 9.713 1.00 88.44 858 TYR A C 1
ATOM 7012 O O . TYR A 1 858 ? 7.243 24.177 10.128 1.00 88.44 858 TYR A O 1
ATOM 7020 N N . SER A 1 859 ? 8.628 25.932 10.035 1.00 87.88 859 SER A N 1
ATOM 7021 C CA . SER A 1 859 ? 7.782 26.811 10.841 1.00 87.88 859 SER A CA 1
ATOM 7022 C C . SER A 1 859 ? 6.502 27.178 10.092 1.00 87.88 859 SER A C 1
ATOM 7024 O O . SER A 1 859 ? 6.535 27.545 8.919 1.00 87.88 859 SER A O 1
ATOM 7026 N N . LEU A 1 860 ? 5.363 27.098 10.781 1.00 91.56 860 LEU A N 1
ATOM 7027 C CA . LEU A 1 860 ? 4.076 27.479 10.206 1.00 91.56 860 LEU A CA 1
ATOM 7028 C C . LEU A 1 860 ? 3.931 29.001 10.187 1.00 91.56 860 LEU A C 1
ATOM 7030 O O . LEU A 1 860 ? 4.102 29.661 11.210 1.00 91.56 860 LEU A O 1
ATOM 7034 N N . ILE A 1 861 ? 3.556 29.540 9.030 1.00 92.19 861 ILE A N 1
ATOM 7035 C CA . ILE A 1 861 ? 3.171 30.944 8.881 1.00 92.19 861 ILE A CA 1
ATOM 7036 C C . ILE A 1 861 ? 1.650 31.011 8.969 1.00 92.19 861 ILE A C 1
ATOM 7038 O O . ILE A 1 861 ? 0.961 30.627 8.022 1.00 92.19 861 ILE A O 1
ATOM 7042 N N . TYR A 1 862 ? 1.135 31.469 10.110 1.00 92.25 862 TYR A N 1
ATOM 7043 C CA . TYR A 1 862 ? -0.297 31.669 10.326 1.00 92.25 862 TYR A CA 1
ATOM 7044 C C . TYR A 1 862 ? -0.771 32.948 9.640 1.00 92.25 862 TYR A C 1
ATOM 7046 O O . TYR A 1 862 ? -0.107 33.983 9.697 1.00 92.25 862 TYR A O 1
ATOM 7054 N N . LEU A 1 863 ? -1.932 32.878 8.995 1.00 91.19 863 LEU A N 1
ATOM 7055 C CA . LEU A 1 863 ? -2.512 33.975 8.228 1.00 91.19 863 LEU A CA 1
ATOM 7056 C C . LEU A 1 863 ? -3.845 34.408 8.849 1.00 91.19 863 LEU A C 1
ATOM 7058 O O . LEU A 1 863 ? -4.631 33.577 9.305 1.00 91.19 863 LEU A O 1
ATOM 7062 N N . GLY A 1 864 ? -4.097 35.717 8.840 1.00 89.00 864 GLY A N 1
ATOM 7063 C CA . GLY A 1 864 ? -5.369 36.308 9.260 1.00 89.00 864 GLY A CA 1
ATOM 7064 C C . GLY A 1 864 ? -6.430 36.314 8.148 1.00 89.00 864 GLY A C 1
ATOM 7065 O O . GLY A 1 864 ? -6.273 35.607 7.145 1.00 89.00 864 GLY A O 1
ATOM 7066 N N . PRO A 1 865 ? -7.503 37.114 8.314 1.00 86.06 865 PRO A N 1
ATOM 7067 C CA . PRO A 1 865 ? -8.532 37.325 7.294 1.00 86.06 865 PRO A CA 1
ATOM 7068 C C . PRO A 1 865 ? -7.970 37.763 5.944 1.00 86.06 865 PRO A C 1
ATOM 7070 O O . PRO A 1 865 ? -6.957 38.462 5.893 1.00 86.06 865 PRO A O 1
ATOM 7073 N N . LEU A 1 866 ? -8.662 37.382 4.871 1.00 83.62 866 LEU A N 1
ATOM 7074 C CA . LEU A 1 866 ? -8.415 37.899 3.526 1.00 83.62 866 LEU A CA 1
ATOM 7075 C C . LEU A 1 866 ? -9.430 39.003 3.195 1.00 83.62 866 LEU A C 1
ATOM 7077 O O . LEU A 1 866 ? -10.546 38.993 3.706 1.00 83.62 866 LEU A O 1
ATOM 7081 N N . ASP A 1 867 ? -9.047 39.951 2.339 1.00 76.88 867 ASP A N 1
ATOM 7082 C CA . ASP A 1 867 ? -9.880 41.121 2.012 1.00 76.88 867 ASP A CA 1
ATOM 7083 C C . ASP A 1 867 ? -11.066 40.800 1.080 1.00 76.88 867 ASP A C 1
ATOM 7085 O O . ASP A 1 867 ? -11.937 41.639 0.859 1.00 76.88 867 ASP A O 1
ATOM 7089 N N . ASP A 1 868 ? -11.101 39.603 0.494 1.00 76.69 868 ASP A N 1
ATOM 7090 C CA . ASP A 1 868 ? -12.058 39.218 -0.544 1.00 76.69 868 ASP A CA 1
ATOM 7091 C C . ASP A 1 868 ? -13.384 38.658 -0.002 1.00 76.69 868 ASP A C 1
ATOM 7093 O O . ASP A 1 868 ? -14.373 38.589 -0.735 1.00 76.69 868 ASP A O 1
ATOM 7097 N N . VAL A 1 869 ? -13.429 38.283 1.279 1.00 78.81 869 VAL A N 1
ATOM 7098 C CA . VAL A 1 869 ? -14.635 37.832 1.985 1.00 78.81 869 VAL A CA 1
ATOM 7099 C C . VAL A 1 869 ? -14.627 38.417 3.396 1.00 78.81 869 VAL A C 1
ATOM 7101 O O . VAL A 1 869 ? -13.600 38.420 4.064 1.00 78.81 869 VAL A O 1
ATOM 7104 N N . GLU A 1 870 ? -15.776 38.884 3.888 1.00 82.19 870 GLU A N 1
ATOM 7105 C CA . GLU A 1 870 ? -15.890 39.363 5.268 1.00 82.19 870 GLU A CA 1
ATOM 7106 C C . GLU A 1 870 ? -15.722 38.190 6.255 1.00 82.19 870 GLU A C 1
ATOM 7108 O O . GLU A 1 870 ? -16.576 37.304 6.353 1.00 82.19 870 GLU A O 1
ATOM 7113 N N . GLU A 1 871 ? -14.595 38.158 6.972 1.00 87.31 871 GLU A N 1
ATOM 7114 C CA . GLU A 1 871 ? -14.279 37.134 7.971 1.00 87.31 871 GLU A CA 1
ATOM 7115 C C . GLU A 1 871 ? -14.078 37.749 9.362 1.00 87.31 871 GLU A C 1
ATOM 7117 O O . GLU A 1 871 ? -13.394 38.759 9.532 1.00 87.31 871 GLU A O 1
ATOM 7122 N N . ASP A 1 872 ? -14.619 37.092 10.389 1.00 86.50 872 ASP A N 1
ATOM 7123 C CA . ASP A 1 872 ? -14.436 37.514 11.777 1.00 86.50 872 ASP A CA 1
ATOM 7124 C C . ASP A 1 872 ? -13.024 37.169 12.281 1.00 86.50 872 ASP A C 1
ATOM 7126 O O . ASP A 1 872 ? -12.651 35.998 12.415 1.00 86.50 872 ASP A O 1
ATOM 7130 N N . LYS A 1 873 ? -12.250 38.212 12.609 1.00 87.00 873 LYS A N 1
ATOM 7131 C CA . LYS A 1 873 ? -10.897 38.118 13.179 1.00 87.00 873 LYS A CA 1
ATOM 7132 C C . LYS A 1 873 ? -10.844 37.254 14.442 1.00 87.00 873 LYS A C 1
ATOM 7134 O O . LYS A 1 873 ? -9.847 36.568 14.645 1.00 87.00 873 LYS A O 1
ATOM 7139 N N . ALA A 1 874 ? -11.900 37.231 15.259 1.00 88.44 874 ALA A N 1
ATOM 7140 C CA . ALA A 1 874 ? -11.946 36.463 16.507 1.00 88.44 874 ALA A CA 1
ATOM 7141 C C . ALA A 1 874 ? -11.974 34.936 16.294 1.00 88.44 874 ALA A C 1
ATOM 7143 O O . ALA A 1 874 ? -11.740 34.160 17.231 1.00 88.44 874 ALA A O 1
ATOM 7144 N N . ASN A 1 875 ? -12.249 34.481 15.068 1.00 92.25 875 ASN A N 1
ATOM 7145 C CA . ASN A 1 875 ? -12.271 33.061 14.731 1.00 92.25 875 ASN A CA 1
ATOM 7146 C C . ASN A 1 875 ? -10.896 32.518 14.328 1.00 92.25 875 ASN A C 1
ATOM 7148 O O . ASN A 1 875 ? -10.733 31.300 14.283 1.00 92.25 875 ASN A O 1
ATOM 7152 N N . PHE A 1 876 ? -9.901 33.370 14.077 1.00 94.81 876 PHE A N 1
ATOM 7153 C CA . PHE A 1 876 ? -8.571 32.928 13.665 1.00 94.81 876 PHE A CA 1
ATOM 7154 C C . PHE A 1 876 ? -7.729 32.472 14.853 1.00 94.81 876 PHE A C 1
ATOM 7156 O O . PHE A 1 876 ? -7.559 33.190 15.835 1.00 94.81 876 PHE A O 1
ATOM 7163 N N . VAL A 1 877 ? -7.170 31.272 14.733 1.00 94.56 877 VAL A N 1
ATOM 7164 C CA . VAL A 1 877 ? -6.164 30.742 15.647 1.00 94.56 877 VAL A CA 1
ATOM 7165 C C . VAL A 1 877 ? -4.794 31.035 15.043 1.00 94.56 877 VAL A C 1
ATOM 7167 O O . VAL A 1 877 ? -4.448 30.491 13.995 1.00 94.56 877 VAL A O 1
ATOM 7170 N N . LEU A 1 878 ? -4.037 31.920 15.691 1.00 92.31 878 LEU A N 1
ATOM 7171 C CA . LEU A 1 878 ? -2.698 32.336 15.249 1.00 92.31 878 LEU A CA 1
ATOM 7172 C C . LEU A 1 878 ? -1.566 31.589 15.973 1.00 92.31 878 LEU A C 1
ATOM 7174 O O . LEU A 1 878 ? -0.419 31.660 15.545 1.00 92.31 878 LEU A O 1
ATOM 7178 N N . ASP A 1 879 ? -1.899 30.853 17.035 1.00 90.94 879 ASP A N 1
ATOM 7179 C CA . ASP A 1 879 ? -1.009 29.934 17.742 1.00 90.94 879 ASP A CA 1
ATOM 7180 C C . ASP A 1 879 ? -1.801 28.668 18.107 1.00 90.94 879 ASP A C 1
ATOM 7182 O O . ASP A 1 879 ? -2.704 28.686 18.950 1.00 90.94 879 ASP A O 1
ATOM 7186 N N . ALA A 1 880 ? -1.495 27.560 17.426 1.00 91.62 880 ALA A N 1
ATOM 7187 C CA . ALA A 1 880 ? -2.172 26.287 17.649 1.00 91.62 880 ALA A CA 1
ATOM 7188 C C . ALA A 1 880 ? -1.853 25.668 19.023 1.00 91.62 880 ALA A C 1
ATOM 7190 O O . ALA A 1 880 ? -2.727 25.021 19.601 1.00 91.62 880 ALA A O 1
ATOM 7191 N N . GLU A 1 881 ? -0.645 25.876 19.558 1.00 90.88 881 GLU A N 1
ATOM 7192 C CA . GLU A 1 881 ? -0.231 25.328 20.855 1.00 90.88 881 GLU A CA 1
ATOM 7193 C C . GLU A 1 881 ? -0.904 26.070 22.004 1.00 90.88 881 GLU A C 1
ATOM 7195 O O . GLU A 1 881 ? -1.404 25.454 22.947 1.00 90.88 881 GLU A O 1
ATOM 7200 N N . GLU A 1 882 ? -0.960 27.400 21.925 1.00 92.62 882 GLU A N 1
ATOM 7201 C CA . GLU A 1 882 ? -1.698 28.204 22.897 1.00 92.62 882 GLU A CA 1
ATOM 7202 C C . GLU A 1 882 ? -3.185 27.858 22.886 1.00 92.62 882 GLU A C 1
ATOM 7204 O O . GLU A 1 882 ? -3.774 27.614 23.941 1.00 92.62 882 GLU A O 1
ATOM 7209 N N . PHE A 1 883 ? -3.783 27.759 21.697 1.00 94.62 883 PHE A N 1
ATOM 7210 C CA . PHE A 1 883 ? -5.180 27.369 21.564 1.00 94.62 883 PHE A CA 1
ATOM 7211 C C . PHE A 1 883 ? -5.445 25.988 22.172 1.00 94.62 883 PHE A C 1
ATOM 7213 O O . PHE A 1 883 ? -6.364 25.850 22.976 1.00 94.62 883 PHE A O 1
ATOM 7220 N N . LYS A 1 884 ? -4.602 24.994 21.864 1.00 94.56 884 LYS A N 1
ATOM 7221 C CA . LYS A 1 884 ? -4.680 23.626 22.397 1.00 94.56 884 LYS A CA 1
ATOM 7222 C C . LYS A 1 884 ? -4.624 23.576 23.923 1.00 94.56 884 LYS A C 1
ATOM 7224 O O . LYS A 1 884 ? -5.412 22.848 24.529 1.00 94.56 884 LYS A O 1
ATOM 7229 N N . ARG A 1 885 ? -3.722 24.339 24.558 1.00 93.31 885 ARG A N 1
ATOM 7230 C CA . ARG A 1 885 ? -3.565 24.367 26.028 1.00 93.31 885 ARG A CA 1
ATOM 7231 C C . ARG A 1 885 ? -4.852 24.762 26.757 1.00 93.31 885 ARG A C 1
ATOM 7233 O O . ARG A 1 885 ? -5.073 24.301 27.873 1.00 93.31 885 ARG A O 1
ATOM 7240 N N . ASN A 1 886 ? -5.703 25.558 26.113 1.00 93.38 886 ASN A N 1
ATOM 7241 C CA . ASN A 1 886 ? -6.953 26.058 26.682 1.00 93.38 886 ASN A CA 1
ATOM 7242 C C . ASN A 1 886 ? -8.164 25.126 26.469 1.00 93.38 886 ASN A C 1
ATOM 7244 O O . ASN A 1 886 ? -9.257 25.441 26.937 1.00 93.38 886 ASN A O 1
ATOM 7248 N N . LEU A 1 887 ? -8.006 23.995 25.771 1.00 96.25 887 LEU A N 1
ATOM 7249 C CA . LEU A 1 887 ? -9.107 23.070 25.476 1.00 96.25 887 LEU A CA 1
ATOM 7250 C C . LEU A 1 887 ? -9.272 21.995 26.558 1.00 96.25 887 LEU A C 1
ATOM 7252 O O . LEU A 1 887 ? -8.291 21.419 27.036 1.00 96.25 887 LEU A O 1
ATOM 7256 N N . SER A 1 888 ? -10.518 21.652 26.894 1.00 95.94 888 SER A N 1
ATOM 7257 C CA . SER A 1 888 ? -10.850 20.478 27.714 1.00 95.94 888 SER A CA 1
ATOM 7258 C C . SER A 1 888 ? -10.558 19.172 26.966 1.00 95.94 888 SER A C 1
ATOM 7260 O O . SER A 1 888 ? -10.300 19.166 25.764 1.00 95.94 888 SER A O 1
ATOM 7262 N N . VAL A 1 889 ? -10.570 18.043 27.677 1.00 95.62 889 VAL A N 1
ATOM 7263 C CA . VAL A 1 889 ? -10.459 16.698 27.087 1.00 95.62 889 VAL A CA 1
ATOM 7264 C C . VAL A 1 889 ? -11.842 16.056 27.050 1.00 95.62 889 VAL A C 1
ATOM 7266 O O . VAL A 1 889 ? -12.573 16.129 28.036 1.00 95.62 889 VAL A O 1
ATOM 7269 N N . ILE A 1 890 ? -12.179 15.390 25.944 1.00 95.38 890 ILE A N 1
ATOM 7270 C CA . ILE A 1 890 ? -13.419 14.616 25.826 1.00 95.38 890 ILE A CA 1
ATOM 7271 C C . ILE A 1 890 ? -13.241 13.283 26.569 1.00 95.38 890 ILE A C 1
ATOM 7273 O O . ILE A 1 890 ? -12.321 12.527 26.241 1.00 95.38 890 ILE A O 1
ATOM 7277 N N . PRO A 1 891 ? -14.096 12.959 27.555 1.00 91.69 891 PRO A N 1
ATOM 7278 C CA . PRO A 1 891 ? -14.064 11.656 28.199 1.00 91.69 891 PRO A CA 1
ATOM 7279 C C . PRO A 1 891 ? -14.600 10.591 27.237 1.00 91.69 891 PRO A C 1
ATOM 7281 O O . PRO A 1 891 ? -15.742 10.664 26.785 1.00 91.69 891 PRO A O 1
ATOM 7284 N N . VAL A 1 892 ? -13.774 9.589 26.943 1.00 88.62 892 VAL A N 1
ATOM 7285 C CA . VAL A 1 892 ? -14.150 8.429 26.128 1.00 88.62 892 VAL A CA 1
ATOM 7286 C C . VAL A 1 892 ? -14.205 7.202 27.044 1.00 88.62 892 VAL A C 1
ATOM 7288 O O . VAL A 1 892 ? -13.210 6.925 27.725 1.00 88.62 892 VAL A O 1
ATOM 7291 N N . PRO A 1 893 ? -15.341 6.482 27.113 1.00 82.56 893 PRO A N 1
ATOM 7292 C CA . PRO A 1 893 ? -15.440 5.243 27.878 1.00 82.56 893 PRO A CA 1
ATOM 7293 C C . PRO A 1 893 ? -14.415 4.213 27.397 1.00 82.56 893 PRO A C 1
ATOM 7295 O O . PRO A 1 893 ? -14.220 4.050 26.195 1.00 82.56 893 PRO A O 1
ATOM 7298 N N . LYS A 1 894 ? -13.775 3.506 28.331 1.00 77.38 894 LYS A N 1
ATOM 7299 C CA . LYS A 1 894 ? -12.875 2.388 28.021 1.00 77.38 894 LYS A CA 1
ATOM 7300 C C . LYS A 1 894 ? -13.533 1.074 28.411 1.00 77.38 894 LYS A C 1
ATOM 7302 O O . LYS A 1 894 ? -14.184 1.006 29.452 1.00 77.38 894 LYS A O 1
ATOM 7307 N N . VAL A 1 895 ? -13.327 0.046 27.597 1.00 78.19 895 VAL A N 1
ATOM 7308 C CA . VAL A 1 895 ? -13.746 -1.320 27.916 1.00 78.19 895 VAL A CA 1
ATOM 7309 C C . VAL A 1 895 ? -12.678 -1.964 28.792 1.00 78.19 895 VAL A C 1
ATOM 7311 O O . VAL A 1 895 ? -11.481 -1.873 28.514 1.00 78.19 895 VAL A O 1
ATOM 7314 N N . GLU A 1 896 ? -13.098 -2.592 29.888 1.00 75.69 896 GLU A N 1
ATOM 7315 C CA . GLU A 1 896 ? -12.175 -3.344 30.729 1.00 75.69 896 GLU A CA 1
ATOM 7316 C C . GLU A 1 896 ? -11.887 -4.700 30.085 1.00 75.69 896 GLU A C 1
ATOM 7318 O O . GLU A 1 896 ? -12.796 -5.485 29.843 1.00 75.69 896 GLU A O 1
ATOM 7323 N N . LEU A 1 897 ? -10.608 -5.020 29.885 1.00 77.50 897 LEU A N 1
ATOM 7324 C CA . LEU A 1 897 ? -10.159 -6.315 29.348 1.00 77.50 897 LEU A CA 1
ATOM 7325 C C . LEU A 1 897 ? -10.713 -7.536 30.103 1.00 77.50 897 LEU A C 1
ATOM 7327 O O . LEU A 1 897 ? -10.793 -8.612 29.532 1.00 77.50 897 LEU A O 1
ATOM 7331 N N . ALA A 1 898 ? -11.069 -7.393 31.384 1.00 65.88 898 ALA A N 1
ATOM 7332 C CA . ALA A 1 898 ? -11.677 -8.471 32.169 1.00 65.88 898 ALA A CA 1
ATOM 7333 C C . ALA A 1 898 ? -13.106 -8.831 31.711 1.00 65.88 898 ALA A C 1
ATOM 7335 O O . ALA A 1 898 ? -13.613 -9.885 32.081 1.00 65.88 898 ALA A O 1
ATOM 7336 N N . GLN A 1 899 ? -13.749 -7.951 30.938 1.00 59.59 899 GLN A N 1
ATOM 7337 C CA . GLN A 1 899 ? -15.074 -8.158 30.349 1.00 59.59 899 GLN A CA 1
ATOM 7338 C C . GLN A 1 899 ? -15.012 -8.914 29.016 1.00 59.59 899 GLN A C 1
ATOM 7340 O O . GLN A 1 899 ? -16.061 -9.263 28.475 1.00 59.59 899 GLN A O 1
ATOM 7345 N N . CYS A 1 900 ? -13.807 -9.112 28.473 1.00 61.88 900 CYS A N 1
ATOM 7346 C CA . CYS A 1 900 ? -13.600 -9.738 27.177 1.00 61.88 900 CYS A CA 1
ATOM 7347 C C . CYS A 1 900 ? -13.498 -11.255 27.273 1.00 61.88 900 CYS A C 1
ATOM 7349 O O . CYS A 1 900 ? -12.813 -11.753 28.199 1.00 61.88 900 CYS A O 1
#

Sequence (900 aa):
MITVVQKDLEFAIAAPSDSNRKDQLLSSVFPEGHPARTFTWGNLRSLRDEVGDDEKLYKAAHEFRRRHYSAHRMTLAVQARMSLDALQQYVVDTFGQIPTNSLPSEDFSPYAFTPNQITDEFASIYYVKPVSDTTEVHLTWCMRSLVSEYQSKPHQYISHLLGHEGKGSLLSYLRKKVWALGIYTGNSESGIDYTSMYSLFSTQVVLTKEGLDHIDEVLEAIFSYINMLRHVGPNERIYNEIKTIEDTSFRFIEESQPAEYVESLAENMHFFPPEHYITGDRLYYKYDPKGITEVLSSMLPEKVNIMILSNKYETPVEYDAIEKWFGTEYHRQDIPQEWLDRWSKVEPYKHFHLPEENIYLTTNFDLVPPAGPYLQEAKELGIDLKNSSVKDIHKKVSSKKEHKQVILKEGDLLATVNNFRLDQPNLLRKNNHMELWYKPDFKFRFPTALLYFYFITPLSLKSPRDACLLDLWTDVLQQELKESVYPANMADLSHSLYVGDRGLTMKVSGYSQNLHLLVELLTSEMRMVSTELTEPMFSAVREVRARSYHNVLIKPHKLAKDVRMNVLLDPYVTPRDKAQLVHNVTLTELKQFAQDFLDKLYMQVLIQGNLAWHEAVNIAENVLKNIKWDGPAQNELPHIKVRELPIGEKKLRVMSLNTASTNSIVTNYYQCGAATPQEVAILEVLLMLMEEPVFDQLRTKEQLGYSVFSMMRYTFGVLGYSVTVNTQVDKFSVAHVDSRIEAFLRKFGRDCRRLPEKTLAATRRALVQLKHTTDFELKDEVERNWREIVSGEYHFHRLFSEAEAIEKVKLPDLKNWVDNHFPSGNKRLLRKLSIQIMGHNVHKHSNTTQPTVTKPSYSLIYLGPLDDVEEDKANFVLDAEEFKRNLSVIPVPKVELAQC

Secondary structure (DSSP, 8-state):
-HHHHHHHHHHHHHTT-HHHHHHHHHHHTSPTT-GGGS--S--HIIIIITT--HHHHHHHHHHHHHHH--GGG-------SS-HHHHHHHHHHHHTT-----PPPP--GGG---GGG--TTTSEEEEE--SSS-EEEEEEEEEE--GGGTTT-HHHHHHHHHT--STTSHHHHHHHTTSEEEEEEE--SSTTTB-SSEEEEEEEEEE-HHHHHTHHHHHHHHHHHHHHHHHH---HHHHHHHHHHHHHHHHTPPPPPHHHHHHHHHHHHHHS-GGGTTTTTT------HHHHHHHHHH--GGGEEEEEEES--SSPP---EE-TTT--EEEEEEPPHHHHHHHHHPPPPTT-------TT-----PPPPPPHHHHHHHHHTT--TTTS-HHHHHHHHHH------EEEEETTEEEEETT--SSS-EEEEESSSEEEEEEE-SSS--SEEEEEEEEE-GGGGT-HHHHHHHHHHHHHHHHHHHHHHHHHHHTT-EEEEEEETTEEEEEEEEEGGGHHHHHHHHHHHHHHHHHH--HHHHHHHHHHHHHHHHHHHTSHHHHHHHHHHHHHEES---HHHHHHHGGG--HHHHHHHHHHHHHB-EEEEEEEESS-HHHHHHHHHHHHHHH--BPPPTTTS---EEBPPPSEEEEEEEE-S-TT--EEEEEEEEEEEE--HHHHHHHHHHHHHHHHHHHIIIIIIS---S-EEEEEEEETTEEEEEEEEEEETTT--HHHHHHHHHHHHHHHHHHHHT--HHHHHHHHHHHHHHHHS--SSHHHHHHHHHHHHHHT---TTHHHHHHHHHHH--HHHHHHHHHHHSTTTT-TT-EEEEEEEEPP-TTS----------PPP----B----TTS---GGGB-S-HHHHHHTPPBPP-----GGG-

Foldseek 3Di:
DVVQQVLQVVCVVCLQPPVSLVCQVLLCLADPPAPSNDDDSHHCCRQPVVQVDPVSSVVVVVVCCVQPVAPVQFFFDDDDPDDPVVVVVVCCVPPVPGHHPVDDDDDCQVLADDLVSQDLSQQWEKEWEHSDAFWKKKKKFKFGACLQVLQAPLQVLVQCQQQFQAFQHLVVVCVVVQFFQHKGWGDPCDDSQHDNRIHMIMIMTGTDLVNNVVVLVSVLSSLLLLQVCLVVADDVLSSVLQQLLLVLCLVQPFDDDPVVQRVQLRVLVNRDDPVCSNPSNTHHRDHDRPVNNVVSVSSASSRMGMYTYHPNDPDDDDFPDARDSSRIGMDIDRDDPVSNVSSVPRHRDPRHDTDDDQPQADDDWDFDDDAPVLVVVCVVLVHDLQPDALVRQCVSLVVDPDWDWDWDDDPPDIFIFTSDGQNFWTFRDDDLAETETEHEDSYFRTLKKKKKKFWFALQCLPDLLSVLLQQLLQLLLVSVCSHVCSSNVSNVWDWDWDADNGHIMIMIMDRDPCRLVVLLSSLLCLLVSLVPDDPSSSVRSLVVVLSVLVVQQLDQVSVLVQLVCVLWKPPDRGSQSSNVCSVVDDSVNSSVSSCVSLAETHMYMYMYYRDDPVVSVVSVVSSCVNSVYGRDDPVSGDDMFTFDFDQDFAEWEWARLNQPAQKKKKKKKWWFAFDDLQVVLLVQLLQVVCFVVQCCQVCVPVVQAPDWGKAWDDDLRTTIIMTMGMHGCVPDNNVRSVVSVQVSLLVSLVVLLVDDVVSLVVSLVVLLVCLSCQDSDPVSLSVLSVVCRVSQQNPSCSSVSNNVSNVVDDSVSNNVVSQCAGPNHPSVRDRIYIYMHGHHDPVPDPDDDDDDDDSRNSDIDTDADDPPDDDDRVNYDRDSVVSSVPTDTRDHDGDDPVVD

InterPro domains:
  IPR007863 Peptidase M16, C-terminal [PF05193] (59-244)
  IPR007863 Peptidase M16, C-terminal [PF05193] (584-767)
  IPR011249 Metalloenzyme, LuxS/M16 peptidase-like [SSF63411] (16-104)
  IPR011249 Metalloenzyme, LuxS/M16 peptidase-like [SSF63411] (119-356)
  IPR011249 Metalloenzyme, LuxS/M16 peptidase-like [SSF63411] (422-631)
  IPR011249 Metalloenzyme, LuxS/M16 peptidase-like [SSF63411] (641-839)
  IPR032632 Peptidase M16, middle/third domain [PF16187] (250-369)
  IPR032632 Peptidase M16, middle/third domain [PF16187] (422-580)
  IPR050626 Peptidase M16 [PTHR43690] (10-887)

Solvent-accessible surface area (backbone atoms only — not comparable to full-atom values): 49828 Å² total; per-residue (Å²): 107,72,69,48,54,50,34,29,51,53,37,61,67,46,51,70,35,58,67,55,40,48,53,52,50,58,25,60,48,45,61,90,93,43,76,70,44,59,82,84,76,53,30,52,54,72,68,41,63,74,59,72,39,72,66,57,50,52,50,50,53,53,49,48,42,69,74,62,69,26,45,90,77,59,67,81,54,85,87,71,102,62,56,68,70,57,50,51,51,53,46,45,76,69,56,63,75,55,57,67,75,86,68,79,77,86,84,55,71,92,62,41,55,50,88,84,71,67,44,70,75,41,29,18,37,32,46,33,62,54,78,59,102,47,41,34,41,34,41,36,32,73,42,58,46,53,71,92,40,43,45,47,36,40,62,56,60,49,20,54,57,66,38,28,45,28,71,33,21,60,48,39,55,35,38,77,70,52,22,34,82,50,59,48,49,32,64,79,78,37,79,90,32,37,35,94,28,26,22,40,41,35,41,38,37,36,37,35,73,64,20,59,76,40,44,68,61,51,52,38,50,53,37,11,49,54,43,36,50,64,71,74,48,78,56,69,68,60,53,51,51,54,34,50,38,41,52,50,53,62,74,66,56,74,89,67,60,69,70,60,48,30,51,51,39,25,55,30,56,76,74,35,59,84,96,26,36,91,41,37,95,68,41,68,75,44,93,46,56,65,57,33,50,54,54,62,68,58,68,39,74,86,54,34,24,36,41,39,31,42,87,75,60,94,66,82,79,77,62,82,42,66,41,91,85,64,60,40,40,22,31,81,41,75,65,54,66,70,55,47,57,45,42,74,65,43,65,55,54,89,70,58,51,77,74,76,86,61,85,41,58,76,85,66,68,72,77,64,76,75,56,68,69,59,54,50,52,28,58,76,63,72,47,50,66,78,77,54,51,71,68,55,47,40,53,49,58,72,69,54,88,73,79,42,74,44,76,48,77,57,93,90,50,73,29,63,23,53,54,60,59,89,77,45,68,37,55,48,44,76,62,64,46,36,38,36,30,38,34,73,56,54,77,77,74,54,40,32,28,39,43,35,39,35,43,33,27,47,51,39,72,69,39,50,65,48,32,40,43,52,56,50,52,51,51,49,46,54,61,65,42,47,36,75,48,33,50,33,47,64,39,56,35,44,73,47,78,48,79,52,89,44,25,42,35,41,37,39,36,29,51,37,78,45,47,60,59,53,52,49,54,60,34,54,42,65,72,48,50,57,74,74,61,45,71,69,59,52,51,53,52,48,50,54,51,42,50,51,37,49,63,44,46,46,34,56,72,51,37,47,50,48,60,51,44,56,44,33,34,43,71,61,75,53,65,54,58,25,50,72,43,51,85,76,62,50,72,68,57,47,42,52,46,52,51,64,52,52,45,35,31,33,34,45,33,42,36,39,23,34,58,55,73,68,55,51,50,50,50,58,49,46,49,47,67,56,54,57,55,40,46,59,58,82,88,54,54,72,69,79,43,41,43,43,74,64,80,44,66,36,33,40,33,30,53,45,74,30,75,87,37,34,59,20,37,35,36,40,35,38,48,60,54,58,62,43,50,59,60,50,24,50,50,51,54,51,48,68,68,39,51,60,58,52,31,47,49,44,27,71,71,62,58,57,21,91,52,47,52,69,46,82,40,78,52,93,56,30,32,31,36,33,45,35,41,35,31,35,47,89,80,49,50,66,64,57,53,51,52,49,53,52,51,48,49,33,48,51,46,56,50,56,70,67,58,54,68,70,58,53,54,51,51,36,52,53,51,38,49,50,48,74,64,63,62,84,49,69,64,48,49,49,54,55,47,47,52,23,59,78,69,48,54,66,56,71,59,47,49,58,54,30,33,58,31,32,69,67,62,48,72,68,56,53,42,54,50,41,29,28,49,30,91,64,38,80,38,77,54,17,19,35,42,35,35,30,31,39,26,38,65,73,87,82,60,89,81,71,77,84,81,72,96,62,84,85,78,74,76,82,48,59,53,77,76,57,97,90,50,98,61,68,70,89,30,52,50,79,47,61,67,66,54,36,73,73,41,55,70,59,80,57,90,74,54,62,74,88,79,78

Nearest PDB structures (foldseek):
  7k1f-assembly1_B  TM=9.075E-01  e=6.748E-62  Homo sapiens
  5wob-assembly1_B  TM=9.159E-01  e=2.768E-60  Homo sapiens
  2wby-assembly2_B  TM=9.082E-01  e=3.193E-60  Homo sapiens
  3qz2-assembly1_A  TM=9.102E-01  e=8.678E-60  Homo sapiens
  4ral-assembly2_B  TM=9.074E-01  e=1.270E-59  Homo sapiens

Mean predicted aligned error: 8.0 Å

Organism: Eumeta variegata (NCBI:txid151549)